Protein AF-A0AAD5AEM8-F1 (afdb_monomer)

Secondary structure (DSSP, 8-state):
-HHHHHHHHHHHHHHHHHHHHHHHHHHHHHHHHHHHHHHHHHHHTSS--------THHHHHHHHHHHHHHHHHHHHHHHHHHHHHHHHHHHHHHHHHHHHHH---HHHHHHHHHHHHHHHHHHHHHHHHHHHHHHHHHHHHHHHHHHHHHHHHHHHHHHHHHHHHHHHHHHHHHHHHHHHHHHHHHHHHHHHHHHHHHHHHHHHHHHHHHHHHHHHHHHHHHHHHHHHHHHHHHHHHHHHHHHHHHHHHHHHHHHHHHHHHHHHHHHHHHHHHHHHHHHHHHHSS----------SSS-S---S-------------------TTSTTTHHHHHHHHHHHHHHHHHHHHHHHHHHHHHHHHHHHHHHHHHHHHHHHHHHHHHHHHHHHHHHHHHHHHHHHHHHHHHHHHHHHHHHHHHHHHHHHHHHHHHHHHHHHHHHHHHHHHHHHHHHHHHHHHHHHHHHHHHHHHHHHHHHHHHHHHHHHHHHHHHHHHHHHHHHHHHHHHHHHHHHHHHHHHHHHHHHHHHHHHHHHHHHHHHHHHHHHHHHHHHHHHGGGHHHHHHHHHHHHHHHHHHHHHHHHHHHHHTTS------------PPPHHHHHHHHHHHHHHHHHHHHHHHHHHHHHHHHHHHHHHHHHHHHHHHHHHHHHHHHHHHHHTTS-SSHHHHHHHHHHHHHHHHHHHHHHHT-EEPTTS-EE-SPPPTT-SS-TTSSS-PPPPP-SS----PPPPPTT----PPPPPPPPP-

Radius of gyration: 114.66 Å; Cα contacts (8 Å, |Δi|>4): 46; chains: 1; bounding box: 291×103×337 Å

Structure (mmCIF, N/CA/C/O backbone):
data_AF-A0AAD5AEM8-F1
#
_entry.id   AF-A0AAD5AEM8-F1
#
loop_
_atom_site.group_PDB
_atom_site.id
_atom_site.type_symbol
_atom_site.label_atom_id
_atom_site.label_alt_id
_atom_site.label_comp_id
_atom_site.label_asym_id
_atom_site.label_entity_id
_atom_site.label_seq_id
_atom_site.pdbx_PDB_ins_code
_atom_site.Cartn_x
_atom_site.Cartn_y
_atom_site.Cartn_z
_atom_site.occupancy
_atom_site.B_iso_or_equiv
_atom_site.auth_seq_id
_atom_site.auth_comp_id
_atom_site.auth_asym_id
_atom_site.auth_atom_id
_atom_site.pdbx_PDB_model_num
ATOM 1 N N . MET A 1 1 ? -160.906 0.044 138.516 1.00 54.59 1 MET A N 1
ATOM 2 C CA . MET A 1 1 ? -161.399 -0.811 137.408 1.00 54.59 1 MET A CA 1
ATOM 3 C C . MET A 1 1 ? -161.577 -0.100 136.052 1.00 54.59 1 MET A C 1
ATOM 5 O O . MET A 1 1 ? -161.618 -0.798 135.051 1.00 54.59 1 MET A O 1
ATOM 9 N N . ALA A 1 2 ? -161.606 1.240 135.949 1.00 53.50 2 ALA A N 1
ATOM 10 C CA . ALA A 1 2 ? -161.819 1.934 134.661 1.00 53.50 2 ALA A CA 1
ATOM 11 C C . ALA A 1 2 ? -160.591 2.006 133.713 1.00 53.50 2 ALA A C 1
ATOM 13 O O . ALA A 1 2 ? -160.764 2.144 132.508 1.00 53.50 2 ALA A O 1
ATOM 14 N N . ARG A 1 3 ? -159.353 1.853 134.213 1.00 55.28 3 ARG A N 1
ATOM 15 C CA . ARG A 1 3 ? -158.126 1.950 133.385 1.00 55.28 3 ARG A CA 1
ATOM 16 C C . ARG A 1 3 ? -157.726 0.660 132.649 1.00 55.28 3 ARG A C 1
ATOM 18 O O . ARG A 1 3 ? -157.059 0.741 131.629 1.00 55.28 3 ARG A O 1
ATOM 25 N N . LEU A 1 4 ? -158.174 -0.513 133.105 1.00 57.16 4 LEU A N 1
ATOM 26 C CA . LEU A 1 4 ? -157.849 -1.801 132.465 1.00 57.16 4 LEU A CA 1
ATOM 27 C C . LEU A 1 4 ? -158.787 -2.156 131.299 1.00 57.16 4 LEU A C 1
ATOM 29 O O . LEU A 1 4 ? -158.381 -2.864 130.386 1.00 57.16 4 LEU A O 1
ATOM 33 N N . LYS A 1 5 ? -160.014 -1.616 131.278 1.00 58.81 5 LYS A N 1
ATOM 34 C CA . LYS A 1 5 ? -160.976 -1.865 130.190 1.00 58.81 5 LYS A CA 1
ATOM 35 C C . LYS A 1 5 ? -160.687 -1.027 128.936 1.00 58.81 5 LYS A C 1
ATOM 37 O O . LYS A 1 5 ? -160.805 -1.546 127.835 1.00 58.81 5 LYS A O 1
ATOM 42 N N . ALA A 1 6 ? -160.233 0.220 129.087 1.00 61.78 6 ALA A N 1
ATOM 43 C CA . ALA A 1 6 ? -159.902 1.094 127.953 1.00 61.78 6 ALA A CA 1
ATOM 44 C C . ALA A 1 6 ? -158.660 0.626 127.166 1.00 61.78 6 ALA A C 1
ATOM 46 O O . ALA A 1 6 ? -158.607 0.774 125.950 1.00 61.78 6 ALA A O 1
ATOM 47 N N . SER A 1 7 ? -157.689 -0.003 127.837 1.00 59.47 7 SER A N 1
ATOM 48 C CA . SER A 1 7 ? -156.472 -0.507 127.185 1.00 59.47 7 SER A CA 1
ATOM 49 C C . SER A 1 7 ? -156.696 -1.793 126.380 1.00 59.47 7 SER A C 1
ATOM 51 O O . SER A 1 7 ? -155.972 -2.036 125.421 1.00 59.47 7 SER A O 1
ATOM 53 N N . LEU A 1 8 ? -157.682 -2.617 126.752 1.00 66.44 8 LEU A N 1
ATOM 54 C CA . LEU A 1 8 ? -157.973 -3.890 126.077 1.00 66.44 8 LEU A CA 1
ATOM 55 C C . LEU A 1 8 ? -158.791 -3.694 124.793 1.00 66.44 8 LEU A C 1
ATOM 57 O O . LEU A 1 8 ? -158.556 -4.391 123.812 1.00 66.44 8 LEU A O 1
ATOM 61 N N . PHE A 1 9 ? -159.681 -2.698 124.764 1.00 70.00 9 PHE A N 1
ATOM 62 C CA . PHE A 1 9 ? -160.384 -2.310 123.537 1.00 70.00 9 PHE A CA 1
ATOM 63 C C . PHE A 1 9 ? -159.446 -1.641 122.523 1.00 70.00 9 PHE A C 1
ATOM 65 O O . PHE A 1 9 ? -159.501 -1.973 121.343 1.00 70.00 9 PHE A O 1
ATOM 72 N N . LEU A 1 10 ? -158.501 -0.809 122.987 1.00 70.69 10 LEU A N 1
ATOM 73 C CA . LEU A 1 10 ? -157.485 -0.195 122.123 1.00 70.69 10 LEU A CA 1
ATOM 74 C C . LEU A 1 10 ? -156.585 -1.242 121.453 1.00 70.69 10 LEU A C 1
ATOM 76 O O . LEU A 1 10 ? -156.211 -1.067 120.298 1.00 70.69 10 LEU A O 1
ATOM 80 N N . LEU A 1 11 ? -156.267 -2.339 122.149 1.00 66.81 11 LEU A N 1
ATOM 81 C CA . LEU A 1 11 ? -155.454 -3.420 121.590 1.00 66.81 11 LEU A CA 1
ATOM 82 C C . LEU A 1 11 ? -156.264 -4.341 120.662 1.00 66.81 11 LEU A C 1
ATOM 84 O O . LEU A 1 11 ? -155.742 -4.802 119.652 1.00 66.81 11 LEU A O 1
ATOM 88 N N . HIS A 1 12 ? -157.541 -4.596 120.970 1.00 73.50 12 HIS A N 1
ATOM 89 C CA . HIS A 1 12 ? -158.385 -5.452 120.133 1.00 73.50 12 HIS A CA 1
ATOM 90 C C . HIS A 1 12 ? -158.761 -4.782 118.802 1.00 73.50 12 HIS A C 1
ATOM 92 O O . HIS A 1 12 ? -158.668 -5.433 117.760 1.00 73.50 12 HIS A O 1
ATOM 98 N N . ASP A 1 13 ? -159.106 -3.491 118.809 1.00 72.19 13 ASP A N 1
ATOM 99 C CA . ASP A 1 13 ? -159.480 -2.759 117.591 1.00 72.19 13 ASP A CA 1
ATOM 100 C C . ASP A 1 13 ? -158.268 -2.461 116.693 1.00 72.19 13 ASP A C 1
ATOM 102 O O . ASP A 1 13 ? -158.372 -2.517 115.465 1.00 72.19 13 ASP A O 1
ATOM 106 N N . THR A 1 14 ? -157.084 -2.231 117.276 1.00 69.50 14 THR A N 1
ATOM 107 C CA . THR A 1 14 ? -155.846 -2.074 116.490 1.00 69.50 14 THR A CA 1
ATOM 108 C C . THR A 1 14 ? -155.361 -3.393 115.896 1.00 69.50 14 THR A C 1
ATOM 110 O O . THR A 1 14 ? -154.926 -3.391 114.744 1.00 69.50 14 THR A O 1
ATOM 113 N N . LEU A 1 15 ? -155.507 -4.523 116.604 1.00 74.25 15 LEU A N 1
ATOM 114 C CA . LEU A 1 15 ? -155.193 -5.854 116.068 1.00 74.25 15 LEU A CA 1
ATOM 115 C C . LEU A 1 15 ? -156.147 -6.253 114.929 1.00 74.25 15 LEU A C 1
ATOM 117 O O . LEU A 1 15 ? -155.722 -6.823 113.927 1.00 74.25 15 LEU A O 1
ATOM 121 N N . LYS A 1 16 ? -157.432 -5.899 115.041 1.00 73.25 16 LYS A N 1
ATOM 122 C CA . LYS A 1 16 ? -158.428 -6.174 113.996 1.00 73.25 16 LYS A CA 1
ATOM 123 C C . LYS A 1 16 ? -158.194 -5.323 112.737 1.00 73.25 16 LYS A C 1
ATOM 125 O O . LYS A 1 16 ? -158.239 -5.843 111.628 1.00 73.25 16 LYS A O 1
ATOM 130 N N . SER A 1 17 ? -157.834 -4.048 112.911 1.00 72.50 17 SER A N 1
ATOM 131 C CA . SER A 1 17 ? -157.462 -3.127 111.822 1.00 72.50 17 SER A CA 1
ATOM 132 C C . SER A 1 17 ? -156.173 -3.539 111.087 1.00 72.50 17 SER A C 1
ATOM 134 O O . SER A 1 17 ? -156.064 -3.411 109.863 1.00 72.50 17 SER A O 1
ATOM 136 N N . THR A 1 18 ? -155.195 -4.099 111.804 1.00 73.06 18 THR A N 1
ATOM 137 C CA . THR A 1 18 ? -153.947 -4.586 111.188 1.00 73.06 18 THR A CA 1
ATOM 138 C C . THR A 1 18 ? -154.145 -5.902 110.438 1.00 73.06 18 THR A C 1
ATOM 140 O O . THR A 1 18 ? -153.664 -6.020 109.313 1.00 73.06 18 THR A O 1
ATOM 143 N N . GLN A 1 19 ? -154.946 -6.834 110.965 1.00 73.19 19 GLN A N 1
ATOM 144 C CA . GLN A 1 19 ? -155.273 -8.082 110.258 1.00 73.19 19 GLN A CA 1
ATOM 145 C C . GLN A 1 19 ? -156.093 -7.853 108.975 1.00 73.19 19 GLN A C 1
ATOM 147 O O . GLN A 1 19 ? -155.888 -8.545 107.978 1.00 73.19 19 GLN A O 1
ATOM 152 N N . GLU A 1 20 ? -156.988 -6.860 108.949 1.00 72.94 20 GLU A N 1
ATOM 153 C CA . GLU A 1 20 ? -157.769 -6.531 107.747 1.00 72.94 20 GLU A CA 1
ATOM 154 C C . GLU A 1 20 ? -156.949 -5.811 106.658 1.00 72.94 20 GLU A C 1
ATOM 156 O O . GLU A 1 20 ? -157.266 -5.934 105.472 1.00 72.94 20 GLU A O 1
ATOM 161 N N . SER A 1 21 ? -155.884 -5.081 107.017 1.00 77.25 21 SER A N 1
ATOM 162 C CA . SER A 1 21 ? -155.031 -4.392 106.034 1.00 77.25 21 SER A CA 1
ATOM 163 C C . SER A 1 21 ? -153.973 -5.309 105.407 1.00 77.25 21 SER A C 1
ATOM 165 O O . SER A 1 21 ? -153.756 -5.232 104.194 1.00 77.25 21 SER A O 1
ATOM 167 N N . GLU A 1 22 ? -153.404 -6.253 106.167 1.00 74.00 22 GLU A N 1
ATOM 168 C CA . GLU A 1 22 ? -152.534 -7.308 105.618 1.00 74.00 22 GLU A CA 1
ATOM 169 C C . GLU A 1 22 ? -153.272 -8.190 104.601 1.00 74.00 22 GLU A C 1
ATOM 171 O O . GLU A 1 22 ? -152.720 -8.514 103.546 1.00 74.00 22 GLU A O 1
ATOM 176 N N . LEU A 1 23 ? -154.545 -8.520 104.859 1.00 76.31 23 LEU A N 1
ATOM 177 C CA . LEU A 1 23 ? -155.353 -9.318 103.933 1.00 76.31 23 LEU A CA 1
ATOM 178 C C . LEU A 1 23 ? -155.567 -8.603 102.583 1.00 76.31 23 LEU A C 1
ATOM 180 O O . LEU A 1 23 ? -155.540 -9.250 101.534 1.00 76.31 23 LEU A O 1
ATOM 184 N N . LYS A 1 24 ? -155.725 -7.270 102.597 1.00 73.38 24 LYS A N 1
ATOM 185 C CA . LYS A 1 24 ? -155.857 -6.442 101.384 1.00 73.38 24 LYS A CA 1
ATOM 186 C C . LYS A 1 24 ? -154.554 -6.379 100.582 1.00 73.38 24 LYS A C 1
ATOM 188 O O . LYS A 1 24 ? -154.583 -6.534 99.365 1.00 73.38 24 LYS A O 1
ATOM 193 N N . LEU A 1 25 ? -153.409 -6.226 101.248 1.00 75.81 25 LEU A N 1
ATOM 194 C CA . LEU A 1 25 ? -152.094 -6.213 100.592 1.00 75.81 25 LEU A CA 1
ATOM 195 C C . LEU A 1 25 ? -151.745 -7.568 99.948 1.00 75.81 25 LEU A C 1
ATOM 197 O O . LEU A 1 25 ? -151.217 -7.608 98.838 1.00 75.81 25 LEU A O 1
ATOM 201 N N . MET A 1 26 ? -152.106 -8.684 100.588 1.00 72.25 26 MET A N 1
ATOM 202 C CA . MET A 1 26 ? -151.876 -10.032 100.047 1.00 72.25 26 MET A CA 1
ATOM 203 C C . MET A 1 26 ? -152.746 -10.367 98.824 1.00 72.25 26 MET A C 1
ATOM 205 O O . MET A 1 26 ? -152.328 -11.146 97.964 1.00 72.25 26 MET A O 1
ATOM 209 N N . GLN A 1 27 ? -153.945 -9.788 98.714 1.00 74.88 27 GLN A N 1
ATOM 210 C CA . GLN A 1 27 ? -154.786 -9.934 97.520 1.00 74.88 27 GLN A CA 1
ATOM 211 C C . GLN A 1 27 ? -154.259 -9.103 96.339 1.00 74.88 27 GLN A C 1
ATOM 213 O O . GLN A 1 27 ? -154.272 -9.588 95.207 1.00 74.88 27 GLN A O 1
ATOM 218 N N . GLU A 1 28 ? -153.706 -7.916 96.595 1.00 77.38 28 GLU A N 1
ATOM 219 C CA . GLU A 1 28 ? -153.203 -7.029 95.538 1.00 77.38 28 GLU A CA 1
ATOM 220 C C . GLU A 1 28 ? -151.904 -7.551 94.893 1.00 77.38 28 GLU A C 1
ATOM 222 O O . GLU A 1 28 ? -151.750 -7.521 93.671 1.00 77.38 28 GLU A O 1
ATOM 227 N N . VAL A 1 29 ? -150.999 -8.142 95.684 1.00 77.75 29 VAL A N 1
ATOM 228 C CA . VAL A 1 29 ? -149.768 -8.777 95.167 1.00 77.75 29 VAL A CA 1
ATOM 229 C C . VAL A 1 29 ? -150.086 -9.961 94.243 1.00 77.75 29 VAL A C 1
ATOM 231 O O . VAL A 1 29 ? -149.412 -10.156 93.229 1.00 77.75 29 VAL A O 1
ATOM 234 N N . LYS A 1 30 ? -151.150 -10.726 94.529 1.00 77.44 30 LYS A N 1
ATOM 235 C CA . LYS A 1 30 ? -151.606 -11.819 93.652 1.00 77.44 30 LYS A CA 1
ATOM 236 C C . LYS A 1 30 ? -152.152 -11.312 92.312 1.00 77.44 30 LYS A C 1
ATOM 238 O O . LYS A 1 30 ? -151.953 -11.987 91.304 1.00 77.44 30 LYS A O 1
ATOM 243 N N . ARG A 1 31 ? -152.791 -10.135 92.283 1.00 79.44 31 ARG A N 1
ATOM 244 C CA . ARG A 1 31 ? -153.275 -9.496 91.046 1.00 79.44 31 ARG A CA 1
ATOM 245 C C . ARG A 1 31 ? -152.111 -9.045 90.156 1.00 79.44 31 ARG A C 1
ATOM 247 O O . ARG A 1 31 ? -152.075 -9.397 88.980 1.00 79.44 31 ARG A O 1
ATOM 254 N N . LEU A 1 32 ? -151.122 -8.359 90.733 1.00 77.31 32 LEU A N 1
ATOM 255 C CA . LEU A 1 32 ? -149.956 -7.848 89.995 1.00 77.31 32 LEU A CA 1
ATOM 256 C C . LEU A 1 32 ? -149.064 -8.965 89.429 1.00 77.31 32 LEU A C 1
ATOM 258 O O . LEU A 1 32 ? -148.520 -8.830 88.335 1.00 77.31 32 LEU A O 1
ATOM 262 N N . HIS A 1 33 ? -148.948 -10.101 90.122 1.00 77.31 33 HIS A N 1
ATOM 263 C CA . HIS A 1 33 ? -148.167 -11.240 89.627 1.00 77.31 33 HIS A CA 1
ATOM 264 C C . HIS A 1 33 ? -148.815 -11.936 88.410 1.00 77.31 33 HIS A C 1
ATOM 266 O O . HIS A 1 33 ? -148.111 -12.498 87.572 1.00 77.31 33 HIS A O 1
ATOM 272 N N . ALA A 1 34 ? -150.146 -11.888 88.283 1.00 77.50 34 ALA A N 1
ATOM 273 C CA . ALA A 1 34 ? -150.864 -12.457 87.141 1.00 77.50 34 ALA A CA 1
ATOM 274 C C . ALA A 1 34 ? -150.750 -11.584 85.875 1.00 77.50 34 ALA A C 1
ATOM 276 O O . ALA A 1 34 ? -150.559 -12.119 84.783 1.00 77.50 34 ALA A O 1
ATOM 277 N N . GLU A 1 35 ? -150.798 -10.255 86.019 1.00 76.00 35 GLU A N 1
ATOM 278 C CA . GLU A 1 35 ? -150.653 -9.305 84.900 1.00 76.00 35 GLU A CA 1
ATOM 279 C C . GLU A 1 35 ? -149.246 -9.355 84.277 1.00 76.00 35 GLU A C 1
ATOM 281 O O . GLU A 1 35 ? -149.107 -9.381 83.053 1.00 76.00 35 GLU A O 1
ATOM 286 N N . LEU A 1 36 ? -148.201 -9.481 85.102 1.00 75.69 36 LEU A N 1
ATOM 287 C CA . LEU A 1 36 ? -146.806 -9.544 84.642 1.00 75.69 36 LEU A CA 1
ATOM 288 C C . LEU A 1 36 ? -146.529 -10.799 83.789 1.00 75.69 36 LEU A C 1
ATOM 290 O O . LEU A 1 36 ? -145.793 -10.750 82.803 1.00 75.69 36 LEU A O 1
ATOM 294 N N . LYS A 1 37 ? -147.195 -11.915 84.111 1.00 72.62 37 LYS A N 1
ATOM 295 C CA . LYS A 1 37 ? -147.079 -13.183 83.377 1.00 72.62 37 LYS A CA 1
ATOM 296 C C . LYS A 1 37 ? -147.796 -13.153 82.020 1.00 72.62 37 LYS A C 1
ATOM 298 O O . LYS A 1 37 ? -147.340 -13.790 81.075 1.00 72.62 37 LYS A O 1
ATOM 303 N N . GLN A 1 38 ? -148.895 -12.401 81.907 1.00 70.69 38 GLN A N 1
ATOM 304 C CA . GLN A 1 38 ? -149.595 -12.193 80.633 1.00 70.69 38 GLN A CA 1
ATOM 305 C C . GLN A 1 38 ? -148.790 -11.307 79.674 1.00 70.69 38 GLN A C 1
ATOM 307 O O . GLN A 1 38 ? -148.749 -11.587 78.478 1.00 70.69 38 GLN A O 1
ATOM 312 N N . GLN A 1 39 ? -148.114 -10.276 80.187 1.00 70.81 39 GLN A N 1
ATOM 313 C CA . GLN A 1 39 ? -147.316 -9.366 79.358 1.00 70.81 39 GLN A CA 1
ATOM 314 C C . GLN A 1 39 ? -146.059 -10.032 78.773 1.00 70.81 39 GLN A C 1
ATOM 316 O O . GLN A 1 39 ? -145.694 -9.734 77.638 1.00 70.81 39 GLN A O 1
ATOM 321 N N . GLN A 1 40 ? -145.451 -10.996 79.474 1.00 66.56 40 GLN A N 1
ATOM 322 C CA . GLN A 1 40 ? -144.309 -11.755 78.943 1.00 66.56 40 GLN A CA 1
ATOM 323 C C . GLN A 1 40 ? -144.668 -12.640 77.732 1.00 66.56 40 GLN A C 1
ATOM 325 O O . GLN A 1 40 ? -143.865 -12.753 76.813 1.00 66.56 40 GLN A O 1
ATOM 330 N N . GLN A 1 41 ? -145.884 -13.197 77.657 1.00 69.06 41 GLN A N 1
ATOM 331 C CA . GLN A 1 41 ? -146.305 -14.039 76.520 1.00 69.06 41 GLN A CA 1
ATOM 332 C C . GLN A 1 41 ? -146.641 -13.265 75.237 1.00 69.06 41 GLN A C 1
ATOM 334 O O . GLN A 1 41 ? -146.647 -13.846 74.152 1.00 69.06 41 GLN A O 1
ATOM 339 N N . VAL A 1 42 ? -146.970 -11.976 75.343 1.00 65.25 42 VAL A N 1
ATOM 340 C CA . VAL A 1 42 ? -147.294 -11.147 74.170 1.00 65.25 42 VAL A CA 1
ATOM 341 C C . VAL A 1 42 ? -146.019 -10.687 73.455 1.00 65.25 42 VAL A C 1
ATOM 343 O O . VAL A 1 42 ? -146.028 -10.564 72.234 1.00 65.25 42 VAL A O 1
ATOM 346 N N . LEU A 1 43 ? -144.915 -10.517 74.189 1.00 59.16 43 LEU A N 1
ATOM 347 C CA . LEU A 1 43 ? -143.612 -10.140 73.631 1.00 59.16 43 LEU A CA 1
ATOM 348 C C . LEU A 1 43 ? -142.966 -11.269 72.813 1.00 59.16 43 LEU A C 1
ATOM 350 O O . LEU A 1 43 ? -142.519 -11.014 71.701 1.00 59.16 43 LEU A O 1
ATOM 354 N N . GLU A 1 44 ? -143.024 -12.524 73.271 1.00 57.81 44 GLU A N 1
ATOM 355 C CA . GLU A 1 44 ? -142.460 -13.667 72.522 1.00 57.81 44 GLU A CA 1
ATOM 356 C C . GLU A 1 44 ? -143.138 -13.920 71.162 1.00 57.81 44 GLU A C 1
ATOM 358 O O . GLU A 1 44 ? -142.531 -14.491 70.261 1.00 57.81 44 GLU A O 1
ATOM 363 N N . LYS A 1 45 ? -144.397 -13.501 70.976 1.00 55.78 45 LYS A N 1
ATOM 364 C CA . LYS A 1 45 ? -145.131 -13.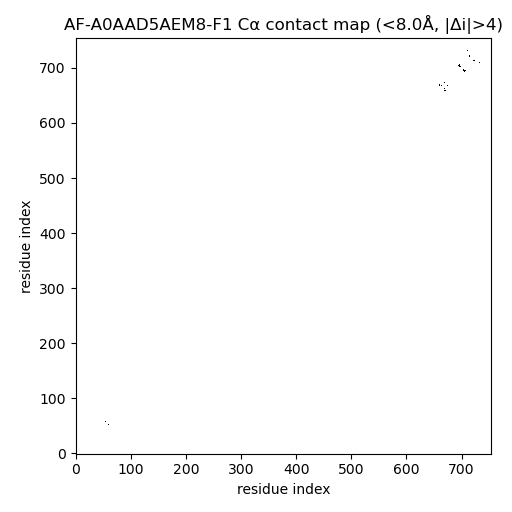713 69.714 1.00 55.78 45 LYS A CA 1
ATOM 365 C C . LYS A 1 45 ? -144.893 -12.633 68.657 1.00 55.78 45 LYS A C 1
ATOM 367 O O . LYS A 1 45 ? -145.274 -12.845 67.510 1.00 55.78 45 LYS A O 1
ATOM 372 N N . ALA A 1 46 ? -144.300 -11.496 69.016 1.00 53.16 46 ALA A N 1
ATOM 373 C CA . ALA A 1 46 ? -144.054 -10.400 68.079 1.00 53.16 46 ALA A CA 1
ATOM 374 C C . ALA A 1 46 ? -142.731 -10.540 67.298 1.00 53.16 46 ALA A C 1
ATOM 376 O O . ALA A 1 46 ? -142.532 -9.820 66.325 1.00 53.16 46 ALA A O 1
ATOM 377 N N . GLU A 1 47 ? -141.848 -11.468 67.682 1.00 49.00 47 GLU A N 1
ATOM 378 C CA . GLU A 1 47 ? -140.485 -11.577 67.129 1.00 49.00 47 GLU A CA 1
ATOM 379 C C . GLU A 1 47 ? -140.303 -12.669 66.057 1.00 49.00 47 GLU A C 1
ATOM 381 O O . GLU A 1 47 ? -139.186 -12.911 65.611 1.00 49.00 47 GLU A O 1
ATOM 386 N N . MET A 1 48 ? -141.375 -13.319 65.590 1.00 46.34 48 MET A N 1
ATOM 387 C CA . MET A 1 48 ? -141.284 -14.405 64.600 1.00 46.34 48 MET A CA 1
ATOM 388 C C . MET A 1 48 ? -142.104 -14.088 63.342 1.00 46.34 48 MET A C 1
ATOM 390 O O . MET A 1 48 ? -143.306 -14.353 63.297 1.00 46.34 48 MET A O 1
ATOM 394 N N . PHE A 1 49 ? -141.454 -13.559 62.301 1.00 37.81 49 PHE A N 1
ATOM 395 C CA . PHE A 1 49 ? -141.970 -13.611 60.929 1.00 37.81 49 PHE A CA 1
ATOM 396 C C . PHE A 1 49 ? -140.867 -14.059 59.962 1.00 37.81 49 PHE A C 1
ATOM 398 O O . PHE A 1 49 ? -139.757 -13.536 60.001 1.00 37.81 49 PHE A O 1
ATOM 405 N N . GLU A 1 50 ? -141.199 -15.061 59.142 1.00 48.06 50 GLU A N 1
ATOM 406 C CA . GLU A 1 50 ? -140.310 -15.811 58.249 1.00 48.06 50 GLU A CA 1
ATOM 407 C C . GLU A 1 50 ? -140.100 -15.100 56.899 1.00 48.06 50 GLU A C 1
ATOM 409 O O . GLU A 1 50 ? -141.059 -14.772 56.193 1.00 48.06 50 GLU A O 1
ATOM 414 N N . GLU A 1 51 ? -138.834 -14.886 56.537 1.00 41.28 51 GLU A N 1
ATOM 415 C CA . GLU A 1 51 ? -138.376 -14.500 55.200 1.00 41.28 51 GLU A CA 1
ATOM 416 C C . GLU A 1 51 ? -138.239 -15.759 54.328 1.00 41.28 51 GLU A C 1
ATOM 418 O O . GLU A 1 51 ? -137.629 -16.734 54.754 1.00 41.28 51 GLU A O 1
ATOM 423 N N . ASP A 1 52 ? -138.842 -15.759 53.131 1.00 45.56 52 ASP A N 1
ATOM 424 C CA . ASP A 1 52 ? -138.159 -16.097 51.866 1.00 45.56 52 ASP A CA 1
ATOM 425 C C . ASP A 1 52 ? -139.108 -16.601 50.772 1.00 45.56 52 ASP A C 1
ATOM 427 O O . ASP A 1 52 ? -139.419 -17.783 50.633 1.00 45.56 52 ASP A O 1
ATOM 431 N N . GLN A 1 53 ? -139.441 -15.687 49.861 1.00 49.56 53 GLN A N 1
ATOM 432 C CA . GLN A 1 53 ? -139.412 -16.005 48.435 1.00 49.56 53 GLN A CA 1
ATOM 433 C C . GLN A 1 53 ? -138.553 -14.943 47.739 1.00 49.56 53 GLN A C 1
ATOM 435 O O . GLN A 1 53 ? -139.026 -13.877 47.348 1.00 49.56 53 GLN A O 1
ATOM 440 N N . HIS A 1 54 ? -137.249 -15.203 47.645 1.00 53.59 54 HIS A N 1
ATOM 441 C CA . HIS A 1 54 ? -136.289 -14.317 46.991 1.00 53.59 54 HIS A CA 1
ATOM 442 C C . HIS A 1 54 ? -136.232 -14.560 45.476 1.00 53.59 54 HIS A C 1
ATOM 444 O O . HIS A 1 54 ? -135.780 -15.601 45.009 1.00 53.59 54 HIS A O 1
ATOM 450 N N . THR A 1 55 ? -136.648 -13.559 44.700 1.00 63.69 55 THR A N 1
ATOM 451 C CA . THR A 1 55 ? -136.332 -13.406 43.268 1.00 63.69 55 THR A CA 1
ATOM 452 C C . THR A 1 55 ? -135.084 -12.522 43.115 1.00 63.69 55 THR A C 1
ATOM 454 O O . THR A 1 55 ? -134.830 -11.677 43.975 1.00 63.69 55 THR A O 1
ATOM 457 N N . ASP A 1 56 ? -134.321 -12.677 42.024 1.00 58.31 56 ASP A N 1
ATOM 458 C CA . ASP A 1 56 ? -132.967 -12.124 41.771 1.00 58.31 56 ASP A CA 1
ATOM 459 C C . ASP A 1 56 ? -132.713 -10.644 42.151 1.00 58.31 56 ASP A C 1
ATOM 461 O O . ASP A 1 56 ? -131.585 -10.258 42.469 1.00 58.31 56 ASP A O 1
ATOM 465 N N . GLY A 1 57 ? -133.750 -9.803 42.218 1.00 61.31 57 GL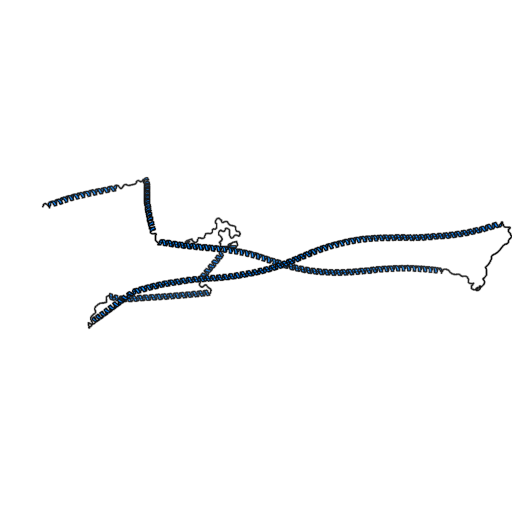Y A N 1
ATOM 466 C CA . GLY A 1 57 ? -133.661 -8.423 42.713 1.00 61.31 57 GLY A CA 1
ATOM 467 C C . GLY A 1 57 ? -133.437 -8.268 44.229 1.00 61.31 57 GLY A C 1
ATOM 468 O O . GLY A 1 57 ? -133.066 -7.177 44.668 1.00 61.31 57 GLY A O 1
ATOM 469 N N . SER A 1 58 ? -133.664 -9.310 45.038 1.00 63.00 58 SER A N 1
ATOM 470 C CA . SER A 1 58 ? -133.271 -9.350 46.460 1.00 63.00 58 SER A CA 1
ATOM 471 C C . SER A 1 58 ? -131.771 -9.622 46.598 1.00 63.00 58 SER A C 1
ATOM 473 O O . SER A 1 58 ? -131.084 -8.948 47.361 1.00 63.00 58 SER A O 1
ATOM 475 N N . SER A 1 59 ? -131.228 -10.514 45.760 1.00 67.06 59 SER A N 1
ATOM 476 C CA . SER A 1 59 ? -129.806 -10.875 45.778 1.00 67.06 59 SER A CA 1
ATOM 477 C C . SER A 1 59 ? -128.898 -9.702 45.388 1.00 67.06 59 SER A C 1
ATOM 479 O O . SER A 1 59 ? -127.954 -9.388 46.112 1.00 67.06 59 SER A O 1
ATOM 481 N N . MET A 1 60 ? -129.225 -8.956 44.322 1.00 68.25 60 MET A N 1
ATOM 482 C CA . MET A 1 60 ? -128.446 -7.758 43.957 1.00 68.25 60 MET A CA 1
ATOM 483 C C . MET A 1 60 ? -128.546 -6.633 44.996 1.00 68.25 60 MET A C 1
ATOM 485 O O . MET A 1 60 ? -127.562 -5.933 45.236 1.00 68.25 60 MET A O 1
ATOM 489 N N . ARG A 1 61 ? -129.703 -6.458 45.650 1.00 73.38 61 ARG A N 1
ATOM 490 C CA . ARG A 1 61 ? -129.850 -5.479 46.742 1.00 73.38 61 ARG A CA 1
ATOM 491 C C . ARG A 1 61 ? -129.069 -5.890 47.983 1.00 73.38 61 ARG A C 1
ATOM 493 O O . ARG A 1 61 ? -128.409 -5.040 48.574 1.00 73.38 61 ARG A O 1
ATOM 500 N N . HIS A 1 62 ? -129.086 -7.174 48.330 1.00 75.75 62 HIS A N 1
ATOM 501 C CA . HIS A 1 62 ? -128.278 -7.714 49.415 1.00 75.75 62 HIS A CA 1
ATOM 502 C C . HIS A 1 62 ? -126.783 -7.526 49.132 1.00 75.75 62 HIS A C 1
ATOM 504 O O . HIS A 1 62 ? -126.063 -7.043 49.999 1.00 75.75 62 HIS A O 1
ATOM 510 N N . GLN A 1 63 ? -126.325 -7.800 47.905 1.00 79.12 63 GLN A N 1
ATOM 511 C CA . GLN A 1 63 ? -124.930 -7.579 47.510 1.00 79.12 63 GLN A CA 1
ATOM 512 C C . GLN A 1 63 ? -124.526 -6.100 47.563 1.00 79.12 63 GLN A C 1
ATOM 514 O O . GLN A 1 63 ? -123.478 -5.783 48.120 1.00 79.12 63 GLN A O 1
ATOM 519 N N . LEU A 1 64 ? -125.350 -5.182 47.046 1.00 78.44 64 LEU A N 1
ATOM 520 C CA . LEU A 1 64 ? -125.071 -3.741 47.115 1.00 78.44 64 LEU A CA 1
ATOM 521 C C . LEU A 1 64 ? -125.009 -3.232 48.558 1.00 78.44 64 LEU A C 1
ATOM 523 O O . LEU A 1 64 ? -124.099 -2.480 48.898 1.00 78.44 64 LEU A O 1
ATOM 527 N N . LEU A 1 65 ? -125.929 -3.675 49.417 1.00 81.06 65 LEU A N 1
ATOM 528 C CA . LEU A 1 65 ? -125.919 -3.313 50.832 1.00 81.06 65 LEU A CA 1
ATOM 529 C C . LEU A 1 65 ? -124.688 -3.892 51.547 1.00 81.06 65 LEU A C 1
ATOM 531 O O . LEU A 1 65 ? -124.070 -3.209 52.358 1.00 81.06 65 LEU A O 1
ATOM 535 N N . GLN A 1 66 ? -124.277 -5.115 51.197 1.00 81.31 66 GLN A N 1
ATOM 536 C CA . GLN A 1 66 ? -123.051 -5.720 51.717 1.00 81.31 66 GLN A CA 1
ATOM 537 C C . GLN A 1 66 ? -121.804 -4.930 51.313 1.00 81.31 66 GLN A C 1
ATOM 539 O O . GLN A 1 66 ? -120.926 -4.718 52.147 1.00 81.31 66 GLN A O 1
ATOM 544 N N . PHE A 1 67 ? -121.708 -4.491 50.055 1.00 83.69 67 PHE A N 1
ATOM 545 C CA . PHE A 1 67 ? -120.581 -3.678 49.600 1.00 83.69 67 PHE A CA 1
ATOM 546 C C . PHE A 1 67 ? -120.579 -2.292 50.247 1.00 83.69 67 PHE A C 1
ATOM 548 O O . PHE A 1 67 ? -119.523 -1.834 50.673 1.00 83.69 67 PHE A O 1
ATOM 555 N N . HIS A 1 68 ? -121.747 -1.663 50.393 1.00 84.94 68 HIS A N 1
ATOM 556 C CA . HIS A 1 68 ? -121.878 -0.361 51.049 1.00 84.94 68 HIS A CA 1
ATOM 557 C C . HIS A 1 68 ? -121.491 -0.413 52.531 1.00 84.94 68 HIS A C 1
ATOM 559 O O . HIS A 1 68 ? -120.754 0.444 53.012 1.00 84.94 68 HIS A O 1
ATOM 565 N N . ASN A 1 69 ? -121.916 -1.456 53.249 1.00 86.00 69 ASN A N 1
ATOM 566 C CA . ASN A 1 69 ? -121.549 -1.642 54.653 1.00 86.00 69 ASN A CA 1
ATOM 567 C C . ASN A 1 69 ? -120.051 -1.929 54.815 1.00 86.00 69 ASN A C 1
ATOM 569 O O . ASN A 1 69 ? -119.408 -1.333 55.673 1.00 86.00 69 ASN A O 1
ATOM 573 N N . LYS A 1 70 ? -119.470 -2.769 53.947 1.00 86.75 70 LYS A N 1
ATOM 574 C CA . LYS A 1 70 ? -118.022 -3.038 53.953 1.00 86.75 70 LYS A CA 1
ATOM 575 C C . LYS A 1 70 ? -117.191 -1.791 53.653 1.00 86.75 70 LYS A C 1
ATOM 577 O O . LYS A 1 70 ? -116.103 -1.652 54.207 1.00 86.75 70 LYS A O 1
ATOM 582 N N . LEU A 1 71 ? -117.682 -0.908 52.782 1.00 84.69 71 LEU A N 1
ATOM 583 C CA . LEU A 1 71 ? -117.029 0.365 52.484 1.00 84.69 71 LEU A CA 1
ATOM 584 C C . LEU A 1 71 ? -117.050 1.281 53.712 1.00 84.69 71 LEU A C 1
ATOM 586 O O . LEU A 1 71 ? -115.999 1.759 54.121 1.00 84.69 71 LEU A O 1
ATOM 590 N N . ARG A 1 72 ? -118.209 1.428 54.363 1.00 87.19 72 ARG A N 1
ATOM 591 C CA . ARG A 1 72 ? -118.338 2.232 55.586 1.00 87.19 72 ARG A CA 1
ATOM 592 C C . ARG A 1 72 ? -117.454 1.715 56.726 1.00 87.19 72 ARG A C 1
ATOM 594 O O . ARG A 1 72 ? -116.761 2.495 57.364 1.00 87.19 72 ARG A O 1
ATOM 601 N N . GLU A 1 73 ? -117.411 0.402 56.943 1.00 87.12 73 GLU A N 1
ATOM 602 C CA . GLU A 1 73 ? -116.508 -0.208 57.933 1.00 87.12 73 GLU A CA 1
ATOM 603 C C . GLU A 1 73 ? -115.023 -0.002 57.595 1.00 87.12 73 GLU A C 1
ATOM 605 O O . GLU A 1 73 ? -114.169 -0.036 58.483 1.00 87.12 73 GLU A O 1
ATOM 610 N N . ALA A 1 74 ? -114.674 0.135 56.313 1.00 82.25 74 ALA A N 1
ATOM 611 C CA . ALA A 1 74 ? -113.311 0.450 55.900 1.00 82.25 74 ALA A CA 1
ATOM 612 C C . ALA A 1 74 ? -112.975 1.925 56.159 1.00 82.25 74 ALA A C 1
ATOM 614 O O . ALA A 1 74 ? -111.906 2.193 56.700 1.00 82.25 74 ALA A O 1
ATOM 615 N N . GLU A 1 75 ? -113.899 2.842 55.863 1.00 85.00 75 GLU A N 1
ATOM 616 C CA . GLU A 1 75 ? -113.765 4.280 56.137 1.00 85.00 75 GLU A CA 1
ATOM 617 C C . GLU A 1 75 ? -113.639 4.559 57.646 1.00 85.00 75 GLU A C 1
ATOM 619 O O . GLU A 1 75 ? -112.755 5.297 58.076 1.00 85.00 75 GLU A O 1
ATOM 624 N N . GLU A 1 76 ? -114.446 3.906 58.488 1.00 84.06 76 GLU A N 1
ATOM 625 C CA . GLU A 1 76 ? -114.338 4.027 59.951 1.00 84.06 76 GLU A CA 1
ATOM 626 C C . GLU A 1 76 ? -112.991 3.501 60.477 1.00 84.06 76 GLU A C 1
ATOM 628 O O . GLU A 1 76 ? -112.372 4.116 61.350 1.00 84.06 76 GLU A O 1
ATOM 633 N N . ARG A 1 77 ? -112.483 2.396 59.911 1.00 88.12 77 ARG A N 1
ATOM 634 C CA . ARG A 1 77 ? -111.145 1.880 60.245 1.00 88.12 77 ARG A CA 1
ATOM 635 C C . ARG A 1 77 ? -110.034 2.815 59.785 1.00 88.12 77 ARG A C 1
ATOM 637 O O . ARG A 1 77 ? -109.053 2.959 60.507 1.00 88.12 77 ARG A O 1
ATOM 644 N N . GLU A 1 78 ? -110.168 3.435 58.620 1.00 84.62 78 GLU A N 1
ATOM 645 C CA . GLU A 1 78 ? -109.206 4.414 58.115 1.00 84.62 78 GLU A CA 1
ATOM 646 C C . GLU A 1 78 ? -109.150 5.642 59.026 1.00 84.62 78 GLU A C 1
ATOM 648 O O . GLU A 1 78 ? -108.065 6.023 59.462 1.00 84.62 78 GLU A O 1
ATOM 653 N N . HIS A 1 79 ? -110.302 6.184 59.427 1.00 87.06 79 HIS A N 1
ATOM 654 C CA . HIS A 1 79 ? -110.362 7.277 60.398 1.00 87.06 79 HIS A CA 1
ATOM 655 C C . HIS A 1 79 ? -109.724 6.904 61.743 1.00 87.06 79 HIS A C 1
ATOM 657 O O . HIS A 1 79 ? -108.958 7.695 62.297 1.00 87.06 79 HIS A O 1
ATOM 663 N N . GLN A 1 80 ? -109.969 5.691 62.248 1.00 88.12 80 GLN A N 1
ATOM 664 C CA . GLN A 1 80 ? -109.350 5.222 63.490 1.00 88.12 80 GLN A CA 1
ATOM 665 C C . GLN A 1 80 ? -107.828 5.052 63.357 1.00 88.12 80 GLN A C 1
ATOM 667 O O . GLN A 1 80 ? -107.083 5.390 64.277 1.00 88.12 80 GLN A O 1
ATOM 672 N N . MET A 1 81 ? -107.351 4.535 62.222 1.00 84.69 81 MET A N 1
ATOM 673 C CA . MET A 1 81 ? -105.918 4.397 61.953 1.00 84.69 81 MET A CA 1
ATOM 674 C C . MET A 1 81 ? -105.242 5.757 61.821 1.00 84.69 81 MET A C 1
ATOM 676 O O . MET A 1 81 ? -104.146 5.928 62.347 1.00 84.69 81 MET A O 1
ATOM 680 N N . GLN A 1 82 ? -105.905 6.723 61.184 1.00 83.75 82 GLN A N 1
ATOM 681 C CA . GLN A 1 82 ? -105.396 8.079 61.036 1.00 83.75 82 GLN A CA 1
ATOM 682 C C . GLN A 1 82 ? -105.268 8.777 62.394 1.00 83.75 82 GLN A C 1
ATOM 684 O O . GLN A 1 82 ? -104.208 9.307 62.708 1.00 83.75 82 GLN A O 1
ATOM 689 N N . TYR A 1 83 ? -106.291 8.668 63.246 1.00 89.75 83 TYR A N 1
ATOM 690 C CA . TYR A 1 83 ? -106.238 9.174 64.618 1.00 89.75 83 TYR A CA 1
ATOM 691 C C . TYR A 1 83 ? -105.082 8.553 65.420 1.00 89.75 83 TYR A C 1
ATOM 693 O O . TYR A 1 83 ? -104.318 9.259 66.076 1.00 89.75 83 TYR A O 1
ATOM 701 N N . ASN A 1 84 ? -104.898 7.232 65.327 1.00 88.25 84 ASN A N 1
ATOM 702 C CA . ASN A 1 84 ? -103.790 6.552 66.001 1.00 88.25 84 ASN A CA 1
ATOM 703 C C . ASN A 1 84 ? -102.419 7.008 65.469 1.00 88.25 84 ASN A C 1
ATOM 705 O O . ASN A 1 84 ? -101.465 7.113 66.240 1.00 88.25 84 ASN A O 1
ATOM 709 N N . LEU A 1 85 ? -102.308 7.267 64.164 1.00 85.56 85 LEU A N 1
ATOM 710 C CA . LEU A 1 85 ? -101.099 7.787 63.527 1.00 85.56 85 LEU A CA 1
ATOM 711 C C . LEU A 1 85 ? -100.742 9.173 64.060 1.00 85.56 85 LEU A C 1
ATOM 713 O O . LEU A 1 85 ? -99.580 9.402 64.395 1.00 85.56 85 LEU A O 1
ATOM 717 N N . ASP A 1 86 ? -101.733 10.050 64.195 1.00 86.56 86 ASP A N 1
ATOM 718 C CA . ASP A 1 86 ? -101.546 11.396 64.731 1.00 86.56 86 ASP A CA 1
ATOM 719 C C . ASP A 1 86 ? -101.097 11.332 66.202 1.00 86.56 86 ASP A C 1
ATOM 721 O O . ASP A 1 86 ? -100.085 11.936 66.567 1.00 86.56 86 ASP A O 1
ATOM 725 N N . CYS A 1 87 ? -101.732 10.489 67.028 1.00 86.69 87 CYS A N 1
ATOM 726 C CA . CYS A 1 87 ? -101.292 10.263 68.409 1.00 86.69 87 CYS A CA 1
ATOM 727 C C . CYS A 1 87 ? -99.854 9.721 68.494 1.00 86.69 87 CYS A C 1
ATOM 729 O O . CYS A 1 87 ? -99.079 10.151 69.348 1.00 86.69 87 CYS A O 1
ATOM 731 N N . LEU A 1 88 ? -99.469 8.784 67.620 1.00 83.56 88 LEU A N 1
ATOM 732 C CA . LEU A 1 88 ? -98.108 8.234 67.585 1.00 83.56 88 LEU A CA 1
ATOM 733 C C . LEU A 1 88 ? -97.076 9.257 67.097 1.00 83.56 88 LEU A C 1
ATOM 735 O O . LEU A 1 88 ? -95.932 9.229 67.553 1.00 83.56 88 LEU A O 1
ATOM 739 N N . GLN A 1 89 ? -97.451 10.158 66.189 1.00 79.75 89 GLN A N 1
ATOM 740 C CA . GLN A 1 89 ? -96.584 11.249 65.749 1.00 79.75 89 GLN A CA 1
ATOM 741 C C . GLN A 1 89 ? -96.341 12.259 66.870 1.00 79.75 89 GLN A C 1
ATOM 743 O O . GLN A 1 89 ? -95.194 12.659 67.070 1.00 79.75 89 GLN A O 1
ATOM 748 N N . GLU A 1 90 ? -97.369 12.613 67.642 1.00 83.62 90 GLU A N 1
ATOM 749 C CA . GLU A 1 90 ? -97.216 13.466 68.826 1.00 83.62 90 GLU A CA 1
ATOM 750 C C . GLU A 1 90 ? -96.327 12.799 69.884 1.00 83.62 90 GLU A C 1
ATOM 752 O O . GLU A 1 90 ? -95.386 13.421 70.382 1.00 83.62 90 GLU A O 1
ATOM 757 N N . LEU A 1 91 ? -96.533 11.504 70.149 1.00 82.69 91 LEU A N 1
ATOM 758 C CA . LEU A 1 91 ? -95.695 10.720 71.063 1.00 82.69 91 LEU A CA 1
ATOM 759 C C . LEU A 1 91 ? -94.236 10.651 70.600 1.00 82.69 91 LEU A C 1
ATOM 761 O O . LEU A 1 91 ? -93.325 10.836 71.404 1.00 82.69 91 LEU A O 1
ATOM 765 N N . LYS A 1 92 ? -93.995 10.440 69.301 1.00 82.31 92 LYS A N 1
ATOM 766 C CA . LYS A 1 92 ? -92.650 10.482 68.713 1.00 82.31 92 LYS A CA 1
ATOM 767 C C . LYS A 1 92 ? -92.005 11.853 68.910 1.00 82.31 92 LYS A C 1
ATOM 769 O O . LYS A 1 92 ? -90.819 11.912 69.211 1.00 82.31 92 LYS A O 1
ATOM 774 N N . LEU A 1 93 ? -92.760 12.937 68.747 1.00 84.81 93 LEU A N 1
ATOM 775 C CA . LEU A 1 93 ? -92.246 14.295 68.906 1.00 84.81 93 LEU A CA 1
ATOM 776 C C . LEU A 1 93 ? -91.890 14.599 70.372 1.00 84.81 93 LEU A C 1
ATOM 778 O O . LEU A 1 93 ? -90.871 15.235 70.637 1.00 84.81 93 LEU A O 1
ATOM 782 N N . CYS A 1 94 ? -92.693 14.108 71.321 1.00 73.62 94 CYS A N 1
ATOM 783 C CA . CYS A 1 94 ? -92.387 14.158 72.752 1.00 73.62 94 CYS A CA 1
ATOM 784 C C . CYS A 1 94 ? -91.128 13.348 73.091 1.00 73.62 94 CYS A C 1
ATOM 786 O O . CYS A 1 94 ? -90.218 13.890 73.710 1.00 73.62 94 CYS A O 1
ATOM 788 N N . LEU A 1 95 ? -91.024 12.107 72.603 1.00 71.12 95 LEU A N 1
ATOM 789 C CA . LEU A 1 95 ? -89.848 11.255 72.812 1.00 71.12 95 LEU A CA 1
ATOM 790 C C . LEU A 1 95 ? -88.588 11.813 72.142 1.00 71.12 95 LEU A C 1
ATOM 792 O O . LEU A 1 95 ? -87.500 11.657 72.678 1.00 71.12 95 LEU A O 1
ATOM 796 N N . GLN A 1 96 ? -88.706 12.483 70.993 1.00 70.25 96 GLN A N 1
ATOM 797 C CA . GLN A 1 96 ? -87.573 13.165 70.365 1.00 70.25 96 GLN A CA 1
ATOM 798 C C . GLN A 1 96 ? -87.071 14.319 71.238 1.00 70.25 96 GLN A C 1
ATOM 800 O O . GLN A 1 96 ? -85.868 14.412 71.461 1.00 70.25 96 GLN A O 1
ATOM 805 N N . LYS A 1 97 ? -87.970 15.123 71.817 1.00 73.12 97 LYS A N 1
ATOM 806 C CA . LYS A 1 97 ? -87.594 16.191 72.758 1.00 73.12 97 LYS A CA 1
ATOM 807 C C . LYS A 1 97 ? -87.011 15.662 74.071 1.00 73.12 97 LYS A C 1
ATOM 809 O O . LYS A 1 97 ? -86.077 16.261 74.593 1.00 73.12 97 LYS A O 1
ATOM 814 N N . GLU A 1 98 ? -87.520 14.546 74.590 1.00 61.12 98 GLU A N 1
ATOM 815 C CA . GLU A 1 98 ? -86.927 13.871 75.755 1.00 61.12 98 GLU A CA 1
ATOM 816 C C . GLU A 1 98 ? -85.554 13.278 75.411 1.00 61.12 98 GLU A C 1
ATOM 818 O O . GLU A 1 98 ? -84.605 13.473 76.163 1.00 61.12 98 GLU A O 1
ATOM 823 N N . SER A 1 99 ? -85.399 12.672 74.228 1.00 55.53 99 SER A N 1
ATOM 824 C CA . SER A 1 99 ? -84.110 12.149 73.768 1.00 55.53 99 SER A CA 1
ATOM 825 C C . SER A 1 99 ? -83.076 13.250 73.549 1.00 55.53 99 SER A C 1
ATOM 827 O O . SER A 1 99 ? -81.922 13.048 73.891 1.00 55.53 99 SER A O 1
ATOM 829 N N . GLU A 1 100 ? -83.474 14.424 73.053 1.00 54.81 100 GLU A N 1
ATOM 830 C CA . GLU A 1 100 ? -82.598 15.593 72.909 1.00 54.81 100 GLU A CA 1
ATOM 831 C C . GLU A 1 100 ? -82.215 16.192 74.274 1.00 54.81 100 GLU A C 1
ATOM 833 O O . GLU A 1 100 ? -81.103 16.690 74.420 1.00 54.81 100 GLU A O 1
ATOM 838 N N . SER A 1 101 ? -83.078 16.085 75.294 1.00 55.00 101 SER A N 1
ATOM 839 C CA . SER A 1 101 ? -82.769 16.509 76.669 1.00 55.00 101 SER A CA 1
ATOM 840 C C . SER A 1 101 ? -81.913 15.498 77.448 1.00 55.00 101 SER A C 1
ATOM 842 O O . SER A 1 101 ? -81.256 15.889 78.411 1.00 55.00 101 SER A O 1
ATOM 844 N N . GLU A 1 102 ? -81.907 14.220 77.060 1.00 50.38 102 GLU A N 1
ATOM 845 C CA . GLU A 1 102 ? -81.005 13.186 77.595 1.00 50.38 102 GLU A CA 1
ATOM 846 C C . GLU A 1 102 ? -79.676 13.086 76.804 1.00 50.38 102 GLU A C 1
ATOM 848 O O . GLU A 1 102 ? -78.725 12.454 77.269 1.00 50.38 102 GLU A O 1
ATOM 853 N N . MET A 1 103 ? -79.561 13.747 75.639 1.00 41.44 103 MET A N 1
ATOM 854 C CA . MET A 1 103 ? -78.392 13.723 74.736 1.00 41.44 103 MET A CA 1
ATOM 855 C C . MET A 1 103 ? -77.265 14.704 75.123 1.00 41.44 103 MET A C 1
ATOM 857 O O . MET A 1 103 ? -76.491 15.126 74.271 1.00 41.44 103 MET A O 1
ATOM 861 N N . GLU A 1 104 ? -77.116 15.030 76.408 1.00 51.28 104 GLU A N 1
ATOM 862 C CA . GLU A 1 104 ? -75.905 15.652 76.974 1.00 51.28 104 GLU A CA 1
ATOM 863 C C . GLU A 1 104 ? -75.189 14.663 77.916 1.00 51.28 104 GLU A C 1
ATOM 865 O O . GLU A 1 104 ? -74.856 14.961 79.063 1.00 51.28 104 GLU A O 1
ATOM 870 N N . SER A 1 105 ? -74.945 13.437 77.438 1.00 56.81 105 SER A N 1
ATOM 871 C CA . SER A 1 105 ? -74.038 12.497 78.105 1.00 56.81 105 SER A CA 1
ATOM 872 C C . SER A 1 105 ? -72.622 12.637 77.541 1.00 56.81 105 SER A C 1
ATOM 874 O O . SER A 1 105 ? -72.339 12.256 76.401 1.00 56.81 105 SER A O 1
ATOM 876 N N . VAL A 1 106 ? -71.714 13.138 78.382 1.00 60.25 106 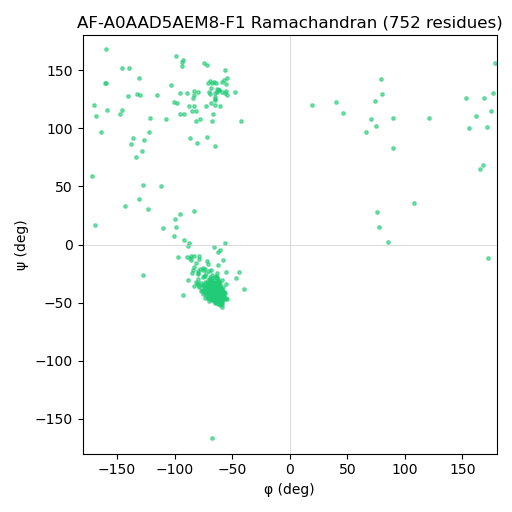VAL A N 1
ATOM 877 C CA . VAL A 1 106 ? -70.271 13.336 78.132 1.00 60.25 106 VAL A CA 1
ATOM 878 C C . VAL A 1 106 ? -69.591 12.111 77.483 1.00 60.25 106 VAL A C 1
ATOM 880 O O . VAL A 1 106 ? -68.633 12.247 76.722 1.00 60.25 106 VAL A O 1
ATOM 883 N N . GLU A 1 107 ? -70.083 10.891 77.720 1.00 61.38 107 GLU A N 1
ATOM 884 C CA . GLU A 1 107 ? -69.499 9.663 77.161 1.00 61.38 107 GLU A CA 1
ATOM 885 C C . GLU A 1 107 ? -69.705 9.492 75.646 1.00 61.38 107 GLU A C 1
ATOM 887 O O . GLU A 1 107 ? -68.861 8.895 74.965 1.00 61.38 107 GLU A O 1
ATOM 892 N N . GLN A 1 108 ? -70.807 10.001 75.095 1.00 58.16 108 GLN A N 1
ATOM 893 C CA . GLN A 1 108 ? -71.120 9.862 73.671 1.00 58.16 108 GLN A CA 1
ATOM 894 C C . GLN A 1 108 ? -70.364 10.906 72.836 1.00 58.16 108 GLN A C 1
ATOM 896 O O . GLN A 1 108 ? -69.893 10.610 71.733 1.00 58.16 108 GLN A O 1
ATOM 901 N N . GLU A 1 109 ? -70.132 12.083 73.415 1.00 64.56 109 GLU A N 1
ATOM 902 C CA . GLU A 1 109 ? -69.282 13.131 72.853 1.00 64.56 109 GLU A CA 1
ATOM 903 C C . GLU A 1 109 ? -67.798 12.721 72.856 1.00 64.56 109 GLU A C 1
ATOM 905 O O . GLU A 1 109 ? -67.117 12.853 71.837 1.00 64.56 109 GLU A O 1
ATOM 910 N N . ASN A 1 110 ? -67.327 12.070 73.927 1.00 73.44 110 ASN A N 1
ATOM 911 C CA . ASN A 1 110 ? -65.974 11.506 73.994 1.00 73.44 110 ASN A CA 1
ATOM 912 C C . ASN A 1 110 ? -65.730 10.407 72.942 1.00 73.44 110 ASN A C 1
ATOM 914 O O . ASN A 1 110 ? -64.674 10.383 72.307 1.00 73.44 110 ASN A O 1
ATOM 918 N N . ARG A 1 111 ? -66.704 9.518 72.690 1.00 74.88 111 ARG A N 1
ATOM 919 C CA . ARG A 1 111 ? -66.605 8.525 71.598 1.00 74.88 111 ARG A CA 1
ATOM 920 C C . ARG A 1 111 ? -66.589 9.177 70.214 1.00 74.88 111 ARG A C 1
ATOM 922 O O . ARG A 1 111 ? -65.845 8.726 69.346 1.00 74.88 111 ARG A O 1
ATOM 929 N N . SER A 1 112 ? -67.380 10.229 70.010 1.00 74.88 112 SER A N 1
ATOM 930 C CA . SER A 1 112 ? -67.403 11.001 68.760 1.00 74.88 112 SER A CA 1
ATOM 931 C C . SER A 1 112 ? -66.066 11.705 68.499 1.00 74.88 112 SER A C 1
ATOM 933 O O . SER A 1 112 ? -65.552 11.657 67.378 1.00 74.88 112 SER A O 1
ATOM 935 N N . MET A 1 113 ? -65.450 12.288 69.534 1.00 77.31 113 MET A N 1
ATOM 936 C CA . MET A 1 113 ? -64.116 12.888 69.432 1.00 77.31 113 MET A CA 1
ATOM 937 C C . MET A 1 113 ? -63.026 11.849 69.148 1.00 77.31 113 MET A C 1
ATOM 939 O O . MET A 1 113 ? -62.268 12.032 68.200 1.00 77.31 113 MET A O 1
ATOM 943 N N . ALA A 1 114 ? -63.003 10.716 69.859 1.00 79.19 114 ALA A N 1
ATOM 944 C CA . ALA A 1 114 ? -62.021 9.653 69.616 1.00 79.19 114 ALA A CA 1
ATOM 945 C C . ALA A 1 114 ? -62.120 9.064 68.192 1.00 79.19 114 ALA A C 1
ATOM 947 O O . ALA A 1 114 ? -61.108 8.783 67.547 1.00 79.19 114 ALA A O 1
ATOM 948 N N . LEU A 1 115 ? -63.339 8.910 67.662 1.00 80.44 115 LEU A N 1
ATOM 949 C CA . LEU A 1 115 ? -63.553 8.485 66.275 1.00 80.44 115 LEU A CA 1
ATOM 950 C C . LEU A 1 115 ? -63.071 9.538 65.267 1.00 80.44 115 LEU A C 1
ATOM 952 O O . LEU A 1 115 ? -62.474 9.171 64.254 1.00 80.44 115 LEU A O 1
ATOM 956 N N . LYS A 1 116 ? -63.280 10.835 65.536 1.00 82.94 116 LYS A N 1
ATOM 957 C CA . LYS A 1 116 ? -62.754 11.924 64.694 1.00 82.94 116 LYS A CA 1
ATOM 958 C C . LYS A 1 116 ? -61.229 11.953 64.688 1.00 82.94 116 LYS A C 1
ATOM 960 O O . LYS A 1 116 ? -60.650 12.019 63.608 1.00 82.94 116 LYS A O 1
ATOM 965 N N . GLU A 1 117 ? -60.592 11.826 65.847 1.00 86.69 117 GLU A N 1
ATOM 966 C CA . GLU A 1 117 ? -59.131 11.756 65.967 1.00 86.69 117 GLU A CA 1
ATOM 967 C C . GLU A 1 117 ? -58.568 10.539 65.221 1.00 86.69 117 GLU A C 1
ATOM 969 O O . GLU A 1 117 ? -57.616 10.665 64.452 1.00 86.69 117 GLU A O 1
ATOM 974 N N . SER A 1 118 ? -59.207 9.371 65.347 1.00 81.81 118 SER A N 1
ATOM 975 C CA . SER A 1 118 ? -58.836 8.172 64.585 1.00 81.81 118 SER A CA 1
ATOM 976 C C . SER A 1 118 ? -58.993 8.367 63.068 1.00 81.81 118 SER A C 1
ATOM 978 O O . SER A 1 118 ? -58.107 7.993 62.297 1.00 81.81 118 SER A O 1
ATOM 980 N N . CYS A 1 119 ? -60.069 9.024 62.620 1.00 83.31 119 CYS A N 1
ATOM 981 C CA . CYS A 1 119 ? -60.266 9.364 61.209 1.00 83.31 119 CYS A CA 1
ATOM 982 C C . CYS A 1 119 ? -59.229 10.375 60.702 1.00 83.31 119 CYS A C 1
ATOM 984 O O . CYS A 1 119 ? -58.790 10.279 59.557 1.00 83.31 119 CYS A O 1
ATOM 986 N N . GLU A 1 120 ? -58.827 11.346 61.522 1.00 87.12 120 GLU A N 1
ATOM 987 C CA . GLU A 1 120 ? -57.761 12.290 61.183 1.00 87.12 120 GLU A CA 1
ATOM 988 C C . GLU A 1 120 ? -56.392 11.615 61.106 1.00 87.12 120 GLU A C 1
ATOM 990 O O . GLU A 1 120 ? -55.619 11.926 60.198 1.00 87.12 120 GLU A O 1
ATOM 995 N N . MET A 1 121 ? -56.103 10.659 61.994 1.00 86.25 121 MET A N 1
ATOM 996 C CA . MET A 1 121 ? -54.885 9.851 61.913 1.00 86.25 121 MET A CA 1
ATOM 997 C C . MET A 1 121 ? -54.855 9.009 60.636 1.00 86.25 121 MET A C 1
ATOM 999 O O . MET A 1 121 ? -53.873 9.080 59.901 1.00 86.25 121 MET A O 1
ATOM 1003 N N . MET A 1 122 ? -55.946 8.308 60.299 1.00 85.62 122 MET A N 1
ATOM 1004 C CA . MET A 1 122 ? -56.027 7.569 59.032 1.00 85.62 122 MET A CA 1
ATOM 1005 C C . MET A 1 122 ? -55.901 8.490 57.815 1.00 85.62 122 MET A C 1
ATOM 1007 O O . MET A 1 122 ? -55.241 8.129 56.848 1.00 85.62 122 MET A O 1
ATOM 1011 N N . LYS A 1 123 ? -56.474 9.701 57.842 1.00 89.00 123 LYS A N 1
ATOM 1012 C CA . LYS A 1 123 ? -56.291 10.677 56.754 1.00 89.00 123 LYS A CA 1
ATOM 1013 C C . LYS A 1 123 ? -54.829 11.090 56.598 1.00 89.00 123 LYS A C 1
ATOM 1015 O O . LYS A 1 123 ? -54.346 11.128 55.470 1.00 89.00 123 LYS A O 1
ATOM 1020 N N . LYS A 1 124 ? -54.127 11.365 57.702 1.00 90.62 124 LYS A N 1
ATOM 1021 C CA . LYS A 1 124 ? -52.692 11.693 57.687 1.00 90.62 124 LYS A CA 1
ATOM 1022 C C . LYS A 1 124 ? -51.864 10.531 57.140 1.00 90.62 124 LYS A C 1
ATOM 1024 O O . LYS A 1 124 ? -51.039 10.744 56.253 1.00 90.62 124 LYS A O 1
ATOM 1029 N N . GLU A 1 125 ? -52.144 9.307 57.578 1.00 91.62 125 GLU A N 1
ATOM 1030 C CA . GLU A 1 125 ? -51.472 8.110 57.068 1.00 91.62 125 GLU A CA 1
ATOM 1031 C C . GLU A 1 125 ? -51.749 7.900 55.572 1.00 91.62 125 GLU A C 1
ATOM 1033 O O . GLU A 1 125 ? -50.820 7.694 54.796 1.00 91.62 125 GLU A O 1
ATOM 1038 N N . ILE A 1 126 ? -52.998 8.059 55.122 1.00 88.88 126 ILE A N 1
ATOM 1039 C CA . ILE A 1 126 ? -53.357 7.990 53.699 1.00 88.88 126 ILE A CA 1
ATOM 1040 C C . ILE A 1 126 ? -52.596 9.049 52.896 1.00 88.88 126 ILE A C 1
ATOM 1042 O O . ILE A 1 126 ? -52.076 8.726 51.828 1.00 88.88 126 ILE A O 1
ATOM 1046 N N . THR A 1 127 ? -52.489 10.291 53.382 1.00 88.88 127 THR A N 1
ATOM 1047 C CA . THR A 1 127 ? -51.713 11.332 52.685 1.00 88.88 127 THR A CA 1
ATOM 1048 C C . THR A 1 127 ? -50.222 11.013 52.633 1.00 88.88 127 THR A C 1
ATOM 1050 O O . THR A 1 127 ? -49.596 11.236 51.600 1.00 88.88 127 THR A O 1
ATOM 1053 N N . GLN A 1 128 ? -49.668 10.426 53.695 1.00 91.50 128 GLN A N 1
ATOM 1054 C CA . GLN A 1 128 ? -48.267 10.019 53.748 1.00 91.50 128 GLN A CA 1
ATOM 1055 C C . GLN A 1 128 ? -47.984 8.873 52.766 1.00 91.50 128 GLN A C 1
ATOM 1057 O O . GLN A 1 128 ? -47.062 8.969 51.960 1.00 91.50 128 GLN A O 1
ATOM 1062 N N . ARG A 1 129 ? -48.843 7.846 52.723 1.00 90.06 129 ARG A N 1
ATOM 1063 C CA . ARG A 1 129 ? -48.742 6.756 51.736 1.00 90.06 129 ARG A CA 1
ATOM 1064 C C . ARG A 1 129 ? -48.911 7.249 50.301 1.00 90.06 129 ARG A C 1
ATOM 1066 O O . ARG A 1 129 ? -48.236 6.751 49.408 1.00 90.06 129 ARG A O 1
ATOM 1073 N N . HIS A 1 130 ? -49.776 8.235 50.058 1.00 90.81 130 HIS A N 1
ATOM 1074 C CA . HIS A 1 130 ? -49.893 8.848 48.731 1.00 90.81 130 HIS A CA 1
ATOM 1075 C C . HIS A 1 130 ? -48.600 9.560 48.316 1.00 90.81 130 HIS A C 1
ATOM 1077 O O . HIS A 1 130 ? -48.175 9.411 47.173 1.00 90.81 130 HIS A O 1
ATOM 1083 N N . GLN A 1 131 ? -47.952 10.287 49.229 1.00 89.75 131 GLN A N 1
ATOM 1084 C CA . GLN A 1 131 ? -46.662 10.929 48.958 1.00 89.75 131 GLN A CA 1
ATOM 1085 C C . GLN A 1 131 ? -45.558 9.899 48.680 1.00 89.75 131 GLN A C 1
ATOM 1087 O O . GLN A 1 131 ? -44.786 10.076 47.741 1.00 89.75 131 GLN A O 1
ATOM 1092 N N . GLU A 1 132 ? -45.519 8.793 49.429 1.00 91.56 132 GLU A N 1
ATOM 1093 C CA . GLU A 1 132 ? -44.590 7.682 49.180 1.00 91.56 132 GLU A CA 1
ATOM 1094 C C . GLU A 1 132 ? -44.823 7.031 47.810 1.00 91.56 132 GLU A C 1
ATOM 1096 O O . GLU A 1 132 ? -43.870 6.773 47.076 1.00 91.56 132 GLU A O 1
ATOM 1101 N N . ILE A 1 133 ? -46.083 6.804 47.425 1.00 91.38 133 ILE A N 1
ATOM 1102 C CA . ILE A 1 133 ? -46.432 6.245 46.113 1.00 91.38 133 ILE A CA 1
ATOM 1103 C C . ILE A 1 133 ? -46.000 7.182 44.981 1.00 91.38 133 ILE A C 1
ATOM 1105 O O . ILE A 1 133 ? -45.463 6.705 43.982 1.00 91.38 133 ILE A O 1
ATOM 1109 N N . GLU A 1 134 ? -46.213 8.493 45.107 1.00 91.38 134 GLU A N 1
ATOM 1110 C CA . GLU A 1 134 ? -45.773 9.448 44.083 1.00 91.38 134 GLU A CA 1
ATOM 1111 C C . GLU A 1 134 ? -44.242 9.519 43.991 1.00 91.38 134 GLU A C 1
ATOM 1113 O O . GLU A 1 134 ? -43.703 9.444 42.887 1.00 91.38 134 GLU A O 1
ATOM 1118 N N . ALA A 1 135 ? -43.527 9.516 45.121 1.00 91.81 135 ALA A N 1
ATOM 1119 C CA . ALA A 1 135 ? -42.064 9.445 45.128 1.00 91.81 135 ALA A CA 1
ATOM 1120 C C . ALA A 1 135 ? -41.540 8.155 44.465 1.00 91.81 135 ALA A C 1
ATOM 1122 O O . ALA A 1 135 ? -40.590 8.186 43.679 1.00 91.81 135 ALA A O 1
ATOM 1123 N N . LEU A 1 136 ? -42.187 7.011 44.720 1.00 91.56 136 LEU A N 1
ATOM 1124 C CA . LEU A 1 136 ? -41.851 5.742 44.069 1.00 91.56 136 LEU A CA 1
ATOM 1125 C C . LEU A 1 136 ? -42.159 5.767 42.567 1.00 91.56 136 LEU A C 1
ATOM 1127 O O . LEU A 1 136 ? -41.351 5.280 41.779 1.00 91.56 136 LEU A O 1
ATOM 1131 N N . LYS A 1 137 ? -43.280 6.363 42.142 1.00 89.94 137 LYS A N 1
ATOM 1132 C CA . LYS A 1 137 ? -43.614 6.528 40.717 1.00 89.94 137 LYS A CA 1
ATOM 1133 C C . LYS A 1 137 ? -42.599 7.404 39.992 1.00 89.94 137 LYS A C 1
ATOM 1135 O O . LYS A 1 137 ? -42.219 7.076 38.871 1.00 89.94 137 LYS A O 1
ATOM 1140 N N . GLU A 1 138 ? -42.159 8.500 40.601 1.00 92.19 138 GLU A N 1
ATOM 1141 C CA . GLU A 1 138 ? -41.093 9.339 40.047 1.00 92.19 138 GLU A CA 1
ATOM 1142 C C . GLU A 1 138 ? -39.769 8.571 39.963 1.00 92.19 138 GLU A C 1
ATOM 1144 O O . GLU A 1 138 ? -39.103 8.612 38.929 1.00 92.19 138 GLU A O 1
ATOM 1149 N N . GLY A 1 139 ? -39.435 7.783 40.990 1.00 93.12 139 GLY A N 1
ATOM 1150 C CA . GLY A 1 139 ? -38.265 6.903 40.986 1.00 93.12 139 GLY A CA 1
ATOM 1151 C C . GLY A 1 139 ? -38.309 5.806 39.913 1.00 93.12 139 GLY A C 1
ATOM 1152 O O . GLY A 1 139 ? -37.268 5.472 39.344 1.00 93.12 139 GLY A O 1
ATOM 1153 N N . ILE A 1 140 ? -39.492 5.261 39.609 1.00 91.56 140 ILE A N 1
ATOM 1154 C CA . ILE A 1 140 ? -39.698 4.299 38.514 1.00 91.56 140 ILE A CA 1
ATOM 1155 C C . ILE A 1 140 ? -39.539 4.999 37.162 1.00 91.56 140 ILE A C 1
ATOM 1157 O O . ILE A 1 140 ? -38.739 4.550 36.352 1.00 91.56 140 ILE A O 1
ATOM 1161 N N . LYS A 1 141 ? -40.184 6.155 36.948 1.00 92.00 141 LYS A N 1
ATOM 1162 C CA . LYS A 1 141 ? -40.027 6.940 35.708 1.00 92.00 141 LYS A CA 1
ATOM 1163 C C . LYS A 1 141 ? -38.569 7.334 35.454 1.00 92.00 141 LYS A C 1
ATOM 1165 O O . LYS A 1 141 ? -38.096 7.263 34.322 1.00 92.00 141 LYS A O 1
ATOM 1170 N N . ALA A 1 142 ? -37.837 7.727 36.495 1.00 92.31 142 ALA A N 1
ATOM 1171 C CA . ALA A 1 142 ? -36.416 8.038 36.383 1.00 92.31 142 ALA A CA 1
ATOM 1172 C C . ALA A 1 142 ? -35.603 6.805 35.947 1.00 92.31 142 ALA A C 1
ATOM 1174 O O . ALA A 1 142 ? -34.775 6.912 35.045 1.00 92.31 142 ALA A O 1
ATOM 1175 N N . ARG A 1 143 ? -35.883 5.623 36.513 1.00 90.31 143 ARG A N 1
ATOM 1176 C CA . ARG A 1 143 ? -35.254 4.362 36.087 1.00 90.31 143 ARG A CA 1
ATOM 1177 C C . ARG A 1 143 ? -35.633 3.956 34.666 1.00 90.31 143 ARG A C 1
ATOM 1179 O O . ARG A 1 143 ? -34.747 3.550 33.927 1.00 90.31 143 ARG A O 1
ATOM 1186 N N . ASP A 1 144 ? -36.887 4.121 34.260 1.00 88.44 144 ASP A N 1
ATOM 1187 C CA . ASP A 1 144 ? -37.333 3.809 32.897 1.00 88.44 144 ASP A CA 1
ATOM 1188 C C . ASP A 1 144 ? -36.624 4.697 31.866 1.00 88.44 144 ASP A C 1
ATOM 1190 O O . ASP A 1 144 ? -36.137 4.211 30.847 1.00 88.44 144 ASP A O 1
ATOM 1194 N N . THR A 1 145 ? -36.488 5.997 32.154 1.00 92.56 145 THR A N 1
ATOM 1195 C CA . THR A 1 145 ? -35.737 6.910 31.274 1.00 92.56 145 THR A CA 1
ATOM 1196 C C . THR A 1 145 ? -34.239 6.603 31.241 1.00 92.56 145 THR A C 1
ATOM 1198 O O . THR A 1 145 ? -33.605 6.781 30.202 1.00 92.56 145 THR A O 1
ATOM 1201 N N . GLN A 1 146 ? -33.662 6.125 32.346 1.00 90.44 146 GLN A N 1
ATOM 1202 C CA . GLN A 1 146 ? -32.272 5.672 32.403 1.00 90.44 146 GLN A CA 1
ATOM 1203 C C . GLN A 1 146 ? -32.072 4.386 31.582 1.00 90.44 146 GLN A C 1
ATOM 1205 O O . GLN A 1 146 ? -31.168 4.334 30.752 1.00 90.44 146 GLN A O 1
ATOM 1210 N N . LEU A 1 147 ? -32.960 3.398 31.733 1.00 91.56 147 LEU A N 1
ATOM 1211 C CA . LEU A 1 147 ? -32.951 2.152 30.960 1.00 91.56 147 LEU A CA 1
ATOM 1212 C C . LEU A 1 147 ? -33.091 2.406 29.457 1.00 91.56 147 LEU A C 1
ATOM 1214 O O . LEU A 1 147 ? -32.378 1.789 28.673 1.00 91.56 147 LEU A O 1
ATOM 1218 N N . GLN A 1 148 ? -33.952 3.340 29.044 1.00 90.19 148 GLN A N 1
ATOM 1219 C CA . GLN A 1 148 ? -34.074 3.726 27.633 1.00 90.19 148 GLN A CA 1
ATOM 1220 C C . GLN A 1 148 ? -32.779 4.328 27.074 1.00 90.19 148 GLN A C 1
ATOM 1222 O O . GLN A 1 148 ? -32.397 4.020 25.948 1.00 90.19 148 GLN A O 1
ATOM 1227 N N . LYS A 1 149 ? -32.074 5.160 27.853 1.00 92.12 149 LYS A N 1
ATOM 1228 C CA . LYS A 1 149 ? -30.769 5.701 27.439 1.00 92.12 149 LYS A CA 1
ATOM 1229 C C . LYS A 1 149 ? -29.718 4.601 27.319 1.00 92.12 149 LYS A C 1
ATOM 1231 O O . LYS A 1 149 ? -28.985 4.575 26.339 1.00 92.12 149 LYS A O 1
ATOM 1236 N N . GLU A 1 150 ? -29.671 3.683 28.279 1.00 88.31 150 GLU A N 1
ATOM 1237 C CA . GLU A 1 150 ? -28.739 2.550 28.256 1.00 88.31 150 GLU A CA 1
ATOM 1238 C C . GLU A 1 150 ? -29.023 1.591 27.089 1.00 88.31 150 GLU A C 1
ATOM 1240 O O . GLU A 1 150 ? -28.086 1.093 26.466 1.00 88.31 150 GLU A O 1
ATOM 1245 N N . GLN A 1 151 ? -30.298 1.377 26.744 1.00 85.75 151 GLN A N 1
ATOM 1246 C CA . GLN A 1 151 ? -30.702 0.623 25.553 1.00 85.75 151 GLN A CA 1
ATOM 1247 C C . GLN A 1 151 ? -30.244 1.313 24.264 1.00 85.75 151 GLN A C 1
ATOM 1249 O O . GLN A 1 151 ? -29.636 0.654 23.422 1.00 85.75 151 GLN A O 1
ATOM 1254 N N . GLN A 1 152 ? -30.443 2.629 24.142 1.00 90.06 152 GLN A N 1
ATOM 1255 C CA . GLN A 1 152 ? -29.975 3.389 22.980 1.00 90.06 152 GLN A CA 1
ATOM 1256 C C . GLN A 1 152 ? -28.446 3.332 22.843 1.00 90.06 152 GLN A C 1
ATOM 1258 O O . GLN A 1 152 ? -27.926 3.061 21.766 1.00 90.06 152 GLN A O 1
ATOM 1263 N N . GLU A 1 153 ? -27.706 3.504 23.942 1.00 90.75 153 GLU A N 1
ATOM 1264 C CA . GLU A 1 153 ? -26.244 3.383 23.922 1.00 90.75 153 GLU A CA 1
ATOM 1265 C C . GLU A 1 153 ? -25.768 1.979 23.527 1.00 90.75 153 GLU A C 1
ATOM 1267 O O . GLU A 1 153 ? -24.689 1.826 22.946 1.00 90.75 153 GLU A O 1
ATOM 1272 N N . LEU A 1 154 ? -26.522 0.936 23.884 1.00 89.62 154 LEU A N 1
ATOM 1273 C CA . LEU A 1 154 ? -26.212 -0.435 23.494 1.00 89.62 154 LEU A CA 1
ATOM 1274 C C . LEU A 1 154 ? -26.441 -0.646 21.992 1.00 89.62 154 LEU A C 1
ATOM 1276 O O . LEU A 1 154 ? -25.600 -1.270 21.345 1.00 89.62 154 LEU A O 1
ATOM 1280 N N . GLU A 1 155 ? -27.532 -0.112 21.441 1.00 91.38 155 GLU A N 1
ATOM 1281 C CA . GLU A 1 155 ? -27.819 -0.143 20.002 1.00 91.38 155 GLU A CA 1
ATOM 1282 C C . GLU A 1 155 ? -26.735 0.591 19.199 1.00 91.38 155 GLU A C 1
ATOM 1284 O O . GLU A 1 155 ? -26.169 0.010 18.270 1.00 91.38 155 GLU A O 1
ATOM 1289 N N . ASP A 1 156 ? -26.341 1.793 19.628 1.00 91.31 156 ASP A N 1
ATOM 1290 C CA . ASP A 1 156 ? -25.272 2.570 18.990 1.00 91.31 156 ASP A CA 1
ATOM 1291 C C . ASP A 1 156 ? -23.931 1.805 19.011 1.00 91.31 156 ASP A C 1
ATOM 1293 O O . ASP A 1 156 ? -23.190 1.763 18.021 1.00 91.31 156 ASP A O 1
ATOM 1297 N N . LYS A 1 157 ? -23.612 1.132 20.129 1.00 88.00 157 LYS A N 1
ATOM 1298 C CA . LYS A 1 157 ? -22.416 0.274 20.240 1.00 88.00 157 LYS A CA 1
ATOM 1299 C C . LYS A 1 157 ? -22.494 -0.933 19.305 1.00 88.00 157 LYS A C 1
ATOM 1301 O O . LYS A 1 157 ? -21.476 -1.303 18.720 1.00 88.00 157 LYS A O 1
ATOM 1306 N N . GLN A 1 158 ? -23.666 -1.548 19.144 1.00 86.94 158 GLN A N 1
ATOM 1307 C CA . GLN A 1 158 ? -23.856 -2.666 18.217 1.00 86.94 158 GLN A CA 1
ATOM 1308 C C . GLN A 1 158 ? -23.700 -2.233 16.753 1.00 86.94 158 GLN A C 1
ATOM 1310 O O . GLN A 1 158 ? -23.077 -2.957 15.974 1.00 86.94 158 GLN A O 1
ATOM 1315 N N . GLU A 1 159 ? -24.207 -1.060 16.366 1.00 89.31 159 GLU A N 1
ATOM 1316 C CA . GLU A 1 159 ? -23.979 -0.509 15.024 1.00 89.31 159 GLU A CA 1
ATOM 1317 C C . GLU A 1 159 ? -22.501 -0.203 14.771 1.00 89.31 159 GLU A C 1
ATOM 1319 O O . GLU A 1 159 ? -21.971 -0.553 13.710 1.00 89.31 159 GLU A O 1
ATOM 1324 N N . LEU A 1 160 ? -21.804 0.363 15.760 1.00 88.81 160 LEU A N 1
ATOM 1325 C CA . LEU A 1 160 ? -20.372 0.624 15.653 1.00 88.81 160 LEU A CA 1
ATOM 1326 C C . LEU A 1 160 ? -19.581 -0.675 15.442 1.00 88.81 160 LEU A C 1
ATOM 1328 O O . LEU A 1 160 ? -18.736 -0.724 14.546 1.00 88.81 160 LEU A O 1
ATOM 1332 N N . ILE A 1 161 ? -19.901 -1.739 16.190 1.00 90.19 161 ILE A N 1
ATOM 1333 C CA . ILE A 1 161 ? -19.290 -3.068 16.024 1.00 90.19 161 ILE A CA 1
ATOM 1334 C C . ILE A 1 161 ? -19.542 -3.612 14.611 1.00 90.19 161 ILE A C 1
ATOM 1336 O O . ILE A 1 161 ? -18.588 -4.023 13.953 1.00 90.19 161 ILE A O 1
ATOM 1340 N N . ARG A 1 162 ? -20.777 -3.545 14.091 1.00 88.38 162 ARG A N 1
ATOM 1341 C CA . ARG A 1 162 ? -21.077 -3.986 12.712 1.00 88.38 162 ARG A CA 1
ATOM 1342 C C . ARG A 1 162 ? -20.276 -3.201 11.668 1.00 88.38 162 ARG A C 1
ATOM 1344 O O . ARG A 1 162 ? -19.773 -3.792 10.713 1.00 88.38 162 ARG A O 1
ATOM 1351 N N . SER A 1 163 ? -20.119 -1.886 11.844 1.00 80.44 163 SER A N 1
ATOM 1352 C CA . SER A 1 163 ? -19.298 -1.061 10.943 1.00 80.44 163 SER A CA 1
ATOM 1353 C C . SER A 1 163 ? -17.807 -1.430 11.021 1.00 80.44 163 SER A C 1
ATOM 1355 O O . SER A 1 163 ? -17.109 -1.488 10.004 1.00 80.44 163 SER A O 1
ATOM 1357 N N . GLN A 1 164 ? -17.317 -1.755 12.221 1.00 85.06 164 GLN A N 1
ATOM 1358 C CA . GLN A 1 164 ? -15.943 -2.188 12.446 1.00 85.06 164 GLN A CA 1
ATOM 1359 C C . GLN A 1 164 ? -15.684 -3.568 11.823 1.00 85.06 164 GLN A C 1
ATOM 1361 O O . GLN A 1 164 ? -14.641 -3.782 11.210 1.00 85.06 164 GLN A O 1
ATOM 1366 N N . GLU A 1 165 ? -16.639 -4.493 11.908 1.00 87.56 165 GLU A N 1
ATOM 1367 C CA . GLU A 1 165 ? -16.557 -5.802 11.252 1.00 87.56 165 GLU A CA 1
ATOM 1368 C C . GLU A 1 165 ? -16.545 -5.670 9.723 1.00 87.56 165 GLU A C 1
ATOM 1370 O O . GLU A 1 165 ? -15.715 -6.293 9.058 1.00 87.56 165 GLU A O 1
ATOM 1375 N N . GLN A 1 166 ? -17.394 -4.810 9.150 1.00 85.75 166 GLN A N 1
ATOM 1376 C CA . GLN A 1 166 ? -17.401 -4.544 7.706 1.00 85.75 166 GLN A CA 1
ATOM 1377 C C . GLN A 1 166 ? -16.077 -3.945 7.219 1.00 85.75 166 GLN A C 1
ATOM 1379 O O . GLN A 1 166 ? -15.517 -4.406 6.222 1.00 85.75 166 GLN A O 1
ATOM 1384 N N . THR A 1 167 ? -15.537 -2.955 7.936 1.00 84.50 167 THR A N 1
ATOM 1385 C CA . THR A 1 167 ? -14.232 -2.365 7.596 1.00 84.50 167 THR A CA 1
ATOM 1386 C C . THR A 1 167 ? -13.096 -3.374 7.760 1.00 84.50 167 THR A C 1
ATOM 1388 O O . THR A 1 167 ? -12.215 -3.440 6.905 1.00 84.50 167 THR A O 1
ATOM 1391 N N . GLN A 1 168 ? -13.142 -4.237 8.779 1.00 86.31 168 GLN A N 1
ATOM 1392 C CA . GLN A 1 168 ? -12.163 -5.308 8.968 1.00 86.31 168 GLN A CA 1
ATOM 1393 C C . GLN A 1 168 ? -12.191 -6.334 7.825 1.00 86.31 168 GLN A C 1
ATOM 1395 O O . GLN A 1 168 ? -11.131 -6.771 7.372 1.00 86.31 168 GLN A O 1
ATOM 1400 N N . VAL A 1 169 ? -13.376 -6.721 7.341 1.00 89.12 169 VAL A N 1
ATOM 1401 C CA . VAL A 1 169 ? -13.512 -7.598 6.167 1.00 89.12 169 VAL A CA 1
ATOM 1402 C C . VAL A 1 169 ? -12.947 -6.918 4.918 1.00 89.12 169 VAL A C 1
ATOM 1404 O O . VAL A 1 169 ? -12.195 -7.558 4.182 1.00 89.12 169 VAL A O 1
ATOM 1407 N N . GLY A 1 170 ? -13.219 -5.624 4.722 1.00 88.12 170 GLY A N 1
ATOM 1408 C CA . GLY A 1 170 ? -12.638 -4.834 3.631 1.00 88.12 170 GLY A CA 1
ATOM 1409 C C . GLY A 1 170 ? -11.106 -4.787 3.676 1.00 88.12 170 GLY A C 1
ATOM 1410 O O . GLY A 1 170 ? -10.452 -5.056 2.670 1.00 88.12 170 GLY A O 1
ATOM 1411 N N . CYS A 1 171 ? -10.513 -4.550 4.850 1.00 82.88 171 CYS A N 1
ATOM 1412 C CA . CYS A 1 171 ? -9.057 -4.589 5.021 1.00 82.88 171 CYS A CA 1
ATOM 1413 C C . CYS A 1 171 ? -8.472 -5.971 4.695 1.00 82.88 171 CYS A C 1
ATOM 1415 O O . CYS A 1 171 ? -7.451 -6.058 4.019 1.00 82.88 171 CYS A O 1
ATOM 1417 N N . ARG A 1 172 ? -9.135 -7.064 5.106 1.00 87.25 172 ARG A N 1
ATOM 1418 C CA . ARG A 1 172 ? -8.683 -8.429 4.778 1.00 87.25 172 ARG A CA 1
ATOM 1419 C C . ARG A 1 172 ? -8.711 -8.712 3.274 1.00 87.25 172 ARG A C 1
ATOM 1421 O O . ARG A 1 172 ? -7.827 -9.410 2.787 1.00 87.25 172 ARG A O 1
ATOM 1428 N N . GLN A 1 173 ? -9.703 -8.193 2.550 1.00 88.31 173 GLN A N 1
ATOM 1429 C CA . GLN A 1 173 ? -9.778 -8.324 1.090 1.00 88.31 173 GLN A CA 1
ATOM 1430 C C . GLN A 1 173 ? -8.640 -7.557 0.409 1.00 88.31 173 GLN A C 1
ATOM 1432 O O . GLN A 1 173 ? -7.923 -8.134 -0.406 1.00 88.31 173 GLN A O 1
ATOM 1437 N N . LEU A 1 174 ? -8.406 -6.307 0.822 1.00 87.50 174 LEU A N 1
ATOM 1438 C CA . LEU A 1 174 ? -7.291 -5.497 0.324 1.00 87.50 174 LEU A CA 1
ATOM 1439 C C . LEU A 1 174 ? -5.929 -6.149 0.601 1.00 87.50 174 LEU A C 1
ATOM 1441 O O . LEU A 1 174 ? -5.055 -6.125 -0.264 1.00 87.50 174 LEU A O 1
ATOM 1445 N N . ASP A 1 175 ? -5.742 -6.781 1.762 1.00 85.00 175 ASP A N 1
ATOM 1446 C CA . ASP A 1 175 ? -4.511 -7.511 2.089 1.00 85.00 175 ASP A CA 1
ATOM 1447 C C . ASP A 1 175 ? -4.281 -8.730 1.179 1.00 85.00 175 ASP A C 1
ATOM 1449 O O . ASP A 1 175 ? -3.133 -9.084 0.880 1.00 85.00 175 ASP A O 1
ATOM 1453 N N . GLU A 1 176 ? -5.350 -9.410 0.760 1.00 88.19 176 GLU A N 1
ATOM 1454 C CA . GLU A 1 176 ? -5.272 -10.557 -0.149 1.00 88.19 176 GLU A CA 1
ATOM 1455 C C . GLU A 1 176 ? -4.969 -10.098 -1.586 1.00 88.19 176 GLU A C 1
ATOM 1457 O O . GLU A 1 176 ? -4.098 -10.671 -2.247 1.00 88.19 176 GLU A O 1
ATOM 1462 N N . GLU A 1 177 ? -5.591 -9.003 -2.033 1.00 90.19 177 GLU A N 1
ATOM 1463 C CA . GLU A 1 177 ? -5.283 -8.342 -3.308 1.00 90.19 177 GLU A CA 1
ATOM 1464 C C . GLU A 1 177 ? -3.832 -7.838 -3.343 1.00 90.19 177 GLU A C 1
ATOM 1466 O O . GLU A 1 177 ? -3.085 -8.140 -4.275 1.00 90.19 177 GLU A O 1
ATOM 1471 N N . CYS A 1 178 ? -3.367 -7.165 -2.285 1.00 88.06 178 CYS A N 1
ATOM 1472 C CA . CYS A 1 178 ? -1.970 -6.741 -2.161 1.00 88.06 178 CYS A CA 1
ATOM 1473 C C . CYS A 1 178 ? -1.014 -7.937 -2.258 1.00 88.06 178 CYS A C 1
ATOM 1475 O O . CYS A 1 178 ? 0.024 -7.868 -2.924 1.00 88.06 178 CYS A O 1
ATOM 1477 N N . ARG A 1 179 ? -1.363 -9.070 -1.636 1.00 90.44 179 ARG A N 1
ATOM 1478 C CA . ARG A 1 179 ? -0.579 -10.307 -1.735 1.00 90.44 179 ARG A CA 1
ATOM 1479 C C . ARG A 1 179 ? -0.560 -10.884 -3.148 1.00 90.44 179 ARG A C 1
ATOM 1481 O O . ARG A 1 179 ? 0.493 -11.394 -3.547 1.00 90.44 179 ARG A O 1
ATOM 1488 N N . SER A 1 180 ? -1.660 -10.824 -3.901 1.00 89.50 180 SER A N 1
ATOM 1489 C CA . SER A 1 180 ? -1.686 -11.286 -5.297 1.00 89.50 180 SER A CA 1
ATOM 1490 C C . SER A 1 180 ? -0.799 -10.401 -6.177 1.00 89.50 180 SER A C 1
ATOM 1492 O O . SER A 1 180 ? 0.090 -10.919 -6.856 1.00 89.50 180 SER A O 1
ATOM 1494 N N . VAL A 1 181 ? -0.924 -9.076 -6.055 1.00 91.19 181 VAL A N 1
ATOM 1495 C CA . VAL A 1 181 ? -0.129 -8.099 -6.814 1.00 91.19 181 VAL A CA 1
ATOM 1496 C C . VAL A 1 181 ? 1.364 -8.245 -6.513 1.00 91.19 181 VAL A C 1
ATOM 1498 O O . VAL A 1 181 ? 2.194 -8.205 -7.420 1.00 91.19 181 VAL A O 1
ATOM 1501 N N . ILE A 1 182 ? 1.745 -8.495 -5.255 1.00 91.06 182 ILE A N 1
ATOM 1502 C CA . ILE A 1 182 ? 3.147 -8.757 -4.892 1.00 91.06 182 ILE A CA 1
ATOM 1503 C C . ILE A 1 182 ? 3.673 -10.036 -5.562 1.00 91.06 182 ILE A C 1
ATOM 1505 O O . ILE A 1 182 ? 4.837 -10.075 -5.972 1.00 91.06 182 ILE A O 1
ATOM 1509 N N . LYS A 1 183 ? 2.862 -11.097 -5.670 1.00 89.19 183 LYS A N 1
ATOM 1510 C CA . LYS A 1 183 ? 3.263 -12.331 -6.372 1.00 89.19 183 LYS A CA 1
ATOM 1511 C C . LYS A 1 183 ? 3.451 -12.075 -7.867 1.00 89.19 183 LYS A C 1
ATOM 1513 O O . LYS A 1 183 ? 4.460 -12.511 -8.420 1.00 89.19 183 LYS A O 1
ATOM 1518 N N . GLU A 1 184 ? 2.545 -11.329 -8.491 1.00 89.75 184 GLU A N 1
ATOM 1519 C CA . GLU A 1 184 ? 2.650 -10.938 -9.901 1.00 89.75 184 GLU A CA 1
ATOM 1520 C C . GLU A 1 184 ? 3.885 -10.067 -10.158 1.00 89.75 184 GLU A C 1
ATOM 1522 O O . GLU A 1 184 ? 4.674 -10.371 -11.052 1.00 89.75 184 GLU A O 1
ATOM 1527 N N . LEU A 1 185 ? 4.144 -9.063 -9.314 1.00 88.06 185 LEU A N 1
ATOM 1528 C CA . LEU A 1 185 ? 5.349 -8.229 -9.392 1.00 88.06 185 LEU A CA 1
ATOM 1529 C C . LEU A 1 185 ? 6.636 -9.045 -9.255 1.00 88.06 185 LEU A C 1
ATOM 1531 O O . LEU A 1 185 ? 7.601 -8.799 -9.981 1.00 88.06 185 LEU A O 1
ATOM 1535 N N . LYS A 1 186 ? 6.667 -10.036 -8.354 1.00 90.69 186 LYS A N 1
ATOM 1536 C CA . LYS A 1 186 ? 7.799 -10.969 -8.245 1.00 90.69 186 LYS A CA 1
ATOM 1537 C C . LYS A 1 186 ? 7.979 -11.771 -9.537 1.00 90.69 186 LYS A C 1
ATOM 1539 O O . LYS A 1 186 ? 9.112 -11.907 -9.991 1.00 90.69 186 LYS A O 1
ATOM 1544 N N . GLY A 1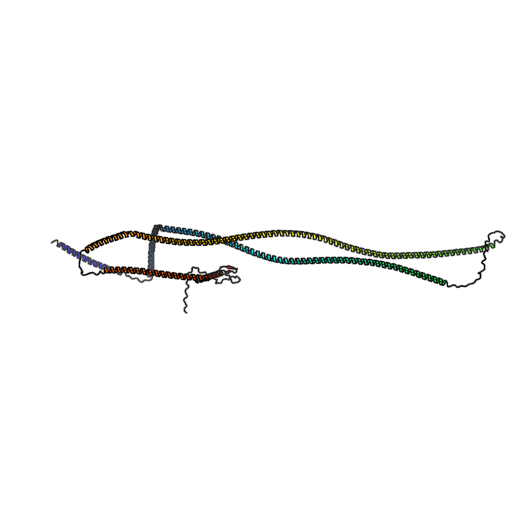 187 ? 6.890 -12.240 -10.150 1.00 90.94 187 GLY A N 1
ATOM 1545 C CA . GLY A 1 187 ? 6.915 -12.915 -11.451 1.00 90.94 187 GLY A CA 1
ATOM 1546 C C . GLY A 1 187 ? 7.476 -12.026 -12.566 1.00 90.94 187 GLY A C 1
ATOM 1547 O O . GLY A 1 187 ? 8.439 -12.405 -13.234 1.00 90.94 187 GLY A O 1
ATOM 1548 N N . CYS A 1 188 ? 6.948 -10.808 -12.708 1.00 89.69 188 CYS A N 1
ATOM 1549 C CA . CYS A 1 188 ? 7.412 -9.826 -13.691 1.00 89.69 188 CYS A CA 1
ATOM 1550 C C . CYS A 1 188 ? 8.883 -9.444 -13.484 1.00 89.69 188 CYS A C 1
ATOM 1552 O O . CYS A 1 188 ? 9.630 -9.303 -14.451 1.00 89.69 188 CYS A O 1
ATOM 1554 N N . ARG A 1 189 ? 9.339 -9.319 -12.231 1.00 90.19 189 ARG A N 1
ATOM 1555 C CA . ARG A 1 189 ? 10.745 -9.028 -11.923 1.00 90.19 189 ARG A CA 1
ATOM 1556 C C . ARG A 1 189 ? 11.675 -10.145 -12.395 1.00 90.19 189 ARG A C 1
ATOM 1558 O O . ARG A 1 189 ? 12.712 -9.848 -12.978 1.00 90.19 189 ARG A O 1
ATOM 1565 N N . VAL A 1 190 ? 11.308 -11.410 -12.182 1.00 93.06 190 VAL A N 1
ATOM 1566 C CA . VAL A 1 190 ? 12.103 -12.549 -12.671 1.00 93.06 190 VAL A CA 1
ATOM 1567 C C . VAL A 1 190 ? 12.172 -12.542 -14.200 1.00 93.06 190 VAL A C 1
ATOM 1569 O O . VAL A 1 190 ? 13.254 -12.711 -14.756 1.00 93.06 190 VAL A O 1
ATOM 1572 N N . GLN A 1 191 ? 11.054 -12.281 -14.884 1.00 89.62 191 GLN A N 1
ATOM 1573 C CA . GLN A 1 191 ? 11.032 -12.164 -16.348 1.00 89.62 191 GLN A CA 1
ATOM 1574 C C . GLN A 1 191 ? 11.913 -11.011 -16.850 1.00 89.62 191 GLN A C 1
ATOM 1576 O O . GLN A 1 191 ? 12.660 -11.183 -17.812 1.00 89.62 191 GLN A O 1
ATOM 1581 N N . LEU A 1 192 ? 11.891 -9.861 -16.170 1.00 90.44 192 LEU A N 1
ATOM 1582 C CA . LEU A 1 192 ? 12.756 -8.728 -16.495 1.00 90.44 192 LEU A CA 1
ATOM 1583 C C . LEU A 1 192 ? 14.240 -9.078 -16.317 1.00 90.44 192 LEU A C 1
ATOM 1585 O O . LEU A 1 192 ? 15.048 -8.741 -17.178 1.00 90.44 192 LEU A O 1
ATOM 1589 N N . GLU A 1 193 ? 14.605 -9.769 -15.233 1.00 93.12 193 GLU A N 1
ATOM 1590 C CA . GLU A 1 193 ? 15.981 -10.226 -15.006 1.00 93.12 193 GLU A CA 1
ATOM 1591 C C . GLU A 1 193 ? 16.444 -11.206 -16.100 1.00 93.12 193 GLU A C 1
ATOM 1593 O O . GLU A 1 193 ? 17.590 -11.132 -16.543 1.00 93.12 193 GLU A O 1
ATOM 1598 N N . VAL A 1 194 ? 15.570 -12.105 -16.572 1.00 93.38 194 VAL A N 1
ATOM 1599 C CA . VAL A 1 194 ? 15.870 -13.011 -17.697 1.00 93.38 194 VAL A CA 1
ATOM 1600 C C . VAL A 1 194 ? 16.080 -12.223 -18.991 1.00 93.38 194 VAL A C 1
ATOM 1602 O O . VAL A 1 194 ? 17.135 -12.357 -19.609 1.00 93.38 194 VAL A O 1
ATOM 1605 N N . ALA A 1 195 ? 15.160 -11.322 -19.344 1.00 91.19 195 ALA A N 1
ATOM 1606 C CA . ALA A 1 195 ? 15.278 -10.493 -20.545 1.00 91.19 195 ALA A CA 1
ATOM 1607 C C . ALA A 1 195 ? 16.524 -9.582 -20.518 1.00 91.19 195 ALA A C 1
ATOM 1609 O O . ALA A 1 195 ? 17.169 -9.349 -21.541 1.00 91.19 195 ALA A O 1
ATOM 1610 N N . GLN A 1 196 ? 16.912 -9.077 -19.341 1.00 90.12 196 GLN A N 1
ATOM 1611 C CA . GLN A 1 196 ? 18.151 -8.312 -19.167 1.00 90.12 196 GLN A CA 1
ATOM 1612 C C . GLN A 1 196 ? 19.401 -9.171 -19.393 1.00 90.12 196 GLN A C 1
ATOM 1614 O O . GLN A 1 196 ? 20.356 -8.699 -20.017 1.00 90.12 196 GLN A O 1
ATOM 1619 N N . ARG A 1 197 ? 19.406 -10.426 -18.920 1.00 92.25 197 ARG A N 1
ATOM 1620 C CA . ARG A 1 197 ? 20.502 -11.374 -19.178 1.00 92.25 197 ARG A CA 1
ATOM 1621 C C . ARG A 1 197 ? 20.601 -11.708 -20.665 1.00 92.25 197 ARG A C 1
ATOM 1623 O O . ARG A 1 197 ? 21.698 -11.634 -21.210 1.00 92.25 197 ARG A O 1
ATOM 1630 N N . GLU A 1 198 ? 19.481 -11.983 -21.328 1.00 91.94 198 GLU A N 1
ATOM 1631 C CA . GLU A 1 198 ? 19.430 -12.230 -22.777 1.00 91.94 198 GLU A CA 1
ATOM 1632 C C . GLU A 1 198 ? 19.958 -11.033 -23.574 1.00 91.94 198 GLU A C 1
ATOM 1634 O O . GLU A 1 198 ? 20.851 -11.186 -24.404 1.00 91.94 198 GLU A O 1
ATOM 1639 N N . ARG A 1 199 ? 19.500 -9.815 -23.254 1.00 90.94 199 ARG A N 1
ATOM 1640 C CA . ARG A 1 199 ? 20.014 -8.584 -23.871 1.00 90.94 199 ARG A CA 1
ATOM 1641 C C . ARG A 1 199 ? 21.525 -8.427 -23.680 1.00 90.94 199 ARG A C 1
ATOM 1643 O O . ARG A 1 199 ? 22.203 -7.986 -24.602 1.00 90.94 199 ARG A O 1
ATOM 1650 N N . SER A 1 200 ? 22.050 -8.756 -22.500 1.00 93.00 200 SER A N 1
ATOM 1651 C CA . SER A 1 200 ? 23.490 -8.700 -22.216 1.00 93.00 200 SER A CA 1
ATOM 1652 C C . SER A 1 200 ? 24.284 -9.706 -23.057 1.00 93.00 200 SER A C 1
ATOM 1654 O O . SER A 1 200 ? 25.357 -9.368 -23.554 1.00 93.00 200 SER A O 1
ATOM 1656 N N . MET A 1 201 ? 23.753 -10.916 -23.272 1.00 93.19 201 MET A N 1
ATOM 1657 C CA . MET A 1 201 ? 24.377 -11.905 -24.159 1.00 93.19 201 MET A CA 1
ATOM 1658 C C . MET A 1 201 ? 24.362 -11.447 -25.620 1.00 93.19 201 MET A C 1
ATOM 1660 O O . MET A 1 201 ? 25.413 -11.444 -26.251 1.00 93.19 201 MET A O 1
ATOM 1664 N N . LEU A 1 202 ? 23.221 -10.957 -26.115 1.00 93.31 202 LEU A N 1
ATOM 1665 C CA . LEU A 1 202 ? 23.099 -10.442 -27.484 1.00 93.31 202 LEU A CA 1
ATOM 1666 C C . LEU A 1 202 ? 24.030 -9.249 -27.750 1.00 93.31 202 LEU A C 1
ATOM 1668 O O . LEU A 1 202 ? 24.581 -9.127 -28.838 1.00 93.31 202 LEU A O 1
ATOM 1672 N N . LEU A 1 203 ? 24.237 -8.374 -26.760 1.00 93.50 203 LEU A N 1
ATOM 1673 C CA . LEU A 1 203 ? 25.206 -7.275 -26.858 1.00 93.50 203 LEU A CA 1
ATOM 1674 C C . LEU A 1 203 ? 26.641 -7.790 -27.017 1.00 93.50 203 LEU A C 1
ATOM 1676 O O . LEU A 1 203 ? 27.372 -7.287 -27.864 1.00 93.50 203 LEU A O 1
ATOM 1680 N N . LYS A 1 204 ? 27.030 -8.815 -26.249 1.00 94.50 204 LYS A N 1
ATOM 1681 C CA . LYS A 1 204 ? 28.355 -9.437 -26.381 1.00 94.50 204 LYS A CA 1
ATOM 1682 C C . LYS A 1 204 ? 28.528 -10.109 -27.738 1.00 94.50 204 LYS A C 1
ATOM 1684 O O . LYS A 1 204 ? 29.559 -9.915 -28.364 1.00 94.50 204 LYS A O 1
ATOM 1689 N N . GLU A 1 205 ? 27.530 -10.857 -28.204 1.00 91.75 205 GLU A N 1
ATOM 1690 C CA . GLU A 1 205 ? 27.548 -11.455 -29.546 1.00 91.75 205 GLU A CA 1
ATOM 1691 C C . GLU A 1 205 ? 27.683 -10.379 -30.627 1.00 91.75 205 GLU A C 1
ATOM 1693 O O . GLU A 1 205 ? 28.511 -10.506 -31.525 1.00 91.75 205 GLU A O 1
ATOM 1698 N N . GLN A 1 206 ? 26.941 -9.275 -30.506 1.00 91.81 206 GLN A N 1
ATOM 1699 C CA . GLN A 1 206 ? 27.058 -8.153 -31.429 1.00 91.81 206 GLN A CA 1
ATOM 1700 C C . GLN A 1 206 ? 28.479 -7.570 -31.442 1.00 91.81 206 GLN A C 1
ATOM 1702 O O . GLN A 1 206 ? 29.006 -7.281 -32.514 1.00 91.81 206 GLN A O 1
ATOM 1707 N N . ASP A 1 207 ? 29.112 -7.389 -30.286 1.00 91.56 207 ASP A N 1
ATOM 1708 C CA . ASP A 1 207 ? 30.473 -6.852 -30.229 1.00 91.56 207 ASP A CA 1
ATOM 1709 C C . ASP A 1 207 ? 31.505 -7.834 -30.806 1.00 91.56 207 ASP A C 1
ATOM 1711 O O . ASP A 1 207 ? 32.338 -7.409 -31.606 1.00 91.56 207 ASP A O 1
ATOM 1715 N N . MET A 1 208 ? 31.368 -9.141 -30.549 1.00 91.50 208 MET A N 1
ATOM 1716 C CA . MET A 1 208 ? 32.189 -10.173 -31.203 1.00 91.50 208 MET A CA 1
ATOM 1717 C C . MET A 1 208 ? 32.046 -10.126 -32.732 1.00 91.50 208 MET A C 1
ATOM 1719 O O . MET A 1 208 ? 33.045 -10.139 -33.444 1.00 91.50 208 MET A O 1
ATOM 1723 N N . THR A 1 209 ? 30.822 -9.990 -33.258 1.00 88.56 209 THR A N 1
ATOM 1724 C CA . THR A 1 209 ? 30.616 -9.900 -34.718 1.00 88.56 209 THR A CA 1
ATOM 1725 C C . THR A 1 209 ? 31.213 -8.630 -35.332 1.00 88.56 209 THR A C 1
ATOM 1727 O O . THR A 1 209 ? 31.708 -8.671 -36.457 1.00 88.56 209 THR A O 1
ATOM 1730 N N . LYS A 1 210 ? 31.222 -7.499 -34.609 1.00 93.25 210 LYS A N 1
ATOM 1731 C CA . LYS A 1 210 ? 31.897 -6.271 -35.071 1.00 93.25 210 LYS A CA 1
ATOM 1732 C C . LYS A 1 210 ? 33.414 -6.446 -35.111 1.00 93.25 210 LYS A C 1
ATOM 1734 O O . LYS A 1 210 ? 34.055 -5.927 -36.022 1.00 93.25 210 LYS A O 1
ATOM 1739 N N . GLU A 1 211 ? 33.987 -7.144 -34.132 1.00 91.56 211 GLU A N 1
ATOM 1740 C CA . GLU A 1 211 ? 35.415 -7.471 -34.119 1.00 91.56 211 GLU A CA 1
ATOM 1741 C C . GLU A 1 211 ? 35.777 -8.402 -35.285 1.00 91.56 211 GLU A C 1
ATOM 1743 O O . GLU A 1 211 ? 36.742 -8.138 -36.001 1.00 91.56 211 GLU A O 1
ATOM 1748 N N . GLU A 1 212 ? 34.962 -9.427 -35.549 1.00 91.75 212 GLU A N 1
ATOM 1749 C CA . GLU A 1 212 ? 35.114 -10.302 -36.719 1.00 91.75 212 GLU A CA 1
ATOM 1750 C C . GLU A 1 212 ? 35.036 -9.517 -38.038 1.00 91.75 212 GLU A C 1
ATOM 1752 O O . GLU A 1 212 ? 35.877 -9.700 -38.921 1.00 91.75 212 GLU A O 1
ATOM 1757 N N . GLU A 1 213 ? 34.076 -8.597 -38.174 1.00 91.25 213 GLU A N 1
ATOM 1758 C CA . GLU A 1 213 ? 33.959 -7.731 -39.352 1.00 91.25 213 GLU A CA 1
ATOM 1759 C C . GLU A 1 213 ? 35.193 -6.830 -39.522 1.00 91.25 213 GLU A C 1
ATOM 1761 O O . GLU A 1 213 ? 35.700 -6.683 -40.636 1.00 91.25 213 GLU A O 1
ATOM 1766 N N . ALA A 1 214 ? 35.722 -6.263 -38.433 1.00 92.38 214 ALA A N 1
ATOM 1767 C CA . ALA A 1 214 ? 36.935 -5.449 -38.466 1.00 92.38 214 ALA A CA 1
ATOM 1768 C C . ALA A 1 214 ? 38.156 -6.258 -38.941 1.00 92.38 214 ALA A C 1
ATOM 1770 O O . ALA A 1 214 ? 38.906 -5.780 -39.796 1.00 92.38 214 ALA A O 1
ATOM 1771 N N . ILE A 1 215 ? 38.312 -7.498 -38.463 1.00 93.75 215 ILE A N 1
ATOM 1772 C CA . ILE A 1 215 ? 39.374 -8.415 -38.905 1.00 93.75 215 ILE A CA 1
ATOM 1773 C C . ILE A 1 215 ? 39.219 -8.737 -40.397 1.00 93.75 215 ILE A C 1
ATOM 1775 O O . ILE A 1 215 ? 40.193 -8.691 -41.152 1.00 93.75 215 ILE A O 1
ATOM 1779 N N . LEU A 1 216 ? 38.001 -9.030 -40.860 1.00 92.56 216 LEU A N 1
ATOM 1780 C CA . LEU A 1 216 ? 37.741 -9.306 -42.276 1.00 92.56 216 LEU A CA 1
ATOM 1781 C C . LEU A 1 216 ? 38.005 -8.079 -43.164 1.00 92.56 216 LEU A C 1
ATOM 1783 O O . LEU A 1 216 ? 38.521 -8.219 -44.275 1.00 92.56 216 LEU A O 1
ATOM 1787 N N . LEU A 1 217 ? 37.691 -6.872 -42.687 1.00 93.12 217 LEU A N 1
ATOM 1788 C CA . LEU A 1 217 ? 38.006 -5.621 -43.381 1.00 93.12 217 LEU A CA 1
ATOM 1789 C C . LEU A 1 217 ? 39.517 -5.392 -43.492 1.00 93.12 217 LEU A C 1
ATOM 1791 O O . LEU A 1 217 ? 39.987 -4.982 -44.556 1.00 93.12 217 LEU A O 1
ATOM 1795 N N . GLU A 1 218 ? 40.275 -5.690 -42.437 1.00 91.50 218 GLU A N 1
ATOM 1796 C CA . GLU A 1 218 ? 41.738 -5.634 -42.453 1.00 91.50 218 GLU A CA 1
ATOM 1797 C C . GLU A 1 218 ? 42.320 -6.633 -43.465 1.00 91.50 218 GLU A C 1
ATOM 1799 O O . GLU A 1 218 ? 43.104 -6.250 -44.337 1.00 91.50 218 GLU A O 1
ATOM 1804 N N . GLN A 1 219 ? 41.862 -7.889 -43.437 1.00 93.06 219 GLN A N 1
ATOM 1805 C CA . GLN A 1 219 ? 42.265 -8.917 -44.404 1.00 93.06 219 GLN A CA 1
ATOM 1806 C C . GLN A 1 219 ? 41.944 -8.510 -45.848 1.00 93.06 219 GLN A C 1
ATOM 1808 O O . GLN A 1 219 ? 42.774 -8.688 -46.743 1.00 93.06 219 GLN A O 1
ATOM 1813 N N . ARG A 1 220 ? 40.768 -7.915 -46.089 1.00 93.62 220 ARG A N 1
ATOM 1814 C CA . ARG A 1 220 ? 40.395 -7.383 -47.407 1.00 93.62 220 ARG A CA 1
ATOM 1815 C C . ARG A 1 220 ? 41.356 -6.285 -47.860 1.00 93.62 220 ARG A C 1
ATOM 1817 O O . ARG A 1 220 ? 41.768 -6.297 -49.017 1.00 93.62 220 ARG A O 1
ATOM 1824 N N . GLY A 1 221 ? 41.726 -5.366 -46.967 1.00 92.75 221 GLY A N 1
ATOM 1825 C CA . GLY A 1 221 ? 42.690 -4.303 -47.263 1.00 92.75 221 GLY A CA 1
ATOM 1826 C C . GLY A 1 221 ? 44.071 -4.848 -47.635 1.00 92.75 221 GLY A C 1
ATOM 1827 O O . GLY A 1 221 ? 44.666 -4.400 -48.615 1.00 92.75 221 GLY A O 1
ATOM 1828 N N . LEU A 1 222 ? 44.555 -5.865 -46.916 1.00 94.06 222 LEU A N 1
ATOM 1829 C CA . LEU A 1 222 ? 45.812 -6.547 -47.243 1.00 94.06 222 LEU A CA 1
ATOM 1830 C C . LEU A 1 222 ? 45.756 -7.213 -48.623 1.00 94.06 222 LEU A C 1
ATOM 1832 O O . LEU A 1 222 ? 46.674 -7.040 -49.424 1.00 94.06 222 LEU A O 1
ATOM 1836 N N . LEU A 1 223 ? 44.663 -7.916 -48.932 1.00 93.69 223 LEU A N 1
ATOM 1837 C CA . LEU A 1 223 ? 44.461 -8.540 -50.242 1.00 93.69 223 LEU A CA 1
ATOM 1838 C C . LEU A 1 223 ? 44.403 -7.511 -51.376 1.00 93.69 223 LEU A C 1
ATOM 1840 O O . LEU A 1 223 ? 44.946 -7.759 -52.451 1.00 93.69 223 LEU A O 1
ATOM 1844 N N . GLU A 1 224 ? 43.787 -6.352 -51.149 1.00 94.81 224 GLU A N 1
ATOM 1845 C CA . GLU A 1 224 ? 43.731 -5.263 -52.127 1.00 94.81 224 GLU A CA 1
ATOM 1846 C C . GLU A 1 224 ? 45.124 -4.670 -52.395 1.00 94.81 224 GLU A C 1
ATOM 1848 O O . GLU A 1 224 ? 45.494 -4.453 -53.551 1.00 94.81 224 GLU A O 1
ATOM 1853 N N . ILE A 1 225 ? 45.945 -4.491 -51.353 1.00 95.00 225 ILE A N 1
ATOM 1854 C CA . ILE A 1 225 ? 47.351 -4.081 -51.494 1.00 95.00 225 ILE A CA 1
ATOM 1855 C C . ILE A 1 225 ? 48.141 -5.127 -52.290 1.00 95.00 225 ILE A C 1
ATOM 1857 O O . ILE A 1 225 ? 48.846 -4.768 -53.236 1.00 95.00 225 ILE A O 1
ATOM 1861 N N . SER A 1 226 ? 48.007 -6.415 -51.957 1.00 94.12 226 SER A N 1
ATOM 1862 C CA . SER A 1 226 ? 48.675 -7.499 -52.687 1.00 94.12 226 SER A CA 1
ATOM 1863 C C . SER A 1 226 ? 48.241 -7.559 -54.153 1.00 94.12 226 SER A C 1
ATOM 1865 O O . SER A 1 226 ? 49.083 -7.710 -55.036 1.00 94.12 226 SER A O 1
ATOM 1867 N N . LEU A 1 227 ? 46.948 -7.388 -54.436 1.00 94.25 227 LEU A N 1
ATOM 1868 C CA . LEU A 1 227 ? 46.425 -7.356 -55.799 1.00 94.25 227 LEU A CA 1
ATOM 1869 C C . LEU A 1 227 ? 47.006 -6.179 -56.589 1.00 94.25 227 LEU A C 1
ATOM 1871 O O . LEU A 1 227 ? 47.453 -6.364 -57.720 1.00 94.25 227 LEU A O 1
ATOM 1875 N N . ASN A 1 228 ? 47.044 -4.986 -55.993 1.00 94.31 228 ASN A N 1
ATOM 1876 C CA . ASN A 1 228 ? 47.635 -3.802 -56.615 1.00 94.31 228 ASN A CA 1
ATOM 1877 C C . ASN A 1 228 ? 49.127 -3.996 -56.906 1.00 94.31 228 ASN A C 1
ATOM 1879 O O . ASN A 1 228 ? 49.586 -3.641 -57.991 1.00 94.31 228 ASN A O 1
ATOM 1883 N N . HIS A 1 229 ? 49.868 -4.614 -55.983 1.00 94.62 229 HIS A N 1
ATOM 1884 C CA . HIS A 1 229 ? 51.270 -4.958 -56.195 1.00 94.62 229 HIS A CA 1
ATOM 1885 C C . HIS A 1 229 ? 51.447 -5.906 -57.389 1.00 94.62 229 HIS A C 1
ATOM 1887 O O . HIS A 1 229 ? 52.199 -5.587 -58.306 1.00 94.62 229 HIS A O 1
ATOM 1893 N N . ILE A 1 230 ? 50.677 -6.999 -57.446 1.00 94.25 230 ILE A N 1
ATOM 1894 C CA . ILE A 1 230 ? 50.701 -7.953 -58.568 1.00 94.25 230 ILE A CA 1
ATOM 1895 C C . ILE A 1 230 ? 50.325 -7.269 -59.890 1.00 94.25 230 ILE A C 1
ATOM 1897 O O . ILE A 1 230 ? 50.896 -7.573 -60.939 1.00 94.25 230 ILE A O 1
ATOM 1901 N N . MET A 1 231 ? 49.367 -6.338 -59.881 1.00 92.88 231 MET A N 1
ATOM 1902 C CA . MET A 1 231 ? 49.002 -5.580 -61.080 1.00 92.88 231 MET A CA 1
ATOM 1903 C C . MET A 1 231 ? 50.139 -4.673 -61.563 1.00 92.88 231 MET A C 1
ATOM 1905 O O . MET A 1 231 ? 50.384 -4.612 -62.771 1.00 92.88 231 MET A O 1
ATOM 1909 N N . GLU A 1 232 ? 50.851 -4.003 -60.655 1.00 94.12 232 GLU A N 1
ATOM 1910 C CA . GLU A 1 232 ? 51.997 -3.163 -61.016 1.00 94.12 232 GLU A CA 1
ATOM 1911 C C . GLU A 1 232 ? 53.184 -4.018 -61.491 1.00 94.12 232 GLU A C 1
ATOM 1913 O O . GLU A 1 232 ? 53.813 -3.701 -62.501 1.00 94.12 232 GLU A O 1
ATOM 1918 N N . GLU A 1 233 ? 53.440 -5.167 -60.861 1.00 92.06 233 GLU A N 1
ATOM 1919 C CA . GLU A 1 233 ? 54.412 -6.154 -61.350 1.00 92.06 233 GLU A CA 1
ATOM 1920 C C . GLU A 1 233 ? 54.047 -6.651 -62.755 1.00 92.06 233 GLU A C 1
ATOM 1922 O O . GLU A 1 233 ? 54.873 -6.633 -63.668 1.00 92.06 233 GLU A O 1
ATOM 1927 N N . LYS A 1 234 ? 52.781 -7.010 -62.993 1.00 93.38 234 LYS A N 1
ATOM 1928 C CA . LYS A 1 234 ? 52.302 -7.401 -64.326 1.00 93.38 234 LYS A CA 1
ATOM 1929 C C . LYS A 1 234 ? 52.534 -6.291 -65.351 1.00 93.38 234 LYS A C 1
ATOM 1931 O O . LYS A 1 234 ? 52.949 -6.578 -66.475 1.00 93.38 234 LYS A O 1
ATOM 1936 N N . LYS A 1 235 ? 52.263 -5.035 -64.989 1.00 94.31 235 LYS A N 1
ATOM 1937 C CA . LYS A 1 235 ? 52.458 -3.872 -65.862 1.00 94.31 235 LYS A CA 1
ATOM 1938 C C . LYS A 1 235 ? 53.937 -3.642 -66.172 1.00 94.31 235 LYS A C 1
ATOM 1940 O O . LYS A 1 235 ? 54.287 -3.510 -67.339 1.00 94.31 235 LYS A O 1
ATOM 1945 N N . THR A 1 236 ? 54.812 -3.678 -65.169 1.00 94.06 236 THR A N 1
ATOM 1946 C CA . THR A 1 236 ? 56.264 -3.513 -65.365 1.00 94.06 236 THR A CA 1
ATOM 1947 C C . THR A 1 236 ? 56.859 -4.628 -66.229 1.00 94.06 236 THR A C 1
ATOM 1949 O O . THR A 1 236 ? 57.656 -4.353 -67.131 1.00 94.06 236 THR A O 1
ATOM 1952 N N . VAL A 1 237 ? 56.429 -5.879 -66.030 1.00 92.19 237 VAL A N 1
ATOM 1953 C CA . VAL A 1 237 ? 56.813 -7.013 -66.883 1.00 92.19 237 VAL A CA 1
ATOM 1954 C C . VAL A 1 237 ? 56.287 -6.831 -68.307 1.00 92.19 237 VAL A C 1
ATOM 1956 O O . VAL A 1 237 ? 57.031 -7.059 -69.261 1.00 92.19 237 VAL A O 1
ATOM 1959 N N . HIS A 1 238 ? 55.038 -6.388 -68.475 1.00 92.38 238 HIS A N 1
ATOM 1960 C CA . HIS A 1 238 ? 54.472 -6.105 -69.793 1.00 92.38 238 HIS A CA 1
ATOM 1961 C C . HIS A 1 238 ? 55.258 -5.008 -70.525 1.00 92.38 238 HIS A C 1
ATOM 1963 O O . HIS A 1 238 ? 55.651 -5.205 -71.673 1.00 92.38 238 HIS A O 1
ATOM 1969 N N . ASP A 1 239 ? 55.570 -3.900 -69.852 1.00 93.69 239 ASP A N 1
ATOM 1970 C CA . ASP A 1 239 ? 56.366 -2.804 -70.412 1.00 93.69 239 ASP A CA 1
ATOM 1971 C C . ASP A 1 239 ? 57.778 -3.267 -70.802 1.00 93.69 239 ASP A C 1
ATOM 1973 O O . ASP A 1 239 ? 58.296 -2.892 -71.859 1.00 93.69 239 ASP A O 1
ATOM 1977 N N . SER A 1 240 ? 58.401 -4.117 -69.979 1.00 92.00 240 SER A N 1
ATOM 1978 C CA . SER A 1 240 ? 59.689 -4.750 -70.286 1.00 92.00 240 SER A CA 1
ATOM 1979 C C . SER A 1 240 ? 59.598 -5.650 -71.522 1.00 92.00 240 SER A C 1
ATOM 1981 O O . SER A 1 240 ? 60.417 -5.540 -72.436 1.00 92.00 240 SER A O 1
ATOM 1983 N N . LEU A 1 241 ? 58.558 -6.484 -71.617 1.00 91.81 241 LEU A N 1
ATOM 1984 C CA . LEU A 1 241 ? 58.322 -7.339 -72.778 1.00 91.81 241 LEU A CA 1
ATOM 1985 C C . LEU A 1 241 ? 58.124 -6.510 -74.052 1.00 91.81 241 LEU A C 1
ATOM 1987 O O . LEU A 1 241 ? 58.717 -6.830 -75.081 1.00 91.81 241 LEU A O 1
ATOM 1991 N N . VAL A 1 242 ? 57.346 -5.427 -73.989 1.00 93.06 242 VAL A N 1
ATOM 1992 C CA . VAL A 1 242 ? 57.148 -4.512 -75.122 1.00 93.06 242 VAL A CA 1
ATOM 1993 C C . VAL A 1 242 ? 58.481 -3.911 -75.572 1.00 93.06 242 VAL A C 1
ATOM 1995 O O . VAL A 1 242 ? 58.773 -3.920 -76.771 1.00 93.06 242 VAL A O 1
ATOM 1998 N N . LYS A 1 243 ? 59.325 -3.448 -74.639 1.00 92.81 243 LYS A N 1
ATOM 1999 C CA . LYS A 1 243 ? 60.674 -2.943 -74.957 1.00 92.81 243 LYS A CA 1
ATOM 2000 C C . LYS A 1 243 ? 61.539 -4.017 -75.621 1.00 92.81 243 LYS A C 1
ATOM 2002 O O . LYS A 1 243 ? 62.121 -3.753 -76.672 1.00 92.81 243 LYS A O 1
ATOM 2007 N N . ASN A 1 244 ? 61.553 -5.234 -75.080 1.00 90.50 244 ASN A N 1
ATOM 2008 C CA . ASN A 1 244 ? 62.319 -6.355 -75.631 1.00 90.50 244 ASN A CA 1
ATOM 2009 C C . ASN A 1 244 ? 61.840 -6.754 -77.034 1.00 90.50 244 ASN A C 1
ATOM 2011 O O . ASN A 1 244 ? 62.655 -7.040 -77.909 1.00 90.50 244 ASN A O 1
ATOM 2015 N N . VAL A 1 245 ? 60.528 -6.734 -77.292 1.00 91.06 245 VAL A N 1
ATOM 2016 C CA . VAL A 1 245 ? 59.967 -6.983 -78.630 1.00 91.06 245 VAL A CA 1
ATOM 2017 C C . VAL A 1 245 ? 60.394 -5.888 -79.608 1.00 91.06 245 VAL A C 1
ATOM 2019 O O . VAL A 1 245 ? 60.852 -6.197 -80.707 1.00 91.06 245 VAL A O 1
ATOM 2022 N N . GLN A 1 246 ? 60.325 -4.616 -79.206 1.00 92.25 246 GLN A N 1
ATOM 2023 C CA . GLN A 1 246 ? 60.790 -3.507 -80.042 1.00 92.25 246 GLN A CA 1
ATOM 2024 C C . GLN A 1 246 ? 62.291 -3.600 -80.346 1.00 92.25 246 GLN A C 1
ATOM 2026 O O . GLN A 1 246 ? 62.714 -3.313 -81.470 1.00 92.25 246 GLN A O 1
ATOM 2031 N N . GLU A 1 247 ? 63.104 -3.996 -79.368 1.00 89.94 247 GLU A N 1
ATOM 2032 C CA . GLU A 1 247 ? 64.540 -4.200 -79.543 1.00 89.94 247 GLU A CA 1
ATOM 2033 C C . GLU A 1 247 ? 64.835 -5.387 -80.468 1.00 89.94 247 GLU A C 1
ATOM 2035 O O . GLU A 1 247 ? 65.603 -5.237 -81.423 1.00 89.94 247 GLU A O 1
ATOM 2040 N N . LYS A 1 248 ? 64.134 -6.515 -80.292 1.00 92.50 248 LYS A N 1
ATOM 2041 C CA . LYS A 1 248 ? 64.177 -7.660 -81.214 1.00 92.50 248 LYS A CA 1
ATOM 2042 C C . LYS A 1 248 ? 63.856 -7.230 -82.647 1.00 92.50 248 LYS A C 1
ATOM 2044 O O . LYS A 1 248 ? 64.597 -7.568 -83.568 1.00 92.50 248 LYS A O 1
ATOM 2049 N N . ASP A 1 249 ? 62.807 -6.436 -82.850 1.00 91.38 249 ASP A N 1
ATOM 2050 C CA . ASP A 1 249 ? 62.406 -5.967 -84.181 1.00 91.38 249 ASP A CA 1
ATOM 2051 C C . ASP A 1 249 ? 63.428 -4.999 -84.801 1.00 91.38 249 ASP A C 1
ATOM 2053 O O . ASP A 1 249 ? 63.622 -4.994 -86.022 1.00 91.38 249 ASP A O 1
ATOM 2057 N N . ARG A 1 250 ? 64.105 -4.173 -83.986 1.00 92.62 250 ARG A N 1
ATOM 2058 C CA . ARG A 1 250 ? 65.224 -3.322 -84.435 1.00 92.62 250 ARG A CA 1
ATOM 2059 C C . ARG A 1 250 ? 66.412 -4.171 -84.882 1.00 92.62 250 ARG A C 1
ATOM 2061 O O . ARG A 1 250 ? 66.964 -3.914 -85.954 1.00 92.62 250 ARG A O 1
ATOM 2068 N N . LEU A 1 251 ? 66.785 -5.182 -84.098 1.00 91.38 251 LEU A N 1
ATOM 2069 C CA . LEU A 1 251 ? 67.860 -6.116 -84.442 1.00 91.38 251 LEU A CA 1
ATOM 2070 C C . LEU A 1 251 ? 67.521 -6.915 -85.705 1.00 91.38 251 LEU A C 1
ATOM 2072 O O . LEU A 1 251 ? 68.354 -7.028 -86.600 1.00 91.38 251 LEU A O 1
ATOM 2076 N N . GLN A 1 252 ? 66.278 -7.374 -85.844 1.00 90.31 252 GLN A N 1
ATOM 2077 C CA . GLN A 1 252 ? 65.818 -8.091 -87.032 1.00 90.31 252 GLN A CA 1
ATOM 2078 C C . GLN A 1 252 ? 65.873 -7.215 -88.293 1.00 90.31 252 GLN A C 1
ATOM 2080 O O . GLN A 1 252 ? 66.253 -7.694 -89.361 1.00 90.31 252 GLN A O 1
ATOM 2085 N N . ARG A 1 253 ? 65.546 -5.919 -88.189 1.00 91.94 253 ARG A N 1
ATOM 2086 C CA . ARG A 1 253 ? 65.730 -4.953 -89.287 1.00 91.94 253 ARG A CA 1
ATOM 2087 C C . ARG A 1 253 ? 67.204 -4.758 -89.643 1.00 91.94 253 ARG A C 1
ATOM 2089 O O . ARG A 1 253 ? 67.537 -4.791 -90.825 1.00 91.94 253 ARG A O 1
ATOM 2096 N N . ARG A 1 254 ? 68.094 -4.620 -88.651 1.00 89.88 254 ARG A N 1
ATOM 2097 C CA . ARG A 1 254 ? 69.549 -4.549 -88.891 1.00 89.88 254 ARG A CA 1
ATOM 2098 C C . ARG A 1 254 ? 70.061 -5.801 -89.602 1.00 89.88 254 ARG A C 1
ATOM 2100 O O . ARG A 1 254 ? 70.778 -5.671 -90.586 1.00 89.88 254 ARG A O 1
ATOM 2107 N N . LEU A 1 255 ? 69.643 -6.988 -89.163 1.00 91.31 255 LEU A N 1
ATOM 2108 C CA . LEU A 1 255 ? 70.029 -8.252 -89.790 1.00 91.31 255 LEU A CA 1
ATOM 2109 C C . LEU A 1 255 ? 69.546 -8.339 -91.245 1.00 91.31 255 LEU A C 1
ATOM 2111 O O . LEU A 1 255 ? 70.321 -8.716 -92.116 1.00 91.31 255 LEU A O 1
ATOM 2115 N N . LYS A 1 256 ? 68.297 -7.940 -91.533 1.00 92.44 256 LYS A N 1
ATOM 2116 C CA . LYS A 1 256 ? 67.774 -7.884 -92.911 1.00 92.44 256 LYS A CA 1
ATOM 2117 C C . LYS A 1 256 ? 68.585 -6.937 -93.801 1.00 92.44 256 LYS A C 1
ATOM 2119 O O . LYS A 1 256 ? 68.868 -7.290 -94.941 1.00 92.44 256 LYS A O 1
ATOM 2124 N N . ASN A 1 257 ? 68.994 -5.779 -93.281 1.00 91.62 257 ASN A N 1
ATOM 2125 C CA . ASN A 1 257 ? 69.847 -4.843 -94.018 1.00 91.62 257 ASN A CA 1
ATOM 2126 C C . ASN A 1 257 ? 71.244 -5.424 -94.274 1.00 91.62 257 ASN A C 1
ATOM 2128 O O . ASN A 1 257 ? 71.734 -5.337 -95.394 1.00 91.62 257 ASN A O 1
ATOM 2132 N N . MET A 1 258 ? 71.856 -6.062 -93.270 1.00 87.62 258 MET A N 1
ATOM 2133 C CA . MET A 1 258 ? 73.147 -6.747 -93.420 1.00 87.62 258 MET A CA 1
ATOM 2134 C C . MET A 1 258 ? 73.068 -7.885 -94.447 1.00 87.62 258 MET A C 1
ATOM 2136 O O . MET A 1 258 ? 73.960 -8.018 -95.277 1.00 87.62 258 MET A O 1
ATOM 2140 N N . LEU A 1 259 ? 71.985 -8.670 -94.443 1.00 89.94 259 LEU A N 1
ATOM 2141 C CA . LEU A 1 259 ? 71.734 -9.718 -95.439 1.00 89.94 259 LEU A CA 1
ATOM 2142 C C . LEU A 1 259 ? 71.577 -9.146 -96.853 1.00 89.94 259 LEU A C 1
ATOM 2144 O O . LEU A 1 259 ? 72.110 -9.713 -97.804 1.00 89.94 259 LEU A O 1
ATOM 2148 N N . LEU A 1 260 ? 70.871 -8.021 -97.004 1.00 92.06 260 LEU A N 1
ATOM 2149 C CA . LEU A 1 260 ? 70.744 -7.340 -98.293 1.00 92.06 260 LEU A CA 1
ATOM 2150 C C . LEU A 1 260 ? 72.101 -6.818 -98.783 1.00 92.06 260 LEU A C 1
ATOM 2152 O O . LEU A 1 260 ? 72.432 -6.978 -99.953 1.00 92.06 260 LEU A O 1
ATOM 2156 N N . GLN A 1 261 ? 72.900 -6.236 -97.887 1.00 88.50 261 GLN A N 1
ATOM 2157 C CA . GLN A 1 261 ? 74.246 -5.768 -98.203 1.00 88.50 261 GLN A CA 1
ATOM 2158 C C . GLN A 1 261 ? 75.171 -6.927 -98.601 1.00 88.50 261 GLN A C 1
ATOM 2160 O O . GLN A 1 261 ? 75.913 -6.799 -99.572 1.00 88.50 261 GLN A O 1
ATOM 2165 N N . HIS A 1 262 ? 75.088 -8.064 -97.902 1.00 86.88 262 HIS A N 1
ATOM 2166 C CA . HIS A 1 262 ? 75.810 -9.280 -98.269 1.00 86.88 262 HIS A CA 1
ATOM 2167 C C . HIS A 1 262 ? 75.420 -9.750 -99.674 1.00 86.88 262 HIS A C 1
ATOM 2169 O O . HIS A 1 262 ? 76.304 -9.972 -100.494 1.00 86.88 262 HIS A O 1
ATOM 2175 N N . LYS A 1 263 ? 74.117 -9.819 -99.990 1.00 90.06 263 LYS A N 1
ATOM 2176 C CA . LYS A 1 263 ? 73.648 -10.162 -101.344 1.00 90.06 263 LYS A CA 1
ATOM 2177 C C . LYS A 1 263 ? 74.213 -9.230 -102.414 1.00 90.06 263 LYS A C 1
ATOM 2179 O O . LYS A 1 263 ? 74.746 -9.708 -103.400 1.00 90.06 263 LYS A O 1
ATOM 2184 N N . LEU A 1 264 ? 74.168 -7.914 -102.195 1.00 91.44 264 LEU A N 1
ATOM 2185 C CA . LEU A 1 264 ? 74.747 -6.953 -103.141 1.00 91.44 264 LEU A CA 1
ATOM 2186 C C . LEU A 1 264 ? 76.256 -7.168 -103.337 1.00 91.44 264 LEU A C 1
ATOM 2188 O O . LEU A 1 264 ? 76.753 -7.038 -104.453 1.00 91.44 264 LEU A O 1
ATOM 2192 N N . SER A 1 265 ? 76.993 -7.502 -102.271 1.00 83.56 265 SER A N 1
ATOM 2193 C CA . SER A 1 265 ? 78.422 -7.823 -102.380 1.00 83.56 265 SER A CA 1
ATOM 2194 C C . SER A 1 265 ? 78.688 -9.159 -103.079 1.00 83.56 265 SER A C 1
ATOM 2196 O O . SER A 1 265 ? 79.667 -9.277 -103.810 1.00 83.56 265 SER A O 1
ATOM 2198 N N 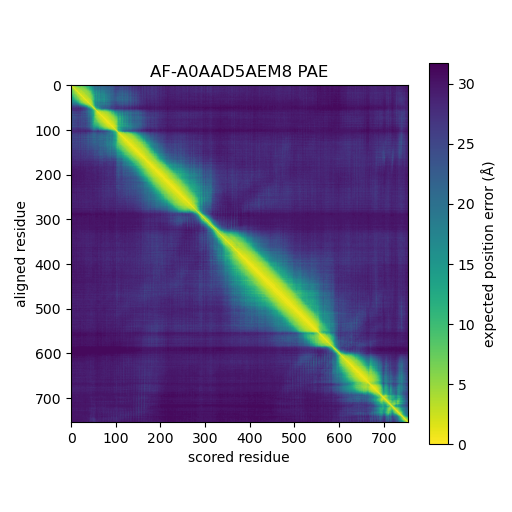. GLU A 1 266 ? 77.807 -10.140 -102.896 1.00 86.44 266 GLU A N 1
ATOM 2199 C CA . GLU A 1 266 ? 77.853 -11.446 -103.554 1.00 86.44 266 GLU A CA 1
ATOM 2200 C C . GLU A 1 266 ? 77.574 -11.306 -105.057 1.00 86.44 266 GLU A C 1
ATOM 2202 O O . GLU A 1 266 ? 78.357 -11.789 -105.870 1.00 86.44 266 GLU A O 1
ATOM 2207 N N . ASP A 1 267 ? 76.557 -10.530 -105.438 1.00 87.19 267 ASP A N 1
ATOM 2208 C CA . ASP A 1 267 ? 76.253 -10.194 -106.833 1.00 87.19 267 ASP A CA 1
ATOM 2209 C C . ASP A 1 267 ? 77.406 -9.410 -107.491 1.00 87.19 267 ASP A C 1
ATOM 2211 O O . ASP A 1 267 ? 77.781 -9.678 -108.635 1.00 87.19 267 ASP A O 1
ATOM 2215 N N . ALA A 1 268 ? 78.034 -8.473 -106.766 1.00 85.12 268 ALA A N 1
ATOM 2216 C CA . ALA A 1 268 ? 79.226 -7.768 -107.243 1.00 85.12 268 ALA A CA 1
ATOM 2217 C C . ALA A 1 268 ? 80.426 -8.716 -107.435 1.00 85.12 268 ALA A C 1
ATOM 2219 O O . ALA A 1 268 ? 81.184 -8.574 -108.399 1.00 85.12 268 ALA A O 1
ATOM 2220 N N . LEU A 1 269 ? 80.596 -9.710 -106.557 1.00 86.44 269 LEU A N 1
ATOM 2221 C CA . LEU A 1 269 ? 81.626 -10.737 -106.705 1.00 86.44 269 LEU A CA 1
ATOM 2222 C C . LEU A 1 269 ? 81.360 -11.606 -107.942 1.00 86.44 269 LEU A C 1
ATOM 2224 O O . LEU A 1 269 ? 82.272 -11.802 -108.741 1.00 86.44 269 LEU A O 1
ATOM 2228 N N . ILE A 1 270 ? 80.119 -12.052 -108.150 1.00 85.94 270 ILE A N 1
ATOM 2229 C CA . ILE A 1 270 ? 79.713 -12.800 -109.350 1.00 85.94 270 ILE A CA 1
ATOM 2230 C C . ILE A 1 270 ? 80.005 -11.975 -110.613 1.00 85.94 270 ILE A C 1
ATOM 2232 O O . ILE A 1 270 ? 80.648 -12.466 -111.539 1.00 85.94 270 ILE A O 1
ATOM 2236 N N . TYR A 1 271 ? 79.648 -10.688 -110.623 1.00 84.69 271 TYR A N 1
ATOM 2237 C CA . TYR A 1 271 ? 79.930 -9.785 -111.743 1.00 84.69 271 TYR A CA 1
ATOM 2238 C C . TYR A 1 271 ? 81.436 -9.632 -112.026 1.00 84.69 271 TYR A C 1
ATOM 2240 O O . TYR A 1 271 ? 81.868 -9.668 -113.181 1.00 84.69 271 TYR A O 1
ATOM 2248 N N . THR A 1 272 ? 82.270 -9.501 -110.989 1.00 78.69 272 THR A N 1
ATOM 2249 C CA . THR A 1 272 ? 83.734 -9.440 -111.167 1.00 78.69 272 THR A CA 1
ATOM 2250 C C . THR A 1 272 ? 84.324 -10.769 -111.648 1.00 78.69 272 THR A C 1
ATOM 2252 O O . THR A 1 272 ? 85.248 -10.758 -112.464 1.00 78.69 272 THR A O 1
ATOM 2255 N N . GLN A 1 273 ? 83.766 -11.909 -111.229 1.00 81.69 273 GLN A N 1
ATOM 2256 C CA . GLN A 1 273 ? 84.134 -13.233 -111.741 1.00 81.69 273 GLN A CA 1
ATOM 2257 C C . GLN A 1 273 ? 83.756 -13.401 -113.222 1.00 81.69 273 GLN A C 1
ATOM 2259 O O . GLN A 1 273 ? 84.557 -13.918 -114.003 1.00 81.69 273 GLN A O 1
ATOM 2264 N N . GLU A 1 274 ? 82.590 -12.911 -113.653 1.00 80.44 274 GLU A N 1
ATOM 2265 C CA . GLU A 1 274 ? 82.196 -12.889 -115.069 1.00 80.44 274 GLU A CA 1
ATOM 2266 C C . GLU A 1 274 ? 83.126 -12.013 -115.921 1.00 80.44 274 GLU A C 1
ATOM 2268 O O . GLU A 1 274 ? 83.519 -12.404 -117.023 1.00 80.44 274 GLU A O 1
ATOM 2273 N N . LEU A 1 275 ? 83.518 -10.843 -115.410 1.00 77.06 275 LEU A N 1
ATOM 2274 C CA . LEU A 1 275 ? 84.493 -9.959 -116.051 1.00 77.06 275 LEU A CA 1
ATOM 2275 C C . LEU A 1 275 ? 85.863 -10.632 -116.179 1.00 77.06 275 LEU A C 1
ATOM 2277 O O . LEU A 1 275 ? 86.458 -10.605 -117.253 1.00 77.06 275 LEU A O 1
ATOM 2281 N N . PHE A 1 276 ? 86.336 -11.300 -115.126 1.00 72.69 276 PHE A N 1
ATOM 2282 C CA . PHE A 1 276 ? 87.578 -12.071 -115.162 1.00 72.69 276 PHE A CA 1
ATOM 2283 C C . PHE A 1 276 ? 87.528 -13.199 -116.201 1.00 72.69 276 PHE A C 1
ATOM 2285 O O . PHE A 1 276 ? 88.481 -13.379 -116.960 1.00 72.69 276 PHE A O 1
ATOM 2292 N N . ASN A 1 277 ? 86.406 -13.918 -116.297 1.00 74.62 277 ASN A N 1
ATOM 2293 C CA . ASN A 1 277 ? 86.216 -14.960 -117.304 1.00 74.62 277 ASN A CA 1
ATOM 2294 C C . ASN A 1 277 ? 86.212 -14.389 -118.732 1.00 74.62 277 ASN A C 1
ATOM 2296 O O . ASN A 1 277 ? 86.834 -14.986 -119.608 1.00 74.62 277 ASN A O 1
ATOM 2300 N N . LYS A 1 278 ? 85.625 -13.203 -118.960 1.00 73.25 278 LYS A N 1
ATOM 2301 C CA . LYS A 1 278 ? 85.704 -12.489 -120.251 1.00 73.25 278 LYS A CA 1
ATOM 2302 C C . LYS A 1 278 ? 87.146 -12.115 -120.615 1.00 73.25 278 LYS A C 1
ATOM 2304 O O . LYS A 1 278 ? 87.575 -12.379 -121.739 1.00 73.25 278 LYS A O 1
ATOM 2309 N N . THR A 1 279 ? 87.920 -11.590 -119.664 1.00 62.81 279 THR A N 1
ATOM 2310 C CA . THR A 1 279 ? 89.343 -11.252 -119.860 1.00 62.81 279 THR A CA 1
ATOM 2311 C C . THR A 1 279 ? 90.213 -12.501 -120.056 1.00 62.81 279 THR A C 1
ATOM 2313 O O . THR A 1 279 ? 91.213 -12.458 -120.769 1.00 62.81 279 THR A O 1
ATOM 2316 N N . LYS A 1 280 ? 89.818 -13.644 -119.482 1.00 57.97 280 LYS A N 1
ATOM 2317 C CA . LYS A 1 280 ? 90.454 -14.948 -119.712 1.00 57.97 280 LYS A CA 1
ATOM 2318 C C . LYS A 1 280 ? 90.166 -15.476 -121.124 1.00 57.97 280 LYS A C 1
ATOM 2320 O O . LYS A 1 280 ? 91.097 -15.860 -121.815 1.00 57.97 280 LYS A O 1
ATOM 2325 N N . THR A 1 281 ? 88.925 -15.386 -121.606 1.00 55.06 281 THR A N 1
ATOM 2326 C CA . THR A 1 281 ? 88.558 -15.791 -122.979 1.00 55.06 281 THR A CA 1
ATOM 2327 C C . THR A 1 281 ? 89.106 -14.869 -124.076 1.00 55.06 281 THR A C 1
ATOM 2329 O O . THR A 1 281 ? 89.279 -15.312 -125.205 1.00 55.06 281 THR A O 1
ATOM 2332 N N . GLN A 1 282 ? 89.434 -13.610 -123.758 1.00 55.50 282 GLN A N 1
ATOM 2333 C CA . GLN A 1 282 ? 90.125 -12.688 -124.675 1.00 55.50 282 GLN A CA 1
ATOM 2334 C C . GLN A 1 282 ? 91.649 -12.906 -124.723 1.00 55.50 282 GLN A C 1
ATOM 2336 O O . GLN A 1 282 ? 92.296 -12.445 -125.658 1.00 55.50 282 GLN A O 1
ATOM 2341 N N . ARG A 1 283 ? 92.228 -13.629 -123.752 1.00 48.00 283 ARG A N 1
ATOM 2342 C CA . ARG A 1 283 ? 93.646 -14.026 -123.758 1.00 48.00 283 ARG A CA 1
ATOM 2343 C C . ARG A 1 283 ? 93.912 -15.245 -124.658 1.00 48.00 283 ARG A C 1
ATOM 2345 O O . ARG A 1 283 ? 95.016 -15.375 -125.173 1.00 48.00 283 ARG A O 1
ATOM 2352 N N . ASP A 1 284 ? 92.915 -16.098 -124.889 1.00 45.66 284 ASP A N 1
ATOM 2353 C CA . ASP A 1 284 ? 93.103 -17.422 -125.508 1.00 45.66 284 ASP A CA 1
ATOM 2354 C C . ASP A 1 284 ? 92.782 -17.486 -127.026 1.00 45.66 284 ASP A C 1
ATOM 2356 O O . ASP A 1 284 ? 92.677 -18.576 -127.584 1.00 45.66 284 ASP A O 1
ATOM 2360 N N . MET A 1 285 ? 92.671 -16.348 -127.735 1.00 41.00 285 MET A N 1
ATOM 2361 C CA . MET A 1 285 ? 92.505 -16.304 -129.205 1.00 41.00 285 MET A CA 1
ATOM 2362 C C . MET A 1 285 ? 93.428 -15.277 -129.900 1.00 41.00 285 MET A C 1
ATOM 2364 O O . MET A 1 285 ? 92.967 -14.226 -130.336 1.00 41.00 285 MET A O 1
ATOM 2368 N N . MET A 1 286 ? 94.731 -15.592 -130.024 1.00 31.17 286 MET A N 1
ATOM 2369 C CA . MET A 1 286 ? 95.648 -15.069 -131.068 1.00 31.17 286 MET A CA 1
ATOM 2370 C C . MET A 1 286 ? 96.995 -15.847 -131.107 1.00 31.17 286 MET A C 1
ATOM 2372 O O . MET A 1 286 ? 97.785 -15.724 -130.169 1.00 31.17 286 MET A O 1
ATOM 2376 N N . PRO A 1 287 ? 97.273 -16.647 -132.164 1.00 43.94 287 PRO A N 1
ATOM 2377 C CA . PRO A 1 287 ? 98.560 -17.327 -132.418 1.00 43.94 287 PRO A CA 1
ATOM 2378 C C . PRO A 1 287 ? 99.489 -16.616 -133.433 1.00 43.94 287 PRO A C 1
ATOM 2380 O O . PRO A 1 287 ? 99.053 -15.768 -134.205 1.00 43.94 287 PRO A O 1
ATOM 2383 N N . LYS A 1 288 ? 100.773 -17.006 -133.376 1.00 33.03 288 LYS A N 1
ATOM 2384 C CA . LYS A 1 288 ? 102.000 -16.504 -134.038 1.00 33.03 288 LYS A CA 1
ATOM 2385 C C . LYS A 1 288 ? 102.125 -16.806 -135.546 1.00 33.03 288 LYS A C 1
ATOM 2387 O O . LYS A 1 288 ? 101.582 -17.811 -135.980 1.00 33.03 288 LYS A O 1
ATOM 2392 N N . ASP A 1 289 ? 102.895 -15.961 -136.248 1.00 32.03 289 ASP A N 1
ATOM 2393 C CA . ASP A 1 289 ? 104.056 -16.256 -137.136 1.00 32.03 289 ASP A CA 1
ATOM 2394 C C . ASP A 1 289 ? 104.712 -14.887 -137.474 1.00 32.03 289 ASP A C 1
ATOM 2396 O O . ASP A 1 289 ? 103.993 -13.925 -137.745 1.00 32.03 289 ASP A O 1
ATOM 2400 N N . ASP A 1 290 ? 105.979 -14.574 -137.173 1.00 30.56 290 ASP A N 1
ATOM 2401 C CA . ASP A 1 290 ? 107.300 -15.086 -137.605 1.00 30.56 290 ASP A CA 1
ATOM 2402 C C . ASP A 1 290 ? 107.686 -14.748 -139.060 1.00 30.56 290 ASP A C 1
ATOM 2404 O O . ASP A 1 290 ? 107.108 -15.267 -140.006 1.00 30.56 290 ASP A O 1
ATOM 2408 N N . ASP A 1 291 ? 108.652 -13.819 -139.183 1.00 28.86 291 ASP A N 1
ATOM 2409 C CA . ASP A 1 291 ? 109.797 -13.786 -140.119 1.00 28.86 291 ASP A CA 1
ATOM 2410 C C . ASP A 1 291 ? 110.445 -12.375 -140.059 1.00 28.86 291 ASP A C 1
ATOM 2412 O O . ASP A 1 291 ? 109.767 -11.366 -140.216 1.00 28.86 291 ASP A O 1
ATOM 2416 N N . LEU A 1 292 ? 111.738 -12.129 -139.817 1.00 33.59 292 LEU A N 1
ATOM 2417 C CA . LEU A 1 292 ? 112.933 -12.963 -139.843 1.00 33.59 292 LEU A CA 1
ATOM 2418 C C . LEU A 1 292 ? 114.056 -12.315 -139.013 1.00 33.59 292 LEU A C 1
ATOM 2420 O O . LEU A 1 292 ? 114.345 -11.117 -139.095 1.00 33.59 292 LEU A O 1
ATOM 2424 N N . GLN A 1 293 ? 114.753 -13.167 -138.271 1.00 31.14 293 GLN A N 1
ATOM 2425 C CA . GLN A 1 293 ? 116.043 -12.927 -137.644 1.00 31.14 293 GLN A CA 1
ATOM 2426 C C . GLN A 1 293 ? 117.145 -12.778 -138.710 1.00 31.14 293 GLN A C 1
ATOM 2428 O O . GLN A 1 293 ? 117.575 -13.789 -139.240 1.00 31.14 293 GLN A O 1
ATOM 2433 N N . GLN A 1 294 ? 117.659 -11.569 -138.985 1.00 36.81 294 GLN A N 1
ATOM 2434 C CA . GLN A 1 294 ? 119.082 -11.356 -139.345 1.00 36.81 294 GLN A CA 1
ATOM 2435 C C . GLN A 1 294 ? 119.470 -9.857 -139.406 1.00 36.81 294 GLN A C 1
ATOM 2437 O O . GLN A 1 294 ? 119.944 -9.350 -140.420 1.00 36.81 294 GLN A O 1
ATOM 2442 N N . LYS A 1 295 ? 119.316 -9.109 -138.308 1.00 37.69 295 LYS A N 1
ATOM 2443 C CA . LYS A 1 295 ? 120.115 -7.880 -138.099 1.00 37.69 295 LYS A CA 1
ATOM 2444 C C . LYS A 1 295 ? 120.503 -7.680 -136.630 1.00 37.69 295 LYS A C 1
ATOM 2446 O O . LYS A 1 295 ? 120.625 -6.568 -136.139 1.00 37.69 295 LYS A O 1
ATOM 2451 N N . ILE A 1 296 ? 120.728 -8.794 -135.932 1.00 50.47 296 ILE A N 1
ATOM 2452 C CA . ILE A 1 296 ? 121.576 -8.840 -134.740 1.00 50.47 296 ILE A CA 1
ATOM 2453 C C . ILE A 1 296 ? 122.998 -9.056 -135.259 1.00 50.47 296 ILE A C 1
ATOM 2455 O O . ILE A 1 296 ? 123.379 -10.202 -135.498 1.00 50.47 296 ILE A O 1
ATOM 2459 N N . ARG A 1 297 ? 123.736 -7.962 -135.501 1.00 44.06 297 ARG A N 1
ATOM 2460 C CA . ARG A 1 297 ? 125.083 -7.766 -134.920 1.00 44.06 297 ARG A CA 1
ATOM 2461 C C . ARG A 1 297 ? 125.894 -6.570 -135.410 1.00 44.06 297 ARG A C 1
ATOM 2463 O O . ARG A 1 297 ? 126.827 -6.228 -134.699 1.00 44.06 297 ARG A O 1
ATOM 2470 N N . ASP A 1 298 ? 125.526 -5.866 -136.473 1.00 35.47 298 ASP A N 1
ATOM 2471 C CA . ASP A 1 298 ? 126.384 -4.772 -136.948 1.00 35.47 298 ASP A CA 1
ATOM 2472 C C . ASP A 1 298 ? 125.682 -3.416 -136.812 1.00 35.47 298 ASP A C 1
ATOM 2474 O O . ASP A 1 298 ? 124.571 -3.246 -137.310 1.00 35.47 298 ASP A O 1
ATOM 2478 N N . LEU A 1 299 ? 126.377 -2.462 -136.177 1.00 42.97 299 LEU A N 1
ATOM 2479 C CA . LEU A 1 299 ? 126.078 -1.026 -136.012 1.00 42.97 299 LEU A CA 1
ATOM 2480 C C . LEU A 1 299 ? 125.637 -0.536 -134.616 1.00 42.97 299 LEU A C 1
ATOM 2482 O O . LEU A 1 299 ? 124.988 0.497 -134.473 1.00 42.97 299 LEU A O 1
ATOM 2486 N N . GLN A 1 300 ? 126.212 -1.132 -133.567 1.00 34.06 300 GLN A N 1
ATOM 2487 C CA . GLN A 1 300 ? 127.023 -0.311 -132.655 1.00 34.06 300 GLN A CA 1
ATOM 2488 C C . GLN A 1 300 ? 128.238 0.197 -133.445 1.00 34.06 300 GLN A C 1
ATOM 2490 O O . GLN A 1 300 ? 129.252 -0.480 -133.474 1.00 34.06 300 GLN A O 1
ATOM 2495 N N . THR A 1 301 ? 128.058 1.312 -134.161 1.00 37.59 301 THR A N 1
ATOM 2496 C CA . THR A 1 301 ? 129.034 2.359 -134.543 1.00 37.59 301 THR A CA 1
ATOM 2497 C C . THR A 1 301 ? 128.414 3.212 -135.653 1.00 37.59 301 THR A C 1
ATOM 2499 O O . THR A 1 301 ? 128.893 3.256 -136.780 1.00 37.59 301 THR A O 1
ATOM 2502 N N . GLU A 1 302 ? 127.338 3.914 -135.315 1.00 42.41 302 GLU A N 1
ATOM 2503 C CA . GLU A 1 302 ? 127.110 5.252 -135.870 1.00 42.41 302 GLU A CA 1
ATOM 2504 C C . GLU A 1 302 ? 126.866 6.214 -134.700 1.00 42.41 302 GLU A C 1
ATOM 2506 O O . GLU A 1 302 ? 125.882 6.935 -134.583 1.00 42.41 302 GLU A O 1
ATOM 2511 N N . VAL A 1 303 ? 127.814 6.133 -133.764 1.00 42.19 303 VAL A N 1
ATOM 2512 C CA . VAL A 1 303 ? 128.312 7.286 -133.027 1.00 42.19 303 VAL A CA 1
ATOM 2513 C C . VAL A 1 303 ? 128.862 8.269 -134.070 1.00 42.19 303 VAL A C 1
ATOM 2515 O O . VAL A 1 303 ? 129.631 7.891 -134.950 1.00 42.19 303 VAL A O 1
ATOM 2518 N N . ASP A 1 304 ? 128.446 9.524 -133.939 1.00 33.34 304 ASP A N 1
ATOM 2519 C CA . ASP A 1 304 ? 129.181 10.716 -134.373 1.00 33.34 304 ASP A CA 1
ATOM 2520 C C . ASP A 1 304 ? 129.250 11.095 -135.858 1.00 33.34 304 ASP A C 1
ATOM 2522 O O . ASP A 1 304 ? 130.130 11.860 -136.246 1.00 33.34 304 ASP A O 1
ATOM 2526 N N . ASN A 1 305 ? 128.261 10.733 -136.677 1.00 28.55 305 ASN A N 1
ATOM 2527 C CA . ASN A 1 305 ? 128.061 11.409 -137.965 1.00 28.55 305 ASN A CA 1
ATOM 2528 C C . ASN A 1 305 ? 126.581 11.672 -138.245 1.00 28.55 305 ASN A C 1
ATOM 2530 O O . ASN A 1 305 ? 125.929 10.875 -138.902 1.00 28.55 305 ASN A O 1
ATOM 2534 N N . LEU A 1 306 ? 126.064 12.806 -137.743 1.00 37.91 306 LEU A N 1
ATOM 2535 C CA . LEU A 1 306 ? 125.246 13.783 -138.499 1.00 37.91 306 LEU A CA 1
ATOM 2536 C C . LEU A 1 306 ? 124.559 14.813 -137.573 1.00 37.91 306 LEU A C 1
ATOM 2538 O O . LEU A 1 306 ? 123.338 14.938 -137.493 1.00 37.91 306 LEU A O 1
ATOM 2542 N N . LYS A 1 307 ? 125.381 15.679 -136.967 1.00 29.48 307 LYS A N 1
ATOM 2543 C CA . LYS A 1 307 ? 125.113 17.121 -137.073 1.00 29.48 307 LYS A CA 1
ATOM 2544 C C . LYS A 1 307 ? 125.432 17.540 -138.515 1.00 29.48 307 LYS A C 1
ATOM 2546 O O . LYS A 1 307 ? 126.472 17.156 -139.033 1.00 29.48 307 LYS A O 1
ATOM 2551 N N . LEU A 1 308 ? 124.580 18.406 -139.074 1.00 31.70 308 LEU A N 1
ATOM 2552 C CA . LEU A 1 308 ? 124.719 19.177 -140.327 1.00 31.70 308 LEU A CA 1
ATOM 2553 C C . LEU A 1 308 ? 124.204 18.536 -141.627 1.00 31.70 308 LEU A C 1
ATOM 2555 O O . LEU A 1 308 ? 124.975 18.083 -142.468 1.00 31.70 308 LEU A O 1
ATOM 2559 N N . LYS A 1 309 ? 122.890 18.673 -141.846 1.00 30.31 309 LYS A N 1
ATOM 2560 C CA . LYS A 1 309 ? 122.230 19.407 -142.959 1.00 30.31 309 LYS A CA 1
ATOM 2561 C C . LYS A 1 309 ? 120.719 19.169 -142.795 1.00 30.31 309 LYS A C 1
ATOM 2563 O O . LYS A 1 309 ? 120.302 18.043 -142.596 1.00 30.31 309 LYS A O 1
ATOM 2568 N N . LEU A 1 310 ? 119.841 20.166 -142.814 1.00 27.17 310 LEU A N 1
ATOM 2569 C CA . LEU A 1 310 ? 119.733 21.136 -143.892 1.00 27.17 310 LEU A CA 1
ATOM 2570 C C . LEU A 1 310 ? 118.914 22.363 -143.431 1.00 27.17 310 LEU A C 1
ATOM 2572 O O . LEU A 1 310 ? 117.691 22.368 -143.514 1.00 27.17 310 LEU A O 1
ATOM 2576 N N . VAL A 1 311 ? 119.584 23.435 -143.001 1.00 31.88 311 VAL A N 1
ATOM 2577 C CA . VAL A 1 311 ? 119.072 24.784 -143.277 1.00 31.88 311 VAL A CA 1
ATOM 2578 C C . VAL A 1 311 ? 119.786 25.225 -144.539 1.00 31.88 311 VAL A C 1
ATOM 2580 O O . VAL A 1 311 ? 121.005 25.373 -144.539 1.00 31.88 311 VAL A O 1
ATOM 2583 N N . HIS A 1 312 ? 119.034 25.351 -145.626 1.00 27.25 312 HIS A N 1
ATOM 2584 C CA . HIS A 1 312 ? 118.760 26.627 -146.288 1.00 27.25 312 HIS A CA 1
ATOM 2585 C C . HIS A 1 312 ? 118.484 26.376 -147.771 1.00 27.25 312 HIS A C 1
ATOM 2587 O O . HIS A 1 312 ? 119.331 25.817 -148.457 1.00 27.25 312 HIS A O 1
ATOM 2593 N N . LYS A 1 313 ? 117.349 26.867 -148.270 1.00 24.97 313 LYS A N 1
ATOM 2594 C CA . LYS A 1 313 ? 117.322 27.802 -149.401 1.00 24.97 313 LYS A CA 1
ATOM 2595 C C . LYS A 1 313 ? 115.978 28.531 -149.419 1.00 24.97 313 LYS A C 1
ATOM 2597 O O . LYS A 1 313 ? 114.956 27.884 -149.262 1.00 24.97 313 LYS A O 1
ATOM 2602 N N . GLN A 1 314 ? 115.868 29.825 -149.677 1.00 31.11 314 GLN A N 1
ATOM 2603 C CA . GLN A 1 314 ? 116.765 30.981 -149.588 1.00 31.11 314 GLN A CA 1
ATOM 2604 C C . GLN A 1 314 ? 115.942 32.168 -150.100 1.00 31.11 314 GLN A C 1
ATOM 2606 O O . GLN A 1 314 ? 114.984 31.999 -150.851 1.00 31.11 314 GLN A O 1
ATOM 2611 N N . SER A 1 315 ? 116.329 33.361 -149.685 1.00 31.20 315 SER A N 1
ATOM 2612 C CA . SER A 1 315 ? 115.783 34.645 -150.101 1.00 31.20 315 SER A CA 1
ATOM 2613 C C . SER A 1 315 ? 116.558 35.258 -151.284 1.00 31.20 315 SER A C 1
ATOM 2615 O O . SER A 1 315 ? 117.761 35.024 -151.377 1.00 31.20 315 SER A O 1
ATOM 2617 N N . VAL A 1 316 ? 115.889 36.178 -152.011 1.00 30.25 316 VAL A N 1
ATOM 2618 C CA . VAL A 1 316 ? 116.445 37.321 -152.803 1.00 30.25 316 VAL A CA 1
ATOM 2619 C C . VAL A 1 316 ? 117.010 36.926 -154.194 1.00 30.25 316 VAL A C 1
ATOM 2621 O O . VAL A 1 316 ? 117.550 35.838 -154.319 1.00 30.25 316 VAL A O 1
ATOM 2624 N N . THR A 1 317 ? 116.921 37.628 -155.340 1.00 27.91 317 THR A N 1
ATOM 2625 C CA . THR A 1 317 ? 116.630 38.995 -155.887 1.00 27.91 317 THR A CA 1
ATOM 2626 C C . THR A 1 317 ? 116.250 38.773 -157.381 1.00 27.91 317 THR A C 1
ATOM 2628 O O . THR A 1 317 ? 116.437 37.664 -157.863 1.00 27.91 317 THR A O 1
ATOM 2631 N N . GLY A 1 318 ? 115.700 39.659 -158.221 1.00 29.27 318 GLY A N 1
ATOM 2632 C CA . GLY A 1 318 ? 115.991 41.066 -158.525 1.00 29.27 318 GLY A CA 1
ATOM 2633 C C . GLY A 1 318 ? 116.338 41.205 -160.029 1.00 29.27 318 GLY A C 1
ATOM 2634 O O . GLY A 1 318 ? 117.384 40.727 -160.436 1.00 29.27 318 GLY A O 1
ATOM 2635 N N . VAL A 1 319 ? 115.414 41.822 -160.787 1.00 31.84 319 VAL A N 1
ATOM 2636 C CA . VAL A 1 319 ? 115.486 42.583 -162.069 1.00 31.84 319 VAL A CA 1
ATOM 2637 C C . VAL A 1 319 ? 116.394 42.118 -163.227 1.00 31.84 319 VAL A C 1
ATOM 2639 O O . VAL A 1 319 ? 117.605 42.123 -163.096 1.00 31.84 319 VAL A O 1
ATOM 2642 N N . GLU A 1 320 ? 115.777 41.884 -164.398 1.00 28.64 320 GLU A N 1
ATOM 2643 C CA . GLU A 1 320 ? 116.075 42.441 -165.749 1.00 28.64 320 GLU A CA 1
ATOM 2644 C C . GLU A 1 320 ? 115.139 41.727 -166.759 1.00 28.64 320 GLU A C 1
ATOM 2646 O O . GLU A 1 320 ? 115.012 40.510 -166.747 1.00 28.64 320 GLU A O 1
ATOM 2651 N N . ALA A 1 321 ? 114.199 42.411 -167.416 1.00 29.23 321 ALA A N 1
ATOM 2652 C CA . ALA A 1 321 ? 114.353 43.233 -168.622 1.00 29.23 321 ALA A CA 1
ATOM 2653 C C . ALA A 1 321 ? 114.551 42.412 -169.921 1.00 29.23 321 ALA A C 1
ATOM 2655 O O . ALA A 1 321 ? 115.519 41.678 -170.062 1.00 29.23 321 ALA A O 1
ATOM 2656 N N . GLN A 1 322 ? 113.643 42.669 -170.882 1.00 32.53 322 GLN A N 1
ATOM 2657 C CA . GLN A 1 322 ? 113.466 42.124 -172.250 1.00 32.53 322 GLN A CA 1
ATOM 2658 C C . GLN A 1 322 ? 112.571 40.865 -172.342 1.00 32.53 322 GLN A C 1
ATOM 2660 O O . GLN A 1 322 ? 112.969 39.783 -171.950 1.00 32.53 322 GLN A O 1
ATOM 2665 N N . LYS A 1 323 ? 111.347 40.882 -172.888 1.00 38.62 323 LYS A N 1
ATOM 2666 C CA . LYS A 1 323 ? 110.746 41.770 -173.895 1.00 38.62 323 LYS A CA 1
ATOM 2667 C C . LYS A 1 323 ? 109.255 41.990 -173.621 1.00 38.62 323 LYS A C 1
ATOM 2669 O O . LYS A 1 323 ? 108.432 41.086 -173.745 1.00 38.62 323 LYS A O 1
ATOM 2674 N N . ILE A 1 324 ? 108.916 43.239 -173.326 1.00 45.50 324 ILE A N 1
ATOM 2675 C CA . ILE A 1 324 ? 107.595 43.804 -173.585 1.00 45.50 324 ILE A CA 1
ATOM 2676 C C . ILE A 1 324 ? 107.513 43.982 -175.106 1.00 45.50 324 ILE A C 1
ATOM 2678 O O . ILE A 1 324 ? 108.017 44.974 -175.607 1.00 45.50 324 ILE A O 1
ATOM 2682 N N . GLU A 1 325 ? 106.979 42.988 -175.825 1.00 40.62 325 GLU A N 1
ATOM 2683 C CA . GLU A 1 325 ? 106.381 43.158 -177.174 1.00 40.62 325 GLU A CA 1
ATOM 2684 C C . GLU A 1 325 ? 105.590 41.929 -177.693 1.00 40.62 325 GLU A C 1
ATOM 2686 O O . GLU A 1 325 ? 105.249 41.854 -178.866 1.00 40.62 325 GLU A O 1
ATOM 2691 N N . GLN A 1 326 ? 105.210 40.983 -176.819 1.00 44.38 326 GLN A N 1
ATOM 2692 C CA . GLN A 1 326 ? 104.133 39.993 -177.067 1.00 44.38 326 GLN A CA 1
ATOM 2693 C C . GLN A 1 326 ? 103.040 40.073 -175.978 1.00 44.38 326 GLN A C 1
ATOM 2695 O O . GLN A 1 326 ? 102.404 39.097 -175.595 1.00 44.38 326 GLN A O 1
ATOM 2700 N N . CYS A 1 327 ? 102.846 41.279 -175.438 1.00 49.78 327 CYS A N 1
ATOM 2701 C CA . CYS A 1 327 ? 102.189 41.540 -174.157 1.00 49.78 327 CYS A CA 1
ATOM 2702 C C . CYS A 1 327 ? 100.682 41.870 -174.229 1.00 49.78 327 CYS A C 1
ATOM 2704 O O . CYS A 1 327 ? 100.188 42.545 -173.331 1.00 49.78 327 CYS A O 1
ATOM 2706 N N . ILE A 1 328 ? 99.918 41.437 -175.242 1.00 50.06 328 ILE A N 1
ATOM 2707 C CA . ILE A 1 328 ? 98.451 41.672 -175.233 1.00 50.06 328 ILE A CA 1
ATOM 2708 C C . ILE A 1 328 ? 97.603 40.404 -175.449 1.00 50.06 328 ILE A C 1
ATOM 2710 O O . ILE A 1 328 ? 96.524 40.334 -174.870 1.00 50.06 328 ILE A O 1
ATOM 2714 N N . GLU A 1 329 ? 98.082 39.353 -176.123 1.00 52.53 329 GLU A N 1
ATOM 2715 C CA . GLU A 1 329 ? 97.227 38.184 -176.425 1.00 52.53 329 GLU A CA 1
ATOM 2716 C C . GLU A 1 329 ? 97.312 37.056 -175.370 1.00 52.53 329 GLU A C 1
ATOM 2718 O O . GLU A 1 329 ? 96.290 36.599 -174.871 1.00 52.53 329 GLU A O 1
ATOM 2723 N N . GLN A 1 330 ? 98.506 36.700 -174.874 1.00 55.09 330 GLN A N 1
ATOM 2724 C CA . GLN A 1 330 ? 98.658 35.638 -173.853 1.00 55.09 330 GLN A CA 1
ATOM 2725 C C . GLN A 1 330 ? 98.165 36.029 -172.441 1.00 55.09 330 GLN A C 1
ATOM 2727 O O . GLN A 1 330 ? 97.974 35.171 -171.578 1.00 55.09 330 GLN A O 1
ATOM 2732 N N . LYS A 1 331 ? 97.929 37.323 -172.176 1.00 57.81 331 LYS A N 1
ATOM 2733 C CA . LYS A 1 331 ? 97.440 37.797 -170.867 1.00 57.81 331 LYS A CA 1
ATOM 2734 C C . LYS A 1 331 ? 95.955 37.471 -170.638 1.00 57.81 331 LYS A C 1
ATOM 2736 O O . LYS A 1 331 ? 95.526 37.437 -169.486 1.00 57.81 331 LYS A O 1
ATOM 2741 N N . GLN A 1 332 ? 95.176 37.227 -171.698 1.00 58.50 332 GLN A N 1
ATOM 2742 C CA . GLN A 1 332 ? 93.765 36.843 -171.568 1.00 58.50 332 GLN A CA 1
ATOM 2743 C C . GLN A 1 332 ? 93.589 35.383 -171.111 1.00 58.50 332 GLN A C 1
ATOM 2745 O O . GLN A 1 332 ? 92.713 35.132 -170.282 1.00 58.50 332 GLN A O 1
ATOM 2750 N N . ASP A 1 333 ? 94.462 34.458 -171.519 1.00 62.72 333 ASP A N 1
ATOM 2751 C CA . ASP A 1 333 ? 94.337 33.038 -171.143 1.00 62.72 333 ASP A CA 1
ATOM 2752 C C . ASP A 1 333 ? 94.710 32.773 -169.672 1.00 62.72 333 ASP A C 1
ATOM 2754 O O . ASP A 1 333 ? 93.989 32.079 -168.951 1.00 62.72 333 ASP A O 1
ATOM 2758 N N . LEU A 1 334 ? 95.761 33.420 -169.151 1.00 61.44 334 LEU A N 1
ATOM 2759 C CA . LEU A 1 334 ? 96.177 33.261 -167.744 1.00 61.44 334 LEU A CA 1
ATOM 2760 C C . LEU A 1 334 ? 95.175 33.864 -166.731 1.00 61.44 334 LEU A C 1
ATOM 2762 O O . LEU A 1 334 ? 95.129 33.448 -165.570 1.00 61.44 334 LEU A O 1
ATOM 2766 N N . LEU A 1 335 ? 94.322 34.806 -167.156 1.00 61.59 335 LEU A N 1
ATOM 2767 C CA . LEU A 1 335 ? 93.230 35.345 -166.331 1.00 61.59 335 LEU A CA 1
ATOM 2768 C C . LEU A 1 335 ? 92.065 34.350 -166.164 1.00 61.59 335 LEU A C 1
ATOM 2770 O O . LEU A 1 335 ? 91.378 34.389 -165.139 1.00 61.59 335 LEU A O 1
ATOM 2774 N N . GLN A 1 336 ? 91.841 33.432 -167.113 1.00 67.38 336 GLN A N 1
ATOM 2775 C CA . GLN A 1 336 ? 90.821 32.387 -166.955 1.00 67.38 336 GLN A CA 1
ATOM 2776 C C . GLN A 1 336 ? 91.233 31.325 -165.926 1.00 67.38 336 GLN A C 1
ATOM 2778 O O . GLN A 1 336 ? 90.400 30.920 -165.110 1.00 67.38 336 GLN A O 1
ATOM 2783 N N . GLU A 1 337 ? 92.505 30.920 -165.887 1.00 67.31 337 GLU A N 1
ATOM 2784 C CA . GLU A 1 337 ? 92.976 29.907 -164.928 1.00 67.31 337 GLU A CA 1
ATOM 2785 C C . GLU A 1 337 ? 92.959 30.403 -163.475 1.00 67.31 337 GLU A C 1
ATOM 2787 O O . GLU A 1 337 ? 92.526 29.681 -162.573 1.00 67.31 337 GLU A O 1
ATOM 2792 N N . CYS A 1 338 ? 93.326 31.666 -163.232 1.00 64.06 338 CYS A N 1
ATOM 2793 C CA . CYS A 1 338 ? 93.280 32.253 -161.888 1.00 64.06 338 CYS A CA 1
ATOM 2794 C C . CYS A 1 338 ? 91.834 32.329 -161.345 1.00 64.06 338 CYS A C 1
ATOM 2796 O O . CYS A 1 338 ? 91.571 32.038 -160.173 1.00 64.06 338 CYS A O 1
ATOM 2798 N N . ASN A 1 339 ? 90.866 32.609 -162.226 1.00 67.25 339 ASN A N 1
ATOM 2799 C CA . ASN A 1 339 ? 89.441 32.585 -161.891 1.00 67.25 339 ASN A CA 1
ATOM 2800 C C . ASN A 1 339 ? 88.911 31.169 -161.587 1.00 67.25 339 ASN A C 1
ATOM 2802 O O . ASN A 1 339 ? 87.949 31.034 -160.825 1.00 67.25 339 ASN A O 1
ATOM 2806 N N . ARG A 1 340 ? 89.522 30.105 -162.130 1.00 71.75 340 ARG A N 1
ATOM 2807 C CA . ARG A 1 340 ? 89.155 28.711 -161.818 1.00 71.75 340 ARG A CA 1
ATOM 2808 C C . ARG A 1 340 ? 89.533 28.343 -160.380 1.00 71.75 340 ARG A C 1
ATOM 2810 O O . ARG A 1 340 ? 88.685 27.850 -159.638 1.00 71.75 340 ARG A O 1
ATOM 2817 N N . HIS A 1 341 ? 90.752 28.670 -159.953 1.00 68.31 341 HIS A N 1
ATOM 2818 C CA . HIS A 1 341 ? 91.215 28.379 -158.591 1.00 68.31 341 HIS A CA 1
ATOM 2819 C C . HIS A 1 341 ? 90.519 29.222 -157.514 1.00 68.31 341 HIS A C 1
ATOM 2821 O O . HIS A 1 341 ? 90.262 28.724 -156.417 1.00 68.31 341 HIS A O 1
ATOM 2827 N N . HIS A 1 342 ? 90.119 30.462 -157.821 1.00 72.06 342 HIS A N 1
ATOM 2828 C CA . HIS A 1 342 ? 89.327 31.265 -156.884 1.00 72.06 342 HIS A CA 1
ATOM 2829 C C . HIS A 1 342 ? 87.957 30.623 -156.571 1.00 72.06 342 HIS A C 1
ATOM 2831 O O . HIS A 1 342 ? 87.509 30.646 -155.423 1.00 72.06 342 HIS A O 1
ATOM 2837 N N . LYS A 1 343 ? 87.315 29.980 -157.561 1.00 75.06 343 LYS A N 1
ATOM 2838 C CA . LYS A 1 343 ? 86.037 29.264 -157.378 1.00 75.06 343 LYS A CA 1
ATOM 2839 C C . LYS A 1 343 ? 86.184 27.993 -156.533 1.00 75.06 343 LYS A C 1
ATOM 2841 O O . LYS A 1 343 ? 85.331 27.728 -155.689 1.00 75.06 343 LYS A O 1
ATOM 2846 N N . GLU A 1 344 ? 87.264 27.232 -156.709 1.00 73.25 344 GLU A N 1
ATOM 2847 C CA . GLU A 1 344 ? 87.552 26.039 -155.892 1.00 73.25 344 GLU A CA 1
ATOM 2848 C C . GLU A 1 344 ? 87.781 26.408 -154.415 1.00 73.25 344 GLU A C 1
ATOM 2850 O O . GLU A 1 344 ? 87.255 25.748 -153.513 1.00 73.25 344 GLU A O 1
ATOM 2855 N N . LEU A 1 345 ? 88.484 27.518 -154.153 1.00 72.94 345 LEU A N 1
ATOM 2856 C CA . LEU A 1 345 ? 88.712 28.011 -152.794 1.00 72.94 345 LEU A CA 1
ATOM 2857 C C . LEU A 1 345 ? 87.405 28.472 -152.119 1.00 72.94 345 LEU A C 1
ATOM 2859 O O . LEU A 1 345 ? 87.168 28.158 -150.950 1.00 72.94 345 LEU A O 1
ATOM 2863 N N . GLN A 1 346 ? 86.522 29.158 -152.858 1.00 73.75 346 GLN A N 1
ATOM 2864 C CA . GLN A 1 346 ? 85.185 29.526 -152.368 1.00 73.75 346 GLN A CA 1
ATOM 2865 C C . GLN A 1 346 ? 84.329 28.293 -152.044 1.00 73.75 346 GLN A C 1
ATOM 2867 O O . GLN A 1 346 ? 83.632 28.282 -151.027 1.00 73.75 346 GLN A O 1
ATOM 2872 N N . HIS A 1 347 ? 84.411 27.234 -152.856 1.00 78.38 347 HIS A N 1
ATOM 2873 C CA . HIS A 1 347 ? 83.672 25.995 -152.617 1.00 78.38 347 HIS A CA 1
ATOM 2874 C C . HIS A 1 347 ? 84.142 25.279 -151.339 1.00 78.38 347 HIS A C 1
ATOM 2876 O O . HIS A 1 347 ? 83.316 24.826 -150.543 1.00 78.38 347 HIS A O 1
ATOM 2882 N N . LEU A 1 348 ? 85.455 25.215 -151.085 1.00 76.38 348 LEU A N 1
ATOM 2883 C CA . LEU A 1 348 ? 85.994 24.651 -149.839 1.00 76.38 348 LEU A CA 1
ATOM 2884 C C . LEU A 1 348 ? 85.615 25.490 -148.608 1.00 76.38 348 LEU A C 1
ATOM 2886 O O . LEU A 1 348 ? 85.276 24.932 -147.558 1.00 76.38 348 LEU A O 1
ATOM 2890 N N . TYR A 1 349 ? 85.598 26.819 -148.736 1.00 76.62 349 TYR A N 1
ATOM 2891 C CA . TYR A 1 349 ? 85.162 27.710 -147.660 1.00 76.62 349 TYR A CA 1
ATOM 2892 C C . TYR A 1 349 ? 83.675 27.503 -147.313 1.00 76.62 349 TYR A C 1
ATOM 2894 O O . TYR A 1 349 ? 83.322 27.368 -146.139 1.00 76.62 349 TYR A O 1
ATOM 2902 N N . ALA A 1 350 ? 82.807 27.377 -148.324 1.00 79.06 350 ALA A N 1
ATOM 2903 C CA . ALA A 1 350 ? 81.381 27.100 -148.136 1.00 79.06 350 ALA A CA 1
ATOM 2904 C C . ALA A 1 350 ? 81.129 25.741 -147.460 1.00 79.06 350 ALA A C 1
ATOM 2906 O O . ALA A 1 350 ? 80.336 25.655 -146.521 1.00 79.06 350 ALA A O 1
ATOM 2907 N N . LEU A 1 351 ? 81.847 24.690 -147.873 1.00 80.75 351 LEU A N 1
ATOM 2908 C CA . LEU A 1 351 ? 81.695 23.350 -147.295 1.00 80.75 351 LEU A CA 1
ATOM 2909 C C . LEU A 1 351 ? 82.126 23.303 -145.821 1.00 80.75 351 LEU A C 1
ATOM 2911 O O . LEU A 1 351 ? 81.481 22.649 -144.998 1.00 80.75 351 LEU A O 1
ATOM 2915 N N . THR A 1 352 ? 83.189 24.035 -145.474 1.00 78.06 352 THR A N 1
ATOM 2916 C CA . THR A 1 352 ? 83.665 24.156 -144.088 1.00 78.06 352 THR A CA 1
ATOM 2917 C C . THR A 1 352 ? 82.641 24.890 -143.219 1.00 78.06 352 THR A C 1
ATOM 2919 O O . THR A 1 352 ? 82.380 24.459 -142.094 1.00 78.06 352 THR A O 1
ATOM 2922 N N . ARG A 1 353 ? 81.991 25.935 -143.758 1.00 79.81 353 ARG A N 1
ATOM 2923 C CA . ARG A 1 353 ? 80.919 26.671 -143.072 1.00 79.81 353 ARG A CA 1
ATOM 2924 C C . ARG A 1 353 ? 79.685 25.801 -142.823 1.00 79.81 353 ARG A C 1
ATOM 2926 O O . ARG A 1 353 ? 79.237 25.720 -141.685 1.00 79.81 353 ARG A O 1
ATOM 2933 N N . ILE A 1 354 ? 79.206 25.068 -143.831 1.00 80.88 354 ILE A N 1
ATOM 2934 C CA . ILE A 1 354 ? 78.053 24.156 -143.694 1.00 80.88 354 ILE A CA 1
ATOM 2935 C C . ILE A 1 354 ? 78.342 23.060 -142.659 1.00 80.88 354 ILE A C 1
ATOM 2937 O O . ILE A 1 354 ? 77.527 22.800 -141.778 1.00 80.88 354 ILE A O 1
ATOM 2941 N N . LYS A 1 355 ? 79.534 22.449 -142.690 1.00 82.44 355 LYS A N 1
ATOM 2942 C CA . LYS A 1 355 ? 79.932 21.446 -141.685 1.00 82.44 355 LYS A CA 1
ATOM 2943 C C . LYS A 1 355 ? 80.056 22.029 -140.272 1.00 82.44 355 LYS A C 1
ATOM 2945 O O . LYS A 1 355 ? 79.927 21.280 -139.303 1.00 82.44 355 LYS A O 1
ATOM 2950 N N . ALA A 1 356 ? 80.366 23.316 -140.119 1.00 79.25 356 ALA A N 1
ATOM 2951 C CA . ALA A 1 356 ? 80.343 23.986 -138.820 1.00 79.25 356 ALA A CA 1
ATOM 2952 C C . ALA A 1 356 ? 78.896 24.239 -138.358 1.00 79.25 356 ALA A C 1
ATOM 2954 O O . ALA A 1 356 ? 78.552 23.878 -137.235 1.00 79.25 356 ALA A O 1
ATOM 2955 N N . GLU A 1 357 ? 78.037 24.744 -139.247 1.00 80.12 357 GLU A N 1
ATOM 2956 C CA . GLU A 1 357 ? 76.609 24.986 -138.996 1.00 80.12 357 GLU A CA 1
ATOM 2957 C C . GLU A 1 357 ? 75.847 23.690 -138.643 1.00 80.12 357 GLU A C 1
ATOM 2959 O O . GLU A 1 357 ? 75.054 23.684 -137.704 1.00 80.12 357 GLU A O 1
ATOM 2964 N N . GLU A 1 358 ? 76.119 22.558 -139.304 1.00 81.56 358 GLU A N 1
ATOM 2965 C CA . GLU A 1 358 ? 75.511 21.260 -138.965 1.00 81.56 358 GLU A CA 1
ATOM 2966 C C . GLU A 1 358 ? 75.938 20.736 -137.588 1.00 81.56 358 GLU A C 1
ATOM 2968 O O . GLU A 1 358 ? 75.126 20.143 -136.871 1.00 81.56 358 GLU A O 1
ATOM 2973 N N . ARG A 1 359 ? 77.209 20.927 -137.204 1.00 78.62 359 ARG A N 1
ATOM 2974 C CA . ARG A 1 359 ? 77.690 20.549 -135.865 1.00 78.62 359 ARG A CA 1
ATOM 2975 C C . ARG A 1 359 ? 77.030 21.406 -134.793 1.00 78.62 359 ARG A C 1
ATOM 2977 O O . ARG A 1 359 ? 76.597 20.861 -133.781 1.00 78.62 359 ARG A O 1
ATOM 2984 N N . ASP A 1 360 ? 76.905 22.703 -135.050 1.00 80.25 360 ASP A N 1
ATOM 2985 C CA . ASP A 1 360 ? 76.232 23.653 -134.165 1.00 80.25 360 ASP A CA 1
ATOM 2986 C C . ASP A 1 360 ? 74.718 23.375 -134.069 1.00 80.25 360 ASP A C 1
ATOM 2988 O O . ASP A 1 360 ? 74.110 23.439 -133.003 1.00 80.25 360 ASP A O 1
ATOM 2992 N N . GLN A 1 361 ? 74.080 22.951 -135.162 1.00 81.88 361 GLN A N 1
ATOM 2993 C CA . GLN A 1 361 ? 72.675 22.552 -135.136 1.00 81.88 361 GLN A CA 1
ATOM 2994 C C . GLN A 1 361 ? 72.456 21.237 -134.377 1.00 81.88 361 GLN A C 1
ATOM 2996 O O . GLN A 1 361 ? 71.496 21.125 -133.611 1.00 81.88 361 GLN A O 1
ATOM 3001 N N . LYS A 1 362 ? 73.347 20.252 -134.545 1.00 82.19 362 LYS A N 1
ATOM 3002 C CA . LYS A 1 362 ? 73.300 18.991 -133.788 1.00 82.19 362 LYS A CA 1
ATOM 3003 C C . LYS A 1 362 ? 73.550 19.213 -132.296 1.00 82.19 362 LYS A C 1
ATOM 3005 O O . LYS A 1 362 ? 72.832 18.627 -131.489 1.00 82.19 362 LYS A O 1
ATOM 3010 N N . SER A 1 363 ? 74.496 20.077 -131.920 1.00 82.31 363 SER A N 1
ATOM 3011 C CA . SER A 1 363 ? 74.741 20.418 -130.512 1.00 82.31 363 SER A CA 1
ATOM 3012 C C . SER A 1 363 ? 73.537 21.136 -129.890 1.00 82.31 363 SER A C 1
ATOM 3014 O O . SER A 1 363 ? 73.099 20.753 -128.807 1.00 82.31 363 SER A O 1
ATOM 3016 N N . ARG A 1 364 ? 72.914 22.091 -130.600 1.00 83.62 364 ARG A N 1
ATOM 3017 C CA . ARG A 1 364 ? 71.669 22.748 -130.158 1.00 83.62 364 ARG A CA 1
ATOM 3018 C C . ARG A 1 364 ? 70.494 21.779 -130.031 1.00 83.62 364 ARG A C 1
ATOM 3020 O O . ARG A 1 364 ? 69.709 21.899 -129.092 1.00 83.62 364 ARG A O 1
ATOM 3027 N N . GLY A 1 365 ? 70.357 20.836 -130.965 1.00 81.94 365 GLY A N 1
ATOM 3028 C CA . GLY A 1 365 ? 69.327 19.797 -130.920 1.00 81.94 365 GLY A CA 1
ATOM 3029 C C . GLY A 1 365 ? 69.479 18.888 -129.699 1.00 81.94 365 GLY A C 1
ATOM 3030 O O . GLY A 1 365 ? 68.510 18.675 -128.971 1.00 81.94 365 GLY A O 1
ATOM 3031 N N . LEU A 1 366 ? 70.706 18.431 -129.428 1.00 86.56 366 LEU A N 1
ATOM 3032 C CA . LEU A 1 366 ? 71.026 17.625 -128.249 1.00 86.56 366 LEU A CA 1
ATOM 3033 C C . LEU A 1 366 ? 70.772 18.398 -126.946 1.00 86.56 366 LEU A C 1
ATOM 3035 O O . LEU A 1 366 ? 70.139 17.864 -126.039 1.00 86.56 366 LEU A O 1
ATOM 3039 N N . LEU A 1 367 ? 71.190 19.666 -126.876 1.00 86.50 367 LEU A N 1
ATOM 3040 C CA . LEU A 1 367 ? 70.979 20.518 -125.703 1.00 86.50 367 LEU A CA 1
ATOM 3041 C C . LEU A 1 367 ? 69.483 20.721 -125.409 1.00 86.50 367 LEU A C 1
ATOM 3043 O O . LEU A 1 367 ? 69.058 20.624 -124.262 1.00 86.50 367 LEU A O 1
ATOM 3047 N N . LYS A 1 368 ? 68.659 20.965 -126.438 1.00 85.06 368 LYS A N 1
ATOM 3048 C CA . LYS A 1 368 ? 67.202 21.104 -126.270 1.00 85.06 368 LYS A CA 1
ATOM 3049 C C . LYS A 1 368 ? 66.545 19.815 -125.772 1.00 85.06 368 LYS A C 1
ATOM 3051 O O . LYS A 1 368 ? 65.662 19.899 -124.924 1.00 85.06 368 LYS A O 1
ATOM 3056 N N . ALA A 1 369 ? 66.965 18.650 -126.269 1.00 86.25 369 ALA A N 1
ATOM 3057 C CA . ALA A 1 369 ? 66.461 17.361 -125.791 1.00 86.25 369 ALA A CA 1
ATOM 3058 C C . ALA A 1 369 ? 66.842 17.121 -124.320 1.00 86.25 369 ALA A C 1
ATOM 3060 O O . ALA A 1 369 ? 65.971 16.831 -123.507 1.00 86.25 369 ALA A O 1
ATOM 3061 N N . GLN A 1 370 ? 68.105 17.375 -123.956 1.00 85.00 370 GLN A N 1
ATOM 3062 C CA . GLN A 1 370 ? 68.571 17.295 -122.566 1.00 85.00 370 GLN A CA 1
ATOM 3063 C C . GLN A 1 370 ? 67.786 18.238 -121.636 1.00 85.00 370 GLN A C 1
ATOM 3065 O O . GLN A 1 370 ? 67.365 17.837 -120.550 1.00 85.00 370 GLN A O 1
ATOM 3070 N N . LEU A 1 371 ? 67.536 19.482 -122.061 1.00 86.69 371 LEU A N 1
ATOM 3071 C CA . LEU A 1 371 ? 66.730 20.442 -121.296 1.00 86.69 371 LEU A CA 1
ATOM 3072 C C . LEU A 1 371 ? 65.263 20.005 -121.161 1.00 86.69 371 LEU A C 1
ATOM 3074 O O . LEU A 1 371 ? 64.655 20.214 -120.113 1.00 86.69 371 LEU A O 1
ATOM 3078 N N . TYR A 1 372 ? 64.681 19.386 -122.189 1.00 89.31 372 TYR A N 1
ATOM 3079 C CA . TYR A 1 372 ? 63.326 18.840 -122.105 1.00 89.31 372 TYR A CA 1
ATOM 3080 C C . TYR A 1 372 ? 63.243 17.660 -121.132 1.00 89.31 372 TYR A C 1
ATOM 3082 O O . TYR A 1 372 ? 62.343 17.643 -120.294 1.00 89.31 372 TYR A O 1
ATOM 3090 N N . ASP A 1 373 ? 64.178 16.711 -121.203 1.00 88.50 373 ASP A N 1
ATOM 3091 C CA . ASP A 1 373 ? 64.187 15.531 -120.332 1.00 88.50 373 ASP A CA 1
ATOM 3092 C C . ASP A 1 373 ? 64.385 15.927 -118.867 1.00 88.50 373 ASP A C 1
ATOM 3094 O O . ASP A 1 373 ? 63.597 15.523 -118.014 1.00 88.50 373 ASP A O 1
ATOM 3098 N N . THR A 1 374 ? 65.332 16.827 -118.587 1.00 89.69 374 THR A N 1
ATOM 3099 C CA . THR A 1 374 ? 65.510 17.410 -117.245 1.00 89.69 374 THR A CA 1
ATOM 3100 C C . THR A 1 374 ? 64.256 18.144 -116.766 1.00 89.69 374 THR A C 1
ATOM 3102 O O . THR A 1 374 ? 63.787 17.900 -115.658 1.00 89.69 374 THR A O 1
ATOM 3105 N N . THR A 1 375 ? 63.629 18.978 -117.601 1.00 87.62 375 THR A N 1
ATOM 3106 C CA . THR A 1 375 ? 62.374 19.669 -117.237 1.00 87.62 375 THR A CA 1
ATOM 3107 C C . THR A 1 375 ? 61.223 18.686 -116.993 1.00 87.62 375 THR A C 1
ATOM 3109 O O . THR A 1 375 ? 60.401 18.891 -116.099 1.00 87.62 375 THR A O 1
ATOM 3112 N N . LYS A 1 376 ? 61.142 17.602 -117.771 1.00 91.50 376 LYS A N 1
ATOM 3113 C CA . LYS A 1 376 ? 60.136 16.544 -117.618 1.00 91.50 376 LYS A CA 1
ATOM 3114 C C . LYS A 1 376 ? 60.358 15.754 -116.330 1.00 91.50 376 LYS A C 1
ATOM 3116 O O . LYS A 1 376 ? 59.388 15.472 -115.627 1.00 91.50 376 LYS A O 1
ATOM 3121 N N . GLU A 1 377 ? 61.602 15.423 -116.006 1.00 89.88 377 GLU A N 1
ATOM 3122 C CA . GLU A 1 377 ? 61.970 14.789 -114.741 1.00 89.88 377 GLU A CA 1
ATOM 3123 C C . GLU A 1 377 ? 61.622 15.683 -113.550 1.00 89.88 377 GLU A C 1
ATOM 3125 O O . GLU A 1 377 ? 60.972 15.212 -112.618 1.00 89.88 377 GLU A O 1
ATOM 3130 N N . GLU A 1 378 ? 61.957 16.975 -113.598 1.00 89.50 378 GLU A N 1
ATOM 3131 C CA . GLU A 1 378 ? 61.589 17.933 -112.550 1.00 89.50 378 GLU A CA 1
ATOM 3132 C C . GLU A 1 378 ? 60.067 18.095 -112.426 1.00 89.50 378 GLU A C 1
ATOM 3134 O O . GLU A 1 378 ? 59.528 18.029 -111.321 1.00 89.50 378 GLU A O 1
ATOM 3139 N N . ARG A 1 379 ? 59.327 18.184 -113.542 1.00 92.94 379 ARG A N 1
ATOM 3140 C CA . ARG A 1 379 ? 57.854 18.181 -113.520 1.00 92.94 379 ARG A CA 1
ATOM 3141 C C . ARG A 1 379 ? 57.314 16.920 -112.847 1.00 92.94 379 ARG A C 1
ATOM 3143 O O . ARG A 1 379 ? 56.417 17.024 -112.013 1.00 92.94 379 ARG A O 1
ATOM 3150 N N . ASN A 1 380 ? 57.836 15.745 -113.193 1.00 92.94 380 ASN A N 1
ATOM 3151 C CA . ASN A 1 380 ? 57.399 14.479 -112.605 1.00 92.94 380 ASN A CA 1
ATOM 3152 C C . ASN A 1 380 ? 57.711 14.415 -111.103 1.00 92.94 380 ASN A C 1
ATOM 3154 O O . ASN A 1 380 ? 56.864 13.970 -110.330 1.00 92.94 380 ASN A O 1
ATOM 3158 N N . LYS A 1 381 ? 58.873 14.919 -110.664 1.00 93.94 381 LYS A N 1
ATOM 3159 C CA . LYS A 1 381 ? 59.200 15.066 -109.235 1.00 93.94 381 LYS A CA 1
ATOM 3160 C C . LYS A 1 381 ? 58.195 15.979 -108.534 1.00 93.94 381 LYS A C 1
ATOM 3162 O O . LYS A 1 381 ? 57.650 15.591 -107.504 1.00 93.94 381 LYS A O 1
ATOM 3167 N N . CYS A 1 382 ? 57.896 17.148 -109.102 1.00 91.75 382 CYS A N 1
ATOM 3168 C CA . CYS A 1 382 ? 56.912 18.075 -108.542 1.00 91.75 382 CYS A CA 1
ATOM 3169 C C . CYS A 1 382 ? 55.509 17.458 -108.462 1.00 91.75 382 CYS A C 1
ATOM 3171 O O . CYS A 1 382 ? 54.842 17.616 -107.445 1.00 91.75 382 CYS A O 1
ATOM 3173 N N . VAL A 1 383 ? 55.068 16.732 -109.494 1.00 94.56 383 VAL A N 1
ATOM 3174 C CA . VAL A 1 383 ? 53.760 16.055 -109.505 1.00 94.56 383 VAL A CA 1
ATOM 3175 C C . VAL A 1 383 ? 53.698 14.959 -108.442 1.00 94.56 383 VAL A C 1
ATOM 3177 O O . VAL A 1 383 ? 52.721 14.900 -107.702 1.00 94.56 383 VAL A O 1
ATOM 3180 N N . ASN A 1 384 ? 54.746 14.145 -108.301 1.00 94.00 384 ASN A N 1
ATOM 3181 C CA . ASN A 1 384 ? 54.799 13.113 -107.264 1.00 94.00 384 ASN A CA 1
ATOM 3182 C C . ASN A 1 384 ? 54.789 13.723 -105.859 1.00 94.00 384 ASN A C 1
ATOM 3184 O O . ASN A 1 384 ? 54.047 13.263 -104.996 1.00 94.00 384 ASN A O 1
ATOM 3188 N N . LEU A 1 385 ? 55.564 14.788 -105.628 1.00 95.00 385 LEU A N 1
ATOM 3189 C CA . LEU A 1 385 ? 55.552 15.509 -104.355 1.00 95.00 385 LEU A CA 1
ATOM 3190 C C . LEU A 1 385 ? 54.178 16.124 -104.065 1.00 95.00 385 LEU A C 1
ATOM 3192 O O . LEU A 1 385 ? 53.710 16.039 -102.932 1.00 95.00 385 LEU A O 1
ATOM 3196 N N . LEU A 1 386 ? 53.508 16.690 -105.076 1.00 93.31 386 LEU A N 1
ATOM 3197 C CA . LEU A 1 386 ? 52.149 17.215 -104.947 1.00 93.31 386 LEU A CA 1
ATOM 3198 C C . LEU A 1 386 ? 51.169 16.097 -104.576 1.00 93.31 386 LEU A C 1
ATOM 3200 O O . LEU A 1 386 ? 50.418 16.246 -103.615 1.00 93.31 386 LEU A O 1
ATOM 3204 N N . GLN A 1 387 ? 51.209 14.964 -105.280 1.00 93.56 387 GLN A N 1
ATOM 3205 C CA . GLN A 1 387 ? 50.351 13.819 -104.991 1.00 93.56 387 GLN A CA 1
ATOM 3206 C C . GLN A 1 387 ? 50.586 13.311 -103.563 1.00 93.56 387 GLN A C 1
ATOM 3208 O O . GLN A 1 387 ? 49.640 13.223 -102.781 1.00 93.56 387 GLN A O 1
ATOM 3213 N N . MET A 1 388 ? 51.842 13.087 -103.172 1.00 93.62 388 MET A N 1
ATOM 3214 C CA . MET A 1 388 ? 52.192 12.679 -101.810 1.00 93.62 388 MET A CA 1
ATOM 3215 C C . MET A 1 388 ? 51.720 13.693 -100.761 1.00 93.62 388 MET A C 1
ATOM 3217 O O . MET A 1 388 ? 51.214 13.296 -99.711 1.00 93.62 388 MET A O 1
ATOM 3221 N N . ALA A 1 389 ? 51.840 14.996 -101.031 1.00 92.62 389 ALA A N 1
ATOM 3222 C CA . ALA A 1 389 ? 51.343 16.042 -100.143 1.00 92.62 389 ALA A CA 1
ATOM 3223 C C . ALA A 1 389 ? 49.809 16.015 -100.028 1.00 92.62 389 ALA A C 1
ATOM 3225 O O . ALA A 1 389 ? 49.285 16.110 -98.917 1.00 92.62 389 ALA A O 1
ATOM 3226 N N . THR A 1 390 ? 49.081 15.821 -101.134 1.00 93.38 390 THR A N 1
ATOM 3227 C CA . THR A 1 390 ? 47.610 15.714 -101.127 1.00 93.38 390 THR A CA 1
ATOM 3228 C C . THR A 1 390 ? 47.114 14.457 -100.409 1.00 93.38 390 THR A C 1
ATOM 3230 O O . THR A 1 390 ? 46.178 14.530 -99.609 1.00 93.38 390 THR A O 1
ATOM 3233 N N . GLU A 1 391 ? 47.778 13.315 -100.603 1.00 92.50 391 GLU A N 1
ATOM 3234 C CA . GLU A 1 391 ? 47.480 12.073 -99.886 1.00 92.50 391 GLU A CA 1
ATOM 3235 C C . GLU A 1 391 ? 47.790 12.205 -98.388 1.00 92.50 391 GLU A C 1
ATOM 3237 O O . GLU A 1 391 ? 46.999 11.777 -97.546 1.00 92.50 391 GLU A O 1
ATOM 3242 N N . CYS A 1 392 ? 48.918 12.831 -98.032 1.00 92.25 392 CYS A N 1
ATOM 3243 C CA . CYS A 1 392 ? 49.283 13.105 -96.642 1.00 92.25 392 CYS A CA 1
ATOM 3244 C C . CYS A 1 392 ? 48.271 14.047 -95.972 1.00 92.25 392 CYS A C 1
ATOM 3246 O O . CYS A 1 392 ? 47.821 13.775 -94.859 1.00 92.25 392 CYS A O 1
ATOM 3248 N N . SER A 1 393 ? 47.852 15.107 -96.670 1.00 91.62 393 SER A N 1
ATOM 3249 C CA . SER A 1 393 ? 46.822 16.036 -96.200 1.00 91.62 393 SER A CA 1
ATOM 3250 C C . SER A 1 393 ? 45.487 15.325 -95.960 1.00 91.62 393 SER A C 1
ATOM 3252 O O . SER A 1 393 ? 44.896 15.493 -94.895 1.00 91.62 393 SER A O 1
ATOM 3254 N N . SER A 1 394 ? 45.066 14.447 -96.877 1.00 92.31 394 SER A N 1
ATOM 3255 C CA . SER A 1 394 ? 43.825 13.668 -96.741 1.00 92.31 394 SER A CA 1
ATOM 3256 C C . SER A 1 394 ? 43.867 12.731 -95.528 1.00 92.31 394 SER A C 1
ATOM 3258 O O . SER A 1 394 ? 42.959 12.749 -94.699 1.00 92.31 394 SER A O 1
ATOM 3260 N N . LYS A 1 395 ? 44.970 11.988 -95.343 1.00 93.75 395 LYS A N 1
ATOM 3261 C CA . LYS A 1 395 ? 45.170 11.123 -94.163 1.00 93.75 395 LYS A CA 1
ATOM 3262 C C . LYS A 1 395 ? 45.188 11.920 -92.855 1.00 93.75 395 LYS A C 1
ATOM 3264 O O . LYS A 1 395 ? 44.671 11.456 -91.840 1.00 93.75 395 LYS A O 1
ATOM 3269 N N . MET A 1 396 ? 45.791 13.110 -92.848 1.00 92.25 396 MET A N 1
ATOM 3270 C CA . MET A 1 396 ? 45.782 13.989 -91.672 1.00 92.25 396 MET A CA 1
ATOM 3271 C C . MET A 1 396 ? 44.390 14.554 -91.389 1.00 92.25 396 MET A C 1
ATOM 3273 O O . MET A 1 396 ? 44.006 14.649 -90.227 1.00 92.25 396 MET A O 1
ATOM 3277 N N . TRP A 1 397 ? 43.613 14.875 -92.423 1.00 95.50 397 TRP A N 1
ATOM 3278 C CA . TRP A 1 397 ? 42.239 15.344 -92.273 1.00 95.50 397 TRP A CA 1
ATOM 3279 C C . TRP A 1 397 ? 41.321 14.263 -91.688 1.00 95.50 397 TRP A C 1
ATOM 3281 O O . TRP A 1 397 ? 40.543 14.544 -90.778 1.00 95.50 397 TRP A O 1
ATOM 3291 N N . GLU A 1 398 ? 41.463 13.008 -92.122 1.00 94.06 398 GLU A N 1
ATOM 3292 C CA . GLU A 1 398 ? 40.750 11.871 -91.523 1.00 94.06 398 GLU A CA 1
ATOM 3293 C C . GLU A 1 398 ? 41.118 11.676 -90.047 1.00 94.06 398 GLU A C 1
ATOM 3295 O O . GLU A 1 398 ? 40.228 11.552 -89.203 1.00 94.06 398 GLU A O 1
ATOM 3300 N N . LYS A 1 399 ? 42.413 11.729 -89.704 1.00 96.00 399 LYS A N 1
ATOM 3301 C CA . LYS A 1 399 ? 42.863 11.686 -88.302 1.00 96.00 399 LYS A CA 1
ATOM 3302 C C . LYS A 1 399 ? 42.291 12.837 -87.486 1.00 96.00 399 LYS A C 1
ATOM 3304 O O . LYS A 1 399 ? 41.817 12.614 -86.378 1.00 96.00 399 LYS A O 1
ATOM 3309 N N . PHE A 1 400 ? 42.305 14.050 -88.031 1.00 95.00 400 PHE A N 1
ATOM 3310 C CA . PHE A 1 400 ? 41.723 15.215 -87.376 1.00 95.00 400 PHE A CA 1
ATOM 3311 C C . PHE A 1 400 ? 40.223 15.025 -87.131 1.00 95.00 400 PHE A C 1
ATOM 3313 O O . PHE A 1 400 ? 39.739 15.332 -86.047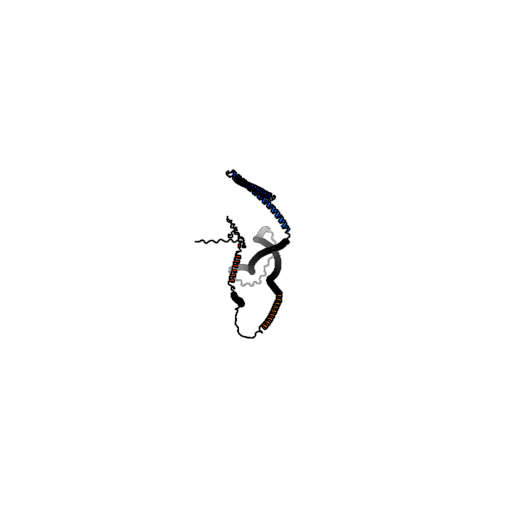 1.00 95.00 400 PHE A O 1
ATOM 3320 N N . LYS A 1 401 ? 39.490 14.458 -88.096 1.00 96.31 401 LYS A N 1
ATOM 3321 C CA . LYS A 1 401 ? 38.064 14.146 -87.948 1.00 96.31 401 LYS A CA 1
ATOM 3322 C C . LYS A 1 401 ? 37.811 13.113 -86.844 1.00 96.31 401 LYS A C 1
ATOM 3324 O O . LYS A 1 401 ? 36.889 13.297 -86.056 1.00 96.31 401 LYS A O 1
ATOM 3329 N N . ILE A 1 402 ? 38.636 12.067 -86.757 1.00 96.25 402 ILE A N 1
ATOM 3330 C CA . ILE A 1 402 ? 38.551 11.064 -85.681 1.00 96.25 402 ILE A CA 1
ATOM 3331 C C . ILE A 1 402 ? 38.833 11.712 -84.324 1.00 96.25 402 ILE A C 1
ATOM 3333 O O . ILE A 1 402 ? 38.020 11.576 -83.416 1.00 96.25 402 ILE A O 1
ATOM 3337 N N . LEU A 1 403 ? 39.931 12.465 -84.206 1.00 95.44 403 LEU A N 1
ATOM 3338 C CA . LEU A 1 403 ? 40.294 13.151 -82.964 1.00 95.44 403 LEU A CA 1
ATOM 3339 C C . LEU A 1 403 ? 39.216 14.150 -82.539 1.00 95.44 403 LEU A C 1
ATOM 3341 O O . LEU A 1 403 ? 38.878 14.218 -81.364 1.00 95.44 403 LEU A O 1
ATOM 3345 N N . LYS A 1 404 ? 38.620 14.883 -83.484 1.00 95.38 404 LYS A N 1
ATOM 3346 C CA . LYS A 1 404 ? 37.497 15.780 -83.204 1.00 95.38 404 LYS A CA 1
ATOM 3347 C C . LYS A 1 404 ? 36.312 15.015 -82.608 1.00 95.38 404 LYS A C 1
ATOM 3349 O O . LYS A 1 404 ? 35.822 15.399 -81.548 1.00 95.38 404 LYS A O 1
ATOM 3354 N N . ASN A 1 405 ? 35.905 13.905 -83.222 1.00 95.62 405 ASN A N 1
ATOM 3355 C CA . ASN A 1 405 ? 34.830 13.068 -82.686 1.00 95.62 405 ASN A CA 1
ATOM 3356 C C . ASN A 1 405 ? 35.176 12.515 -81.293 1.00 95.62 405 ASN A C 1
ATOM 3358 O O . ASN A 1 405 ? 34.324 12.497 -80.410 1.00 95.62 405 ASN A O 1
ATOM 3362 N N . GLU A 1 406 ? 36.423 12.097 -81.073 1.00 96.88 406 GLU A N 1
ATOM 3363 C CA . GLU A 1 406 ? 36.891 11.620 -79.770 1.00 96.88 406 GLU A CA 1
ATOM 3364 C C . GLU A 1 406 ? 36.818 12.727 -78.709 1.00 96.88 406 GLU A C 1
ATOM 3366 O O . GLU A 1 406 ? 36.290 12.499 -77.621 1.00 96.88 406 GLU A O 1
ATOM 3371 N N . THR A 1 407 ? 37.235 13.955 -79.041 1.00 95.31 407 THR A N 1
ATOM 3372 C CA . THR A 1 407 ? 37.088 15.098 -78.129 1.00 95.31 407 THR A CA 1
ATOM 3373 C C . THR A 1 407 ? 35.628 15.419 -77.817 1.00 95.31 407 THR A C 1
ATOM 3375 O O . THR A 1 407 ? 35.312 15.721 -76.668 1.00 95.31 407 THR A O 1
ATOM 3378 N N . GLU A 1 408 ? 34.720 15.304 -78.790 1.00 96.25 408 GLU A N 1
ATOM 3379 C CA . GLU A 1 408 ? 33.284 15.511 -78.576 1.00 96.25 408 GLU A CA 1
ATOM 3380 C C . GLU A 1 408 ? 32.692 14.423 -77.664 1.00 96.25 408 GLU A C 1
ATOM 3382 O O . GLU A 1 408 ? 31.965 14.741 -76.720 1.00 96.25 408 GLU A O 1
ATOM 3387 N N . ILE A 1 409 ? 33.055 13.151 -77.868 1.00 96.88 409 ILE A N 1
ATOM 3388 C CA . ILE A 1 409 ? 32.628 12.042 -76.999 1.00 96.88 409 ILE A CA 1
ATOM 3389 C C . ILE A 1 409 ? 33.123 12.275 -75.570 1.00 96.88 409 ILE A C 1
ATOM 3391 O O . ILE A 1 409 ? 32.308 12.287 -74.644 1.00 96.88 409 ILE A O 1
ATOM 3395 N N . LEU A 1 410 ? 34.420 12.540 -75.388 1.00 95.88 410 LEU A N 1
ATOM 3396 C CA . LEU A 1 410 ? 35.005 12.807 -74.071 1.00 95.88 410 LEU A CA 1
ATOM 3397 C C . LEU A 1 410 ? 34.369 14.028 -73.401 1.00 95.88 410 LEU A C 1
ATOM 3399 O O . LEU A 1 410 ? 34.103 14.004 -72.198 1.00 95.88 410 LEU A O 1
ATOM 3403 N N . HIS A 1 411 ? 34.057 15.075 -74.165 1.00 97.06 411 HIS A N 1
ATOM 3404 C CA . HIS A 1 411 ? 33.357 16.245 -73.649 1.00 97.06 411 HIS A CA 1
ATOM 3405 C C . HIS A 1 411 ? 31.946 15.889 -73.156 1.00 97.06 411 HIS A C 1
ATOM 3407 O O . HIS A 1 411 ? 31.575 16.244 -72.035 1.00 97.06 411 HIS A O 1
ATOM 3413 N N . THR A 1 412 ? 31.172 15.123 -73.935 1.00 96.88 412 THR A N 1
ATOM 3414 C CA . THR A 1 412 ? 29.835 14.679 -73.501 1.00 96.88 412 THR A CA 1
ATOM 3415 C C . THR A 1 412 ? 29.891 13.765 -72.278 1.00 96.88 412 THR A C 1
ATOM 3417 O O . THR A 1 412 ? 29.034 13.868 -71.397 1.00 96.88 412 THR A O 1
ATOM 3420 N N . GLU A 1 413 ? 30.896 12.892 -72.182 1.00 96.75 413 GLU A N 1
ATOM 3421 C CA . GLU A 1 413 ? 31.103 12.029 -71.020 1.00 96.75 413 GLU A CA 1
ATOM 3422 C C . GLU A 1 413 ? 31.490 12.839 -69.776 1.00 96.75 413 GLU A C 1
ATOM 3424 O O . GLU A 1 413 ? 30.951 12.598 -68.695 1.00 96.75 413 GLU A O 1
ATOM 3429 N N . THR A 1 414 ? 32.345 13.850 -69.939 1.00 96.12 414 THR A N 1
ATOM 3430 C CA . THR A 1 414 ? 32.723 14.784 -68.869 1.00 96.12 414 THR A CA 1
ATOM 3431 C C . THR A 1 414 ? 31.495 15.521 -68.336 1.00 96.12 414 THR A C 1
ATOM 3433 O O . THR A 1 414 ? 31.230 15.473 -67.138 1.00 96.12 414 THR A O 1
ATOM 3436 N N . ILE A 1 415 ? 30.651 16.076 -69.217 1.00 96.94 415 ILE A N 1
ATOM 3437 C CA . ILE A 1 415 ? 29.393 16.734 -68.819 1.00 96.94 415 ILE A CA 1
ATOM 3438 C C . ILE A 1 415 ? 28.459 15.765 -68.079 1.00 96.94 415 ILE A C 1
ATOM 3440 O O . ILE A 1 415 ? 27.817 16.143 -67.095 1.00 96.94 415 ILE A O 1
ATOM 3444 N N . LYS A 1 416 ? 28.349 14.507 -68.531 1.00 96.56 416 LYS A N 1
ATOM 3445 C CA . LYS A 1 416 ? 27.537 13.490 -67.839 1.00 96.56 416 LYS A CA 1
ATOM 3446 C C . LYS A 1 416 ? 28.073 13.216 -66.432 1.00 96.56 416 LYS A C 1
ATOM 3448 O O . LYS A 1 416 ? 27.282 13.191 -65.488 1.00 96.56 416 LYS A O 1
ATOM 3453 N N . LYS A 1 417 ? 29.390 13.045 -66.281 1.00 96.69 417 LYS A N 1
ATOM 3454 C CA . LYS A 1 417 ? 30.051 12.843 -64.982 1.00 96.69 417 LYS A CA 1
ATOM 3455 C C . LYS A 1 417 ? 29.865 14.051 -64.059 1.00 96.69 417 LYS A C 1
ATOM 3457 O O . LYS A 1 417 ? 29.494 13.854 -62.904 1.00 96.69 417 LYS A O 1
ATOM 3462 N N . ASP A 1 418 ? 29.984 15.275 -64.569 1.00 96.06 418 ASP A N 1
ATOM 3463 C CA . ASP A 1 418 ? 29.742 16.501 -63.796 1.00 96.06 418 ASP A CA 1
ATOM 3464 C C . ASP A 1 418 ? 28.295 16.605 -63.300 1.00 96.06 418 ASP A C 1
ATOM 3466 O O . ASP A 1 418 ? 28.058 16.917 -62.131 1.00 96.06 418 ASP A O 1
ATOM 3470 N N . ARG A 1 419 ? 27.310 16.267 -64.143 1.00 96.69 419 ARG A N 1
ATOM 3471 C CA . ARG A 1 419 ? 25.894 16.224 -63.735 1.00 96.69 419 ARG A CA 1
ATOM 3472 C C . ARG A 1 419 ? 25.647 15.196 -62.630 1.00 96.69 419 ARG A C 1
ATOM 3474 O O . ARG A 1 419 ? 24.923 15.485 -61.676 1.00 96.69 419 ARG A O 1
ATOM 3481 N N . LEU A 1 420 ? 26.244 14.007 -62.737 1.00 96.56 420 LEU A N 1
ATOM 3482 C CA . LEU A 1 420 ? 26.141 12.973 -61.702 1.00 96.56 420 LEU A CA 1
ATOM 3483 C C . LEU A 1 420 ? 26.805 13.420 -60.394 1.00 96.56 420 LEU A C 1
ATOM 3485 O O . LEU A 1 420 ? 26.214 13.261 -59.324 1.00 96.56 420 LEU A O 1
ATOM 3489 N N . LEU A 1 421 ? 27.980 14.045 -60.473 1.00 96.56 421 LEU A N 1
ATOM 3490 C CA . LEU A 1 421 ? 28.680 14.591 -59.314 1.00 96.56 421 LEU A CA 1
ATOM 3491 C C . LEU A 1 421 ? 27.867 15.701 -58.637 1.00 96.56 421 LEU A C 1
ATOM 3493 O O . LEU A 1 421 ? 27.731 15.705 -57.413 1.00 96.56 421 LEU A O 1
ATOM 3497 N N . GLN A 1 422 ? 27.276 16.614 -59.410 1.00 96.88 422 GLN A N 1
ATOM 3498 C CA . GLN A 1 422 ? 26.405 17.665 -58.886 1.00 96.88 422 GLN A CA 1
ATOM 3499 C C . GLN A 1 422 ? 25.173 17.074 -58.189 1.00 96.88 422 GLN A C 1
ATOM 3501 O O . GLN A 1 422 ? 24.846 17.494 -57.077 1.00 96.88 422 GLN A O 1
ATOM 3506 N N . LYS A 1 423 ? 24.531 16.059 -58.785 1.00 97.25 423 LYS A N 1
ATOM 3507 C CA . LYS A 1 423 ? 23.416 15.339 -58.153 1.00 97.25 423 LYS A CA 1
ATOM 3508 C C . LYS A 1 423 ? 23.845 14.710 -56.824 1.00 97.25 423 LYS A C 1
ATOM 3510 O O . LYS A 1 423 ? 23.167 14.909 -55.820 1.00 97.25 423 LYS A O 1
ATOM 3515 N N . SER A 1 424 ? 24.990 14.026 -56.787 1.00 93.81 424 SER A N 1
ATOM 3516 C CA . SER A 1 424 ? 25.529 13.430 -55.555 1.00 93.81 424 SER A CA 1
ATOM 3517 C C . SER A 1 424 ? 25.816 14.483 -54.483 1.00 93.81 424 SER A C 1
ATOM 3519 O O . SER A 1 424 ? 25.470 14.291 -53.319 1.00 93.81 424 SER A O 1
ATOM 3521 N N . ARG A 1 425 ? 26.402 15.629 -54.858 1.00 96.81 425 ARG A N 1
ATOM 3522 C CA . ARG A 1 425 ? 26.670 16.746 -53.936 1.00 96.81 425 ARG A CA 1
ATOM 3523 C C . ARG A 1 425 ? 25.385 17.301 -53.325 1.00 96.81 425 ARG A C 1
ATOM 3525 O O . ARG A 1 425 ? 25.348 17.521 -52.118 1.00 96.81 425 ARG A O 1
ATOM 3532 N N . LEU A 1 426 ? 24.335 17.482 -54.126 1.00 96.62 426 LEU A N 1
ATOM 3533 C CA . LEU A 1 426 ? 23.030 17.930 -53.632 1.00 96.62 426 LEU A CA 1
ATOM 3534 C C . LEU A 1 426 ? 22.400 16.909 -52.678 1.00 96.62 426 LEU A C 1
ATOM 3536 O O . LEU A 1 426 ? 21.891 17.300 -51.630 1.00 96.62 426 LEU A O 1
ATOM 3540 N N . MET A 1 427 ? 22.488 15.610 -52.985 1.00 96.88 427 MET A N 1
ATOM 3541 C CA . MET A 1 427 ? 22.006 14.556 -52.084 1.00 96.88 427 MET A CA 1
ATOM 3542 C C . MET A 1 427 ? 22.774 14.556 -50.756 1.00 96.88 427 MET A C 1
ATOM 3544 O O . MET A 1 427 ? 22.157 14.494 -49.698 1.00 96.88 427 MET A O 1
ATOM 3548 N N . HIS A 1 428 ? 24.102 14.704 -50.779 1.00 95.38 428 HIS A N 1
ATOM 3549 C CA . HIS A 1 428 ? 24.895 14.819 -49.551 1.00 95.38 428 HIS A CA 1
ATOM 3550 C C . HIS A 1 428 ? 24.563 16.073 -48.743 1.00 95.38 428 HIS A C 1
ATOM 3552 O O . HIS A 1 428 ? 24.477 15.990 -47.518 1.00 95.38 428 HIS A O 1
ATOM 3558 N N . LEU A 1 429 ? 24.363 17.217 -49.405 1.00 96.62 429 LEU A N 1
ATOM 3559 C CA . LEU A 1 429 ? 23.953 18.453 -48.742 1.00 96.62 429 LEU A CA 1
ATOM 3560 C C . LEU A 1 429 ? 22.594 18.271 -48.057 1.00 96.62 429 LEU A C 1
ATOM 3562 O O . LEU A 1 429 ? 22.468 18.573 -46.876 1.00 96.62 429 LEU A O 1
ATOM 3566 N N . HIS A 1 430 ? 21.617 17.701 -48.765 1.00 97.31 430 HIS A N 1
ATOM 3567 C CA . HIS A 1 430 ? 20.294 17.416 -48.217 1.00 97.31 430 HIS A CA 1
ATOM 3568 C C . HIS A 1 430 ? 20.359 16.459 -47.016 1.00 97.31 430 HIS A C 1
ATOM 3570 O O . HIS A 1 430 ? 19.818 16.762 -45.953 1.00 97.31 430 HIS A O 1
ATOM 3576 N N . SER A 1 431 ? 21.102 15.355 -47.132 1.00 96.25 431 SER A N 1
ATOM 3577 C CA . SER A 1 431 ? 21.317 14.413 -46.026 1.00 96.25 431 SER A CA 1
ATOM 3578 C C . SER A 1 431 ? 22.032 15.051 -44.832 1.00 96.25 431 SER A C 1
ATOM 3580 O O . SER A 1 431 ? 21.767 14.679 -43.689 1.00 96.25 431 SER A O 1
ATOM 3582 N N . ARG A 1 432 ? 22.937 16.012 -45.063 1.00 96.50 432 ARG A N 1
ATOM 3583 C CA . ARG A 1 432 ? 23.584 16.781 -43.991 1.00 96.50 432 ARG A CA 1
ATOM 3584 C C . ARG A 1 432 ? 22.574 17.670 -43.271 1.00 96.50 432 ARG A C 1
ATOM 3586 O O . ARG A 1 432 ? 22.521 17.622 -42.048 1.00 96.50 432 ARG A O 1
ATOM 3593 N N . THR A 1 433 ? 21.741 18.400 -44.008 1.00 96.81 433 THR A N 1
ATOM 3594 C CA . THR A 1 433 ? 20.680 19.231 -43.423 1.00 96.81 433 THR A CA 1
ATOM 3595 C C . THR A 1 433 ? 19.719 18.403 -42.568 1.00 96.81 433 THR A C 1
ATOM 3597 O O . THR A 1 433 ? 19.424 18.802 -41.446 1.00 96.81 433 THR A O 1
ATOM 3600 N N . ILE A 1 434 ? 19.296 17.224 -43.045 1.00 96.50 434 ILE A N 1
ATOM 3601 C CA . ILE A 1 434 ? 18.440 16.308 -42.270 1.00 96.50 434 ILE A CA 1
ATOM 3602 C C . ILE A 1 434 ? 19.157 15.810 -41.011 1.00 96.50 434 ILE A C 1
ATOM 3604 O O . ILE A 1 434 ? 18.574 15.747 -39.933 1.00 96.50 434 ILE A O 1
ATOM 3608 N N . ARG A 1 435 ? 20.438 15.448 -41.116 1.00 97.06 435 ARG A N 1
ATOM 3609 C CA . ARG A 1 435 ? 21.211 14.994 -39.954 1.00 97.06 435 ARG A CA 1
ATOM 3610 C C . ARG A 1 435 ? 21.301 16.077 -38.884 1.00 97.06 435 ARG A C 1
ATOM 3612 O O . ARG A 1 435 ? 21.151 15.770 -37.706 1.00 97.06 435 ARG A O 1
ATOM 3619 N N . ASP A 1 436 ? 21.548 17.317 -39.288 1.00 96.44 436 ASP A N 1
ATOM 3620 C CA . ASP A 1 436 ? 21.674 18.441 -38.364 1.00 96.44 436 ASP A CA 1
ATOM 3621 C C . ASP A 1 436 ? 20.314 18.798 -37.733 1.00 96.44 436 ASP A C 1
ATOM 3623 O O . ASP A 1 436 ? 20.255 19.058 -36.531 1.00 96.44 436 ASP A O 1
ATOM 3627 N N . SER A 1 437 ? 19.203 18.706 -38.481 1.00 96.31 437 SER A N 1
ATOM 3628 C CA . SER A 1 437 ? 17.860 18.869 -37.903 1.00 96.31 437 SER A CA 1
ATOM 3629 C C . SER A 1 437 ? 17.532 17.763 -36.895 1.00 96.31 437 SER A C 1
ATOM 3631 O O . SER A 1 437 ? 17.112 18.065 -35.781 1.00 96.31 437 SER A O 1
ATOM 3633 N N . LEU A 1 438 ? 17.811 16.497 -37.230 1.00 95.75 438 LEU A N 1
ATOM 3634 C CA . LEU A 1 438 ? 17.603 15.367 -36.318 1.00 95.75 438 LEU A CA 1
ATOM 3635 C C . LEU A 1 438 ? 18.473 15.473 -35.064 1.00 95.75 438 LEU A C 1
ATOM 3637 O O . LEU A 1 438 ? 18.001 15.179 -33.972 1.00 95.75 438 LEU A O 1
ATOM 3641 N N . LYS A 1 439 ? 19.726 15.927 -35.184 1.00 97.69 439 LYS A N 1
ATOM 3642 C CA . LYS A 1 439 ? 20.582 16.193 -34.019 1.00 97.69 439 LYS A CA 1
ATOM 3643 C C . LYS A 1 439 ? 19.976 17.246 -33.099 1.00 97.69 439 LYS A C 1
ATOM 3645 O O . LYS A 1 439 ? 19.963 17.037 -31.891 1.00 97.69 439 LYS A O 1
ATOM 3650 N N . ASN A 1 440 ? 19.444 18.335 -33.654 1.00 97.25 440 ASN A N 1
ATOM 3651 C CA . ASN A 1 440 ? 18.776 19.362 -32.857 1.00 97.25 440 ASN A CA 1
ATOM 3652 C C . ASN A 1 440 ? 17.546 18.802 -32.133 1.00 97.25 440 ASN A C 1
ATOM 3654 O O . ASN A 1 440 ? 17.341 19.102 -30.958 1.00 97.25 440 ASN A O 1
ATOM 3658 N N . ASP A 1 441 ? 16.750 17.969 -32.801 1.00 96.94 441 ASP A N 1
ATOM 3659 C CA . ASP A 1 441 ? 15.577 17.350 -32.183 1.00 96.94 441 ASP A CA 1
ATOM 3660 C C . ASP A 1 441 ? 15.969 16.327 -31.107 1.00 96.94 441 ASP A C 1
ATOM 3662 O O . ASP A 1 441 ? 15.387 16.335 -30.022 1.00 96.94 441 ASP A O 1
ATOM 3666 N N . ILE A 1 442 ? 17.029 15.540 -31.327 1.00 96.75 442 ILE A N 1
ATOM 3667 C CA . ILE A 1 442 ? 17.625 14.672 -30.300 1.00 96.75 442 ILE A CA 1
ATOM 3668 C C . ILE A 1 442 ? 18.067 15.503 -29.091 1.00 96.75 442 ILE A C 1
ATOM 3670 O O . ILE A 1 442 ? 17.763 15.133 -27.958 1.00 96.75 442 ILE A O 1
ATOM 3674 N N . SER A 1 443 ? 18.743 16.637 -29.294 1.00 97.25 443 SER A N 1
ATOM 3675 C CA . SER A 1 443 ? 19.172 17.509 -28.193 1.00 97.25 443 SER A CA 1
ATOM 3676 C C . SER A 1 443 ? 17.992 18.082 -27.403 1.00 97.25 443 SER A C 1
ATOM 3678 O O . SER A 1 443 ? 18.046 18.092 -26.174 1.00 97.25 443 SER A O 1
ATOM 3680 N N . LYS A 1 444 ? 16.904 18.494 -28.070 1.00 98.00 444 LYS A N 1
ATOM 3681 C CA . LYS A 1 444 ? 15.676 18.954 -27.395 1.00 98.00 444 LYS A CA 1
ATOM 3682 C C . LYS A 1 444 ? 15.044 17.846 -26.555 1.00 98.00 444 LYS A C 1
ATOM 3684 O O . LYS A 1 444 ? 14.732 18.071 -25.389 1.00 98.00 444 LYS A O 1
ATOM 3689 N N . VAL A 1 445 ? 14.890 16.649 -27.125 1.00 96.94 445 VAL A N 1
ATOM 3690 C CA . VAL A 1 445 ? 14.320 15.495 -26.413 1.00 96.94 445 VAL A CA 1
ATOM 3691 C C . VAL A 1 445 ? 15.206 15.092 -25.234 1.00 96.94 445 VAL A C 1
ATOM 3693 O O . VAL A 1 445 ? 14.697 14.813 -24.154 1.00 96.94 445 VAL A O 1
ATOM 3696 N N . THR A 1 446 ? 16.528 15.126 -25.404 1.00 97.00 446 THR A N 1
ATOM 3697 C CA . THR A 1 446 ? 17.488 14.834 -24.328 1.00 97.00 446 THR A CA 1
ATOM 3698 C C . THR A 1 446 ? 17.357 15.833 -23.179 1.00 97.00 446 THR A C 1
ATOM 3700 O O . THR A 1 446 ? 17.356 15.435 -22.016 1.00 97.00 446 THR A O 1
ATOM 3703 N N . TRP A 1 447 ? 17.196 17.122 -23.491 1.00 97.69 447 TRP A N 1
ATOM 3704 C CA . TRP A 1 447 ? 16.979 18.155 -22.479 1.00 97.69 447 TRP A CA 1
ATOM 3705 C C . TRP A 1 447 ? 15.656 17.953 -21.726 1.00 97.69 447 TRP A C 1
ATOM 3707 O O . TRP A 1 447 ? 15.649 17.953 -20.496 1.00 97.69 447 TRP A O 1
ATOM 3717 N N . MET A 1 448 ? 14.560 17.683 -22.444 1.00 97.25 448 MET A N 1
ATOM 3718 C CA . MET A 1 448 ? 13.261 17.379 -21.828 1.00 97.25 448 MET A CA 1
ATOM 3719 C C . MET A 1 448 ? 13.322 16.134 -20.936 1.00 97.25 448 MET A C 1
ATOM 3721 O O . MET A 1 448 ? 12.754 16.125 -19.846 1.00 97.25 448 MET A O 1
ATOM 3725 N N . LEU A 1 449 ? 14.034 15.087 -21.365 1.00 96.31 449 LEU A N 1
ATOM 3726 C CA . LEU A 1 449 ? 14.224 13.877 -20.567 1.00 96.31 449 LEU A CA 1
ATOM 3727 C C . LEU A 1 449 ? 14.946 14.188 -19.251 1.00 96.31 449 LEU A C 1
ATOM 3729 O O . LEU A 1 449 ? 14.516 13.718 -18.200 1.00 96.31 449 LEU A O 1
ATOM 3733 N N . HIS A 1 450 ? 16.003 14.999 -19.300 1.00 96.88 450 HIS A N 1
ATOM 3734 C CA . HIS A 1 450 ? 16.738 15.412 -18.107 1.00 96.88 450 HIS A CA 1
ATOM 3735 C C . HIS A 1 450 ? 15.863 16.245 -17.153 1.00 96.88 450 HIS A C 1
ATOM 3737 O O . HIS A 1 450 ? 15.887 16.031 -15.942 1.00 96.88 450 HIS A O 1
ATOM 3743 N N . GLU A 1 451 ? 15.041 17.160 -17.678 1.00 97.69 451 GLU A N 1
ATOM 3744 C CA . GLU A 1 451 ? 14.090 17.931 -16.865 1.00 97.69 451 GLU A CA 1
ATOM 3745 C C . GLU A 1 451 ? 13.060 17.019 -16.175 1.00 97.69 451 GLU A C 1
ATOM 3747 O O . GLU A 1 451 ? 12.789 17.160 -14.981 1.00 97.69 451 GLU A O 1
ATOM 3752 N N . MET A 1 452 ? 12.517 16.037 -16.901 1.00 96.12 452 MET A N 1
ATOM 3753 C CA . MET A 1 452 ? 11.576 15.062 -16.341 1.00 96.12 452 MET A CA 1
ATOM 3754 C C . MET A 1 452 ? 12.229 14.151 -15.297 1.00 96.12 452 MET A C 1
ATOM 3756 O O . MET A 1 452 ? 11.604 13.847 -14.283 1.00 96.12 452 MET A O 1
ATOM 3760 N N . GLN A 1 453 ? 13.486 13.746 -15.499 1.00 95.19 453 GLN A N 1
ATOM 3761 C CA . GLN A 1 453 ? 14.256 12.992 -14.505 1.00 95.19 453 GLN A CA 1
ATOM 3762 C C . GLN A 1 453 ? 14.460 13.798 -13.219 1.00 95.19 453 GLN A C 1
ATOM 3764 O O . GLN A 1 453 ? 14.258 13.261 -12.133 1.00 95.19 453 GLN A O 1
ATOM 3769 N N . HIS A 1 454 ? 14.783 15.089 -13.332 1.00 96.75 454 HIS A N 1
ATOM 3770 C CA . HIS A 1 454 ? 14.910 15.972 -12.174 1.00 96.75 454 HIS A CA 1
ATOM 3771 C C . HIS A 1 454 ? 13.591 16.084 -11.394 1.00 96.75 454 HIS A C 1
ATOM 3773 O O . HIS A 1 454 ? 13.583 15.923 -10.176 1.00 96.75 454 HIS A O 1
ATOM 3779 N N . LYS A 1 455 ? 12.459 16.289 -12.087 1.00 97.19 455 LYS A N 1
ATOM 3780 C CA . LYS A 1 455 ? 11.127 16.326 -11.451 1.00 97.19 455 LYS A CA 1
ATOM 3781 C C . LYS A 1 455 ? 10.781 15.010 -10.755 1.00 97.19 455 LYS A C 1
ATOM 3783 O O . LYS A 1 455 ? 10.209 15.026 -9.670 1.00 97.19 455 LYS A O 1
ATOM 3788 N N . ASN A 1 456 ? 11.131 13.878 -11.360 1.00 95.25 456 ASN A N 1
ATOM 3789 C CA . ASN A 1 456 ? 10.893 12.565 -10.768 1.00 95.25 456 ASN A CA 1
ATOM 3790 C C . ASN A 1 456 ? 11.723 12.368 -9.486 1.00 95.25 456 ASN A C 1
ATOM 3792 O O . ASN A 1 456 ? 11.192 11.930 -8.470 1.00 95.25 456 ASN A O 1
ATOM 3796 N N . GLU A 1 457 ? 12.998 12.770 -9.485 1.00 95.62 457 GLU A N 1
ATOM 3797 C CA . GLU A 1 457 ? 13.837 12.692 -8.282 1.00 95.62 457 GLU A CA 1
ATOM 3798 C C . GLU A 1 457 ? 13.334 13.631 -7.169 1.00 95.62 457 GLU A C 1
ATOM 3800 O O . GLU A 1 457 ? 13.280 13.241 -6.003 1.00 95.62 457 GLU A O 1
ATOM 3805 N N . GLU A 1 458 ? 12.867 14.833 -7.516 1.00 96.12 458 GLU A N 1
ATOM 3806 C CA . GLU A 1 458 ? 12.229 15.749 -6.564 1.00 96.12 458 GLU A CA 1
ATOM 3807 C C . GLU A 1 458 ? 10.955 15.143 -5.948 1.00 96.12 458 GLU A C 1
ATOM 3809 O O . GLU A 1 458 ? 10.780 15.142 -4.725 1.00 96.12 458 GLU A O 1
ATOM 3814 N N . GLN A 1 459 ? 10.080 14.566 -6.776 1.00 97.00 459 GLN A N 1
ATOM 3815 C CA . GLN A 1 459 ? 8.876 13.872 -6.312 1.00 97.00 459 GLN A CA 1
ATOM 3816 C C . GLN A 1 459 ? 9.218 12.670 -5.430 1.00 97.00 459 GLN A C 1
ATOM 3818 O O . GLN A 1 459 ? 8.604 12.486 -4.379 1.00 97.00 459 GLN A O 1
ATOM 3823 N N . ARG A 1 460 ? 10.236 11.889 -5.797 1.00 98.00 460 ARG A N 1
ATOM 3824 C CA . ARG A 1 460 ? 10.731 10.763 -5.003 1.00 98.00 460 ARG A CA 1
ATOM 3825 C C . ARG A 1 460 ? 11.209 11.212 -3.621 1.00 98.00 460 ARG A C 1
ATOM 3827 O O . ARG A 1 460 ? 10.862 10.576 -2.628 1.00 98.00 460 ARG A O 1
ATOM 3834 N N . LEU A 1 461 ? 11.952 12.316 -3.529 1.00 96.62 461 LEU A N 1
ATOM 3835 C CA . LEU A 1 461 ? 12.367 12.885 -2.242 1.00 96.62 461 LEU A CA 1
ATOM 3836 C C . LEU A 1 461 ? 11.166 13.348 -1.406 1.00 96.62 461 LEU A C 1
ATOM 3838 O O . LEU A 1 461 ? 11.150 13.139 -0.193 1.00 96.62 461 LEU A O 1
ATOM 3842 N N . ASN A 1 462 ? 10.145 13.934 -2.033 1.00 97.81 462 ASN A N 1
ATOM 3843 C CA . ASN A 1 462 ? 8.917 14.327 -1.339 1.00 97.81 462 ASN A CA 1
ATOM 3844 C C . ASN A 1 462 ? 8.134 13.115 -0.819 1.00 97.81 462 ASN A C 1
ATOM 3846 O O . ASN A 1 462 ? 7.668 13.147 0.318 1.00 97.81 462 ASN A O 1
ATOM 3850 N N . ILE A 1 463 ? 8.059 12.025 -1.588 1.00 97.19 463 ILE A N 1
ATOM 3851 C CA . ILE A 1 463 ? 7.462 10.759 -1.139 1.00 97.19 463 ILE A CA 1
ATOM 3852 C C . ILE A 1 463 ? 8.211 10.215 0.082 1.00 97.19 463 ILE A C 1
ATOM 3854 O O . ILE A 1 463 ? 7.576 9.820 1.054 1.00 97.19 463 ILE A O 1
ATOM 3858 N N . ILE A 1 464 ? 9.549 10.247 0.079 1.00 97.94 464 ILE A N 1
ATOM 3859 C CA . ILE A 1 464 ? 10.353 9.804 1.230 1.00 97.94 464 ILE A CA 1
ATOM 3860 C C . ILE A 1 464 ? 10.049 10.654 2.472 1.00 97.94 464 ILE A C 1
ATOM 3862 O O . ILE A 1 464 ? 9.838 10.100 3.550 1.00 97.94 464 ILE A O 1
ATOM 3866 N N . LYS A 1 465 ? 9.980 11.985 2.334 1.00 98.06 465 LYS A N 1
ATOM 3867 C CA . LYS A 1 465 ? 9.637 12.891 3.446 1.00 98.06 465 LYS A CA 1
ATOM 3868 C C . LYS A 1 465 ? 8.237 12.619 3.994 1.00 98.06 465 LYS A C 1
ATOM 3870 O O . LYS A 1 465 ? 8.068 12.527 5.205 1.00 98.06 465 LYS A O 1
ATOM 3875 N N . LEU A 1 466 ? 7.243 12.466 3.118 1.00 98.06 466 LEU A N 1
ATOM 3876 C CA . LEU A 1 466 ? 5.876 12.127 3.525 1.00 98.06 466 LEU A CA 1
ATOM 3877 C C . LEU A 1 466 ? 5.827 10.760 4.216 1.00 98.06 466 LEU A C 1
ATOM 3879 O O . LEU A 1 466 ? 5.178 10.630 5.247 1.00 98.06 466 LEU A O 1
ATOM 3883 N N . GLY A 1 467 ? 6.578 9.777 3.715 1.00 98.25 467 GLY A N 1
ATOM 3884 C CA . GLY A 1 467 ? 6.723 8.469 4.352 1.00 98.25 467 GLY A CA 1
ATOM 3885 C C . GLY A 1 467 ? 7.280 8.562 5.775 1.00 98.25 467 GLY A C 1
ATOM 3886 O O . GLY A 1 467 ? 6.750 7.927 6.679 1.00 98.25 467 GLY A O 1
ATOM 3887 N N . GLN A 1 468 ? 8.287 9.410 6.008 1.00 98.00 468 GLN A N 1
ATOM 3888 C CA . GLN A 1 468 ? 8.823 9.655 7.353 1.00 98.00 468 GLN A CA 1
ATOM 3889 C C . GLN A 1 468 ? 7.791 10.295 8.291 1.00 98.00 468 GLN A C 1
ATOM 3891 O O . GLN A 1 468 ? 7.708 9.906 9.455 1.00 98.00 468 GLN A O 1
ATOM 3896 N N . VAL A 1 469 ? 6.991 11.246 7.794 1.00 98.06 469 VAL A N 1
ATOM 3897 C CA . VAL A 1 469 ? 5.911 11.869 8.579 1.00 98.06 469 VAL A CA 1
ATOM 3898 C C . VAL A 1 469 ? 4.846 10.837 8.950 1.00 98.06 469 VAL A C 1
ATOM 3900 O O . VAL A 1 469 ? 4.446 10.784 10.110 1.00 98.06 469 VAL A O 1
ATOM 3903 N N . ILE A 1 470 ? 4.440 9.986 8.002 1.00 97.69 470 ILE A N 1
ATOM 3904 C CA . ILE A 1 470 ? 3.468 8.911 8.246 1.00 97.69 470 ILE A CA 1
ATOM 3905 C C . ILE A 1 470 ? 4.003 7.941 9.301 1.00 97.69 470 ILE A C 1
ATOM 3907 O O . ILE A 1 470 ? 3.329 7.710 10.298 1.00 97.69 470 ILE A O 1
ATOM 3911 N N . SER A 1 471 ? 5.240 7.455 9.160 1.00 97.94 471 SER A N 1
ATOM 3912 C CA . SER A 1 471 ? 5.853 6.579 10.167 1.00 97.94 471 SER A CA 1
ATOM 3913 C C . SER A 1 471 ? 5.932 7.222 11.554 1.00 97.94 471 SER A C 1
ATOM 3915 O O . SER A 1 471 ? 5.735 6.537 12.555 1.00 97.94 471 SER A O 1
ATOM 3917 N N . GLY A 1 472 ? 6.196 8.530 11.636 1.00 97.88 472 GLY A N 1
ATOM 3918 C CA . GLY A 1 472 ? 6.164 9.260 12.905 1.00 97.88 472 GLY A CA 1
ATOM 3919 C C . GLY A 1 472 ? 4.761 9.289 13.523 1.00 97.88 472 GLY A C 1
ATOM 3920 O O . GLY A 1 472 ? 4.591 8.940 14.688 1.00 97.88 472 GLY A O 1
ATOM 3921 N N . GLN A 1 473 ? 3.740 9.611 12.727 1.00 97.38 473 GLN A N 1
ATOM 3922 C CA . GLN A 1 473 ? 2.347 9.635 13.186 1.00 97.38 473 GLN A CA 1
ATOM 3923 C C . GLN A 1 473 ? 1.831 8.249 13.596 1.00 97.38 473 GLN A C 1
ATOM 3925 O O . GLN A 1 473 ? 1.088 8.128 14.569 1.00 97.38 473 GLN A O 1
ATOM 3930 N N . GLU A 1 474 ? 2.242 7.192 12.896 1.00 97.06 474 GLU A N 1
ATOM 3931 C CA . GLU A 1 474 ? 1.931 5.808 13.264 1.00 97.06 474 GLU A CA 1
ATOM 3932 C C . GLU A 1 474 ? 2.527 5.440 14.630 1.00 97.06 474 GLU A C 1
ATOM 3934 O O . GLU A 1 474 ? 1.861 4.801 15.449 1.00 97.06 474 GLU A O 1
ATOM 3939 N N . GLN A 1 475 ? 3.759 5.876 14.919 1.00 97.81 475 GLN A N 1
ATOM 3940 C CA . GLN A 1 475 ? 4.378 5.676 16.231 1.00 97.81 475 GLN A CA 1
ATOM 3941 C C . GLN A 1 475 ? 3.634 6.429 17.338 1.00 97.81 475 GLN A C 1
ATOM 3943 O O . GLN A 1 475 ? 3.386 5.849 18.400 1.00 97.81 475 GLN A O 1
ATOM 3948 N N . ASP A 1 476 ? 3.224 7.673 17.089 1.00 97.56 476 ASP A N 1
ATOM 3949 C CA . ASP A 1 476 ? 2.442 8.467 18.043 1.00 97.56 476 ASP A CA 1
ATOM 3950 C C . ASP A 1 476 ? 1.077 7.824 18.331 1.00 97.56 476 ASP A C 1
ATOM 3952 O O . ASP A 1 476 ? 0.679 7.698 19.494 1.00 97.56 476 ASP A O 1
ATOM 3956 N N . LEU A 1 477 ? 0.388 7.335 17.294 1.00 97.00 477 LEU A N 1
ATOM 3957 C CA . LEU A 1 477 ? -0.864 6.583 17.426 1.00 97.00 477 LEU A CA 1
ATOM 3958 C C . LEU A 1 477 ? -0.678 5.314 18.259 1.00 97.00 477 LEU A C 1
ATOM 3960 O O . LEU A 1 477 ? -1.472 5.049 19.164 1.00 97.00 477 LEU A O 1
ATOM 3964 N N . LEU A 1 478 ? 0.389 4.550 18.014 1.00 97.88 478 LEU A N 1
ATOM 3965 C CA . LEU A 1 478 ? 0.719 3.373 18.821 1.00 97.88 478 LEU A CA 1
ATOM 3966 C C . LEU A 1 478 ? 0.966 3.744 20.288 1.00 97.88 478 LEU A C 1
ATOM 3968 O O . LEU A 1 478 ? 0.519 3.034 21.194 1.00 97.88 478 LEU A O 1
ATOM 3972 N N . HIS A 1 479 ? 1.655 4.855 20.543 1.00 97.56 479 HIS A N 1
ATOM 3973 C CA . HIS A 1 479 ? 1.919 5.330 21.897 1.00 97.56 479 HIS A CA 1
ATOM 3974 C C . HIS A 1 479 ? 0.631 5.761 22.613 1.00 97.56 479 HIS A C 1
ATOM 3976 O O . HIS A 1 479 ? 0.427 5.429 23.787 1.00 97.56 479 HIS A O 1
ATOM 3982 N N . LEU A 1 480 ? -0.267 6.443 21.897 1.00 97.19 480 LEU A N 1
ATOM 3983 C CA . LEU A 1 480 ? -1.581 6.837 22.393 1.00 97.19 480 LEU A CA 1
ATOM 3984 C C . LEU A 1 480 ? -2.444 5.612 22.714 1.00 97.19 480 LEU A C 1
ATOM 3986 O O . LEU A 1 480 ? -3.040 5.546 23.789 1.00 97.19 480 LEU A O 1
ATOM 3990 N N . HIS A 1 481 ? -2.450 4.608 21.836 1.00 97.94 481 HIS A N 1
ATOM 3991 C CA . HIS A 1 481 ? -3.221 3.381 22.027 1.00 97.94 481 HIS A CA 1
ATOM 3992 C C . HIS A 1 481 ? -2.729 2.571 23.233 1.00 97.94 481 HIS A C 1
ATOM 3994 O O . HIS A 1 481 ? -3.536 2.057 24.011 1.00 97.94 481 HIS A O 1
ATOM 4000 N N . LYS A 1 482 ? -1.407 2.497 23.446 1.00 98.06 482 LYS A N 1
ATOM 4001 C CA . LYS A 1 482 ? -0.821 1.882 24.650 1.00 98.06 482 LYS A CA 1
ATOM 4002 C C . LYS A 1 482 ? -1.248 2.610 25.921 1.00 98.06 482 LYS A C 1
ATOM 4004 O O . LYS A 1 482 ? -1.636 1.964 26.892 1.00 98.06 482 LYS A O 1
ATOM 4009 N N . ARG A 1 483 ? -1.215 3.947 25.914 1.00 97.25 483 ARG A N 1
ATOM 4010 C CA . ARG A 1 483 ? -1.647 4.760 27.059 1.00 97.25 483 ARG A CA 1
ATOM 4011 C C . ARG A 1 483 ? -3.136 4.579 27.346 1.00 97.25 483 ARG A C 1
ATOM 4013 O O . ARG A 1 483 ? -3.505 4.413 28.503 1.00 97.25 483 ARG A O 1
ATOM 4020 N N . HIS A 1 484 ? -3.976 4.574 26.312 1.00 97.56 484 HIS A N 1
ATOM 4021 C CA . HIS A 1 484 ? -5.406 4.325 26.463 1.00 97.56 484 HIS A CA 1
ATOM 4022 C C . HIS A 1 484 ? -5.673 2.941 27.067 1.00 97.56 484 HIS A C 1
ATOM 4024 O O . HIS A 1 484 ? -6.389 2.845 28.060 1.00 97.56 484 HIS A O 1
ATOM 4030 N N . ASN A 1 485 ? -5.026 1.893 26.547 1.00 97.56 485 ASN A N 1
ATOM 4031 C CA . ASN A 1 485 ? -5.146 0.542 27.097 1.00 97.56 485 ASN A CA 1
ATOM 4032 C C . ASN A 1 485 ? -4.728 0.479 28.572 1.00 97.56 485 ASN A C 1
ATOM 4034 O O . ASN A 1 485 ? -5.437 -0.128 29.368 1.00 97.56 485 ASN A O 1
ATOM 4038 N N . ALA A 1 486 ? -3.637 1.146 28.959 1.00 97.44 486 ALA A N 1
ATOM 4039 C CA . ALA A 1 486 ? -3.215 1.216 30.358 1.00 97.44 486 ALA A CA 1
ATOM 4040 C C . ALA A 1 486 ? -4.252 1.933 31.247 1.00 97.44 486 ALA A C 1
ATOM 4042 O O . ALA A 1 486 ? -4.548 1.475 32.349 1.00 97.44 486 ALA A O 1
ATOM 4043 N N . CYS A 1 487 ? -4.858 3.026 30.769 1.00 97.94 487 CYS A N 1
ATOM 4044 C CA . CYS A 1 487 ? -5.939 3.706 31.488 1.00 97.94 487 CYS A CA 1
ATOM 4045 C C . CYS A 1 487 ? -7.182 2.817 31.638 1.00 97.94 487 CYS A C 1
ATOM 4047 O O . CYS A 1 487 ? -7.785 2.790 32.709 1.00 97.94 487 CYS A O 1
ATOM 4049 N N . VAL A 1 488 ? -7.557 2.075 30.591 1.00 97.81 488 VAL A N 1
ATOM 4050 C CA . VAL A 1 488 ? -8.678 1.125 30.639 1.00 97.81 488 VAL A CA 1
ATOM 4051 C C . VAL A 1 488 ? -8.387 -0.009 31.619 1.00 97.81 488 VAL A C 1
ATOM 4053 O O . VAL A 1 488 ? -9.254 -0.336 32.424 1.00 97.81 488 VAL A O 1
ATOM 4056 N N . GLN A 1 489 ? -7.173 -0.564 31.607 1.00 97.44 489 GLN A N 1
ATOM 4057 C CA . GLN A 1 489 ? -6.743 -1.578 32.574 1.00 97.44 489 GLN A CA 1
ATOM 4058 C C . GLN A 1 489 ? -6.838 -1.050 34.007 1.00 97.44 489 GLN A C 1
ATOM 4060 O O . GLN A 1 489 ? -7.530 -1.652 34.820 1.00 97.44 489 GLN A O 1
ATOM 4065 N N . SER A 1 490 ? -6.272 0.126 34.288 1.00 97.75 490 SER A N 1
ATOM 4066 C CA . SER A 1 490 ? -6.348 0.750 35.616 1.00 97.75 490 SER A CA 1
ATOM 4067 C C . SER A 1 490 ? -7.791 1.029 36.062 1.00 97.75 490 SER A C 1
ATOM 4069 O O . SER A 1 490 ? -8.145 0.802 37.220 1.00 97.75 490 SER A O 1
ATOM 4071 N N . ARG A 1 491 ? -8.660 1.476 35.144 1.00 98.06 491 ARG A N 1
ATOM 4072 C CA . ARG A 1 491 ? -10.093 1.650 35.421 1.00 98.06 491 ARG A CA 1
ATOM 4073 C C . ARG A 1 491 ? -10.756 0.317 35.760 1.00 98.06 491 ARG A C 1
ATOM 4075 O O . ARG A 1 491 ? -11.529 0.260 36.709 1.00 98.06 491 ARG A O 1
ATOM 4082 N N . ASN A 1 492 ? -10.478 -0.734 34.993 1.00 97.38 492 ASN A N 1
ATOM 4083 C CA . ASN A 1 492 ? -11.060 -2.055 35.217 1.00 97.38 492 ASN A CA 1
ATOM 4084 C C . ASN A 1 492 ? -10.584 -2.648 36.551 1.00 97.38 492 ASN A C 1
ATOM 4086 O O . ASN A 1 492 ? -11.409 -3.136 37.311 1.00 97.38 492 ASN A O 1
ATOM 4090 N N . GLU A 1 493 ? -9.296 -2.524 36.881 1.00 97.62 493 GLU A N 1
ATOM 4091 C CA . GLU A 1 493 ? -8.741 -2.909 38.187 1.00 97.62 493 GLU A CA 1
ATOM 4092 C C . GLU A 1 493 ? -9.435 -2.167 39.336 1.00 97.62 493 GLU A C 1
ATOM 4094 O O . GLU A 1 493 ? -9.819 -2.776 40.333 1.00 97.62 493 GLU A O 1
ATOM 4099 N N . ARG A 1 494 ? -9.664 -0.855 39.188 1.00 97.12 494 ARG A N 1
ATOM 4100 C CA . ARG A 1 494 ? -10.431 -0.081 40.172 1.00 97.12 494 ARG A CA 1
ATOM 4101 C C . ARG A 1 494 ? -11.887 -0.547 40.259 1.00 97.12 494 ARG A C 1
ATOM 4103 O O . ARG A 1 494 ? -12.433 -0.577 41.356 1.00 97.12 494 ARG A O 1
ATOM 4110 N N . GLY A 1 495 ? -12.502 -0.892 39.130 1.00 97.81 495 GLY A N 1
ATOM 4111 C CA . GLY A 1 495 ? -13.857 -1.442 39.077 1.00 97.81 495 GLY A CA 1
ATOM 4112 C C . GLY A 1 495 ? -13.975 -2.755 39.851 1.00 97.81 495 GLY A C 1
ATOM 4113 O O . GLY A 1 495 ? -14.891 -2.900 40.650 1.00 97.81 495 GLY A O 1
ATOM 4114 N N . VAL A 1 496 ? -13.006 -3.660 39.694 1.00 97.31 496 VAL A N 1
ATOM 4115 C CA . VAL A 1 496 ? -12.943 -4.913 40.464 1.00 97.31 496 VAL A CA 1
ATOM 4116 C C . VAL A 1 496 ? -12.821 -4.632 41.964 1.00 97.31 496 VAL A C 1
ATOM 4118 O O . VAL A 1 496 ? -13.604 -5.163 42.739 1.00 97.31 496 VAL A O 1
ATOM 4121 N N . GLN A 1 497 ? -11.931 -3.722 42.376 1.00 96.81 497 GLN A N 1
ATOM 4122 C CA . GLN A 1 497 ? -11.788 -3.347 43.794 1.00 96.81 497 GLN A CA 1
ATOM 4123 C C . GLN A 1 497 ? -13.069 -2.751 44.398 1.00 96.81 497 GLN A C 1
ATOM 4125 O O . GLN A 1 497 ? -13.319 -2.903 45.592 1.00 96.81 497 GLN A O 1
ATOM 4130 N N . LEU A 1 498 ? -13.853 -2.014 43.605 1.00 97.69 498 LEU A N 1
ATOM 4131 C CA . LEU A 1 498 ? -15.136 -1.472 44.055 1.00 97.69 498 LEU A CA 1
ATOM 4132 C C . LEU A 1 498 ? -16.166 -2.582 44.258 1.00 97.69 498 LEU A C 1
ATOM 4134 O O . LEU A 1 498 ? -16.840 -2.572 45.280 1.00 97.69 498 LEU A O 1
ATOM 4138 N N . LEU A 1 499 ? -16.231 -3.553 43.346 1.00 97.06 499 LEU A N 1
ATOM 4139 C CA . LEU A 1 499 ? -17.106 -4.717 43.494 1.00 97.06 499 LEU A CA 1
ATOM 4140 C C . LEU A 1 499 ? -16.734 -5.546 44.728 1.00 97.06 499 LEU A C 1
ATOM 4142 O O . LEU A 1 499 ? -17.608 -5.855 45.528 1.00 97.06 499 LEU A O 1
ATOM 4146 N N . GLU A 1 500 ? -15.444 -5.813 44.952 1.00 96.88 500 GLU A N 1
ATOM 4147 C CA . GLU A 1 500 ? -14.968 -6.502 46.163 1.00 96.88 500 GLU A CA 1
ATOM 4148 C C . GLU A 1 500 ? -15.410 -5.763 47.443 1.00 96.88 500 GLU A C 1
ATOM 4150 O O . GLU A 1 500 ? -15.881 -6.374 48.401 1.00 96.88 500 GLU A O 1
ATOM 4155 N N . ARG A 1 501 ? -15.325 -4.426 47.450 1.00 96.69 501 ARG A N 1
ATOM 4156 C CA . ARG A 1 501 ? -15.791 -3.580 48.564 1.00 96.69 501 ARG A CA 1
ATOM 4157 C C . ARG A 1 501 ? -17.309 -3.616 48.748 1.00 96.69 501 ARG A C 1
ATOM 4159 O O . ARG A 1 501 ? -17.784 -3.588 49.882 1.00 96.69 501 ARG A O 1
ATOM 4166 N N . GLU A 1 502 ? -18.074 -3.647 47.663 1.00 96.38 502 GLU A N 1
ATOM 4167 C CA . GLU A 1 502 ? -19.533 -3.788 47.714 1.00 96.38 502 GLU A CA 1
ATOM 4168 C C . GLU A 1 502 ? -19.940 -5.167 48.251 1.00 96.38 502 GLU A C 1
ATOM 4170 O O . GLU A 1 502 ? -20.827 -5.252 49.101 1.00 96.38 502 GLU A O 1
ATOM 4175 N N . GLU A 1 503 ? -19.242 -6.231 47.853 1.00 97.06 503 GLU A N 1
ATOM 4176 C CA . GLU A 1 503 ? -19.434 -7.580 48.393 1.00 97.06 503 GLU A CA 1
ATOM 4177 C C . GLU A 1 503 ? -19.124 -7.639 49.898 1.00 97.06 503 GLU A C 1
ATOM 4179 O O . GLU A 1 503 ? -19.923 -8.177 50.672 1.00 97.06 503 GLU A O 1
ATOM 4184 N N . GLU A 1 504 ? -18.018 -7.027 50.345 1.00 96.31 504 GLU A N 1
ATOM 4185 C CA . GLU A 1 504 ? -17.695 -6.874 51.772 1.00 96.31 504 GLU A CA 1
ATOM 4186 C C . GLU A 1 504 ? -18.835 -6.174 52.530 1.00 96.31 504 GLU A C 1
ATOM 4188 O O . GLU A 1 504 ? -19.267 -6.641 53.589 1.00 96.31 504 GLU A O 1
ATOM 4193 N N . MET A 1 505 ? -19.370 -5.084 51.973 1.00 95.81 505 MET A N 1
ATOM 4194 C CA . MET A 1 505 ? -20.506 -4.361 52.546 1.00 95.81 505 MET A CA 1
ATOM 4195 C C . MET A 1 505 ? -21.764 -5.228 52.634 1.00 95.81 505 MET A C 1
ATOM 4197 O O . MET A 1 505 ? -22.418 -5.232 53.678 1.00 95.81 505 MET A O 1
ATOM 4201 N N . CYS A 1 506 ? -22.095 -5.999 51.596 1.00 96.00 506 CYS A N 1
ATOM 4202 C CA . CYS A 1 506 ? -23.218 -6.939 51.625 1.00 96.00 506 CYS A CA 1
ATOM 4203 C C . CYS A 1 506 ? -23.058 -7.984 52.738 1.00 96.00 506 CYS A C 1
ATOM 4205 O O . CYS A 1 506 ? -24.013 -8.261 53.470 1.00 96.00 506 CYS A O 1
ATOM 4207 N N . VAL A 1 507 ? -21.848 -8.521 52.921 1.00 96.69 507 VAL A N 1
ATOM 4208 C CA . VAL A 1 507 ? -21.543 -9.441 54.026 1.00 96.69 507 VAL A CA 1
ATOM 4209 C C . VAL A 1 507 ? -21.722 -8.750 55.380 1.00 96.69 507 VAL A C 1
ATOM 4211 O O . VAL A 1 507 ? -22.279 -9.352 56.301 1.00 96.69 507 VAL A O 1
ATOM 4214 N N . PHE A 1 508 ? -21.290 -7.494 55.528 1.00 96.94 508 PHE A N 1
ATOM 4215 C CA . PHE A 1 508 ? -21.503 -6.738 56.764 1.00 96.94 508 PHE A CA 1
ATOM 4216 C C . PHE A 1 508 ? -22.982 -6.486 57.047 1.00 96.94 508 PHE A C 1
ATOM 4218 O O . PHE A 1 508 ? -23.411 -6.715 58.175 1.00 96.94 508 PHE A O 1
ATOM 4225 N N . TYR A 1 509 ? -23.777 -6.103 56.047 1.00 97.00 509 TYR A N 1
ATOM 4226 C CA . TYR A 1 509 ? -25.223 -5.942 56.213 1.00 97.00 509 TYR A CA 1
ATOM 4227 C C . TYR A 1 509 ? -25.896 -7.242 56.655 1.00 97.00 509 TYR A C 1
ATOM 4229 O O . TYR A 1 509 ? -26.680 -7.234 57.602 1.00 97.00 509 TYR A O 1
ATOM 4237 N N . ALA A 1 510 ? -25.545 -8.376 56.043 1.00 96.25 510 ALA A N 1
ATOM 4238 C CA . ALA A 1 510 ? -26.066 -9.675 56.461 1.00 96.25 510 ALA A CA 1
ATOM 4239 C C . ALA A 1 510 ? -25.701 -10.000 57.922 1.00 96.25 510 ALA A C 1
ATOM 4241 O O . ALA A 1 510 ? -26.547 -10.474 58.682 1.00 96.25 510 ALA A O 1
ATOM 4242 N N . LYS A 1 511 ? -24.463 -9.698 58.342 1.00 97.69 511 LYS A N 1
ATOM 4243 C CA . LYS A 1 511 ? -24.026 -9.871 59.737 1.00 97.69 511 LYS A CA 1
ATOM 4244 C C . LYS A 1 511 ? -24.794 -8.971 60.701 1.00 97.69 511 LYS A C 1
ATOM 4246 O O . LYS A 1 511 ? -25.212 -9.461 61.745 1.00 97.69 511 LYS A O 1
ATOM 4251 N N . VAL A 1 512 ? -24.986 -7.695 60.365 1.00 97.38 512 VAL A N 1
ATOM 4252 C CA . VAL A 1 512 ? -25.738 -6.744 61.199 1.00 97.38 512 VAL A CA 1
ATOM 4253 C C . VAL A 1 512 ? -27.184 -7.204 61.352 1.00 97.38 512 VAL A C 1
ATOM 4255 O O . VAL A 1 512 ? -27.656 -7.308 62.476 1.00 97.38 512 VAL A O 1
ATOM 4258 N N . ASN A 1 513 ? -27.849 -7.593 60.263 1.00 97.25 513 ASN A N 1
ATOM 4259 C CA . ASN A 1 513 ? -29.234 -8.070 60.315 1.00 97.25 513 ASN A CA 1
ATOM 4260 C C . ASN A 1 513 ? -29.377 -9.349 61.162 1.00 97.25 513 ASN A C 1
ATOM 4262 O O . ASN A 1 513 ? -30.344 -9.504 61.912 1.00 97.25 513 ASN A O 1
ATOM 4266 N N . MET A 1 514 ? -28.405 -10.266 61.074 1.00 96.25 514 MET A N 1
ATOM 4267 C CA . MET A 1 514 ? -28.371 -11.460 61.925 1.00 96.25 514 MET A CA 1
ATOM 4268 C C . MET A 1 514 ? -28.176 -11.088 63.399 1.00 96.25 514 MET A C 1
ATOM 4270 O O . MET A 1 514 ? -28.862 -11.620 64.268 1.00 96.25 514 MET A O 1
ATOM 4274 N N . GLN A 1 515 ? -27.262 -10.159 63.693 1.00 95.75 515 GLN A N 1
ATOM 4275 C CA . GLN A 1 515 ? -27.039 -9.666 65.053 1.00 95.75 515 GLN A CA 1
ATOM 4276 C C . GLN A 1 515 ? -28.272 -8.954 65.613 1.00 95.75 515 GLN A C 1
ATOM 4278 O O . GLN A 1 515 ? -28.621 -9.182 66.764 1.00 95.75 515 GLN A O 1
ATOM 4283 N N . GLU A 1 516 ? -28.958 -8.144 64.812 1.00 97.12 516 GLU A N 1
ATOM 4284 C CA . GLU A 1 516 ? -30.189 -7.461 65.207 1.00 97.12 516 GLU A CA 1
ATOM 4285 C C . GLU A 1 516 ? -31.302 -8.468 65.526 1.00 97.12 516 GLU A C 1
ATOM 4287 O O . GLU A 1 516 ? -31.942 -8.365 66.570 1.00 97.12 516 GLU A O 1
ATOM 4292 N N . SER A 1 517 ? -31.442 -9.519 64.710 1.00 96.25 517 SER A N 1
ATOM 4293 C CA . SER A 1 517 ? -32.374 -10.623 64.982 1.00 96.25 517 SER A CA 1
ATOM 4294 C C . SER A 1 517 ? -32.053 -11.341 66.300 1.00 96.25 517 SER A C 1
ATOM 4296 O O . SER A 1 517 ? -32.955 -11.581 67.101 1.00 96.25 517 SER A O 1
ATOM 4298 N N . LEU A 1 518 ? -30.772 -11.626 66.568 1.00 96.62 518 LEU A N 1
ATOM 4299 C CA . LEU A 1 518 ? -30.322 -12.233 67.829 1.00 96.62 518 LEU A CA 1
ATOM 4300 C C . LEU A 1 518 ? -30.563 -11.319 69.037 1.00 96.62 518 LEU A C 1
ATOM 4302 O O . LEU A 1 518 ? -30.927 -11.800 70.108 1.00 96.62 518 LEU A O 1
ATOM 4306 N N . ILE A 1 519 ? -30.375 -10.005 68.883 1.00 96.81 519 ILE A N 1
ATOM 4307 C CA . ILE A 1 519 ? -30.677 -9.031 69.938 1.00 96.81 519 ILE A CA 1
ATOM 4308 C C . ILE A 1 519 ? -32.180 -9.019 70.215 1.00 96.81 519 ILE A C 1
ATOM 4310 O O . ILE A 1 519 ? -32.556 -9.069 71.380 1.00 96.81 519 ILE A O 1
ATOM 4314 N N . CYS A 1 520 ? -33.034 -9.001 69.187 1.00 96.56 520 CYS A N 1
ATOM 4315 C CA . CYS A 1 520 ? -34.487 -9.080 69.356 1.00 96.56 520 CYS A CA 1
ATOM 4316 C C . CYS A 1 520 ? -34.927 -10.373 70.056 1.00 96.56 520 CYS A C 1
ATOM 4318 O O . CYS A 1 520 ? -35.792 -10.342 70.928 1.00 96.56 520 CYS A O 1
ATOM 4320 N N . GLU A 1 521 ? -34.329 -11.511 69.707 1.00 96.56 521 GLU A N 1
ATOM 4321 C CA . GLU A 1 521 ? -34.603 -12.773 70.396 1.00 96.56 521 GLU A CA 1
ATOM 4322 C C . GLU A 1 521 ? -34.157 -12.711 71.865 1.00 96.56 521 GLU A C 1
ATOM 4324 O O . GLU A 1 521 ? -34.918 -13.062 72.768 1.00 96.56 521 GLU A O 1
ATOM 4329 N N . GLY A 1 522 ? -32.956 -12.187 72.122 1.00 96.38 522 GLY A N 1
ATOM 4330 C CA . GLY A 1 522 ? -32.442 -11.984 73.473 1.00 96.38 522 GLY A CA 1
ATOM 4331 C C . GLY A 1 522 ? -33.299 -11.027 74.308 1.00 96.38 522 GLY A C 1
ATOM 4332 O O . GLY A 1 522 ? -33.554 -11.304 75.478 1.00 96.38 522 GLY A O 1
ATOM 4333 N N . THR A 1 523 ? -33.795 -9.925 73.735 1.00 96.19 523 THR A N 1
ATOM 4334 C CA . THR A 1 523 ? -34.669 -8.983 74.452 1.00 96.19 523 THR A CA 1
ATOM 4335 C C . THR A 1 523 ? -36.025 -9.599 74.774 1.00 96.19 523 THR A C 1
ATOM 4337 O O . THR A 1 523 ? -36.513 -9.390 75.882 1.00 96.19 523 THR A O 1
ATOM 4340 N N . LEU A 1 524 ? -36.603 -10.407 73.877 1.00 95.94 524 LEU A N 1
ATOM 4341 C CA . LEU A 1 524 ? -37.827 -11.166 74.156 1.00 95.94 524 LEU A CA 1
ATOM 4342 C C . LEU A 1 524 ? -37.625 -12.173 75.296 1.00 95.94 524 LEU A C 1
ATOM 4344 O O . LEU A 1 524 ? -38.470 -12.274 76.184 1.00 95.94 524 LEU A O 1
ATOM 4348 N N . GLN A 1 525 ? -36.495 -12.886 75.311 1.00 96.56 525 GLN A N 1
ATOM 4349 C CA . GLN A 1 525 ? -36.160 -13.808 76.403 1.00 96.56 525 GLN A CA 1
ATOM 4350 C C . GLN A 1 525 ? -35.994 -13.071 77.739 1.00 96.56 525 GLN A C 1
ATOM 4352 O O . GLN A 1 525 ? -36.499 -13.531 78.763 1.00 96.56 525 GLN A O 1
ATOM 4357 N N . ILE A 1 526 ? -35.329 -11.912 77.741 1.00 95.81 526 ILE A N 1
ATOM 4358 C CA . ILE A 1 526 ? -35.195 -11.073 78.940 1.00 95.81 526 ILE A CA 1
ATOM 4359 C C . ILE A 1 526 ? -36.570 -10.601 79.421 1.00 95.81 526 ILE A C 1
ATOM 4361 O O . ILE A 1 526 ? -36.857 -10.728 80.606 1.00 95.81 526 ILE A O 1
ATOM 4365 N N . GLN A 1 527 ? -37.433 -10.120 78.523 1.00 95.94 527 GLN A N 1
ATOM 4366 C CA . GLN A 1 527 ? -38.794 -9.697 78.869 1.00 95.94 527 GLN A CA 1
ATOM 4367 C C . GLN A 1 527 ? -39.602 -10.839 79.494 1.00 95.94 527 GLN A C 1
ATOM 4369 O O . GLN A 1 527 ? -40.230 -10.639 80.531 1.00 95.94 527 GLN A O 1
ATOM 4374 N N . ALA A 1 528 ? -39.530 -12.049 78.933 1.00 95.31 528 ALA A N 1
ATOM 4375 C CA . ALA A 1 528 ? -40.189 -13.221 79.507 1.00 95.31 528 ALA A CA 1
ATOM 4376 C C . ALA A 1 528 ? -39.690 -13.520 80.935 1.00 95.31 528 ALA A C 1
ATOM 4378 O O . ALA A 1 528 ? -40.490 -13.719 81.849 1.00 95.31 528 ALA A O 1
ATOM 4379 N N . LEU A 1 529 ? -38.373 -13.473 81.163 1.00 95.56 529 LEU A N 1
ATOM 4380 C CA . LEU A 1 529 ? -37.794 -13.651 82.500 1.00 95.56 529 LEU A CA 1
ATOM 4381 C C . LEU A 1 529 ? -38.190 -12.520 83.464 1.00 95.56 529 LEU A C 1
ATOM 4383 O O . LEU A 1 529 ? -38.434 -12.765 84.645 1.00 95.56 529 LEU A O 1
ATOM 4387 N N . GLU A 1 530 ? -38.273 -11.275 82.996 1.00 96.31 530 GLU A N 1
ATOM 4388 C CA . GLU A 1 530 ? -38.747 -10.143 83.799 1.00 96.31 530 GLU A CA 1
ATOM 4389 C C . GLU A 1 530 ? -40.220 -10.303 84.199 1.00 96.31 530 GLU A C 1
ATOM 4391 O O . GLU A 1 530 ? -40.583 -10.018 85.346 1.00 96.31 530 GLU A O 1
ATOM 4396 N N . GLU A 1 531 ? -41.065 -10.802 83.295 1.00 95.56 531 GLU A N 1
ATOM 4397 C CA . GLU A 1 531 ? -42.460 -11.148 83.577 1.00 95.56 531 GLU A CA 1
ATOM 4398 C C . GLU A 1 531 ? -42.566 -12.279 84.607 1.00 95.56 531 GLU A C 1
ATOM 4400 O O . GLU A 1 531 ? -43.334 -12.164 85.572 1.00 95.56 531 GLU A O 1
ATOM 4405 N N . GLU A 1 532 ? -41.749 -13.327 84.473 1.00 95.69 532 GLU A N 1
ATOM 4406 C CA . GLU A 1 532 ? -41.640 -14.400 85.463 1.00 95.69 532 GLU A CA 1
ATOM 4407 C C . GLU A 1 532 ? -41.224 -13.848 86.831 1.00 95.69 532 GLU A C 1
ATOM 4409 O O . GLU A 1 532 ? -41.893 -14.113 87.833 1.00 95.69 532 GLU A O 1
ATOM 4414 N N . ILE A 1 533 ? -40.192 -13.002 86.892 1.00 94.31 533 ILE A N 1
ATOM 4415 C CA . ILE A 1 533 ? -39.749 -12.340 88.127 1.00 94.31 533 ILE A CA 1
ATOM 4416 C C . ILE A 1 533 ? -40.882 -11.498 88.721 1.00 94.31 533 ILE A C 1
ATOM 4418 O O . ILE A 1 533 ? -41.104 -11.533 89.933 1.00 94.31 533 ILE A O 1
ATOM 4422 N N . CYS A 1 534 ? -41.623 -10.746 87.906 1.00 95.62 534 CYS A N 1
ATOM 4423 C CA . CYS A 1 534 ? -42.776 -9.969 88.356 1.00 95.62 534 CYS A CA 1
ATOM 4424 C C . CYS A 1 534 ? -43.893 -10.863 88.915 1.00 95.62 534 CYS A C 1
ATOM 4426 O O . CYS A 1 534 ? -44.507 -10.522 89.933 1.00 95.62 534 CYS A O 1
ATOM 4428 N N . SER A 1 535 ? -44.150 -12.013 88.290 1.00 95.12 535 SER A N 1
ATOM 4429 C CA . SER A 1 535 ? -45.116 -13.004 88.773 1.00 95.12 535 SER A CA 1
ATOM 4430 C C . SER A 1 535 ? -44.687 -13.582 90.127 1.00 95.12 535 SER A C 1
ATOM 4432 O O . SER A 1 535 ? -45.470 -13.567 91.079 1.00 95.12 535 SER A O 1
ATOM 4434 N N . LEU A 1 536 ? -43.413 -13.962 90.264 1.00 94.31 536 LEU A N 1
ATOM 4435 C CA . LEU A 1 536 ? -42.836 -14.495 91.493 1.00 94.31 536 LEU A CA 1
ATOM 4436 C C . LEU A 1 536 ? -42.840 -13.445 92.605 1.00 94.31 536 LEU A C 1
ATOM 4438 O O . LEU A 1 536 ? -43.233 -13.745 93.728 1.00 94.31 536 LEU A O 1
ATOM 4442 N N . LYS A 1 537 ? -42.492 -12.188 92.307 1.00 95.75 537 LYS A N 1
ATOM 4443 C CA . LYS A 1 537 ? -42.600 -11.072 93.264 1.00 95.75 537 LYS A CA 1
ATOM 4444 C C . LYS A 1 537 ? -44.033 -10.890 93.759 1.00 95.75 537 LYS A C 1
ATOM 4446 O O . LYS A 1 537 ? -44.242 -10.630 94.941 1.00 95.75 537 LYS A O 1
ATOM 4451 N N . ARG A 1 538 ? -45.029 -11.038 92.881 1.00 94.25 538 ARG A N 1
ATOM 4452 C CA . ARG A 1 538 ? -46.450 -10.958 93.249 1.00 94.25 538 ARG A CA 1
ATOM 4453 C C . ARG A 1 538 ? -46.858 -12.107 94.169 1.00 94.25 538 ARG A C 1
ATOM 4455 O O . ARG A 1 538 ? -47.530 -11.852 95.163 1.00 94.25 538 ARG A O 1
ATOM 4462 N N . LEU A 1 539 ? -46.407 -13.328 93.874 1.00 95.38 539 LEU A N 1
ATOM 4463 C CA . LEU A 1 539 ? -46.605 -14.495 94.739 1.00 95.38 539 LEU A CA 1
ATOM 4464 C C . LEU A 1 539 ? -45.944 -14.293 96.106 1.00 95.38 539 LEU A C 1
ATOM 4466 O O . LEU A 1 539 ? -46.601 -14.471 97.123 1.00 95.38 539 LEU A O 1
ATOM 4470 N N . ILE A 1 540 ? -44.692 -13.826 96.145 1.00 93.50 540 ILE A N 1
ATOM 4471 C CA . ILE A 1 540 ? -43.990 -13.492 97.394 1.00 93.50 540 ILE A CA 1
ATOM 4472 C C . ILE A 1 540 ? -44.775 -12.448 98.195 1.00 93.50 540 ILE A C 1
ATOM 4474 O O . ILE A 1 540 ? -44.937 -12.601 99.402 1.00 93.50 540 ILE A O 1
ATOM 4478 N N . ASN A 1 541 ? -45.290 -11.402 97.546 1.00 94.44 541 ASN A N 1
ATOM 4479 C CA . ASN A 1 541 ? -46.093 -10.379 98.216 1.00 94.44 541 ASN A CA 1
ATOM 4480 C C . ASN A 1 541 ? -47.412 -10.938 98.773 1.00 94.44 541 ASN A C 1
ATOM 4482 O O . ASN A 1 541 ? -47.818 -10.544 99.868 1.00 94.44 541 ASN A O 1
ATOM 4486 N N . GLU A 1 542 ? -48.072 -11.851 98.056 1.00 93.25 542 GLU A N 1
ATOM 4487 C CA . GLU A 1 542 ? -49.280 -12.522 98.544 1.00 93.25 542 GLU A CA 1
ATOM 4488 C C . GLU A 1 542 ? -48.969 -13.432 99.735 1.00 93.25 542 GLU A C 1
ATOM 4490 O O . GLU A 1 542 ? -49.623 -13.317 100.7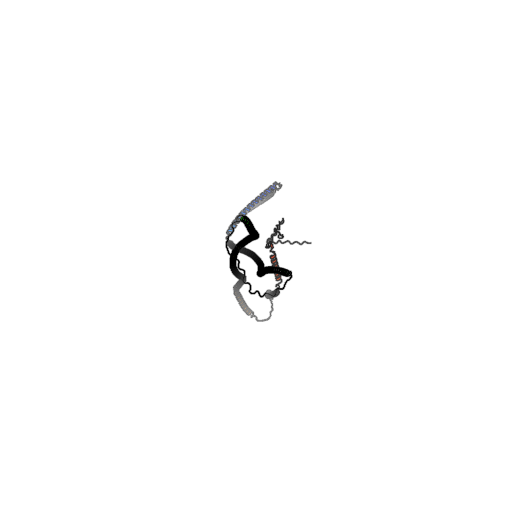69 1.00 93.25 542 GLU A O 1
ATOM 4495 N N . GLU A 1 543 ? -47.921 -14.252 99.660 1.00 92.38 543 GLU A N 1
ATOM 4496 C CA . GLU A 1 543 ? -47.466 -15.070 100.790 1.00 92.38 543 GLU A CA 1
ATOM 4497 C C . GLU A 1 543 ? -47.092 -14.197 101.994 1.00 92.38 543 GLU A C 1
ATOM 4499 O O . GLU A 1 543 ? -47.490 -14.465 103.128 1.00 92.38 543 GLU A O 1
ATOM 4504 N N . GLN A 1 544 ? -46.412 -13.071 101.765 1.00 92.69 544 GLN A N 1
ATOM 4505 C CA . GLN A 1 544 ? -46.099 -12.112 102.819 1.00 92.69 544 GLN A CA 1
ATOM 4506 C C . GLN A 1 544 ? -47.373 -11.509 103.435 1.00 92.69 544 GLN A C 1
ATOM 4508 O O . GLN A 1 544 ? -47.439 -11.315 104.655 1.00 92.69 544 GLN A O 1
ATOM 4513 N N . ARG A 1 545 ? -48.407 -11.237 102.627 1.00 93.38 545 ARG A N 1
ATOM 4514 C CA . ARG A 1 545 ? -49.729 -10.802 103.104 1.00 93.38 545 ARG A CA 1
ATOM 4515 C C . ARG A 1 545 ? -50.383 -11.881 103.966 1.00 93.38 545 ARG A C 1
ATOM 4517 O O . ARG A 1 545 ? -50.861 -11.551 105.052 1.00 93.38 545 ARG A O 1
ATOM 4524 N N . GLN A 1 546 ? -50.355 -13.143 103.538 1.00 89.88 546 GLN A N 1
ATOM 4525 C CA . GLN A 1 546 ? -50.889 -14.283 104.294 1.00 89.88 546 GLN A CA 1
ATOM 4526 C C . GLN A 1 546 ? -50.152 -14.491 105.622 1.00 89.88 546 GLN A C 1
ATOM 4528 O O . GLN A 1 546 ? -50.779 -14.673 106.671 1.00 89.88 546 GLN A O 1
ATOM 4533 N N . ILE A 1 547 ? -48.822 -14.369 105.620 1.00 89.19 547 ILE A N 1
ATOM 4534 C CA . ILE A 1 547 ? -47.997 -14.390 106.834 1.00 89.19 547 ILE A CA 1
ATOM 4535 C C . ILE A 1 547 ? -48.398 -13.245 107.765 1.00 89.19 547 ILE A C 1
ATOM 4537 O O . ILE A 1 547 ? -48.566 -13.458 108.964 1.00 89.19 547 ILE A O 1
ATOM 4541 N N . ASN A 1 548 ? -48.573 -12.029 107.244 1.00 89.25 548 ASN A N 1
ATOM 4542 C CA . ASN A 1 548 ? -48.978 -10.877 108.048 1.00 89.25 548 ASN A CA 1
ATOM 4543 C C . ASN A 1 548 ? -50.389 -11.044 108.633 1.00 89.25 548 ASN A C 1
ATOM 4545 O O . ASN A 1 548 ? -50.604 -10.698 109.795 1.00 89.25 548 ASN A O 1
ATOM 4549 N N . LEU A 1 549 ? -51.335 -11.599 107.871 1.00 89.38 549 LEU A N 1
ATOM 4550 C CA . LEU A 1 549 ? -52.676 -11.937 108.354 1.00 89.38 549 LEU A CA 1
ATOM 4551 C C . LEU A 1 549 ? -52.597 -12.966 109.492 1.00 89.38 549 LEU A C 1
ATOM 4553 O O . LEU A 1 549 ? -53.142 -12.745 110.571 1.00 89.38 549 LEU A O 1
ATOM 4557 N N . SER A 1 550 ? -51.825 -14.036 109.293 1.00 82.19 550 SER A N 1
ATOM 4558 C CA . SER A 1 550 ? -51.583 -15.076 110.299 1.00 82.19 550 SER A CA 1
ATOM 4559 C C . SER A 1 550 ? -50.916 -14.510 111.559 1.00 82.19 550 SER A C 1
ATOM 4561 O O . SER A 1 550 ? -51.327 -14.816 112.677 1.00 82.19 550 SER A O 1
ATOM 4563 N N . LYS A 1 551 ? -49.936 -13.607 111.405 1.00 82.38 551 LYS A N 1
ATOM 4564 C CA . LYS A 1 551 ? -49.303 -12.873 112.514 1.00 82.38 551 LYS A CA 1
ATOM 4565 C C . LYS A 1 551 ? -50.290 -11.970 113.259 1.00 82.38 551 LYS A C 1
ATOM 4567 O O . LYS A 1 551 ? -50.165 -11.850 114.471 1.00 82.38 551 LYS A O 1
ATOM 4572 N N . LYS A 1 552 ? -51.264 -11.355 112.578 1.00 80.69 552 LYS A N 1
ATOM 4573 C CA . LYS A 1 552 ? -52.340 -10.565 113.211 1.00 80.69 552 LYS A CA 1
ATOM 4574 C C . LYS A 1 552 ? -53.379 -11.421 113.935 1.00 80.69 552 LYS A C 1
ATOM 4576 O O . LYS A 1 552 ? -54.014 -10.909 114.846 1.00 80.69 552 LYS A O 1
ATOM 4581 N N . LEU A 1 553 ? -53.547 -12.687 113.552 1.00 73.38 553 LEU A N 1
ATOM 4582 C CA . LEU A 1 553 ? -54.398 -13.662 114.251 1.00 73.38 553 LEU A CA 1
ATOM 4583 C C . LEU A 1 553 ? -53.677 -14.323 115.446 1.00 73.38 553 LEU A C 1
ATOM 4585 O O . LEU A 1 553 ? -54.317 -14.822 116.369 1.00 73.38 553 LEU A O 1
ATOM 4589 N N . LEU A 1 554 ? -52.341 -14.268 115.480 1.00 67.44 554 LEU A N 1
ATOM 4590 C CA . LEU A 1 554 ? -51.493 -14.761 116.573 1.00 67.44 554 LEU A CA 1
ATOM 4591 C C . LEU A 1 554 ? -51.803 -14.183 117.978 1.00 67.44 554 LEU A C 1
ATOM 4593 O O . LEU A 1 554 ? -51.672 -14.933 118.945 1.00 67.44 554 LEU A O 1
ATOM 4597 N N . PRO A 1 555 ? -52.231 -12.916 118.163 1.00 69.69 555 PRO A N 1
ATOM 4598 C CA . PRO A 1 555 ? -52.579 -12.363 119.470 1.00 69.69 555 PRO A CA 1
ATOM 4599 C C . PRO A 1 555 ? -53.753 -13.067 120.151 1.00 69.69 555 PRO A C 1
ATOM 4601 O O . PRO A 1 555 ? -53.875 -12.933 121.358 1.00 69.69 555 PRO A O 1
ATOM 4604 N N . CYS A 1 556 ? -54.578 -13.839 119.432 1.00 63.00 556 CYS A N 1
ATOM 4605 C CA . CYS A 1 556 ? -55.624 -14.673 120.034 1.00 63.00 556 CYS A CA 1
ATOM 4606 C C . CYS A 1 556 ? -55.057 -15.937 120.706 1.00 63.00 556 CYS A C 1
ATOM 4608 O O . CYS A 1 556 ? -55.696 -16.499 121.588 1.00 63.00 556 CYS A O 1
ATOM 4610 N N . LYS A 1 557 ? -53.837 -16.366 120.347 1.00 65.44 557 LYS A N 1
ATOM 4611 C CA . LYS A 1 557 ? -53.165 -17.528 120.948 1.00 65.44 557 LYS A CA 1
ATOM 4612 C C . LYS A 1 557 ? -52.717 -17.262 122.388 1.00 65.44 557 LYS A C 1
ATOM 4614 O O . LYS A 1 557 ? -52.871 -18.135 123.223 1.00 65.44 557 LYS A O 1
ATOM 4619 N N . LYS A 1 558 ? -52.207 -16.064 122.686 1.00 68.94 558 LYS A N 1
ATOM 4620 C CA . LYS A 1 558 ? -51.753 -15.657 124.031 1.00 68.94 558 LYS A CA 1
ATOM 4621 C C . LYS A 1 558 ? -52.855 -15.728 125.107 1.00 68.94 558 LYS A C 1
ATOM 4623 O O . LYS A 1 558 ? -52.641 -16.436 126.079 1.00 68.94 558 LYS A O 1
ATOM 4628 N N . PRO A 1 559 ? -54.039 -15.105 124.942 1.00 72.06 559 PRO A N 1
ATOM 4629 C CA . PRO A 1 559 ? -55.122 -15.210 125.914 1.00 72.06 559 PRO A CA 1
ATOM 4630 C C . PRO A 1 559 ? -55.688 -16.631 126.006 1.00 72.06 559 PRO A C 1
ATOM 4632 O O . PRO A 1 559 ? -56.075 -17.026 127.094 1.00 72.06 559 PRO A O 1
ATOM 4635 N N . LEU A 1 560 ? -55.674 -17.422 124.923 1.00 67.25 560 LEU A N 1
ATOM 4636 C CA . LEU A 1 560 ? -56.026 -18.850 124.969 1.00 67.25 560 LEU A CA 1
ATOM 4637 C C . LEU A 1 560 ? -54.973 -19.693 125.715 1.00 67.25 560 LEU A C 1
ATOM 4639 O O . LEU A 1 560 ? -55.331 -20.611 126.444 1.00 67.25 560 LEU A O 1
ATOM 4643 N N . GLU A 1 561 ? -53.679 -19.390 125.572 1.00 72.44 561 GLU A N 1
ATOM 4644 C CA . GLU A 1 561 ? -52.596 -19.990 126.368 1.00 72.4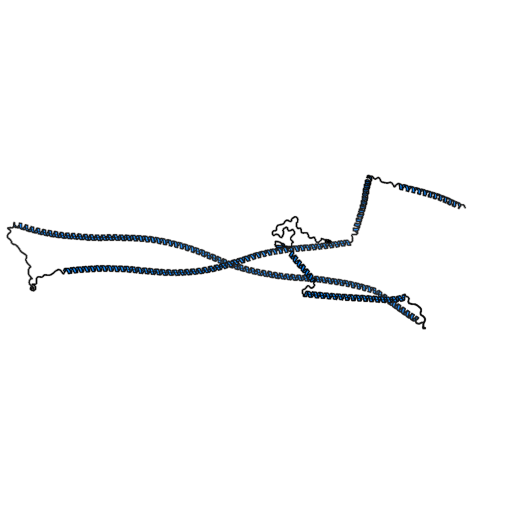4 561 GLU A CA 1
ATOM 4645 C C . GLU A 1 561 ? -52.707 -19.584 127.846 1.00 72.44 561 GLU A C 1
ATOM 4647 O O . GLU A 1 561 ? -52.539 -20.423 128.732 1.00 72.44 561 GLU A O 1
ATOM 4652 N N . ASP A 1 562 ? -53.048 -18.328 128.127 1.00 77.69 562 ASP A N 1
ATOM 4653 C CA . ASP A 1 562 ? -53.290 -17.815 129.476 1.00 77.69 562 ASP A CA 1
ATOM 4654 C C . ASP A 1 562 ? -54.560 -18.437 130.095 1.00 77.69 562 ASP A C 1
ATOM 4656 O O . ASP A 1 562 ? -54.557 -18.815 131.266 1.00 77.69 562 ASP A O 1
ATOM 4660 N N . GLU A 1 563 ? -55.622 -18.656 129.311 1.00 79.75 563 GLU A N 1
ATOM 4661 C CA . GLU A 1 563 ? -56.806 -19.426 129.716 1.00 79.75 563 GLU A CA 1
ATOM 4662 C C . GLU A 1 563 ? -56.464 -20.894 129.967 1.00 79.75 563 GLU A C 1
ATOM 4664 O O . GLU A 1 563 ? -56.860 -21.444 130.991 1.00 79.75 563 GLU A O 1
ATOM 4669 N N . CYS A 1 564 ? -55.686 -21.534 129.091 1.00 70.50 564 CYS A N 1
ATOM 4670 C CA . CYS A 1 564 ? -55.225 -22.904 129.296 1.00 70.50 564 CYS A CA 1
ATOM 4671 C C . CYS A 1 564 ? -54.362 -23.024 130.554 1.00 70.50 564 CYS A C 1
ATOM 4673 O O . CYS A 1 564 ? -54.559 -23.960 131.321 1.00 70.50 564 CYS A O 1
ATOM 4675 N N . THR A 1 565 ? -53.444 -22.090 130.815 1.00 78.56 565 THR A N 1
ATOM 4676 C CA . THR A 1 565 ? -52.619 -22.103 132.035 1.00 78.56 565 THR A CA 1
ATOM 4677 C C . THR A 1 565 ? -53.426 -21.761 133.287 1.00 78.56 565 THR A C 1
ATOM 4679 O O . THR A 1 565 ? -53.169 -22.344 134.341 1.00 78.56 565 THR A O 1
ATOM 4682 N N . SER A 1 566 ? -54.430 -20.885 133.186 1.00 78.25 566 SER A N 1
ATOM 4683 C CA . SER A 1 566 ? -55.416 -20.610 134.238 1.00 78.25 566 SER A CA 1
ATOM 4684 C C . SER A 1 566 ? -56.233 -21.859 134.565 1.00 78.25 566 SER A C 1
ATOM 4686 O O . SER A 1 566 ? -56.256 -22.293 135.716 1.00 78.25 566 SER A O 1
ATOM 4688 N N . LEU A 1 567 ? -56.802 -22.519 133.553 1.00 80.88 567 LEU A N 1
ATOM 4689 C CA . LEU A 1 567 ? -57.503 -23.794 133.690 1.00 80.88 567 LEU A CA 1
ATOM 4690 C C . LEU A 1 567 ? -56.574 -24.879 134.233 1.00 80.88 567 LEU A C 1
ATOM 4692 O O . LEU A 1 567 ? -56.986 -25.665 135.073 1.00 80.88 567 LEU A O 1
ATOM 4696 N N . GLN A 1 568 ? -55.304 -24.910 133.833 1.00 76.25 568 GLN A N 1
ATOM 4697 C CA . GLN A 1 568 ? -54.316 -25.870 134.326 1.00 76.25 568 GLN A CA 1
ATOM 4698 C C . GLN A 1 568 ? -53.915 -25.591 135.785 1.00 76.25 568 GLN A C 1
ATOM 4700 O O . GLN A 1 568 ? -53.725 -26.537 136.553 1.00 76.25 568 GLN A O 1
ATOM 4705 N N . LYS A 1 569 ? -53.870 -24.318 136.206 1.00 78.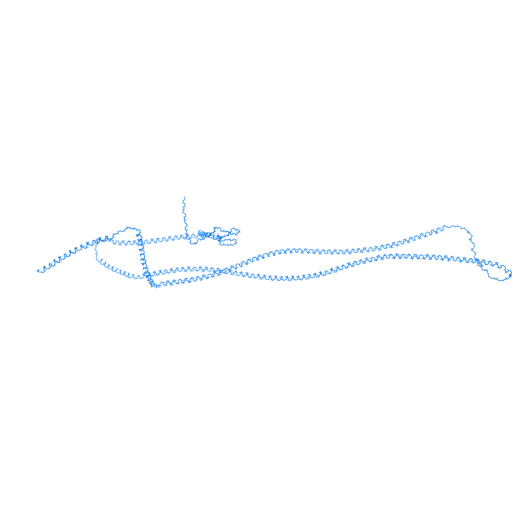31 569 LYS A N 1
ATOM 4706 C CA . LYS A 1 569 ? -53.761 -23.905 137.614 1.00 78.31 569 LYS A CA 1
ATOM 4707 C C . LYS A 1 569 ? -54.991 -24.321 138.409 1.00 78.31 569 LYS A C 1
ATOM 4709 O O . LYS A 1 569 ? -54.817 -24.985 139.426 1.00 78.31 569 LYS A O 1
ATOM 4714 N N . GLN A 1 570 ? -56.198 -24.040 137.921 1.00 76.88 570 GLN A N 1
ATOM 4715 C CA . GLN A 1 570 ? -57.449 -24.477 138.546 1.00 76.88 570 GLN A CA 1
ATOM 4716 C C . GLN A 1 570 ? -57.501 -26.000 138.662 1.00 76.88 570 GLN A C 1
ATOM 4718 O O . GLN A 1 570 ? -57.821 -26.527 139.715 1.00 76.88 570 GLN A O 1
ATOM 4723 N N . LEU A 1 571 ? -57.090 -26.739 137.632 1.00 71.69 571 LEU A N 1
ATOM 4724 C CA . LEU A 1 571 ? -57.020 -28.200 137.656 1.00 71.69 571 LEU A CA 1
ATOM 4725 C C . LEU A 1 571 ? -55.961 -28.690 138.655 1.00 71.69 571 LEU A C 1
ATOM 4727 O O . LEU A 1 571 ? -56.155 -29.715 139.298 1.00 71.69 571 LEU A O 1
ATOM 4731 N N . SER A 1 572 ? -54.859 -27.957 138.841 1.00 72.75 572 SER A N 1
ATOM 4732 C CA . SER A 1 572 ? -53.872 -28.246 139.889 1.00 72.75 572 SER A CA 1
ATOM 4733 C C . SER A 1 572 ? -54.392 -27.937 141.300 1.00 72.75 572 SER A C 1
ATOM 4735 O O . SER A 1 572 ? -54.077 -28.668 142.236 1.00 72.75 572 SER A O 1
ATOM 4737 N N . GLU A 1 573 ? -55.215 -26.899 141.459 1.00 77.44 573 GLU A N 1
ATOM 4738 C CA . GLU A 1 573 ? -55.888 -26.545 142.711 1.00 77.44 573 GLU A CA 1
ATOM 4739 C C . GLU A 1 573 ? -56.980 -27.556 143.043 1.00 77.44 573 GLU A C 1
ATOM 4741 O O . GLU A 1 573 ? -56.977 -28.084 144.149 1.00 77.44 573 GLU A O 1
ATOM 4746 N N . TYR A 1 574 ? -57.816 -27.934 142.074 1.00 72.69 574 TYR A N 1
ATOM 4747 C CA . TYR A 1 574 ? -58.765 -29.034 142.198 1.00 72.69 574 TYR A CA 1
ATOM 4748 C C . TYR A 1 574 ? -58.053 -30.350 142.468 1.00 72.69 574 TYR A C 1
ATOM 4750 O O . TYR A 1 574 ? -58.507 -31.088 143.323 1.00 72.69 574 TYR A O 1
ATOM 4758 N N . LYS A 1 575 ? -56.907 -30.644 141.839 1.00 71.88 575 LYS A N 1
ATOM 4759 C CA . LYS A 1 575 ? -56.092 -31.822 142.183 1.00 71.88 575 LYS A CA 1
ATOM 4760 C C . LYS A 1 575 ? -55.540 -31.749 143.600 1.00 71.88 575 LYS A C 1
ATOM 4762 O O . LYS A 1 575 ? -55.532 -32.771 144.262 1.00 71.88 575 LYS A O 1
ATOM 4767 N N . LYS A 1 576 ? -55.096 -30.588 144.094 1.00 71.38 576 LYS A N 1
ATOM 4768 C CA . LYS A 1 576 ? -54.655 -30.415 145.493 1.00 71.38 576 LYS A CA 1
ATOM 4769 C C . LYS A 1 576 ? -55.818 -30.540 146.478 1.00 71.38 576 LYS A C 1
ATOM 4771 O O . LYS A 1 576 ? -55.640 -31.147 147.528 1.00 71.38 576 LYS A O 1
ATOM 4776 N N . GLN A 1 577 ? -56.992 -30.014 146.132 1.00 69.94 577 GLN A N 1
ATOM 4777 C CA . GLN A 1 577 ? -58.230 -30.191 146.887 1.00 69.94 577 GLN A CA 1
ATOM 4778 C C . GLN A 1 577 ? -58.644 -31.661 146.888 1.00 69.94 577 GLN A C 1
ATOM 4780 O O . GLN A 1 577 ? -58.905 -32.198 147.956 1.00 69.94 577 GLN A O 1
ATOM 4785 N N . ASN A 1 578 ? -58.592 -32.340 145.742 1.00 63.41 578 ASN A N 1
ATOM 4786 C CA . ASN A 1 578 ? -58.859 -33.768 145.632 1.00 63.41 578 ASN A CA 1
ATOM 4787 C C . ASN A 1 578 ? -57.819 -34.579 146.402 1.00 63.41 578 ASN A C 1
ATOM 4789 O O . ASN A 1 578 ? -58.210 -35.489 147.094 1.00 63.41 578 ASN A O 1
ATOM 4793 N N . LEU A 1 579 ? -56.537 -34.198 146.407 1.00 67.06 579 LEU A N 1
ATOM 4794 C CA . LEU A 1 579 ? -55.498 -34.840 147.221 1.00 67.06 579 LEU A CA 1
ATOM 4795 C C . LEU A 1 579 ? -55.704 -34.583 148.725 1.00 67.06 579 LEU A C 1
ATOM 4797 O O . LEU A 1 579 ? -55.329 -35.404 149.555 1.00 67.06 579 LEU A O 1
ATOM 4801 N N . SER A 1 580 ? -56.270 -33.431 149.103 1.00 57.12 580 SER A N 1
ATOM 4802 C CA . SER A 1 580 ? -56.640 -33.121 150.492 1.00 57.12 580 SER A CA 1
ATOM 4803 C C . SER A 1 580 ? -57.904 -33.865 150.930 1.00 57.12 580 SER A C 1
ATOM 4805 O O . SER A 1 580 ? -57.978 -34.314 152.069 1.00 57.12 580 SER A O 1
ATOM 4807 N N . LEU A 1 581 ? -58.855 -34.058 150.008 1.00 61.34 581 LEU A N 1
ATOM 4808 C CA . LEU A 1 581 ? -60.067 -34.848 150.191 1.00 61.34 581 LEU A CA 1
ATOM 4809 C C . LEU A 1 581 ? -59.741 -36.341 150.193 1.00 61.34 581 LEU A C 1
ATOM 4811 O O . LEU A 1 581 ? -60.223 -37.027 151.075 1.00 61.34 581 LEU A O 1
ATOM 4815 N N . GLU A 1 582 ? -58.864 -36.822 149.311 1.00 54.78 582 GLU A N 1
ATOM 4816 C CA . GLU A 1 582 ? -58.276 -38.166 149.297 1.00 54.78 582 GLU A CA 1
ATOM 4817 C C . GLU A 1 582 ? -57.517 -38.404 150.598 1.00 54.78 582 GLU A C 1
ATOM 4819 O O . GLU A 1 582 ? -57.818 -39.367 151.276 1.00 54.78 582 GLU A O 1
ATOM 4824 N N . LYS A 1 583 ? -56.663 -37.483 151.068 1.00 56.88 583 LYS A N 1
ATOM 4825 C CA . LYS A 1 583 ? -56.039 -37.603 152.403 1.00 56.88 583 LYS A CA 1
ATOM 4826 C C . LYS A 1 583 ? -57.045 -37.579 153.561 1.00 56.88 583 LYS A C 1
ATOM 4828 O O . LYS A 1 583 ? -56.782 -38.199 154.590 1.00 56.88 583 LYS A O 1
ATOM 4833 N N . SER A 1 584 ? -58.173 -36.878 153.414 1.00 52.09 584 SER A N 1
ATOM 4834 C CA . SER A 1 584 ? -59.269 -36.858 154.395 1.00 52.09 584 SER A CA 1
ATOM 4835 C C . SER A 1 584 ? -60.177 -38.098 154.311 1.00 52.09 584 SER A C 1
ATOM 4837 O O . SER A 1 584 ? -60.807 -38.434 155.310 1.00 52.09 584 SER A O 1
ATOM 4839 N N . LEU A 1 585 ? -60.241 -38.769 153.155 1.00 51.97 585 LEU A N 1
ATOM 4840 C CA . LEU A 1 585 ? -60.971 -40.015 152.884 1.00 51.97 585 LEU A CA 1
ATOM 4841 C C . LEU A 1 585 ? -60.118 -41.256 153.189 1.00 51.97 585 LEU A C 1
ATOM 4843 O O . LEU A 1 585 ? -60.655 -42.282 153.591 1.00 51.97 585 LEU A O 1
ATOM 4847 N N . GLU A 1 586 ? -58.798 -41.165 153.041 1.00 44.78 586 GLU A N 1
ATOM 4848 C CA . GLU A 1 586 ? -57.861 -42.281 153.198 1.00 44.78 586 GLU A CA 1
ATOM 4849 C C . GLU A 1 586 ? -57.415 -42.504 154.644 1.00 44.78 586 GLU A C 1
ATOM 4851 O O . GLU A 1 586 ? -56.838 -43.548 154.925 1.00 44.78 586 GLU A O 1
ATOM 4856 N N . ASN A 1 587 ? -57.715 -41.603 155.590 1.00 41.22 587 ASN A N 1
ATOM 4857 C CA . ASN A 1 587 ? -57.316 -41.787 156.994 1.00 41.22 587 ASN A CA 1
ATOM 4858 C C . ASN A 1 587 ? -58.435 -41.572 158.030 1.00 41.22 587 ASN A C 1
ATOM 4860 O O . ASN A 1 587 ? -58.183 -41.113 159.143 1.00 41.22 587 ASN A O 1
ATOM 4864 N N . GLN A 1 588 ? -59.653 -42.018 157.713 1.00 42.38 588 GLN A N 1
ATOM 4865 C CA . GLN A 1 588 ? -60.513 -42.687 158.695 1.00 42.38 588 GLN A CA 1
ATOM 4866 C C . GLN A 1 588 ? -61.159 -43.910 158.041 1.00 42.38 588 GLN A C 1
ATOM 4868 O O . GLN A 1 588 ? -62.212 -43.807 157.425 1.00 42.38 588 GLN A O 1
ATOM 4873 N N . VAL A 1 589 ? -60.498 -45.063 158.165 1.00 35.72 589 VAL A N 1
ATOM 4874 C CA . VAL A 1 589 ? -61.065 -46.342 158.639 1.00 35.72 589 VAL A CA 1
ATOM 4875 C C . VAL A 1 589 ? -60.010 -47.422 158.397 1.00 35.72 589 VAL A C 1
ATOM 4877 O O . VAL A 1 589 ? -59.816 -47.931 157.294 1.00 35.72 589 VAL A O 1
ATOM 4880 N N . THR A 1 590 ? -59.309 -47.778 159.468 1.00 40.00 590 THR A N 1
ATOM 4881 C CA . THR A 1 590 ? -58.438 -48.948 159.512 1.00 40.00 590 THR A CA 1
ATOM 4882 C C . THR A 1 590 ? -59.288 -50.207 159.729 1.00 40.00 590 THR A C 1
ATOM 4884 O O . THR A 1 590 ? -60.075 -50.277 160.667 1.00 40.00 590 THR A O 1
ATOM 4887 N N . GLU A 1 591 ? -59.033 -51.225 158.898 1.00 38.19 591 GLU A N 1
ATOM 4888 C CA . GLU A 1 591 ? -59.106 -52.666 159.211 1.00 38.19 591 GLU A CA 1
ATOM 4889 C C . GLU A 1 591 ? -60.474 -53.395 159.357 1.00 38.19 591 GLU A C 1
ATOM 4891 O O . GLU A 1 591 ? -61.047 -53.471 160.436 1.00 38.19 591 GLU A O 1
ATOM 4896 N N . ARG A 1 592 ? -60.899 -54.149 158.316 1.00 34.34 592 ARG A N 1
ATOM 4897 C CA . ARG A 1 592 ? -60.701 -55.628 158.184 1.00 34.34 592 ARG A CA 1
ATOM 4898 C C . ARG A 1 592 ? -61.638 -56.317 157.163 1.00 34.34 592 ARG A C 1
ATOM 4900 O O . ARG A 1 592 ? -62.821 -56.519 157.396 1.00 34.34 592 ARG A O 1
ATOM 4907 N N . LYS A 1 593 ? -60.996 -56.764 156.074 1.00 43.03 593 LYS A N 1
ATOM 4908 C CA . LYS A 1 593 ? -61.147 -58.004 155.271 1.00 43.03 593 LYS A CA 1
ATOM 4909 C C . LYS A 1 593 ? -62.545 -58.517 154.837 1.00 43.03 593 LYS A C 1
ATOM 4911 O O . LYS A 1 593 ? -63.279 -59.128 155.602 1.00 43.03 593 LYS A O 1
ATOM 4916 N N . LEU A 1 594 ? -62.712 -58.440 153.504 1.00 42.94 594 LEU A N 1
ATOM 4917 C CA . LEU A 1 594 ? -63.512 -59.244 152.555 1.00 42.94 594 LEU A CA 1
ATOM 4918 C C . LEU A 1 594 ? -65.046 -59.187 152.671 1.00 42.94 594 LEU A C 1
ATOM 4920 O O . LEU A 1 594 ? -65.671 -59.970 153.385 1.00 42.94 594 LEU A O 1
ATOM 4924 N N . ARG A 1 595 ? -65.672 -58.325 151.848 1.00 40.56 595 ARG A N 1
ATOM 4925 C CA . ARG A 1 595 ? -67.132 -58.290 151.663 1.00 40.56 595 ARG A CA 1
ATOM 4926 C C . ARG A 1 595 ? -67.561 -57.875 150.240 1.00 40.56 595 ARG A C 1
ATOM 4928 O O . ARG A 1 595 ? -67.367 -56.740 149.832 1.00 40.56 595 ARG A O 1
ATOM 4935 N N . LYS A 1 596 ? -68.135 -58.875 149.551 1.00 37.62 596 LYS A N 1
ATOM 4936 C CA . LYS A 1 596 ? -69.052 -58.939 148.385 1.00 37.62 596 LYS A CA 1
ATOM 4937 C C . LYS A 1 596 ? -69.198 -57.733 147.435 1.00 37.62 596 LYS A C 1
ATOM 4939 O O . LYS A 1 596 ? -69.739 -56.697 147.799 1.00 37.62 596 LYS A O 1
ATOM 4944 N N . LEU A 1 597 ? -68.865 -58.004 146.166 1.00 45.97 597 LEU A N 1
ATOM 4945 C CA . LEU A 1 597 ? -69.185 -57.224 144.966 1.00 45.97 597 LEU A CA 1
ATOM 4946 C C . LEU A 1 597 ? -70.680 -57.262 144.611 1.00 45.97 597 LEU A C 1
ATOM 4948 O O . LEU A 1 597 ? -71.308 -58.321 144.650 1.00 45.97 597 LEU A O 1
ATOM 4952 N N . SER A 1 598 ? -71.188 -56.102 144.182 1.00 32.03 598 SER A N 1
ATOM 4953 C CA . SER A 1 598 ? -72.415 -55.923 143.397 1.00 32.03 598 SER A CA 1
ATOM 4954 C C . SER A 1 598 ? -72.396 -54.574 142.654 1.00 32.03 598 SER A C 1
ATOM 4956 O O . SER A 1 598 ? -72.483 -53.534 143.301 1.00 32.03 598 SER A O 1
ATOM 4958 N N . GLY A 1 599 ? -72.390 -54.640 141.311 1.00 36.69 599 GLY A N 1
ATOM 4959 C CA . GLY A 1 599 ? -72.957 -53.669 140.347 1.00 36.69 599 GLY A CA 1
ATOM 4960 C C . GLY A 1 599 ? -72.134 -52.406 140.033 1.00 36.69 599 GLY A C 1
ATOM 4961 O O . GLY A 1 599 ? -71.756 -51.693 140.951 1.00 36.69 599 GLY A O 1
ATOM 4962 N N . LYS A 1 600 ? -71.864 -52.020 138.771 1.00 35.81 600 LYS A N 1
ATOM 4963 C CA . LYS A 1 600 ? -72.506 -52.326 137.469 1.00 35.81 600 LYS A CA 1
ATOM 4964 C C . LYS A 1 600 ? -71.469 -52.536 136.349 1.00 35.81 600 LYS A C 1
ATOM 4966 O O . LYS A 1 600 ? -70.412 -51.912 136.376 1.00 35.81 600 LYS A O 1
ATOM 4971 N N . ASP A 1 601 ? -71.829 -53.339 135.346 1.00 45.19 601 ASP A N 1
ATOM 4972 C CA . ASP A 1 601 ? -71.181 -53.345 134.028 1.00 45.19 601 ASP A CA 1
ATOM 4973 C C . ASP A 1 601 ? -71.177 -51.927 133.421 1.00 45.19 601 ASP A C 1
ATOM 4975 O O . ASP A 1 601 ? -72.153 -51.187 133.617 1.00 45.19 601 ASP A O 1
ATOM 4979 N N . PRO A 1 602 ? -70.111 -51.519 132.701 1.00 53.25 602 PRO A N 1
ATOM 4980 C CA . PRO A 1 602 ? -70.056 -50.215 132.052 1.00 53.25 602 PRO A CA 1
ATOM 4981 C C . PRO A 1 602 ? -71.254 -50.072 131.114 1.00 53.25 602 PRO A C 1
ATOM 4983 O O . PRO A 1 602 ? -71.547 -50.956 130.307 1.00 53.25 602 PRO A O 1
ATOM 4986 N N . SER A 1 603 ? -71.965 -48.955 131.235 1.00 55.81 603 SER A N 1
ATOM 4987 C CA . SER A 1 603 ? -73.105 -48.657 130.372 1.00 55.81 603 SER A CA 1
ATOM 4988 C C . SER A 1 603 ? -72.638 -48.688 128.904 1.00 55.81 603 SER A C 1
ATOM 4990 O O . SER A 1 603 ? -71.535 -48.199 128.629 1.00 55.81 603 SER A O 1
ATOM 4992 N N . PRO A 1 604 ? -73.438 -49.197 127.943 1.00 58.91 604 PRO A N 1
ATOM 4993 C CA . PRO A 1 604 ? -73.102 -49.201 126.515 1.00 58.91 604 PRO A CA 1
ATOM 4994 C C . PRO A 1 604 ? -72.413 -47.923 125.987 1.00 58.91 604 PRO A C 1
ATOM 4996 O O . PRO A 1 604 ? -71.463 -48.068 125.225 1.00 58.91 604 PRO A O 1
ATOM 4999 N N . PRO A 1 605 ? -72.755 -46.689 126.419 1.00 62.47 605 PRO A N 1
ATOM 5000 C CA . PRO A 1 605 ? -72.079 -45.465 125.985 1.00 62.47 605 PRO A CA 1
ATOM 5001 C C . PRO A 1 605 ? -70.602 -45.369 126.396 1.00 62.47 605 PRO A C 1
ATOM 5003 O O . PRO A 1 605 ? -69.811 -44.778 125.669 1.00 62.47 605 PRO A O 1
ATOM 5006 N N . GLU A 1 606 ? -70.201 -45.927 127.543 1.00 58.78 606 GLU A N 1
ATOM 5007 C CA . GLU A 1 606 ? -68.813 -45.865 128.030 1.00 58.78 606 GLU A CA 1
ATOM 5008 C C . GLU A 1 606 ? -67.911 -46.891 127.335 1.00 58.78 606 GLU A C 1
ATOM 5010 O O . GLU A 1 606 ? -66.735 -46.618 127.079 1.00 58.78 606 GLU A O 1
ATOM 5015 N N . LEU A 1 607 ? -68.471 -48.048 126.973 1.00 59.94 607 LEU A N 1
ATOM 5016 C CA . LEU A 1 607 ? -67.791 -49.044 126.148 1.00 59.94 607 LEU A CA 1
ATOM 5017 C C . LEU A 1 607 ? -67.717 -48.580 124.685 1.00 59.94 607 LEU A C 1
ATOM 5019 O O . LEU A 1 607 ? -66.657 -48.688 124.073 1.00 59.94 607 LEU A O 1
ATOM 5023 N N . ILE A 1 608 ? -68.797 -47.981 124.161 1.00 63.91 608 ILE A N 1
ATOM 5024 C CA . ILE A 1 608 ? -68.836 -47.352 122.832 1.00 63.91 608 ILE A CA 1
ATOM 5025 C C . ILE A 1 608 ? -67.794 -46.239 122.741 1.00 63.91 608 ILE A C 1
ATOM 5027 O O . ILE A 1 608 ? -67.016 -46.262 121.803 1.00 63.91 608 ILE A O 1
ATOM 5031 N N . LYS A 1 609 ? -67.655 -45.357 123.740 1.00 69.12 609 LYS A N 1
ATOM 5032 C CA . LYS A 1 609 ? -66.615 -44.308 123.736 1.00 69.12 609 LYS A CA 1
ATOM 5033 C C . LYS A 1 609 ? -65.188 -44.854 123.639 1.00 69.12 609 LYS A C 1
ATOM 5035 O O . LYS A 1 609 ? -64.334 -44.272 122.973 1.00 69.12 609 LYS A O 1
ATOM 5040 N N . LYS A 1 610 ? -64.907 -45.973 124.312 1.00 68.12 610 LYS A N 1
ATOM 5041 C CA . LYS A 1 610 ? -63.599 -46.644 124.232 1.00 68.12 610 LYS A CA 1
ATOM 5042 C C . LYS A 1 610 ? -63.406 -47.364 122.896 1.00 68.12 610 LYS A C 1
ATOM 5044 O O . LYS A 1 610 ? -62.307 -47.327 122.351 1.00 68.12 610 LYS A O 1
ATOM 5049 N N . ILE A 1 611 ? -64.460 -47.966 122.344 1.00 66.12 611 ILE A N 1
ATOM 5050 C CA . ILE A 1 611 ? -64.458 -48.571 121.004 1.00 66.12 611 ILE A CA 1
ATOM 5051 C C . ILE A 1 611 ? -64.304 -47.491 119.920 1.00 66.12 611 ILE A C 1
ATOM 5053 O O . ILE A 1 611 ? -63.561 -47.699 118.969 1.00 66.12 611 ILE A O 1
ATOM 5057 N N . GLU A 1 612 ? -64.919 -46.321 120.084 1.00 70.44 612 GLU A N 1
ATOM 5058 C CA . GLU A 1 612 ? -64.778 -45.145 119.218 1.00 70.44 612 GLU A CA 1
ATOM 5059 C C . GLU A 1 612 ? -63.341 -44.630 119.221 1.00 70.44 612 GLU A C 1
ATOM 5061 O O . GLU A 1 612 ? -62.782 -44.437 118.148 1.00 70.44 612 GLU A O 1
ATOM 5066 N N . GLN A 1 613 ? -62.695 -44.511 120.386 1.00 73.62 613 GLN A N 1
ATOM 5067 C CA . GLN A 1 613 ? -61.277 -44.132 120.456 1.00 73.62 613 GLN A CA 1
ATOM 5068 C C . GLN A 1 613 ? -60.366 -45.152 119.760 1.00 73.62 613 GLN A C 1
ATOM 5070 O O . GLN A 1 613 ? -59.457 -44.779 119.020 1.00 73.62 613 GLN A O 1
ATOM 5075 N N . VAL A 1 614 ? -60.612 -46.450 119.951 1.00 73.38 614 VAL A N 1
ATOM 5076 C CA . VAL A 1 614 ? -59.831 -47.511 119.292 1.00 73.38 614 VAL A CA 1
ATOM 5077 C C . VAL A 1 614 ? -60.086 -47.549 117.778 1.00 73.38 614 VAL A C 1
ATOM 5079 O O . VAL A 1 614 ? -59.144 -47.744 117.005 1.00 73.38 614 VAL A O 1
ATOM 5082 N N . ASN A 1 615 ? -61.323 -47.302 117.338 1.00 74.00 615 ASN A N 1
ATOM 5083 C CA . ASN A 1 615 ? -61.689 -47.178 115.926 1.00 74.00 615 ASN A CA 1
ATOM 5084 C C . ASN A 1 615 ? -61.100 -45.915 115.288 1.00 74.00 615 ASN A C 1
ATOM 5086 O O . ASN A 1 615 ? -60.672 -45.958 114.136 1.00 74.00 615 ASN A O 1
ATOM 5090 N N . GLU A 1 616 ? -61.007 -44.813 116.032 1.00 76.38 616 GLU A N 1
ATOM 5091 C CA . GLU A 1 616 ? -60.378 -43.573 115.584 1.00 76.38 616 GLU A CA 1
ATOM 5092 C C . GLU A 1 616 ? -58.873 -43.772 115.358 1.00 76.38 616 GLU A C 1
ATOM 5094 O O . GLU A 1 616 ? -58.343 -43.385 114.313 1.00 76.38 616 GLU A O 1
ATOM 5099 N N . PHE A 1 617 ? -58.184 -44.468 116.271 1.00 75.69 617 PHE A N 1
ATOM 5100 C CA . PHE A 1 617 ? -56.788 -44.860 116.058 1.00 75.69 617 PHE A CA 1
ATOM 5101 C C . PHE A 1 617 ? -56.630 -45.806 114.859 1.00 75.69 617 PHE A C 1
ATOM 5103 O O . PHE A 1 617 ? -55.725 -45.609 114.047 1.00 75.69 617 PHE A O 1
ATOM 5110 N N . HIS A 1 618 ? -57.533 -46.776 114.680 1.00 71.06 618 HIS A N 1
ATOM 5111 C CA . HIS A 1 618 ? -57.533 -47.649 113.499 1.00 71.06 618 HIS A CA 1
ATOM 5112 C C . HIS A 1 618 ? -57.762 -46.883 112.187 1.00 71.06 618 HIS A C 1
ATOM 5114 O O . HIS A 1 618 ? -57.120 -47.197 111.182 1.00 71.06 618 HIS A O 1
ATOM 5120 N N . SER A 1 619 ? -58.633 -45.869 112.180 1.00 75.50 619 SER A N 1
ATOM 5121 C CA . SER A 1 619 ? -58.873 -45.024 111.005 1.00 75.50 619 SER A CA 1
ATOM 5122 C C . SER A 1 619 ? -57.633 -44.203 110.656 1.00 75.50 619 SER A C 1
ATOM 5124 O O . SER A 1 619 ? -57.200 -44.214 109.506 1.00 75.50 619 SER A O 1
ATOM 5126 N N . ARG A 1 620 ? -56.984 -43.587 111.655 1.00 77.94 620 ARG A N 1
ATOM 5127 C CA . ARG A 1 620 ? -55.736 -42.829 111.454 1.00 77.94 620 ARG A CA 1
ATOM 5128 C C . ARG A 1 620 ? -54.607 -43.704 110.907 1.00 77.94 620 ARG A C 1
ATOM 5130 O O . ARG A 1 620 ? -53.865 -43.263 110.030 1.00 77.94 620 ARG A O 1
ATOM 5137 N N . ILE A 1 621 ? -54.489 -44.945 111.386 1.00 72.75 621 ILE A N 1
ATOM 5138 C CA . ILE A 1 621 ? -53.506 -45.905 110.868 1.00 72.75 621 ILE A CA 1
ATOM 5139 C C . ILE A 1 621 ? -53.826 -46.254 109.410 1.00 72.75 621 ILE A C 1
ATOM 5141 O O . ILE A 1 621 ? -52.943 -46.128 108.564 1.00 72.75 621 ILE A O 1
ATOM 5145 N N . LYS A 1 622 ? -55.084 -46.594 109.083 1.00 73.31 622 LYS A N 1
ATOM 5146 C CA . LYS A 1 622 ? -55.515 -46.867 107.697 1.00 73.31 622 LYS A CA 1
ATOM 5147 C C . LYS A 1 622 ? -55.249 -45.693 106.751 1.00 73.31 622 LYS A C 1
ATOM 5149 O O . LYS A 1 622 ? -54.798 -45.917 105.627 1.00 73.31 622 LYS A O 1
ATOM 5154 N N . ASP A 1 623 ? -55.499 -44.463 107.189 1.00 76.50 623 ASP A N 1
ATOM 5155 C CA . ASP A 1 623 ? -55.264 -43.263 106.380 1.00 76.50 623 ASP A CA 1
ATOM 5156 C C . ASP A 1 623 ? -53.770 -43.015 106.143 1.00 76.50 623 ASP A C 1
ATOM 5158 O O . ASP A 1 623 ? -53.369 -42.646 105.037 1.00 76.50 623 ASP A O 1
ATOM 5162 N N . CYS A 1 624 ? -52.925 -43.285 107.142 1.00 75.88 624 CYS A N 1
ATOM 5163 C CA . CYS A 1 624 ? -51.473 -43.226 106.993 1.00 75.88 624 CYS A CA 1
ATOM 5164 C C . CYS A 1 624 ? -50.962 -44.286 105.997 1.00 75.88 624 CYS A C 1
ATOM 5166 O O . CYS A 1 624 ? -50.186 -43.968 105.096 1.00 75.88 624 CYS A O 1
ATOM 5168 N N . THR A 1 625 ? -51.461 -45.526 106.076 1.00 73.31 625 THR A N 1
ATOM 5169 C CA . THR A 1 625 ? -51.076 -46.599 105.144 1.00 73.31 625 THR A CA 1
ATOM 5170 C C . THR A 1 625 ? -51.523 -46.305 103.709 1.00 73.31 625 THR A C 1
ATOM 5172 O O . THR A 1 625 ? -50.762 -46.550 102.776 1.00 73.31 625 THR A O 1
ATOM 5175 N N . LYS A 1 626 ? -52.713 -45.718 103.509 1.00 77.00 626 LYS A N 1
ATOM 5176 C CA . LYS A 1 626 ? -53.178 -45.276 102.180 1.00 77.00 626 LYS A CA 1
ATOM 5177 C C . LYS A 1 626 ? -52.276 -44.198 101.577 1.00 77.00 626 LYS A C 1
ATOM 5179 O O . LYS A 1 626 ? -51.929 -44.296 100.404 1.00 77.00 626 LYS A O 1
ATOM 5184 N N . LYS A 1 627 ? -51.863 -43.202 102.370 1.00 81.19 627 LYS A N 1
ATOM 5185 C CA . LYS A 1 627 ? -50.920 -42.159 101.923 1.00 81.19 627 LYS A CA 1
ATOM 5186 C C . LYS A 1 627 ? -49.562 -42.751 101.545 1.00 81.19 627 LYS A C 1
ATOM 5188 O O . LYS A 1 627 ? -49.012 -42.392 100.512 1.00 81.19 627 LYS A O 1
ATOM 5193 N N . MET A 1 628 ? -49.060 -43.700 102.335 1.00 75.44 628 MET A N 1
ATOM 5194 C CA . MET A 1 628 ? -47.803 -44.392 102.040 1.00 75.44 628 MET A CA 1
ATOM 5195 C C . MET A 1 628 ? -47.886 -45.202 100.736 1.00 75.44 628 MET A C 1
ATOM 5197 O O . MET A 1 628 ? -46.999 -45.091 99.895 1.00 75.44 628 MET A O 1
ATOM 5201 N N . MET A 1 629 ? -48.977 -45.944 100.516 1.00 69.31 629 MET A N 1
ATOM 5202 C CA . MET A 1 629 ? -49.192 -46.690 99.268 1.00 69.31 629 MET A CA 1
ATOM 5203 C C . MET A 1 629 ? -49.294 -45.765 98.044 1.00 69.31 629 MET A C 1
ATOM 5205 O O . MET A 1 629 ? -48.768 -46.107 96.987 1.00 69.31 629 MET A O 1
ATOM 5209 N N . ALA A 1 630 ? -49.897 -44.577 98.174 1.00 78.75 630 ALA A N 1
ATOM 5210 C CA . ALA A 1 630 ? -49.965 -43.594 97.089 1.00 78.75 630 ALA A CA 1
ATOM 5211 C C . ALA A 1 630 ? -48.572 -43.082 96.673 1.00 78.75 630 ALA A C 1
ATOM 5213 O O . ALA A 1 630 ? -48.259 -43.064 95.486 1.00 78.75 630 ALA A O 1
ATOM 5214 N N . VAL A 1 631 ? -47.706 -42.758 97.640 1.00 76.75 631 VAL A N 1
ATOM 5215 C CA . VAL A 1 631 ? -46.335 -42.284 97.366 1.00 76.75 631 VAL A CA 1
ATOM 5216 C C . VAL A 1 631 ? -45.469 -43.385 96.746 1.00 76.75 631 VAL A C 1
ATOM 5218 O O . VAL A 1 631 ? -44.715 -43.125 95.811 1.00 76.75 631 VAL A O 1
ATOM 5221 N N . VAL A 1 632 ? -45.603 -44.632 97.213 1.00 74.81 632 VAL A N 1
ATOM 5222 C CA . VAL A 1 632 ? -44.892 -45.784 96.625 1.00 74.81 632 VAL A CA 1
ATOM 5223 C C . VAL A 1 632 ? -45.331 -46.023 95.174 1.00 74.81 632 VAL A C 1
ATOM 5225 O O . VAL A 1 632 ? -44.496 -46.319 94.321 1.00 74.81 632 VAL A O 1
ATOM 5228 N N . SER A 1 633 ? -46.620 -45.835 94.879 1.00 72.62 633 SER A N 1
ATOM 5229 C CA . SER A 1 633 ? -47.165 -45.961 93.520 1.00 72.62 633 SER A CA 1
ATOM 5230 C C . SER A 1 633 ? -46.656 -44.852 92.592 1.00 72.62 633 SER A C 1
ATOM 5232 O O . SER A 1 633 ? -46.276 -45.126 91.456 1.00 72.62 633 SER A O 1
ATOM 5234 N N . GLU A 1 634 ? -46.601 -43.607 93.078 1.00 82.00 634 GLU A N 1
ATOM 5235 C CA . GLU A 1 634 ? -46.062 -42.478 92.313 1.00 82.00 634 GLU A CA 1
ATOM 5236 C C . GLU A 1 634 ? -44.573 -42.677 91.998 1.00 82.00 634 GLU A C 1
ATOM 5238 O O . GLU A 1 634 ? -44.162 -42.513 90.849 1.00 82.00 634 GLU A O 1
ATOM 5243 N N . LEU A 1 635 ? -43.771 -43.100 92.981 1.00 79.31 635 LEU A N 1
ATOM 5244 C CA . LEU A 1 635 ? -42.343 -43.362 92.791 1.00 79.31 635 LEU A CA 1
ATOM 5245 C C . LEU A 1 635 ? -42.097 -44.443 91.727 1.00 79.31 635 LEU A C 1
ATOM 5247 O O . LEU A 1 635 ? -41.233 -44.264 90.867 1.00 79.31 635 LEU A O 1
ATOM 5251 N N . ALA A 1 636 ? -42.880 -45.526 91.749 1.00 77.75 636 ALA A N 1
ATOM 5252 C CA . ALA A 1 636 ? -42.799 -46.584 90.746 1.00 77.75 636 ALA A CA 1
ATOM 5253 C C . ALA A 1 636 ? -43.105 -46.050 89.335 1.00 77.75 636 ALA A C 1
ATOM 5255 O O . ALA A 1 636 ? -42.361 -46.331 88.398 1.00 77.75 636 ALA A O 1
ATOM 5256 N N . MET A 1 637 ? -44.132 -45.204 89.188 1.00 84.50 637 MET A N 1
ATOM 5257 C CA . MET A 1 637 ? -44.479 -44.576 87.908 1.00 84.50 637 MET A CA 1
ATOM 5258 C C . MET A 1 637 ? -43.356 -43.675 87.373 1.00 84.50 637 MET A C 1
ATOM 5260 O O . MET A 1 637 ? -43.006 -43.754 86.194 1.00 84.50 637 MET A O 1
ATOM 5264 N N . ARG A 1 638 ? -42.746 -42.855 88.240 1.00 83.56 638 ARG A N 1
ATOM 5265 C CA . ARG A 1 638 ? -41.618 -41.985 87.859 1.00 83.56 638 ARG A CA 1
ATOM 5266 C C . ARG A 1 638 ? -40.390 -42.795 87.443 1.00 83.56 638 ARG A C 1
ATOM 5268 O O . ARG A 1 638 ? -39.724 -42.429 86.479 1.00 83.56 638 ARG A O 1
ATOM 5275 N N . GLN A 1 639 ? -40.110 -43.903 88.132 1.00 75.69 639 GLN A N 1
ATOM 5276 C CA . GLN A 1 639 ? -39.020 -44.812 87.767 1.00 75.69 639 GLN A CA 1
ATOM 5277 C C . GLN A 1 639 ? -39.250 -45.462 86.396 1.00 75.69 639 GLN A C 1
ATOM 5279 O O . GLN A 1 639 ? -38.328 -45.501 85.583 1.00 75.69 639 GLN A O 1
ATOM 5284 N N . THR A 1 640 ? -40.471 -45.917 86.097 1.00 81.38 640 THR A N 1
ATOM 5285 C CA . THR A 1 640 ? -40.804 -46.481 84.777 1.00 81.38 640 THR A CA 1
ATOM 5286 C C . THR A 1 640 ? -40.686 -45.440 83.662 1.00 81.38 640 THR A C 1
ATOM 5288 O O . THR A 1 640 ? -40.139 -45.742 82.602 1.00 81.38 640 THR A O 1
ATOM 5291 N N . GLN A 1 641 ? -41.135 -44.205 83.898 1.00 83.56 641 GLN A N 1
ATOM 5292 C CA . GLN A 1 641 ? -41.043 -43.124 82.914 1.00 83.56 641 GLN A CA 1
ATOM 5293 C C . GLN A 1 641 ? -39.587 -42.743 82.607 1.00 83.56 641 GLN A C 1
ATOM 5295 O O . GLN A 1 641 ? -39.234 -42.564 81.443 1.00 83.56 641 GLN A O 1
ATOM 5300 N N . ALA A 1 642 ? -38.724 -42.684 83.626 1.00 81.25 642 ALA A N 1
ATOM 5301 C CA . ALA A 1 642 ? -37.296 -42.429 83.439 1.00 81.25 642 ALA A CA 1
ATOM 5302 C C . ALA A 1 642 ? -36.609 -43.530 82.609 1.00 81.25 642 ALA A C 1
ATOM 5304 O O . ALA A 1 642 ? -35.795 -43.221 81.741 1.00 81.25 642 ALA A O 1
ATOM 5305 N N . LEU A 1 643 ? -36.967 -44.802 82.827 1.00 83.50 643 LEU A N 1
ATOM 5306 C CA . LEU A 1 643 ? -36.443 -45.927 82.045 1.00 83.50 643 LEU A CA 1
ATOM 5307 C C . LEU A 1 643 ? -36.892 -45.885 80.576 1.00 83.50 643 LEU A C 1
ATOM 5309 O O . LEU A 1 643 ? -36.070 -46.134 79.697 1.00 83.50 643 LEU A O 1
ATOM 5313 N N . CYS A 1 644 ? -38.153 -45.531 80.299 1.00 86.88 644 CYS A N 1
ATOM 5314 C CA . CYS A 1 644 ? -38.648 -45.390 78.921 1.00 86.88 644 CYS A CA 1
ATOM 5315 C C . CYS A 1 644 ? -37.916 -44.265 78.178 1.00 86.88 644 CYS A C 1
ATOM 5317 O O . CYS A 1 644 ? -37.423 -44.478 77.076 1.00 86.88 644 CYS A O 1
ATOM 5319 N N . LEU A 1 645 ? -37.756 -43.103 78.821 1.00 82.69 645 LEU A N 1
ATOM 5320 C CA . LEU A 1 645 ? -37.008 -41.981 78.247 1.00 82.69 645 LEU A CA 1
ATOM 5321 C C . LEU A 1 645 ? -35.538 -42.341 77.995 1.00 82.69 645 LEU A C 1
ATOM 5323 O O . LEU A 1 645 ? -34.971 -41.946 76.982 1.00 82.69 645 LEU A O 1
ATOM 5327 N N . GLN A 1 646 ? -34.918 -43.123 78.883 1.00 84.44 646 GLN A N 1
ATOM 5328 C CA . GLN A 1 646 ? -33.547 -43.597 78.690 1.00 84.44 646 GLN A CA 1
ATOM 5329 C C . GLN A 1 646 ? -33.425 -44.577 77.510 1.00 84.44 646 GLN A C 1
ATOM 5331 O O . GLN A 1 646 ? -32.389 -44.608 76.845 1.00 84.44 646 GLN A O 1
ATOM 5336 N N . GLN A 1 647 ? -34.464 -45.372 77.245 1.00 85.06 647 GLN A N 1
ATOM 5337 C CA . GLN A 1 647 ? -34.510 -46.259 76.088 1.00 85.06 647 GLN A CA 1
ATOM 5338 C C . GLN A 1 647 ? -34.681 -45.473 74.778 1.00 85.06 647 GLN A C 1
ATOM 5340 O O . GLN A 1 647 ? -33.912 -45.704 73.849 1.00 85.06 647 GLN A O 1
ATOM 5345 N N . GLU A 1 648 ? -35.595 -44.500 74.730 1.00 85.88 648 GLU A N 1
ATOM 5346 C CA . GLU A 1 648 ? -35.781 -43.623 73.561 1.00 85.88 648 GLU A CA 1
ATOM 5347 C C . GLU A 1 648 ? -34.499 -42.854 73.214 1.00 85.88 648 GLU A C 1
ATOM 5349 O O . GLU A 1 648 ? -34.137 -42.740 72.045 1.00 85.88 648 GLU A O 1
ATOM 5354 N N . LEU A 1 649 ? -33.766 -42.374 74.226 1.00 84.50 649 LEU A N 1
ATOM 5355 C CA . LEU A 1 649 ? -32.491 -41.683 74.025 1.00 84.50 649 LEU A CA 1
ATOM 5356 C C . LEU A 1 649 ? -31.458 -42.598 73.351 1.00 84.50 649 LEU A C 1
ATOM 5358 O O . LEU A 1 649 ? -30.850 -42.198 72.362 1.00 84.50 649 LEU A O 1
ATOM 5362 N N . ARG A 1 650 ? -31.326 -43.852 73.810 1.00 87.56 650 ARG A N 1
ATOM 5363 C CA . ARG A 1 650 ? -30.431 -44.840 73.177 1.00 87.56 650 ARG A CA 1
ATOM 5364 C C . ARG A 1 650 ? -30.850 -45.193 71.752 1.00 87.56 650 ARG A C 1
ATOM 5366 O O . ARG A 1 650 ? -29.987 -45.380 70.900 1.00 87.56 650 ARG A O 1
ATOM 5373 N N . GLU A 1 651 ? -32.149 -45.313 71.486 1.00 85.38 651 GLU A N 1
ATOM 5374 C CA . GLU A 1 651 ? -32.662 -45.576 70.135 1.00 85.38 651 GLU A CA 1
ATOM 5375 C C . GLU A 1 651 ? -32.334 -44.409 69.190 1.00 85.38 651 GLU A C 1
ATOM 5377 O O . GLU A 1 651 ? -31.876 -44.633 68.070 1.00 85.38 651 GLU A O 1
ATOM 5382 N N . LYS A 1 652 ? -32.463 -43.162 69.663 1.00 84.06 652 LYS A N 1
ATOM 5383 C CA . LYS A 1 652 ? -32.106 -41.960 68.893 1.00 84.06 652 LYS A CA 1
ATOM 5384 C C . LYS A 1 652 ? -30.600 -41.792 68.691 1.00 84.06 652 LYS A C 1
ATOM 5386 O O . LYS A 1 652 ? -30.186 -41.402 67.603 1.00 84.06 652 LYS A O 1
ATOM 5391 N N . GLU A 1 653 ? -29.782 -42.122 69.688 1.00 84.69 653 GLU A N 1
ATOM 5392 C CA . GLU A 1 653 ? -28.318 -42.172 69.551 1.00 84.69 653 GLU A CA 1
ATOM 5393 C C . GLU A 1 653 ? -27.899 -43.207 68.496 1.00 84.69 653 GLU A C 1
ATOM 5395 O O . GLU A 1 653 ? -27.076 -42.917 67.629 1.00 84.69 653 GLU A O 1
ATOM 5400 N N . PHE A 1 654 ? -28.525 -44.388 68.499 1.00 86.69 654 PHE A N 1
ATOM 5401 C CA . PHE A 1 654 ? -28.267 -45.418 67.493 1.00 86.69 654 PHE A CA 1
ATOM 5402 C C . PHE A 1 654 ? -28.692 -44.988 66.077 1.00 86.69 654 PHE A C 1
ATOM 5404 O O . PHE A 1 654 ? -27.957 -45.222 65.115 1.00 86.69 654 PHE A O 1
ATOM 5411 N N . GLU A 1 655 ? -29.854 -44.339 65.929 1.00 83.94 655 GLU A N 1
ATOM 5412 C CA . GLU A 1 655 ? -30.294 -43.761 64.650 1.00 83.94 655 GLU A CA 1
ATOM 5413 C C . GLU A 1 655 ? -29.298 -42.712 64.127 1.00 83.94 655 GLU A C 1
ATOM 5415 O O . GLU A 1 655 ? -28.997 -42.697 62.931 1.00 83.94 655 GLU A O 1
ATOM 5420 N N . LEU A 1 656 ? -28.750 -41.866 65.007 1.00 82.94 656 LEU A N 1
ATOM 5421 C CA . LEU A 1 656 ? -27.759 -40.848 64.654 1.00 82.94 656 LEU A CA 1
ATOM 5422 C C . LEU A 1 656 ? -26.453 -41.478 64.149 1.00 82.94 656 LEU A C 1
ATOM 5424 O O . LEU A 1 656 ? -25.966 -41.098 63.082 1.00 82.94 656 LEU A O 1
ATOM 5428 N N . ASP A 1 657 ? -25.925 -42.470 64.868 1.00 84.75 657 ASP A N 1
ATOM 5429 C CA . ASP A 1 657 ? -24.721 -43.213 64.476 1.00 84.75 657 ASP A CA 1
ATOM 5430 C C . ASP A 1 657 ? -24.907 -43.910 63.120 1.00 84.75 657 ASP A C 1
ATOM 5432 O O . ASP A 1 657 ? -24.000 -43.946 62.283 1.00 84.75 657 ASP A O 1
ATOM 5436 N N . PHE A 1 658 ? -26.095 -44.469 62.876 1.00 83.25 658 PHE A N 1
ATOM 5437 C CA . PHE A 1 658 ? -26.435 -45.085 61.596 1.00 83.25 658 PHE A CA 1
ATOM 5438 C C . PHE A 1 658 ? -26.489 -44.052 60.459 1.00 83.25 658 PHE A C 1
ATOM 5440 O O . PHE A 1 658 ? -25.926 -44.288 59.386 1.00 83.25 658 PHE A O 1
ATOM 5447 N N . CYS A 1 659 ? -27.097 -42.886 60.701 1.00 85.00 659 CYS A N 1
ATOM 5448 C CA . CYS A 1 659 ? -27.124 -41.769 59.753 1.00 85.00 659 CYS A CA 1
ATOM 5449 C C . CYS A 1 659 ? -25.712 -41.254 59.429 1.00 85.00 659 CYS A C 1
ATOM 5451 O O . CYS A 1 659 ? -25.405 -40.996 58.264 1.00 85.00 659 CYS A O 1
ATOM 5453 N N . GLN A 1 660 ? -24.840 -41.140 60.437 1.00 82.50 660 GLN A N 1
ATOM 5454 C CA . GLN A 1 660 ? -23.446 -40.719 60.265 1.00 82.50 660 GLN A CA 1
ATOM 5455 C C . GLN A 1 660 ? -22.656 -41.714 59.410 1.00 82.50 660 GLN A C 1
ATOM 5457 O O . GLN A 1 660 ? -22.031 -41.308 58.434 1.00 82.50 660 GLN A O 1
ATOM 5462 N N . LYS A 1 661 ? -22.764 -43.020 59.682 1.00 84.25 661 LYS A N 1
ATOM 5463 C CA . LYS A 1 661 ? -22.100 -44.060 58.874 1.00 84.25 661 LYS A CA 1
ATOM 5464 C C . LYS A 1 661 ? -22.571 -44.075 57.418 1.00 84.25 661 LYS A C 1
ATOM 5466 O O . LYS A 1 661 ? -21.772 -44.302 56.514 1.00 84.25 661 LYS A O 1
ATOM 5471 N N . ARG A 1 662 ? -23.861 -43.822 57.159 1.00 84.88 662 ARG A N 1
ATOM 5472 C CA . ARG A 1 662 ? -24.386 -43.687 55.785 1.00 84.88 662 ARG A CA 1
ATOM 5473 C C . ARG A 1 662 ? -23.798 -42.473 55.073 1.00 84.88 662 ARG A C 1
ATOM 5475 O O . ARG A 1 662 ? -23.389 -42.596 53.919 1.00 84.88 662 ARG A O 1
ATOM 5482 N N . LEU A 1 663 ? -23.712 -41.343 55.776 1.00 80.44 663 LEU A N 1
ATOM 5483 C CA . LEU A 1 663 ? -23.111 -40.115 55.262 1.00 80.44 663 LEU A CA 1
ATOM 5484 C C . LEU A 1 663 ? -21.616 -40.304 54.942 1.00 80.44 663 LEU A C 1
ATOM 5486 O O . LEU A 1 663 ? -21.162 -39.852 53.895 1.00 80.44 663 LEU A O 1
ATOM 5490 N N . GLU A 1 664 ? -20.867 -41.026 55.782 1.00 85.31 664 GLU A N 1
ATOM 5491 C CA . GLU A 1 664 ? -19.449 -41.357 55.551 1.00 85.31 664 GLU A CA 1
ATOM 5492 C C . GLU A 1 664 ? -19.221 -42.191 54.279 1.00 85.31 664 GLU A C 1
ATOM 5494 O O . GLU A 1 664 ? -18.194 -42.048 53.618 1.00 85.31 664 GLU A O 1
ATOM 5499 N N . ILE A 1 665 ? -20.191 -43.029 53.898 1.00 85.06 665 ILE A N 1
ATOM 5500 C CA . ILE A 1 665 ? -20.158 -43.850 52.673 1.00 85.06 665 ILE A CA 1
ATOM 5501 C C . ILE A 1 665 ? -20.722 -43.069 51.460 1.00 85.06 665 ILE A C 1
ATOM 5503 O O . ILE A 1 665 ? -20.764 -43.578 50.340 1.00 85.06 665 ILE A O 1
ATOM 5507 N N . GLY A 1 666 ? -21.121 -41.805 51.646 1.00 77.69 666 GLY A N 1
ATOM 5508 C CA . GLY A 1 666 ? -21.655 -40.939 50.590 1.00 77.69 666 GLY A CA 1
ATOM 5509 C C . GLY A 1 666 ? -23.112 -41.229 50.217 1.00 77.69 666 GLY A C 1
ATOM 5510 O O . GLY A 1 666 ? -23.579 -40.778 49.172 1.00 77.69 666 GLY A O 1
ATOM 5511 N N . LEU A 1 667 ? -23.835 -41.981 51.052 1.00 80.38 667 LEU A N 1
ATOM 5512 C CA . LEU A 1 667 ? -25.268 -42.226 50.905 1.00 80.38 667 LEU A CA 1
ATOM 5513 C C . LEU A 1 667 ? -26.068 -41.208 51.727 1.00 80.38 667 LEU A C 1
ATOM 5515 O O . LEU A 1 667 ? -25.577 -40.639 52.703 1.00 80.38 667 LEU A O 1
ATOM 5519 N N . ALA A 1 668 ? -27.328 -40.985 51.351 1.00 78.06 668 ALA A N 1
ATOM 5520 C CA . ALA A 1 668 ? -28.215 -40.107 52.108 1.00 78.06 668 ALA A CA 1
ATOM 5521 C C . ALA A 1 668 ? -28.365 -40.605 53.567 1.00 78.06 668 ALA A C 1
ATOM 5523 O O . ALA A 1 668 ? -28.494 -41.818 53.768 1.00 78.06 668 ALA A O 1
ATOM 5524 N N . PRO A 1 669 ? -28.384 -39.709 54.579 1.00 80.50 669 PRO A N 1
ATOM 5525 C CA . PRO A 1 669 ? -28.431 -40.092 55.996 1.00 80.50 669 PRO A CA 1
ATOM 5526 C C . PRO A 1 669 ? -29.645 -40.945 56.388 1.00 80.50 669 PRO A C 1
ATOM 5528 O O . PRO A 1 669 ? -29.543 -41.792 57.266 1.00 80.50 669 PRO A O 1
ATOM 5531 N N . SER A 1 670 ? -30.783 -40.763 55.713 1.00 81.00 670 SER A N 1
ATOM 5532 C CA . SER A 1 670 ? -32.008 -41.543 55.915 1.00 81.00 670 SER A CA 1
ATOM 5533 C C . SER A 1 670 ? -32.757 -41.725 54.593 1.00 81.00 670 SER A C 1
ATOM 5535 O O . SER A 1 670 ? -32.688 -40.863 53.714 1.00 81.00 670 SER A O 1
ATOM 5537 N N . ASP A 1 671 ? -33.515 -42.815 54.471 1.00 78.25 671 ASP A N 1
ATOM 5538 C CA . ASP A 1 671 ? -34.319 -43.131 53.281 1.00 78.25 671 ASP A CA 1
ATOM 5539 C C . ASP A 1 671 ? -35.411 -42.079 53.026 1.00 78.25 671 ASP A C 1
ATOM 5541 O O . ASP A 1 671 ? -35.777 -41.817 51.881 1.00 78.25 671 ASP A O 1
ATOM 5545 N N . THR A 1 672 ? -35.914 -41.423 54.077 1.00 81.31 672 THR A N 1
ATOM 5546 C CA . THR A 1 672 ? -36.879 -40.320 53.939 1.00 81.31 672 THR A CA 1
ATOM 5547 C C . THR A 1 672 ? -36.246 -39.103 53.267 1.00 81.31 672 THR A C 1
ATOM 5549 O O . THR A 1 672 ? -36.842 -38.506 52.372 1.00 81.31 672 THR A O 1
ATOM 5552 N N . ILE A 1 673 ? -35.005 -38.782 53.638 1.00 79.50 673 ILE A N 1
ATOM 5553 C CA . ILE A 1 673 ? -34.229 -37.678 53.061 1.00 79.50 673 ILE A CA 1
ATOM 5554 C C . ILE A 1 673 ? -33.864 -37.993 51.605 1.00 79.50 673 ILE A C 1
ATOM 5556 O O . ILE A 1 673 ? -33.934 -37.114 50.748 1.00 79.50 673 ILE A O 1
ATOM 5560 N N . GLU A 1 674 ? -33.543 -39.250 51.294 1.00 80.69 674 GLU A N 1
ATOM 5561 C CA . GLU A 1 674 ? -33.310 -39.705 49.920 1.00 80.69 674 GLU A CA 1
ATOM 5562 C C . GLU A 1 674 ? -34.556 -39.534 49.039 1.00 80.69 674 GLU A C 1
ATOM 5564 O O . GLU A 1 674 ? -34.477 -39.025 47.919 1.00 80.69 674 GLU A O 1
ATOM 5569 N N . GLN A 1 675 ? -35.734 -39.891 49.555 1.00 79.88 675 GLN A N 1
ATOM 5570 C CA . GLN A 1 675 ? -37.000 -39.704 48.846 1.00 79.88 675 GLN A CA 1
ATOM 5571 C C . GLN A 1 675 ? -37.330 -38.222 48.622 1.00 79.88 675 GLN A C 1
ATOM 5573 O O . GLN A 1 675 ? -37.802 -37.859 47.539 1.00 79.88 675 GLN A O 1
ATOM 5578 N N . GLU A 1 676 ? -37.055 -37.362 49.605 1.00 79.75 676 GLU A N 1
ATOM 5579 C CA . GLU A 1 676 ? -37.228 -35.908 49.511 1.00 79.75 676 GLU A CA 1
ATOM 5580 C C . GLU A 1 676 ? -36.276 -35.301 48.467 1.00 79.75 676 GLU A C 1
ATOM 5582 O O . GLU A 1 676 ? -36.702 -34.530 47.605 1.00 79.75 676 GLU A O 1
ATOM 5587 N N . TRP A 1 677 ? -35.011 -35.726 48.462 1.00 76.88 677 TRP A N 1
ATOM 5588 C CA . TRP A 1 677 ? -34.016 -35.336 47.462 1.00 76.88 677 TRP A CA 1
ATOM 5589 C C . TRP A 1 677 ? -34.437 -35.759 46.051 1.00 76.88 677 TRP A C 1
ATOM 5591 O O . TRP A 1 677 ? -34.476 -34.946 45.127 1.00 76.88 677 TRP A O 1
ATOM 5601 N N . MET A 1 678 ? -34.872 -37.010 45.884 1.00 76.19 678 MET A N 1
ATOM 5602 C CA . MET A 1 678 ? -35.393 -37.523 44.614 1.00 76.19 678 MET A CA 1
ATOM 5603 C C . MET A 1 678 ? -36.683 -36.817 44.176 1.00 76.19 678 MET A C 1
ATOM 5605 O O . MET A 1 678 ? -36.992 -36.756 42.983 1.00 76.19 678 MET A O 1
ATOM 5609 N N . ARG A 1 679 ? -37.472 -36.286 45.114 1.00 80.38 679 ARG A N 1
ATOM 5610 C CA . ARG A 1 679 ? -38.634 -35.441 44.813 1.00 80.38 679 ARG A CA 1
ATOM 5611 C C . ARG A 1 679 ? -38.193 -34.060 44.333 1.00 80.38 679 ARG A C 1
ATOM 5613 O O . ARG A 1 679 ? -38.718 -33.590 43.327 1.00 80.38 679 ARG A O 1
ATOM 5620 N N . GLN A 1 680 ? -37.215 -33.439 44.988 1.00 76.31 680 GLN A N 1
ATOM 5621 C CA . GLN A 1 680 ? -36.663 -32.146 44.577 1.00 76.31 680 GLN A CA 1
ATOM 5622 C C . GLN A 1 680 ? -35.972 -32.220 43.211 1.00 76.31 680 GLN A C 1
ATOM 5624 O O . GLN A 1 680 ? -36.184 -31.338 42.382 1.00 76.31 680 GLN A O 1
ATOM 5629 N N . LEU A 1 681 ? -35.244 -33.302 42.923 1.00 74.06 681 LEU A N 1
ATOM 5630 C CA . LEU A 1 681 ? -34.615 -33.523 41.620 1.00 74.06 681 LEU A CA 1
ATOM 5631 C C . LEU A 1 681 ? -35.661 -33.659 40.503 1.00 74.06 681 LEU A C 1
ATOM 5633 O O . LEU A 1 681 ? -35.520 -33.055 39.442 1.00 74.06 681 LEU A O 1
ATOM 5637 N N . ARG A 1 682 ? -36.765 -34.373 40.769 1.00 70.88 682 ARG A N 1
ATOM 5638 C CA . ARG A 1 682 ? -37.914 -34.460 39.849 1.00 70.88 682 ARG A CA 1
ATOM 5639 C C . ARG A 1 682 ? -38.589 -33.105 39.626 1.00 70.88 682 ARG A C 1
ATOM 5641 O O . ARG A 1 682 ? -39.023 -32.821 38.514 1.00 70.88 682 ARG A O 1
ATOM 5648 N N . VAL A 1 683 ? -38.672 -32.261 40.656 1.00 76.62 683 VAL A N 1
ATOM 5649 C CA . VAL A 1 683 ? -39.203 -30.891 40.540 1.00 76.62 683 VAL A CA 1
ATOM 5650 C C . VAL A 1 683 ? -38.253 -29.994 39.744 1.00 76.62 683 VAL A C 1
ATOM 5652 O O . VAL A 1 683 ? -38.721 -29.244 38.894 1.00 76.62 683 VAL A O 1
ATOM 5655 N N . GLN A 1 684 ? -36.939 -30.093 39.953 1.00 71.75 684 GLN A N 1
ATOM 5656 C CA . GLN A 1 684 ? -35.951 -29.347 39.169 1.00 71.75 684 GLN A CA 1
ATOM 5657 C C . GLN A 1 684 ? -35.928 -29.777 37.701 1.00 71.75 684 GLN A C 1
ATOM 5659 O O . GLN A 1 684 ? -35.896 -28.921 36.826 1.00 71.75 684 GLN A O 1
ATOM 5664 N N . GLN A 1 685 ? -35.987 -31.081 37.415 1.00 69.06 685 GLN A N 1
ATOM 5665 C CA . GLN A 1 685 ? -36.092 -31.576 36.040 1.00 69.06 685 GLN A CA 1
ATOM 5666 C C . GLN A 1 685 ? -37.377 -31.085 35.371 1.00 69.06 685 GLN A C 1
ATOM 5668 O O . GLN A 1 685 ? -37.320 -30.613 34.243 1.00 69.06 685 GLN A O 1
ATOM 5673 N N . LYS A 1 686 ? -38.515 -31.106 36.080 1.00 65.69 686 LYS A N 1
ATOM 5674 C CA . LYS A 1 686 ? -39.755 -30.503 35.573 1.00 65.69 686 LYS A CA 1
ATOM 5675 C C . LYS A 1 686 ? -39.617 -29.006 35.307 1.00 65.69 686 LYS A C 1
ATOM 5677 O O . LYS A 1 686 ? -40.094 -28.572 34.272 1.00 65.69 686 LYS A O 1
ATOM 5682 N N . ARG A 1 687 ? -38.958 -28.247 36.193 1.00 60.22 687 ARG A N 1
ATOM 5683 C CA . ARG A 1 687 ? -38.703 -26.809 35.997 1.00 60.22 687 ARG A CA 1
ATOM 5684 C C . ARG A 1 687 ? -37.862 -26.533 34.752 1.00 60.22 687 ARG A C 1
ATOM 5686 O O . ARG A 1 687 ? -38.230 -25.667 33.973 1.00 60.22 687 ARG A O 1
ATOM 5693 N N . LYS A 1 688 ? -36.799 -27.312 34.532 1.00 57.28 688 LYS A N 1
ATOM 5694 C CA . LYS A 1 688 ? -35.957 -27.192 33.333 1.00 57.28 688 LYS A CA 1
ATOM 5695 C C . LYS A 1 688 ? -36.724 -27.503 32.046 1.00 57.28 688 LYS A C 1
ATOM 5697 O O . LYS A 1 688 ? -36.595 -26.763 31.085 1.00 57.28 688 LYS A O 1
ATOM 5702 N N . VAL A 1 689 ? -37.563 -28.542 32.050 1.00 57.88 689 VAL A N 1
ATOM 5703 C CA . VAL A 1 689 ? -38.424 -28.868 30.898 1.00 57.88 689 VAL A CA 1
ATOM 5704 C C . VAL A 1 689 ? -39.448 -27.755 30.642 1.00 57.88 689 VAL A C 1
ATOM 5706 O O . VAL A 1 689 ? -39.618 -27.358 29.499 1.00 57.88 689 VAL A O 1
ATOM 5709 N N . THR A 1 690 ? -40.070 -27.181 31.679 1.00 50.88 690 THR A N 1
ATOM 5710 C CA . THR A 1 690 ? -40.985 -26.037 31.499 1.00 50.88 690 THR A CA 1
ATOM 5711 C C . THR A 1 690 ? -40.280 -24.770 31.012 1.00 50.88 690 THR A C 1
ATOM 5713 O O . THR A 1 690 ? -40.849 -24.047 30.208 1.00 50.88 690 THR A O 1
ATOM 5716 N N . GLU A 1 691 ? -39.043 -24.510 31.442 1.00 54.16 691 GLU A N 1
ATOM 5717 C CA . GLU A 1 691 ? -38.253 -23.363 30.965 1.00 54.16 691 GLU A CA 1
ATOM 5718 C C . GLU A 1 691 ? -37.819 -23.530 29.495 1.00 54.16 691 GLU A C 1
ATOM 5720 O O . GLU A 1 691 ? -37.744 -22.542 28.769 1.00 54.16 691 GLU A O 1
ATOM 5725 N N . GLU A 1 692 ? -37.568 -24.762 29.032 1.00 54.19 692 GLU A N 1
ATOM 5726 C CA . GLU A 1 692 ? -37.268 -25.066 27.623 1.00 54.19 692 GLU A CA 1
ATOM 5727 C C . GLU A 1 692 ? -38.525 -25.059 26.728 1.00 54.19 692 GLU A C 1
ATOM 5729 O O . GLU A 1 692 ? -38.447 -24.649 25.571 1.00 54.19 692 GLU A O 1
ATOM 5734 N N . GLU A 1 693 ? -39.692 -25.453 27.251 1.00 53.16 693 GLU A N 1
ATOM 5735 C CA . GLU A 1 693 ? -40.977 -25.472 26.523 1.00 53.16 693 GLU A CA 1
ATOM 5736 C C . GLU A 1 693 ? -41.651 -24.087 26.396 1.00 53.16 693 GLU A C 1
ATOM 5738 O O . GLU A 1 693 ? -42.585 -23.925 25.609 1.00 53.16 693 GLU A O 1
ATOM 5743 N N . GLU A 1 694 ? -41.193 -23.071 27.135 1.00 54.41 694 GLU A N 1
ATOM 5744 C CA . GLU A 1 694 ? -41.776 -21.719 27.129 1.00 54.41 694 GLU A CA 1
ATOM 5745 C C . GLU A 1 694 ? -41.288 -20.818 25.981 1.00 54.41 694 GLU A C 1
ATOM 5747 O O . GLU A 1 694 ? -41.869 -19.756 25.757 1.00 54.41 694 GLU A O 1
ATOM 5752 N N . TRP A 1 695 ? -40.266 -21.222 25.220 1.00 54.06 695 TRP A N 1
ATOM 5753 C CA . TRP A 1 695 ? -39.714 -20.421 24.123 1.00 54.06 695 TRP A CA 1
ATOM 5754 C C . TRP A 1 695 ? -40.079 -20.995 22.751 1.00 54.06 695 TRP A C 1
ATOM 5756 O O . TRP A 1 695 ? -39.509 -21.984 22.295 1.00 54.06 695 TRP A O 1
ATOM 5766 N N . TYR A 1 696 ? -40.979 -20.318 22.036 1.00 61.50 696 TYR A N 1
ATOM 5767 C CA . TYR A 1 696 ? -41.331 -20.656 20.655 1.00 61.50 696 TYR A CA 1
ATOM 5768 C C . TYR A 1 696 ? -40.514 -19.811 19.676 1.00 61.50 696 TYR A C 1
ATOM 5770 O O . TYR A 1 696 ? -40.456 -18.584 19.798 1.00 61.50 696 TYR A O 1
ATOM 5778 N N . GLN A 1 697 ? -39.895 -20.447 18.681 1.00 58.88 697 GLN A N 1
ATOM 5779 C CA . GLN A 1 697 ? -39.153 -19.744 17.635 1.00 58.88 697 GLN A CA 1
ATOM 5780 C C . GLN A 1 697 ? -40.094 -19.356 16.487 1.00 58.88 697 GLN A C 1
ATOM 5782 O O . GLN A 1 697 ? -40.708 -20.212 15.850 1.00 58.88 697 GLN A O 1
ATOM 5787 N N . LEU A 1 698 ? -40.220 -18.057 16.217 1.00 60.94 698 LEU A N 1
ATOM 5788 C CA . LEU A 1 698 ? -40.988 -17.548 15.080 1.00 60.94 698 LEU A CA 1
ATOM 5789 C C . LEU A 1 698 ? -40.221 -17.784 13.758 1.00 60.94 698 LEU A C 1
ATOM 5791 O O . LEU A 1 698 ? -38.989 -17.828 13.769 1.00 60.94 698 LEU A O 1
ATOM 5795 N N . PRO A 1 699 ? -40.898 -17.847 12.591 1.00 55.88 699 PRO A N 1
ATOM 5796 C CA . PRO A 1 699 ? -40.252 -18.024 11.279 1.00 55.88 699 PRO A CA 1
ATOM 5797 C C . PRO A 1 699 ? -39.212 -16.952 10.897 1.00 55.88 699 PRO A C 1
ATOM 5799 O O . PRO A 1 699 ? -38.452 -17.134 9.952 1.00 55.88 699 PRO A O 1
ATOM 5802 N N . ASN A 1 700 ? -39.167 -15.830 11.620 1.00 57.81 700 ASN A N 1
ATOM 5803 C CA . ASN A 1 700 ? -38.170 -14.764 11.481 1.00 57.81 700 ASN A CA 1
ATOM 5804 C C . ASN A 1 700 ? -36.944 -14.941 12.408 1.00 57.81 700 ASN A C 1
ATOM 5806 O O . ASN A 1 700 ? -36.086 -14.063 12.448 1.00 57.81 700 ASN A O 1
ATOM 5810 N N . GLY A 1 701 ? -36.862 -16.047 13.156 1.00 63.75 701 GLY A N 1
ATOM 5811 C CA . GLY A 1 701 ? -35.747 -16.385 14.042 1.00 63.75 701 GLY A CA 1
ATOM 5812 C C . GLY A 1 701 ? -35.817 -15.787 15.451 1.00 63.75 701 GLY A C 1
ATOM 5813 O O . GLY A 1 701 ? -34.896 -16.011 16.234 1.00 63.75 701 GLY A O 1
ATOM 5814 N N . VAL A 1 702 ? -36.884 -15.057 15.800 1.00 67.44 702 VAL A N 1
ATOM 5815 C CA . VAL A 1 702 ? -37.057 -14.436 17.126 1.00 67.44 702 VAL A CA 1
ATOM 5816 C C . VAL A 1 702 ? -37.766 -15.401 18.078 1.00 67.44 702 VAL A C 1
ATOM 5818 O O . VAL A 1 702 ? -38.811 -15.958 17.741 1.00 67.44 702 VAL A O 1
ATOM 5821 N N . TYR A 1 703 ? -37.208 -15.585 19.275 1.00 62.09 703 TYR A N 1
ATOM 5822 C CA . TYR A 1 703 ? -37.812 -16.396 20.332 1.00 62.09 703 TYR A CA 1
ATOM 5823 C C . TYR A 1 703 ? -38.840 -15.576 21.112 1.00 62.09 703 TYR A C 1
ATOM 5825 O O . TYR A 1 703 ? -38.568 -14.445 21.519 1.00 62.09 703 TYR A O 1
ATOM 5833 N N . THR A 1 704 ? -40.028 -16.137 21.318 1.00 67.06 704 THR A N 1
ATOM 5834 C CA . THR A 1 704 ? -41.107 -15.493 22.067 1.00 67.06 704 THR A CA 1
ATOM 5835 C C . THR A 1 704 ? -41.690 -16.435 23.110 1.00 67.06 704 THR A C 1
ATOM 5837 O O . THR A 1 704 ? -41.835 -17.631 22.873 1.00 67.06 704 THR A O 1
ATOM 5840 N N . THR A 1 705 ? -42.043 -15.865 24.260 1.00 59.69 705 THR A N 1
ATOM 5841 C CA . THR A 1 705 ? -42.761 -16.534 25.353 1.00 59.69 705 THR A CA 1
ATOM 5842 C C . THR A 1 705 ? -44.283 -16.449 25.199 1.00 59.69 705 THR A C 1
ATOM 5844 O O . THR A 1 705 ? -45.040 -16.968 26.018 1.00 59.69 705 THR A O 1
ATOM 5847 N N . ALA A 1 706 ? -44.769 -15.783 24.145 1.00 60.44 706 ALA A N 1
ATOM 5848 C CA . ALA A 1 706 ? -46.191 -15.671 23.861 1.00 60.44 706 ALA A CA 1
ATOM 5849 C C . ALA A 1 706 ? -46.693 -16.910 23.102 1.00 60.44 706 ALA A C 1
ATOM 5851 O O . ALA A 1 706 ? -46.284 -17.171 21.973 1.00 60.44 706 ALA A O 1
ATOM 5852 N N . ASN A 1 707 ? -47.640 -17.639 23.700 1.00 57.88 707 ASN A N 1
ATOM 5853 C CA . ASN A 1 707 ? -48.341 -18.739 23.034 1.00 57.88 707 ASN A CA 1
ATOM 5854 C C . ASN A 1 707 ? -48.993 -18.262 21.722 1.00 57.88 707 ASN A C 1
ATOM 5856 O O . ASN A 1 707 ? -49.718 -17.260 21.718 1.00 57.88 707 ASN A O 1
ATOM 5860 N N . LEU A 1 708 ? -48.795 -19.005 20.625 1.00 60.72 708 LEU A N 1
ATOM 5861 C CA . LEU A 1 708 ? -49.452 -18.738 19.341 1.00 60.72 708 LEU A CA 1
ATOM 5862 C C . LEU A 1 708 ? -50.976 -18.678 19.534 1.00 60.72 708 LEU A C 1
ATOM 5864 O O . LEU A 1 708 ? -51.585 -19.562 20.143 1.00 60.72 708 LEU A O 1
ATOM 5868 N N . ARG A 1 709 ? -51.606 -17.603 19.043 1.00 62.28 709 ARG A N 1
ATOM 5869 C CA . ARG A 1 709 ? -53.054 -17.409 19.178 1.00 62.28 709 ARG A CA 1
ATOM 5870 C C . ARG A 1 709 ? -53.772 -18.519 18.394 1.00 62.28 709 ARG A C 1
ATOM 5872 O O . ARG A 1 709 ? -53.505 -18.635 17.198 1.00 62.28 709 ARG A O 1
ATOM 5879 N N . PRO A 1 710 ? -54.706 -19.276 19.006 1.00 59.22 710 PRO A N 1
ATOM 5880 C CA . PRO A 1 710 ? -55.448 -20.335 18.309 1.00 59.22 710 PRO A CA 1
ATOM 5881 C C . PRO A 1 710 ? -56.180 -19.856 17.045 1.00 59.22 710 PRO A C 1
ATOM 5883 O O . PRO A 1 710 ? -56.406 -20.638 16.130 1.00 59.22 710 PRO A O 1
ATOM 5886 N N . ASP A 1 711 ? -56.479 -18.555 16.980 1.00 56.00 711 ASP A N 1
ATOM 5887 C CA . ASP A 1 711 ? -57.234 -17.910 15.904 1.00 56.00 711 ASP A CA 1
ATOM 5888 C C . ASP A 1 711 ? -56.316 -17.200 14.883 1.00 56.00 711 ASP A C 1
ATOM 5890 O O . ASP A 1 711 ? -56.754 -16.295 14.164 1.00 56.00 711 ASP A O 1
ATOM 5894 N N . SER A 1 712 ? -55.037 -17.581 14.777 1.00 62.16 712 SER A N 1
ATOM 5895 C CA . SER A 1 712 ? -54.106 -17.015 13.787 1.00 62.16 712 SER A CA 1
ATOM 5896 C C . SER A 1 712 ? -54.498 -17.374 12.346 1.00 62.16 712 SER A C 1
ATOM 5898 O O . SER A 1 712 ? -54.387 -18.521 11.926 1.00 62.16 712 SER A O 1
ATOM 5900 N N . TYR A 1 713 ? -54.916 -16.368 11.567 1.00 59.75 713 TYR A N 1
ATOM 5901 C CA . TYR A 1 713 ? -55.384 -16.487 10.170 1.00 59.75 713 TYR A CA 1
ATOM 5902 C C . TYR A 1 713 ? -54.322 -17.015 9.179 1.00 59.75 713 TYR A C 1
ATOM 5904 O O . TYR A 1 713 ? -54.619 -17.228 8.001 1.00 59.75 713 TYR A O 1
ATOM 5912 N N . ILE A 1 714 ? -53.080 -17.177 9.647 1.00 59.94 714 ILE A N 1
ATOM 5913 C CA . ILE A 1 714 ? -51.911 -17.626 8.891 1.00 59.94 714 ILE A CA 1
ATOM 5914 C C . ILE A 1 714 ? -51.386 -18.904 9.574 1.00 59.94 714 ILE A C 1
ATOM 5916 O O . ILE A 1 714 ? -50.865 -18.812 10.692 1.00 59.94 714 ILE A O 1
ATOM 5920 N N . PRO A 1 715 ? -51.543 -20.086 8.949 1.00 60.38 715 PRO A N 1
ATOM 5921 C CA . PRO A 1 715 ? -51.005 -21.349 9.459 1.00 60.38 715 PRO A CA 1
ATOM 5922 C C . PRO A 1 715 ? -49.470 -21.354 9.448 1.00 60.38 715 PRO A C 1
ATOM 5924 O O . PRO A 1 715 ? -48.861 -20.884 8.492 1.00 60.38 715 PRO A O 1
ATOM 5927 N N . ALA A 1 716 ? -48.843 -21.907 10.490 1.00 58.06 716 ALA A N 1
ATOM 5928 C CA . ALA A 1 716 ? -47.382 -21.932 10.637 1.00 58.06 716 ALA A CA 1
ATOM 5929 C C . ALA A 1 716 ? -46.672 -23.023 9.802 1.00 58.06 716 ALA A C 1
ATOM 5931 O O . ALA A 1 716 ? -45.448 -23.013 9.718 1.00 58.06 716 ALA A O 1
ATOM 5932 N N . GLU A 1 717 ? -47.417 -23.959 9.202 1.00 58.44 717 GLU A N 1
ATOM 5933 C CA . GLU A 1 717 ? -46.864 -25.176 8.577 1.00 58.44 717 GLU A CA 1
ATOM 5934 C C . GLU A 1 717 ? -46.651 -25.091 7.051 1.00 58.44 717 GLU A C 1
ATOM 5936 O O . GLU A 1 717 ? -45.978 -25.954 6.493 1.00 58.44 717 GLU A O 1
ATOM 5941 N N . ASP A 1 718 ? -47.156 -24.056 6.366 1.00 53.66 718 ASP A N 1
ATOM 5942 C CA . ASP A 1 718 ? -47.044 -23.929 4.903 1.00 53.66 718 ASP A CA 1
ATOM 5943 C C . ASP A 1 718 ? -45.963 -22.909 4.493 1.00 53.66 718 ASP A C 1
ATOM 5945 O O . ASP A 1 718 ? -45.866 -21.809 5.036 1.00 53.66 718 ASP A O 1
ATOM 5949 N N . SER A 1 719 ? -45.162 -23.251 3.479 1.00 55.69 719 SER A N 1
ATOM 5950 C CA . SER A 1 719 ? -43.985 -22.491 3.014 1.00 55.69 719 SER A CA 1
ATOM 5951 C C . SER A 1 719 ? -44.280 -21.110 2.402 1.00 55.69 719 SER A C 1
ATOM 5953 O O . SER A 1 719 ? -43.349 -20.387 2.043 1.00 55.69 719 SER A O 1
ATOM 5955 N N . LEU A 1 720 ? -45.555 -20.716 2.300 1.00 56.12 720 LEU A N 1
ATOM 5956 C CA . LEU A 1 720 ? -46.015 -19.412 1.821 1.00 56.12 720 LEU A CA 1
ATOM 5957 C C . LEU A 1 720 ? -47.210 -18.923 2.670 1.00 56.12 720 LEU A C 1
ATOM 5959 O O . LEU A 1 720 ? -48.202 -19.644 2.787 1.00 56.12 720 LEU A O 1
ATOM 5963 N N . PRO A 1 721 ? -47.173 -17.693 3.225 1.00 58.69 721 PRO A N 1
ATOM 5964 C CA . PRO A 1 721 ? -48.202 -17.198 4.136 1.00 58.69 721 PRO A CA 1
ATOM 5965 C C . PRO A 1 721 ? -49.429 -16.703 3.359 1.00 58.69 721 PRO A C 1
ATOM 5967 O O . PRO A 1 721 ? -49.544 -15.522 3.032 1.00 58.69 721 PRO A O 1
ATOM 5970 N N . LEU A 1 722 ? -50.363 -17.604 3.051 1.00 55.44 722 LEU A N 1
ATOM 5971 C CA . LEU A 1 722 ? -51.662 -17.244 2.479 1.00 55.44 722 LEU A CA 1
ATOM 5972 C C . LEU A 1 722 ? -52.751 -17.259 3.571 1.00 55.44 722 LEU A C 1
ATOM 5974 O O . LEU A 1 722 ? -52.953 -18.298 4.203 1.00 55.44 722 LEU A O 1
ATOM 5978 N N . PRO A 1 723 ? -53.475 -16.143 3.799 1.00 61.72 723 PRO A N 1
ATOM 5979 C CA . PRO A 1 723 ? -54.558 -16.094 4.781 1.00 61.72 723 PRO A CA 1
ATOM 5980 C C . PRO A 1 723 ? -55.719 -17.025 4.390 1.00 61.72 723 PRO A C 1
ATOM 5982 O O . PRO A 1 723 ? -56.282 -16.884 3.302 1.00 61.72 723 PRO A O 1
ATOM 5985 N N . LYS A 1 724 ? -56.114 -17.954 5.272 1.00 59.97 724 LYS A N 1
ATOM 5986 C CA . LYS A 1 724 ? -57.290 -18.827 5.066 1.00 59.97 724 LYS A CA 1
ATOM 5987 C C . LYS A 1 724 ? -58.506 -18.266 5.814 1.00 59.97 724 LYS A C 1
ATOM 5989 O O . LYS A 1 724 ? -58.432 -18.137 7.033 1.00 59.97 724 LYS A O 1
ATOM 5994 N N . PRO A 1 725 ? -59.635 -17.970 5.140 1.00 60.81 725 PRO A N 1
ATOM 5995 C CA . PRO A 1 725 ? -60.834 -17.508 5.824 1.00 60.81 725 PRO A CA 1
ATOM 5996 C C . PRO A 1 725 ? -61.421 -18.580 6.742 1.00 60.81 725 PRO A C 1
ATOM 5998 O O . PRO A 1 725 ? -61.639 -19.716 6.318 1.00 60.81 725 PRO A O 1
ATOM 6001 N N . TYR A 1 726 ? -61.704 -18.212 7.994 1.00 61.75 726 TYR A N 1
ATOM 6002 C CA . TYR A 1 726 ? -62.466 -19.073 8.897 1.00 61.75 726 TYR A CA 1
ATOM 6003 C C . TYR A 1 726 ? -63.885 -19.246 8.349 1.00 61.75 726 TYR A C 1
ATOM 6005 O O . TYR A 1 726 ? -64.574 -18.266 8.068 1.00 61.75 726 TYR A O 1
ATOM 6013 N N . GLY A 1 727 ? -64.313 -20.499 8.168 1.00 65.94 727 GLY A N 1
ATOM 6014 C CA . GLY A 1 727 ? -65.697 -20.828 7.821 1.00 65.94 727 GLY A CA 1
ATOM 6015 C C . GLY A 1 727 ? -66.670 -20.516 8.968 1.00 65.94 727 GLY A C 1
ATOM 6016 O O . GLY A 1 727 ? -66.311 -19.878 9.953 1.00 65.94 727 GLY A O 1
ATOM 6017 N N . ALA A 1 728 ? -67.904 -21.023 8.890 1.00 63.56 728 ALA A N 1
ATOM 6018 C CA . ALA A 1 728 ? -68.967 -20.765 9.878 1.00 63.56 728 ALA A CA 1
ATOM 6019 C C . ALA A 1 728 ? -68.662 -21.218 11.332 1.00 63.56 728 ALA A C 1
ATOM 6021 O O . ALA A 1 728 ? -69.460 -20.962 12.229 1.00 63.56 728 ALA A O 1
ATOM 6022 N N . LEU A 1 729 ? -67.525 -21.882 11.572 1.00 61.53 729 LEU A N 1
ATOM 6023 C CA . LEU A 1 729 ? -67.064 -22.365 12.874 1.00 61.53 729 LEU A CA 1
ATOM 6024 C C . LEU A 1 729 ? -65.626 -21.882 13.123 1.00 61.53 729 LEU A C 1
ATOM 6026 O O . LEU A 1 729 ? -64.668 -22.617 12.887 1.00 61.53 729 LEU A O 1
ATOM 6030 N N . ALA A 1 730 ? -65.469 -20.631 13.560 1.00 61.22 730 ALA A N 1
ATOM 6031 C CA . ALA A 1 730 ? -64.164 -20.112 13.961 1.00 61.22 730 ALA A CA 1
ATOM 6032 C C . ALA A 1 730 ? -63.670 -20.827 15.238 1.00 61.22 730 ALA A C 1
ATOM 6034 O O . ALA A 1 730 ? -64.475 -21.047 16.151 1.00 61.22 730 ALA A O 1
ATOM 6035 N N . PRO A 1 731 ? -62.372 -21.178 15.332 1.00 60.47 731 PRO A N 1
ATOM 6036 C CA . PRO A 1 731 ? -61.777 -21.603 16.591 1.00 60.47 731 PRO A CA 1
ATOM 6037 C C . PRO A 1 731 ? -62.011 -20.522 17.656 1.00 60.47 731 PRO A C 1
ATOM 6039 O O . PRO A 1 731 ? -61.944 -19.331 17.370 1.00 60.47 731 PRO A O 1
ATOM 6042 N N . PHE A 1 732 ? -62.360 -20.940 18.869 1.00 60.59 732 PHE A N 1
ATOM 6043 C CA . PHE A 1 732 ? -62.540 -20.060 20.020 1.00 60.59 732 PHE A CA 1
ATOM 6044 C C . PHE A 1 732 ? -61.752 -20.650 21.182 1.00 60.59 732 PHE A C 1
ATOM 6046 O O . PHE A 1 732 ? -61.921 -21.827 21.507 1.00 60.59 732 PHE A O 1
ATOM 6053 N N . LYS A 1 733 ? -60.902 -19.841 21.823 1.00 59.00 733 LYS A N 1
ATOM 6054 C CA . LYS A 1 733 ? -60.211 -20.228 23.058 1.00 59.00 733 LYS A CA 1
ATOM 6055 C C . LYS A 1 733 ? -61.156 -20.016 24.253 1.00 59.00 733 LYS A C 1
ATOM 6057 O O . LYS A 1 733 ? -61.486 -18.864 24.534 1.00 59.00 733 LYS A O 1
ATOM 6062 N N . PRO A 1 734 ? -61.584 -21.070 24.977 1.00 56.69 734 PRO A N 1
ATOM 6063 C CA . PRO A 1 734 ? -62.429 -20.912 26.157 1.00 56.69 734 PRO A CA 1
ATOM 6064 C C . PRO A 1 734 ? -61.716 -20.090 27.234 1.00 56.69 734 PRO A C 1
ATOM 6066 O O . PRO A 1 734 ? -60.555 -20.356 27.544 1.00 56.69 734 PRO A O 1
ATOM 6069 N N . SER A 1 735 ? -62.403 -19.101 27.807 1.00 57.62 735 SER A N 1
ATOM 6070 C CA . SER A 1 735 ? -61.886 -18.326 28.937 1.00 57.62 735 SER A CA 1
ATOM 6071 C C . SER A 1 735 ? -61.684 -19.230 30.153 1.00 57.62 735 SER A C 1
ATOM 6073 O O . SER A 1 735 ? -62.572 -20.015 30.495 1.00 57.62 735 SER A O 1
ATOM 6075 N N . GLU A 1 736 ? -60.535 -19.111 30.820 1.00 57.56 736 GLU A N 1
ATOM 6076 C CA . GLU A 1 736 ? -60.280 -19.847 32.057 1.00 57.56 736 GLU A CA 1
ATOM 6077 C C . GLU A 1 736 ? -61.304 -19.443 33.134 1.00 57.56 736 GLU A C 1
ATOM 6079 O O . GLU A 1 736 ? -61.576 -18.250 33.314 1.00 57.56 736 GLU A O 1
ATOM 6084 N N . PRO A 1 737 ? -61.912 -20.408 33.846 1.00 55.69 737 PRO A N 1
ATOM 6085 C CA . PRO A 1 737 ? -62.851 -20.097 34.910 1.00 55.69 737 PRO A CA 1
ATOM 6086 C C . PRO A 1 737 ? -62.109 -19.374 36.039 1.00 55.69 737 PRO A C 1
ATOM 6088 O O . PRO A 1 737 ? -61.168 -19.907 36.622 1.00 55.69 737 PRO A O 1
ATOM 6091 N N . GLY A 1 738 ? -62.537 -18.146 36.341 1.00 51.12 738 GLY A N 1
ATOM 6092 C CA . GLY A 1 738 ? -61.935 -17.331 37.393 1.00 51.12 738 GLY A CA 1
ATOM 6093 C C . GLY A 1 738 ? -61.928 -18.044 38.750 1.00 51.12 738 GLY A C 1
ATOM 6094 O O . GLY A 1 738 ? -62.833 -18.821 39.063 1.00 51.12 738 GLY A O 1
ATOM 6095 N N . ALA A 1 739 ? -60.928 -17.726 39.576 1.00 57.12 739 ALA A N 1
ATOM 6096 C CA . ALA A 1 739 ? -60.590 -18.378 40.851 1.00 57.12 739 ALA A CA 1
ATOM 6097 C C . ALA A 1 739 ? -61.710 -18.444 41.924 1.00 57.12 739 ALA A C 1
ATOM 6099 O O . ALA A 1 739 ? -61.486 -18.976 43.006 1.00 57.12 739 ALA A O 1
ATOM 6100 N N . ASN A 1 740 ? -62.918 -17.943 41.642 1.00 54.00 740 ASN A N 1
ATOM 6101 C CA . ASN A 1 740 ? -64.052 -17.876 42.568 1.00 54.00 740 ASN A CA 1
ATOM 6102 C C . ASN A 1 740 ? -65.225 -18.821 42.242 1.00 54.00 740 ASN A C 1
ATOM 6104 O O . ASN A 1 740 ? -66.301 -18.683 42.829 1.00 54.00 740 ASN A O 1
ATOM 6108 N N . MET A 1 741 ? -65.063 -19.812 41.359 1.00 44.38 741 MET A N 1
ATOM 6109 C CA . MET A 1 741 ? -66.084 -20.857 41.222 1.00 44.38 741 MET A CA 1
ATOM 6110 C C . MET A 1 741 ? -65.934 -21.937 42.299 1.00 44.38 741 MET A C 1
ATOM 6112 O O . MET A 1 741 ? -65.051 -22.791 42.256 1.00 44.38 741 MET A O 1
ATOM 6116 N N . ARG A 1 742 ? -66.857 -21.896 43.268 1.00 53.28 742 ARG A N 1
ATOM 6117 C CA . ARG A 1 742 ? -67.072 -22.924 44.295 1.00 53.28 742 ARG A CA 1
ATOM 6118 C C . ARG A 1 742 ? -67.126 -24.318 43.660 1.00 53.28 742 ARG A C 1
ATOM 6120 O O . ARG A 1 742 ? -67.862 -24.541 42.703 1.00 53.28 742 ARG A O 1
ATOM 6127 N N . HIS A 1 743 ? -66.371 -25.248 44.242 1.00 47.78 743 HIS A N 1
ATOM 6128 C CA . HIS A 1 743 ? -66.297 -26.663 43.881 1.00 47.78 743 HIS A CA 1
ATOM 6129 C C . HIS A 1 743 ? -67.683 -27.272 43.590 1.00 47.78 743 HIS A C 1
ATOM 6131 O O . HIS A 1 743 ? -68.443 -27.578 44.509 1.00 47.78 743 HIS A O 1
ATOM 6137 N N . ILE A 1 744 ? -67.994 -27.516 42.316 1.00 53.28 744 ILE A N 1
ATOM 6138 C CA . ILE A 1 744 ? -69.101 -28.396 41.934 1.00 53.28 744 ILE A CA 1
ATOM 6139 C C . ILE A 1 744 ? -68.599 -29.833 42.118 1.00 53.28 744 ILE A C 1
ATOM 6141 O O . ILE A 1 744 ? -67.749 -30.310 41.364 1.00 53.28 744 ILE A O 1
ATOM 6145 N N . ARG A 1 745 ? -69.095 -30.530 43.150 1.00 52.62 745 ARG A N 1
ATOM 6146 C CA . ARG A 1 745 ? -68.882 -31.978 43.309 1.00 52.62 745 ARG A CA 1
ATOM 6147 C C . ARG A 1 745 ? -69.487 -32.693 42.100 1.00 52.62 745 ARG A C 1
ATOM 6149 O O . ARG A 1 745 ? -70.694 -32.616 41.885 1.00 52.62 745 ARG A O 1
ATOM 6156 N N . LYS A 1 746 ? -68.662 -33.411 41.332 1.00 49.84 746 LYS A N 1
ATOM 6157 C CA . LYS A 1 746 ? -69.155 -34.313 40.282 1.00 49.84 746 LYS A CA 1
ATOM 6158 C C . LYS A 1 746 ? -70.015 -35.417 40.926 1.00 49.84 746 LYS A C 1
ATOM 6160 O O . LYS A 1 746 ? -69.574 -35.989 41.927 1.00 49.84 746 LYS A O 1
ATOM 6165 N N . PRO A 1 747 ? -71.210 -35.728 40.393 1.00 58.22 747 PRO A N 1
ATOM 6166 C CA . PRO A 1 747 ? -72.012 -36.833 40.899 1.00 58.22 747 PRO A CA 1
ATOM 6167 C C . PRO A 1 747 ? -71.314 -38.160 40.584 1.00 58.22 747 PRO A C 1
ATOM 6169 O O . PRO A 1 747 ? -70.817 -38.356 39.474 1.00 58.22 747 PRO A O 1
ATOM 6172 N N . GLN A 1 748 ? -71.250 -39.059 41.569 1.00 49.41 748 GLN A N 1
ATOM 6173 C CA . GLN A 1 748 ? -70.710 -40.399 41.354 1.00 49.41 748 GLN A CA 1
ATOM 6174 C C . GLN A 1 748 ? -71.670 -41.218 40.479 1.00 49.41 748 GLN A C 1
ATOM 6176 O O . GLN A 1 748 ? -72.870 -41.248 40.773 1.00 49.41 748 GLN A O 1
ATOM 6181 N N . PRO A 1 749 ? -71.181 -41.883 39.418 1.00 57.28 749 PRO A N 1
ATOM 6182 C CA . PRO A 1 749 ? -72.014 -42.770 38.622 1.00 57.28 749 PRO A CA 1
ATOM 6183 C C . PRO A 1 749 ? -72.378 -44.009 39.449 1.00 57.28 749 PRO A C 1
ATOM 6185 O O . PRO A 1 749 ? -71.508 -44.652 40.037 1.00 57.28 749 PRO A O 1
ATOM 6188 N N . LYS A 1 750 ? -73.675 -44.335 39.503 1.00 53.88 750 LYS A N 1
ATOM 6189 C CA . LYS A 1 750 ? -74.149 -45.603 40.071 1.00 53.88 750 LYS A CA 1
ATOM 6190 C C . LYS A 1 750 ? -73.617 -46.766 39.221 1.00 53.88 750 LYS A C 1
ATOM 6192 O O . LYS A 1 750 ? -73.638 -46.647 37.994 1.00 53.88 750 LYS A O 1
ATOM 6197 N N . PRO A 1 751 ? -73.168 -47.871 39.837 1.00 54.56 751 PRO A N 1
ATOM 6198 C CA . PRO A 1 751 ? -72.776 -49.058 39.094 1.00 54.56 751 PRO A CA 1
ATOM 6199 C C . PRO A 1 751 ? -73.994 -49.628 38.359 1.00 54.56 751 PRO A C 1
ATOM 6201 O O . PRO A 1 751 ? -75.075 -49.755 38.932 1.00 54.56 751 PRO A O 1
ATOM 6204 N N . LEU A 1 752 ? -73.810 -49.918 37.073 1.00 47.91 752 LEU A N 1
ATOM 6205 C CA . LEU A 1 752 ? -74.738 -50.715 36.281 1.00 47.91 752 LEU A CA 1
ATOM 6206 C C . LEU A 1 752 ? -74.599 -52.169 36.739 1.00 47.91 752 LEU A C 1
ATOM 6208 O O . LEU A 1 752 ? -73.511 -52.735 36.642 1.00 47.91 752 LEU A O 1
ATOM 6212 N N . GLU A 1 753 ? -75.683 -52.745 37.252 1.00 47.53 753 GLU A N 1
ATOM 6213 C CA . GLU A 1 753 ? -75.806 -54.194 37.412 1.00 47.53 753 GLU A CA 1
ATOM 6214 C C . GLU A 1 753 ? -75.904 -54.833 36.019 1.00 47.53 753 GLU A C 1
ATOM 6216 O O . GLU A 1 753 ? -76.798 -54.497 35.237 1.00 47.53 753 GLU A O 1
ATOM 6221 N N . ILE A 1 754 ? -74.969 -55.737 35.722 1.00 47.34 754 ILE A N 1
ATOM 6222 C CA . ILE A 1 754 ? -75.154 -56.857 34.792 1.00 47.34 754 ILE A CA 1
ATOM 6223 C C . ILE A 1 754 ? -74.823 -58.121 35.572 1.00 47.34 754 ILE A C 1
ATOM 6225 O O . ILE A 1 754 ? -73.748 -58.124 36.220 1.00 47.34 754 ILE A O 1
#

pLDDT: mean 77.62, std 18.57, range [24.97, 98.25]

Mean predicted aligned error: 25.53 Å

Solvent-accessible surface area (backbone atoms only — not comparable to full-atom values): 43146 Å² total; per-residue (Å²): 122,76,72,65,57,60,56,52,52,58,51,51,55,52,52,52,53,51,55,58,49,54,55,52,55,58,53,50,55,56,54,55,58,53,53,57,58,55,55,57,61,56,56,70,66,73,77,74,82,88,88,83,86,81,54,75,73,50,57,55,50,53,51,51,51,52,52,52,50,54,48,52,57,47,51,55,48,49,54,53,51,49,53,52,49,54,54,50,52,52,50,50,54,51,52,49,56,51,50,63,72,62,66,79,49,69,68,61,55,51,52,53,49,52,52,49,53,51,51,51,50,50,49,51,49,51,53,50,53,50,51,51,50,51,54,49,50,52,54,48,52,52,48,52,58,48,50,52,50,54,50,50,54,49,52,55,50,50,52,51,50,54,51,50,51,54,50,50,52,51,51,54,51,52,54,51,52,53,52,51,53,51,52,51,51,53,52,52,49,53,52,49,54,50,53,51,52,52,52,52,50,54,51,50,53,52,51,51,51,52,52,53,49,50,53,52,51,50,53,50,52,52,51,50,52,51,50,51,51,52,50,51,52,52,47,54,51,49,53,49,50,53,50,51,51,53,50,50,53,51,52,52,50,52,51,53,51,52,52,51,52,49,49,54,53,50,52,50,48,52,53,51,52,53,50,51,51,51,58,51,61,66,66,75,74,82,88,89,84,91,87,80,96,82,80,89,80,85,67,97,73,75,77,91,81,78,86,87,84,83,91,83,87,83,82,90,86,85,91,82,87,87,75,94,80,73,81,70,67,67,63,60,60,61,55,54,57,56,55,51,54,54,52,53,54,52,50,54,52,52,54,54,49,51,57,47,52,53,50,53,49,50,51,52,52,52,50,51,50,53,53,48,52,52,50,50,52,51,49,50,52,52,50,50,51,50,50,52,50,53,53,50,49,50,56,50,49,53,51,50,52,52,51,50,52,51,52,52,52,54,48,55,51,49,54,52,52,51,52,52,50,52,52,51,51,52,52,52,50,52,53,48,54,52,50,54,52,50,49,52,52,51,52,51,52,52,51,53,51,52,54,52,51,52,52,49,53,54,51,51,53,50,50,52,53,51,50,53,54,49,54,49,53,52,52,52,49,53,52,50,51,52,51,50,52,52,51,52,50,54,50,48,56,52,49,51,55,49,51,54,51,51,52,52,49,53,53,48,51,54,50,49,54,51,50,52,51,52,49,54,53,50,50,51,52,50,50,53,50,51,51,50,49,52,51,52,52,50,50,53,52,50,52,50,50,51,51,49,53,52,58,68,55,46,68,61,51,55,61,50,51,50,46,50,51,48,51,49,47,50,50,50,49,51,46,50,50,47,51,50,47,46,56,60,61,70,73,70,77,85,88,86,86,89,82,84,90,79,90,78,79,77,55,69,71,62,54,46,52,54,50,49,54,54,48,50,53,51,49,54,52,52,54,51,52,52,53,52,52,50,54,55,51,51,51,52,52,55,53,53,51,52,52,52,53,55,48,54,50,53,54,50,52,50,52,48,54,51,21,50,56,29,44,75,74,73,41,63,54,40,73,68,58,42,51,50,50,57,48,49,52,54,50,50,53,49,48,52,52,52,63,61,70,45,56,47,73,42,100,86,74,51,74,36,74,71,78,81,62,88,71,55,52,52,66,91,87,55,102,63,88,62,77,56,83,74,62,102,73,63,74,76,85,81,78,78,82,63,98,79,71,75,85,77,79,76,81,81,82,78,84,79,89,127

Sequence (754 aa):
MARLKASLFLLHDTLKSTQESELKLMQEVKRLHAELKQQQQVLEKAEMFEEDQHTDGSSMRHQLLQFHNKLREAEEREHQMQYNLDCLQELKLCLQKESESEMESVEQENRSMALKESCEMMKKEITQRHQEIEALKEGIKARDTQLQKEQQELEDKQELIRSQEQTQVGCRQLDEECRSVIKELKGCRVQLEVAQRERSMLLKEQDMTKEEEAILLEQRGLLEISLNHIMEEKKTVHDSLVKNVQEKDRLQRRLKNMLLQHKLSEDALIYTQELFNKTKTQRDMMPKDDDLQQKIRDLQTEVDNLKLKLVHKQSVTGVEAQKIEQCIEQKQDLLQECNRHHKELQHLYALTRIKAEERDQKSRGLLKAQLYDTTKEERNKCVNLLQMATECSSKMWEKFKILKNETEILHTETIKKDRLLQKSRLMHLHSRTIRDSLKNDISKVTWMLHEMQHKNEEQRLNIIKLGQVISGQEQDLLHLHKRHNACVQSRNERGVQLLEREEEMCVFYAKVNMQESLICEGTLQIQALEEEICSLKRLINEEQRQINLSKKLLPCKKPLEDECTSLQKQLSEYKKQNLSLEKSLENQVTERKLRKLSGKDPSPPELIKKIEQVNEFHSRIKDCTKKMMAVVSELAMRQTQALCLQQELREKEFELDFCQKRLEIGLAPSDTIEQEWMRQLRVQQKRKVTEEEEWYQLPNGVYTTANLRPDSYIPAEDSLPLPKPYGALAPFKPSEPGANMRHIRKPQPKPLEI

Foldseek 3Di:
DVPVVVVVVVVVVVVVVVVVVVVVVVVVVVVVVVVVVVVVVVVVVVPDDDDDDDDPVVVVVVVVVVVVVVVVVVVVVVVVVVVVVVVVVVVVVVVVVVVVVVPPDPVVVVVVVVVVVVVVVVVVVVVVVVVVVVVVVVVVVVVVVVVVVVVVVVVVVVVVVVVVVVVVVVVVVVVVVVVVVVVVVVVVVVVVVVVVVVVVVVVVVVVVVVVVVVVVVVVVVVVVVVVVVVVVVVVVVVVVVVVVVVVVVVVVVVVVVVVVVVVVVVVVVVVVVVVVVVVVVVVPDDDDDDDDDDDPDDPPPPPDPDDDDDDDDDDDDDDDDDDPPVPDPVVVVVVVVVVVVVVVVVVVVVVVVVVVVVVVVVVVVVVVVVVVVVVVVVVVVVVVVVVVVVVVVVVVVVVVVVVVVVVVVVVVVVVVVVVVVVVVVVVVVVVVVVVVVVVVVVVVVVVVVVVVVVVVVVVVVVVVVVVVVVVVVVVVVVVVVVVVVVVVVVVVVVVVVVVVVVVVVVVVVVVVVVVVVVVVVVVVVVVVVVVVVVVVVVVVVVVVVVVVVVVVVCVVVVVVVVVVVVVVVVVVVVVVVVVVVCVVVVPPDDDDDDDDDDDDDPDPVVVVVVVVVVVVVVVVVVVVVVVVVVVVVVVVVVVVVVVVVVVVVVVVVVLQVQLVVCVVVVHHSDPVVVVVVVVVVVVVVVVVVVVVVQWDQAPVRDTDSDDDDQQPQFDRPDPDTDGDDDDPDGDDDDDDDDPPDDDDDDDDDDDDDD

Organism: Silurus asotus (NCBI:txid30991)